Protein AF-0000000084808631 (afdb_homodimer)

Nearest PDB structures (foldseek):
  4gpk-assembly2_H  TM=4.250E-01  e=6.369E-03  Bacillus thuringiensis serovar thuringiensis
  5gjq-assembly1_Q  TM=4.810E-01  e=3.558E-01  Homo sapiens
  7tbj-assembly1_A2  TM=2.071E-01  e=1.267E+00  Homo sapiens
  6u1s-assembly1_A  TM=1.314E-01  e=5.821E+00  synthetic construct
  2pl2-assembly1_B  TM=7.083E-01  e=1.716E-02  Thermus thermophilus HB27

Sequence (1116 aa):
MKILLLAAALFSALSAAPASPGEKTDLQELFRSLDRVIARSGEYTARRESRIDSLKRALTRDGLSLRERFDLTERLAENYNSYQSDFALLYLRRTLALAEETGDNDLIMRARSGIALCYSLGGRFYEAEEILSGIRDTVHVSRRALQSYYVARHRMNRELYALTEPGERRDLFRRREHYYAVSAAEISEDTFTSLYYGYMDAIVRKDWSEASTLCDSLLVSVPSDSHSYAKAANHKAQLEGKAGRPDEELAWFIRSAMADIQSAVRDHGSLCAVSEELFNRGDVDRAMDYIRVAIRDTRFFNSPSRSWRDMAILPQIEAAYSERNARLHTMYIVLIVVILLFFVSAVAAGLYVLSRNRKLCAVQQTLRESNDKLNGLARILRETNDRLSAQNLRIADANRIKEVYIGGFLQTISEYINKLSGTYQYVNKMLRDDRIAELRRECARSNIRNDELKEFYALFDKTFLGLFPSFIDEMNGLLADEARTEGRHDGELTTVLRIYALIRLGITDTATIAALLHCSIRTVYNYRSFTQRHSRPDVGDLEQRVQLIGLNGIAARSMKILLLAAALFSALSAAPASPGEKTDLQELFRSLDRVIARSGEYTARRESRIDSLKRALTRDGLSLRERFDLTERLAENYNSYQSDFALLYLRRTLALAEETGDNDLIMRARSGIALCYSLGGRFYEAEEILSGIRDTVHVSRRALQSYYVARHRMNRELYALTEPGERRDLFRRREHYYAVSAAEISEDTFTSLYYGYMDAIVRKDWSEASTLCDSLLVSVPSDSHSYAKAANHKAQLEGKAGRPDEELAWFIRSAMADIQSAVRDHGSLCAVSEELFNRGDVDRAMDYIRVAIRDTRFFNSPSRSWRDMAILPQIEAAYSERNARLHTMYIVLIVVILLFFVSAVAAGLYVLSRNRKLCAVQQTLRESNDKLNGLARILRETNDRLSAQNLRIADANRIKEVYIGGFLQTISEYINKLSGTYQYVNKMLRDDRIAELRRECARSNIRNDELKEFYALFDKTFLGLFPSFIDEMNGLLADEARTEGRHDGELTTVLRIYALIRLGITDTATIAALLHCSIRTVYNYRSFTQRHSRPDVGDLEQRVQLIGLNGIAARS

Radius of gyration: 75.1 Å; Cα contacts (8 Å, |Δi|>4): 1177; chains: 2; bounding box: 71×213×129 Å

Secondary structure (DSSP, 8-state):
-HHHHHHHHHHHHHT------STHHHHHHHHHHHHHHHHTHHHHHHHHHHHHHHHHHHHT-TT--HHHHHHHHHHHHHHHHTT-HHHHHHHHHHHHHHHHHHT-HHHHHHHHHHHHHHHHHHT-HHHHHHHHHT----SSS-HHHHHHHHHHHHHHHHHHHHHSPSSHHHHHHHHHHHHHHHHHHHH--SHHHHHHHHHHHHHHTT-HHHHHHHHHHHHHHS-TTSHHHHHHHHHHHHHHHHTT-HHHHHHHHHHHHHHHHHTT----HHHHHHHHHHHHTT-HHHHHHHHHHHHHHHHHHT-HHHHHHHHHHHHHHHHHHHHHHHHHHHHHHHHHHHHHHHHHHHHHHHHHHHHHHHHHHHHHHHHHHHHHHHHHHHHHHHHHHHHHHHHHHHHHHHHHHHHHHHHHHHHHHHHHHHHHHHHHHHHHHHHHTT-HHHHHHHHHH--HHHHHHHHHHHHHHHHHHHH-TTHHHHHHHHB-GGG----BTTTB--HHHHHHHHHHTT---HHHHHHHHT--HHHHHHHHHHHHHTB-GGGSSHHHHHHTTTTTHHHHT-/-HHHHHHHHHHHHHT------STHHHHHHHHHHHHHHHHTHHHHHHHHHHHHHHHHHHHT-TT--HHHHHHHHHHHHHHHHTT-HHHHHHHHHHHHHHHHHHT-HHHHHHHHHHHHHHHHHHT-HHHHHHHHHT----SSS-HHHHHHHHHHHHHHHHHHHHHSPSSHHHHHHHHHHHHHHHHHHHH--SHHHHHHHHHHHHHHTT-HHHHHHHHHHHHHHS-TTSHHHHHHHHHHHHHHHHTT-HHHHHHHHHHHHHHHHHTT----SHHHHHHHHHHHTT-HHHHHHHHHHHHHHHHHHT-HHHHHHHHHHHHHHHHHHHHHHHHHHHHHHHHHHHHHHHHHHHHHHHHHHHHHHHHHHHHHHHHHHHHHHHHHHHHHHHHHHHHHHHHHHHHHHHHHHHHHHHHHHHHHHHHHHHHHHHHHHHHHHHHHTT-HHHHHHHHHH--HHHHHHHHHHHHHHHHHHHH-TTHHHHHHHHB-GGG----BTTTB--HHHHHHHHHHTT---HHHHHHHHT--HHHHHHHHHHHHHTB-GGG-SHHHHHHTTTTGGGTTT-

pLDDT: mean 85.56, std 12.73, range [27.44, 97.88]

Foldseek 3Di:
DVVVVVVVVVVVVVPCDDDDDDLVVVVVVLVVVLVVLLVCLVVLQVVLVVVLVVLVVVLPDPDDDLVRNLVSLQVSLVSCLLAALVVNLVSLVVSCVSCVVVVALLSNLLSLLSNLQSCLVQVNLVSSCVSLVPNDDLDPYDLVSNLSSLVSQLSNLVSCLVVDDDDDVSVVSLVSNLVSLCVNLVSDPDPLRVLVSQLVNCVSVPVLVSNQVSLVVQCVVDDLLALSNLVSLQSNLVSCVVVPNNSSSLSSLSSSQSSCSSNNRLLRPSLLVNLQVCVVVVNLVVSLVSLVSNVVSCVRNPGPVSVVVSVVRNVVSVVVVVVVVVVVVVVVVVVVVVVVVVVVVVVVVVVVVVVVVVVVVVVVVVVVVVVVVVVVVVVVVVVVVVVVVVLVVVVVVLVVLVVVVVVVVVVVVVVVVVVVVVVVVVVVVCVVVVVVVVVVVCVVPDPPVVVVLVVVQQSLQQSLCSSAVCLLVVLLVQFAPVPRDDADPPRGHDLLRQLLSCLLVVDDDLVVSCVSNVHDSVVSVVSVVVRVVGTDPVCPDSSVVSVCRPVCVVVPVD/DVVVVVVVVVVVVVPPDDDDDDLSVVVVVLVVVLVVLLVCLVVLQVVLVVVLVVLVVVLPDPDDDLVRNLVSLQVSLVSCLLAALVVNLVSLVVSLVSCVVVVDLLSNLLSLLSNLQSCLVQVNLVSSCVSLVPNDDLDPYDLVSNLSSLVSQLSNLVSCLVVDDDDDVSVVSLVSNLVSLCVNLVSDPDPLRVLVSQLVNCVSVPVLVSNQVSLVVQCVVDDQLALSNLVSLQSVLVSCVVVPNNSSSLSSLSSSQSSCSSNNRLLRPSLLVNLQVCVVVVNLPVSLVSLVSNVVSCVRNPGPVSVVVSVVRNVVSVVVVVVVVVVVVVVVVVVVVVVVVVVVVVVVVVVVVVVVVVVVVVVVVVVVVVVVVVVVVVVVVVVVVVVVVVLVVVVVVLVVLVVVVVVVVVVVVVVVVVVVVVVVVVVVVCVVVVVVVVVCVCVVPDPPVVVVLVVLQQSLLQSLCSSAVCLLVVLLVQFAPVLRDDADPPSGHDLLRQLLSVLLVVDDDLVVSCVSNVHDSVVSVVSVVVRVVGTDPVCPDSSVVSNCRPVCVVVPVD

Solvent-accessible surface area (backbone atoms only — not comparable to full-atom values): 57015 Å² total; per-residue (Å²): 110,66,64,60,50,48,52,54,49,53,57,55,56,69,66,61,68,82,76,78,70,71,85,50,44,60,54,48,50,49,50,53,49,43,52,53,50,61,72,44,34,65,61,29,42,50,53,52,50,50,52,53,49,52,49,55,55,59,67,68,44,84,86,65,49,67,65,55,48,31,52,50,31,46,51,50,16,60,63,20,55,50,38,25,43,66,58,13,51,52,30,28,52,50,24,30,54,44,18,59,71,70,64,42,65,40,50,33,42,33,26,43,19,50,44,22,34,52,26,32,68,38,50,37,46,42,61,18,50,55,48,56,66,65,61,78,76,84,74,92,48,49,59,66,25,50,31,37,38,25,49,23,54,18,50,39,23,46,52,48,31,74,72,41,64,93,54,70,65,27,50,49,25,48,53,47,23,41,54,24,19,51,51,25,23,68,55,39,86,51,66,65,55,21,40,49,24,45,25,53,33,22,54,74,68,64,36,61,67,62,23,51,53,33,37,54,52,46,46,70,74,39,58,76,53,28,55,67,23,14,53,34,28,38,52,48,12,53,52,30,42,75,71,68,35,61,67,56,15,50,51,27,18,49,50,12,29,44,7,24,40,56,50,38,41,22,73,53,62,34,39,42,50,46,18,52,51,31,41,77,72,65,41,42,67,64,17,48,55,41,38,51,55,34,47,50,28,36,48,65,19,60,39,41,47,60,29,29,59,48,43,68,50,47,55,59,52,50,52,54,40,50,52,51,49,52,52,49,52,50,49,50,51,51,51,47,53,52,51,49,51,52,33,52,51,30,48,52,51,30,52,50,46,50,57,54,48,56,58,51,55,58,56,54,54,58,50,53,54,55,52,54,53,49,57,53,55,56,53,54,52,53,54,52,52,54,53,54,55,54,53,54,56,54,55,54,54,59,52,53,56,54,40,43,51,53,42,52,48,55,50,52,48,41,50,50,50,50,50,49,39,45,48,48,50,50,52,42,50,36,57,73,70,68,41,57,70,60,52,50,53,50,48,72,68,54,58,54,53,63,54,51,49,53,52,46,52,51,51,48,28,48,51,48,44,67,75,33,72,57,44,66,63,51,50,40,67,48,33,33,82,88,66,47,69,78,60,47,94,80,65,41,64,49,74,68,51,46,54,52,50,39,35,41,30,70,52,71,54,59,68,56,51,14,61,60,67,70,48,53,54,65,57,53,50,50,49,52,53,51,49,62,72,37,37,39,84,85,59,73,56,59,71,63,52,45,47,43,59,72,64,55,59,72,58,61,80,106,111,68,66,59,50,48,51,53,50,55,57,55,57,70,66,61,68,83,75,77,68,72,85,49,43,60,54,48,49,50,50,53,50,42,52,53,50,60,72,45,34,65,60,30,41,49,52,52,50,50,52,52,49,51,50,54,54,58,65,67,44,84,87,65,49,69,66,54,48,30,54,51,30,45,51,48,16,60,64,21,56,50,37,25,44,67,59,13,48,53,30,28,52,51,25,30,54,45,20,59,71,70,64,42,65,39,49,32,42,32,25,45,20,50,46,22,34,54,26,32,67,38,52,38,48,42,62,17,49,56,48,57,67,64,61,78,77,83,74,92,50,48,59,68,24,50,32,37,38,24,49,25,53,19,50,40,24,47,51,48,31,74,73,41,64,93,51,70,66,27,49,50,24,48,52,48,23,41,52,23,19,51,51,25,23,69,56,39,85,50,68,64,54,22,40,50,24,45,24,52,33,23,56,76,68,65,35,61,67,61,24,51,53,34,38,54,52,46,48,68,74,40,58,75,53,28,55,69,24,14,53,32,27,39,52,48,13,52,53,30,43,75,71,68,36,60,68,57,14,50,51,27,18,48,52,12,29,44,6,24,40,55,51,37,40,22,73,52,60,36,39,41,51,48,17,52,53,30,42,76,72,64,41,42,68,63,17,47,55,42,36,52,55,34,48,49,29,34,48,64,20,60,40,40,46,59,27,30,58,48,44,69,49,50,55,61,51,50,51,52,40,50,52,51,49,52,53,50,53,50,50,51,52,51,49,46,53,54,51,48,52,52,31,52,51,29,47,51,52,31,53,50,46,51,58,53,48,55,57,52,53,58,54,53,56,56,50,52,55,53,53,54,53,49,56,52,54,56,53,54,50,53,54,52,52,53,52,54,54,54,52,53,56,53,55,54,54,58,51,55,56,54,40,43,51,53,42,52,49,55,50,51,47,41,50,50,51,50,50,48,40,46,48,49,51,48,53,43,51,37,56,74,69,66,42,58,70,60,52,50,52,50,47,74,65,54,60,55,53,62,55,51,48,53,52,47,51,52,51,49,29,47,51,47,42,68,75,33,71,58,44,66,63,52,50,43,67,48,33,33,82,87,65,49,69,78,62,48,93,82,66,42,64,47,74,66,52,46,55,52,49,38,34,40,29,69,50,71,55,59,66,58,52,14,60,60,67,71,48,52,53,64,56,52,49,50,48,52,52,51,50,61,71,36,36,38,83,85,57,71,56,58,70,64,51,46,48,42,58,71,64,53,62,73,60,60,82,108

Structure (mmCIF, N/CA/C/O backbone):
data_AF-0000000084808631-model_v1
#
loop_
_entity.id
_entity.type
_entity.pdbx_description
1 polymer 'DUF6377 domain-containing protein'
#
loop_
_atom_site.group_PDB
_atom_site.id
_atom_site.type_symbol
_atom_site.label_atom_id
_atom_site.label_alt_id
_atom_site.label_comp_id
_atom_site.label_asym_id
_atom_site.label_entity_id
_atom_site.label_seq_id
_atom_site.pdbx_PDB_ins_code
_atom_site.Cartn_x
_atom_site.Cartn_y
_atom_site.Cartn_z
_atom_site.occupancy
_atom_site.B_iso_or_equiv
_atom_site.auth_seq_id
_atom_site.auth_comp_id
_atom_site.auth_asym_id
_atom_site.auth_atom_id
_atom_site.pdbx_PDB_model_num
ATOM 1 N N . MET A 1 1 ? 13.094 38.406 22.375 1 43.41 1 MET A N 1
ATOM 2 C CA . MET A 1 1 ? 14.188 38 21.5 1 43.41 1 MET A CA 1
ATOM 3 C C . MET A 1 1 ? 14.672 36.594 21.875 1 43.41 1 MET A C 1
ATOM 5 O O . MET A 1 1 ? 15.117 35.844 21.016 1 43.41 1 MET A O 1
ATOM 9 N N . LYS A 1 2 ? 14.586 36.438 23.266 1 55.62 2 LYS A N 1
ATOM 10 C CA . LYS A 1 2 ? 15.203 35.188 23.703 1 55.62 2 LYS A CA 1
ATOM 11 C C . LYS A 1 2 ? 14.312 33.969 23.375 1 55.62 2 LYS A C 1
ATOM 13 O O . LYS A 1 2 ? 14.812 32.906 23.047 1 55.62 2 LYS A O 1
ATOM 18 N N . ILE A 1 3 ? 13.062 34.219 23.391 1 51.16 3 ILE A N 1
ATOM 19 C CA . ILE A 1 3 ? 12.141 33.094 23.188 1 51.16 3 ILE A CA 1
ATOM 20 C C . ILE A 1 3 ? 12.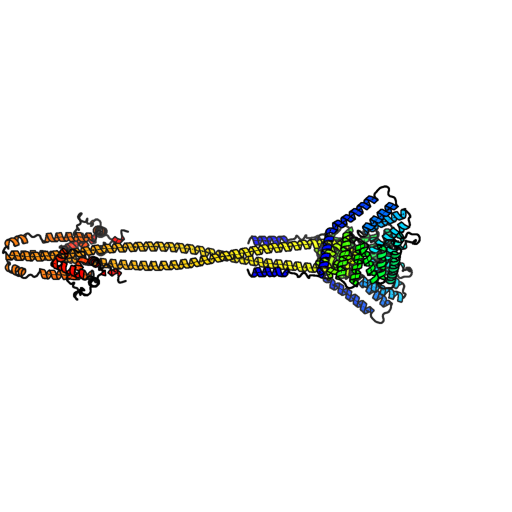125 32.719 21.719 1 51.16 3 ILE A C 1
ATOM 22 O O . ILE A 1 3 ? 12.07 31.531 21.375 1 51.16 3 ILE A O 1
ATOM 26 N N . LEU A 1 4 ? 12.195 33.719 20.828 1 48.38 4 LEU A N 1
ATOM 27 C CA . LEU A 1 4 ? 12.25 33.406 19.406 1 48.38 4 LEU A CA 1
ATOM 28 C C . LEU A 1 4 ? 13.562 32.719 19.047 1 48.38 4 LEU A C 1
ATOM 30 O O . LEU A 1 4 ? 13.57 31.797 18.234 1 48.38 4 LEU A O 1
ATOM 34 N N . LEU A 1 5 ? 14.633 33.156 19.734 1 51.34 5 LEU A N 1
ATOM 35 C CA . LEU A 1 5 ? 15.914 32.5 19.484 1 51.34 5 LEU A CA 1
ATOM 36 C C . LEU A 1 5 ? 15.891 31.062 19.984 1 51.34 5 LEU A C 1
ATOM 38 O O . LEU A 1 5 ? 16.453 30.156 19.344 1 51.34 5 LEU A O 1
ATOM 42 N N . LEU A 1 6 ? 15.117 30.859 21.062 1 50.31 6 LEU A N 1
ATOM 43 C CA . LEU A 1 6 ? 15.047 29.5 21.594 1 50.31 6 LEU A CA 1
ATOM 44 C C . LEU A 1 6 ? 14.188 28.609 20.703 1 50.31 6 LEU A C 1
ATOM 46 O O . LEU A 1 6 ? 14.523 27.453 20.469 1 50.31 6 LEU A O 1
ATOM 50 N N . ALA A 1 7 ? 13.117 29.219 20.141 1 50.03 7 ALA A N 1
ATOM 51 C CA . ALA A 1 7 ? 12.289 28.438 19.219 1 50.03 7 ALA A CA 1
ATOM 52 C C . ALA A 1 7 ? 13.039 28.141 17.922 1 50.03 7 ALA A C 1
ATOM 54 O O . ALA A 1 7 ? 12.945 27.016 17.406 1 50.03 7 ALA A O 1
ATOM 55 N N . ALA A 1 8 ? 13.797 29.047 17.422 1 52.09 8 ALA A N 1
ATOM 56 C CA . ALA A 1 8 ? 14.625 28.812 16.25 1 52.09 8 ALA A CA 1
ATOM 57 C C . ALA A 1 8 ? 15.695 27.75 16.531 1 52.09 8 ALA A C 1
ATOM 59 O O . ALA A 1 8 ? 15.977 26.906 15.672 1 52.09 8 ALA A O 1
ATOM 60 N N . ALA A 1 9 ? 16.266 27.875 17.688 1 53.91 9 ALA A N 1
ATOM 61 C CA . ALA A 1 9 ? 17.281 26.906 18.062 1 53.91 9 ALA A CA 1
ATOM 62 C C . ALA A 1 9 ? 16.688 25.516 18.203 1 53.91 9 ALA A C 1
ATOM 64 O O . ALA A 1 9 ? 17.312 24.516 17.812 1 53.91 9 ALA A O 1
ATOM 65 N N . LEU A 1 10 ? 15.531 25.344 18.703 1 49.53 10 LEU A N 1
ATOM 66 C CA . LEU A 1 10 ? 14.891 24.047 18.875 1 49.53 10 LEU A CA 1
ATOM 67 C C . LEU A 1 10 ? 14.523 23.438 17.531 1 49.53 10 LEU A C 1
ATOM 69 O O . LEU A 1 10 ? 14.641 22.219 17.328 1 49.53 10 LEU A O 1
ATOM 73 N N . PHE A 1 11 ? 14.086 24.219 16.578 1 49.88 11 PHE A N 1
ATOM 74 C CA . PHE A 1 11 ? 13.75 23.703 15.266 1 49.88 11 PHE A CA 1
ATOM 75 C C . PHE A 1 11 ? 15.008 23.266 14.516 1 49.88 11 PHE A C 1
ATOM 77 O O . PHE A 1 11 ? 14.969 22.297 13.75 1 49.88 11 PHE A O 1
ATOM 84 N N . SER A 1 12 ? 16.062 24.016 14.648 1 50.28 12 SER A N 1
ATOM 85 C CA . SER A 1 12 ? 17.281 23.594 13.969 1 50.28 12 SER A CA 1
ATOM 86 C C . SER A 1 12 ? 17.812 22.281 14.539 1 50.28 12 SER A C 1
ATOM 88 O O . SER A 1 12 ? 18.547 21.562 13.867 1 50.28 12 SER A O 1
ATOM 90 N N . ALA A 1 13 ? 17.734 22.203 15.812 1 49.06 13 ALA A N 1
ATOM 91 C CA . ALA A 1 13 ? 18.266 21 16.438 1 49.06 13 ALA A CA 1
ATOM 92 C C . ALA A 1 13 ? 17.547 19.75 15.953 1 49.06 13 ALA A C 1
ATOM 94 O O . ALA A 1 13 ? 18.109 18.656 15.977 1 49.06 13 ALA A O 1
ATOM 95 N N . LEU A 1 14 ? 16.297 19.766 15.703 1 45.81 14 LEU A N 1
ATOM 96 C CA . LEU A 1 14 ? 15.562 18.578 15.281 1 45.81 14 LEU A CA 1
ATOM 97 C C . LEU A 1 14 ? 16 18.125 13.898 1 45.81 14 LEU A C 1
ATOM 99 O O . LEU A 1 14 ? 15.719 17 13.492 1 45.81 14 LEU A O 1
ATOM 103 N N . SER A 1 15 ? 16.5 19.062 13.109 1 43.53 15 SER A N 1
ATOM 104 C CA . SER A 1 15 ? 16.844 18.641 11.758 1 43.53 15 SER A CA 1
ATOM 105 C C . SER A 1 15 ? 18.203 17.938 11.727 1 43.53 15 SER A C 1
ATOM 107 O O . SER A 1 15 ? 18.703 17.609 10.648 1 43.53 15 SER A O 1
ATOM 109 N N . ALA A 1 16 ? 18.938 18.125 12.766 1 45.66 16 ALA A N 1
ATOM 110 C CA . ALA A 1 16 ? 20.25 17.547 12.57 1 45.66 16 ALA A CA 1
ATOM 111 C C . ALA A 1 16 ? 20.219 16.031 12.742 1 45.66 16 ALA A C 1
ATOM 113 O O . ALA A 1 16 ? 20.344 15.516 13.852 1 45.66 16 ALA A O 1
ATOM 114 N N . ALA A 1 17 ? 19.562 15.32 12.008 1 47.72 17 ALA A N 1
ATOM 115 C CA . ALA A 1 17 ? 19.734 13.867 12.055 1 47.72 17 ALA A CA 1
ATOM 116 C C . ALA A 1 17 ? 21.172 13.484 11.727 1 47.72 17 ALA A C 1
ATOM 118 O O . ALA A 1 17 ? 21.719 13.914 10.711 1 47.72 17 ALA A O 1
ATOM 119 N N . PRO A 1 18 ? 21.953 12.883 12.633 1 43.38 18 PRO A N 1
ATOM 120 C CA . PRO A 1 18 ? 23.312 12.445 12.359 1 43.38 18 PRO A CA 1
ATOM 121 C C . PRO A 1 18 ? 23.406 11.469 11.188 1 43.38 18 PRO A C 1
ATOM 123 O O . PRO A 1 18 ? 22.703 10.453 11.172 1 43.38 18 PRO A O 1
ATOM 126 N N . ALA A 1 19 ? 23.859 11.867 10.055 1 43.91 19 ALA A N 1
ATOM 127 C CA . ALA A 1 19 ? 24.219 10.969 8.961 1 43.91 19 ALA A CA 1
ATOM 128 C C . ALA A 1 19 ? 25.359 10.047 9.367 1 43.91 19 ALA A C 1
ATOM 130 O O . ALA A 1 19 ? 26.391 10.5 9.859 1 43.91 19 ALA A O 1
ATOM 131 N N . SER A 1 20 ? 25.234 8.844 9.797 1 42.03 20 SER A N 1
ATOM 132 C CA . SER A 1 20 ? 26.312 7.902 10.047 1 42.03 20 SER A CA 1
ATOM 133 C C . SER A 1 20 ? 27.266 7.824 8.852 1 42.03 20 SER A C 1
ATOM 135 O O . SER A 1 20 ? 26.828 7.645 7.715 1 42.03 20 SER A O 1
ATOM 137 N N . PRO A 1 21 ? 28.594 8 8.891 1 39.97 21 PRO A N 1
ATOM 138 C CA . PRO A 1 21 ? 29.656 8.289 7.91 1 39.97 21 PRO A CA 1
ATOM 139 C C . PRO A 1 21 ? 29.828 7.172 6.887 1 39.97 21 PRO A C 1
ATOM 141 O O . PRO A 1 21 ? 29.859 7.43 5.68 1 39.97 21 PRO A O 1
ATOM 144 N N . GLY A 1 22 ? 30.875 6.145 7.172 1 43.06 22 GLY A N 1
ATOM 145 C CA . GLY A 1 22 ? 31.859 5.535 6.293 1 43.06 22 GLY A CA 1
ATOM 146 C C . GLY A 1 22 ? 31.25 4.574 5.289 1 43.06 22 GLY A C 1
ATOM 147 O O . GLY A 1 22 ? 31.516 4.676 4.086 1 43.06 22 GLY A O 1
ATOM 148 N N . GLU A 1 23 ? 31.219 3.232 5.688 1 47.03 23 GLU A N 1
ATOM 149 C CA . GLU A 1 23 ? 30.781 2.047 4.957 1 47.03 23 GLU A CA 1
ATOM 150 C C . GLU A 1 23 ? 29.453 2.299 4.238 1 47.03 23 GLU A C 1
ATOM 152 O O . GLU A 1 23 ? 29.125 1.602 3.279 1 47.03 23 GLU A O 1
ATOM 157 N N . LYS A 1 24 ? 28.844 3.324 4.68 1 59.41 24 LYS A N 1
ATOM 158 C CA . LYS A 1 24 ? 27.5 3.828 4.418 1 59.41 24 LYS A CA 1
ATOM 159 C C . LYS A 1 24 ? 27.484 4.723 3.18 1 59.41 24 LYS A C 1
ATOM 161 O O . LYS A 1 24 ? 26.484 4.754 2.447 1 59.41 24 LYS A O 1
ATOM 166 N N . THR A 1 25 ? 28.812 4.938 2.781 1 65.19 25 THR A N 1
ATOM 167 C CA . THR A 1 25 ? 28.844 5.887 1.675 1 65.19 25 THR A CA 1
ATOM 168 C C . THR A 1 25 ? 28.688 5.168 0.337 1 65.19 25 THR A C 1
ATOM 170 O O . THR A 1 25 ? 27.984 5.641 -0.551 1 65.19 25 THR A O 1
ATOM 173 N N . ASP A 1 26 ? 29.312 3.918 0.258 1 82.62 26 ASP A N 1
ATOM 174 C CA . ASP A 1 26 ? 29.266 3.195 -1.01 1 82.62 26 ASP A CA 1
ATOM 175 C C . ASP A 1 26 ? 27.859 2.691 -1.303 1 82.62 26 ASP A C 1
ATOM 177 O O . ASP A 1 26 ? 27.359 2.812 -2.43 1 82.62 26 ASP A O 1
ATOM 181 N N . LEU A 1 27 ? 27.266 2.283 -0.293 1 91.19 27 LEU A N 1
ATOM 182 C CA . LEU A 1 27 ? 25.891 1.817 -0.462 1 91.19 27 LEU A CA 1
ATOM 183 C C . LEU A 1 27 ? 24.969 2.979 -0.8 1 91.19 27 LEU A C 1
ATOM 185 O O . LEU A 1 27 ? 24.047 2.828 -1.609 1 91.19 27 LEU A O 1
ATOM 189 N N . GLN A 1 28 ? 25.312 4.078 -0.211 1 91.19 28 GLN A N 1
ATOM 190 C CA . GLN A 1 28 ? 24.484 5.246 -0.48 1 91.19 28 GLN A CA 1
ATOM 191 C C . GLN A 1 28 ? 24.625 5.707 -1.927 1 91.19 28 GLN A C 1
ATOM 193 O O . GLN A 1 28 ? 23.656 6.137 -2.551 1 91.19 28 GLN A O 1
ATOM 198 N N . GLU A 1 29 ? 25.781 5.578 -2.383 1 93.5 29 GLU A N 1
ATOM 199 C CA . GLU A 1 29 ? 26 5.922 -3.783 1 93.5 29 GLU A CA 1
ATOM 200 C C . GLU A 1 29 ? 25.297 4.938 -4.711 1 93.5 29 GLU A C 1
ATOM 202 O O . GLU A 1 29 ? 24.781 5.328 -5.758 1 93.5 29 GLU A O 1
ATOM 207 N N . LEU A 1 30 ? 25.328 3.721 -4.297 1 95.75 30 LEU A N 1
ATOM 208 C CA . LEU A 1 30 ? 24.641 2.699 -5.082 1 95.75 30 LEU A CA 1
ATOM 209 C C . LEU A 1 30 ? 23.125 2.953 -5.102 1 95.75 30 LEU A C 1
ATOM 211 O O . LEU A 1 30 ? 22.484 2.775 -6.137 1 95.75 30 LEU A O 1
ATOM 215 N N . PHE A 1 31 ? 22.609 3.387 -4.004 1 95.94 31 PHE A N 1
ATOM 216 C CA . PHE A 1 31 ? 21.188 3.697 -3.941 1 95.94 31 PHE A CA 1
ATOM 217 C C . PHE A 1 31 ? 20.859 4.883 -4.836 1 95.94 31 PHE A C 1
ATOM 219 O O . PHE A 1 31 ? 19.828 4.887 -5.516 1 95.94 31 PHE A O 1
ATOM 226 N N . ARG A 1 32 ? 21.719 5.875 -4.855 1 94.56 32 ARG A N 1
ATOM 227 C CA . ARG A 1 32 ? 21.516 7.031 -5.719 1 94.56 32 ARG A CA 1
ATOM 228 C C . ARG A 1 32 ? 21.547 6.629 -7.188 1 94.56 32 ARG A C 1
ATOM 230 O O . ARG A 1 32 ? 20.75 7.121 -7.992 1 94.56 32 ARG A O 1
ATOM 237 N N . SER A 1 33 ? 22.453 5.723 -7.418 1 96.19 33 SER A N 1
ATOM 238 C CA . SER A 1 33 ? 22.547 5.223 -8.789 1 96.19 33 SER A CA 1
ATOM 239 C C . SER A 1 33 ? 21.312 4.434 -9.172 1 96.19 33 SER A C 1
ATOM 241 O O . SER A 1 33 ? 20.797 4.57 -10.297 1 96.19 33 SER A O 1
ATOM 243 N N . LEU A 1 34 ? 20.812 3.602 -8.289 1 97.25 34 LEU A N 1
ATOM 244 C CA . LEU A 1 34 ? 19.609 2.828 -8.531 1 97.25 34 LEU A CA 1
ATOM 245 C C . LEU A 1 34 ? 18.406 3.746 -8.75 1 97.25 34 LEU A C 1
ATOM 247 O O . LEU A 1 34 ? 17.609 3.52 -9.664 1 97.25 34 LEU A O 1
ATOM 251 N N . ASP A 1 35 ? 18.328 4.777 -7.969 1 96.38 35 ASP A N 1
ATOM 252 C CA . ASP A 1 35 ? 17.25 5.738 -8.117 1 96.38 35 ASP A CA 1
ATOM 253 C C . ASP A 1 35 ? 17.281 6.414 -9.484 1 96.38 35 ASP A C 1
ATOM 255 O O . ASP A 1 35 ? 16.25 6.633 -10.109 1 96.38 35 ASP A O 1
ATOM 259 N N . ARG A 1 36 ? 18.5 6.766 -9.922 1 96 36 ARG A N 1
ATOM 260 C CA . ARG A 1 36 ? 18.656 7.387 -11.227 1 96 36 ARG A CA 1
ATOM 261 C C . ARG A 1 36 ? 18.25 6.434 -12.344 1 96 36 ARG A C 1
ATOM 263 O O . ARG A 1 36 ? 17.594 6.848 -13.305 1 96 36 ARG A O 1
ATOM 270 N N . VAL A 1 37 ? 18.625 5.199 -12.172 1 96.94 37 VAL A N 1
ATOM 271 C CA . VAL A 1 37 ? 18.297 4.195 -13.18 1 96.94 37 VAL A CA 1
ATOM 272 C C . VAL A 1 37 ? 16.781 3.98 -13.219 1 96.94 37 VAL A C 1
ATOM 274 O O . VAL A 1 37 ? 16.203 3.846 -14.305 1 96.94 37 VAL A O 1
ATOM 277 N N . ILE A 1 38 ? 16.094 3.936 -12.086 1 96.31 38 ILE A N 1
ATOM 278 C CA . ILE A 1 38 ? 14.641 3.768 -12.008 1 96.31 38 ILE A CA 1
ATOM 279 C C . ILE A 1 38 ? 13.945 4.957 -12.664 1 96.31 38 ILE A C 1
ATOM 281 O O . ILE A 1 38 ? 12.969 4.789 -13.406 1 96.31 38 ILE A O 1
ATOM 285 N N . ALA A 1 39 ? 14.469 6.098 -12.461 1 94.56 39 ALA A N 1
ATOM 286 C CA . ALA A 1 39 ? 13.891 7.312 -13.031 1 94.56 39 ALA A CA 1
ATOM 287 C C . ALA A 1 39 ? 13.992 7.305 -14.555 1 94.56 39 ALA A C 1
ATOM 289 O O . ALA A 1 39 ? 13.125 7.852 -15.242 1 94.56 39 ALA A O 1
ATOM 290 N N . ARG A 1 40 ? 15.016 6.609 -15.047 1 95.56 40 ARG A N 1
ATOM 291 C CA . ARG A 1 40 ? 15.242 6.562 -16.484 1 95.56 40 ARG A CA 1
ATOM 292 C C . ARG A 1 40 ? 14.688 5.273 -17.094 1 95.56 40 ARG A C 1
ATOM 294 O O . ARG A 1 40 ? 15.031 4.902 -18.203 1 95.56 40 ARG A O 1
ATOM 301 N N . SER A 1 41 ? 13.914 4.559 -16.359 1 95.25 41 SER A N 1
ATOM 302 C CA . SER A 1 41 ? 13.398 3.268 -16.812 1 95.25 41 SER A CA 1
ATOM 303 C C . SER A 1 41 ? 12.602 3.408 -18.109 1 95.25 41 SER A C 1
ATOM 305 O O . SER A 1 41 ? 12.594 2.5 -18.938 1 95.25 41 SER A O 1
ATOM 307 N N . GLY A 1 42 ? 11.961 4.531 -18.359 1 93.88 42 GLY A N 1
ATOM 308 C CA . GLY A 1 42 ? 11.195 4.762 -19.578 1 93.88 42 GLY A CA 1
ATOM 309 C C . GLY A 1 42 ? 12.039 4.715 -20.828 1 93.88 42 GLY A C 1
ATOM 310 O O . GLY A 1 42 ? 11.594 4.211 -21.859 1 93.88 42 GLY A O 1
ATOM 311 N N . GLU A 1 43 ? 13.242 5.223 -20.688 1 96.06 43 GLU A N 1
ATOM 312 C CA . GLU A 1 43 ? 14.156 5.227 -21.828 1 96.06 43 GLU A CA 1
ATOM 313 C C . GLU A 1 43 ? 14.578 3.809 -22.203 1 96.06 43 GLU A C 1
ATOM 315 O O . GLU A 1 43 ? 14.672 3.473 -23.391 1 96.06 43 GLU A O 1
ATOM 320 N N . TYR A 1 44 ? 14.875 3.021 -21.219 1 95.88 44 TYR A N 1
ATOM 321 C CA . TYR A 1 44 ? 15.297 1.646 -21.469 1 95.88 44 TYR A CA 1
ATOM 322 C C . TYR A 1 44 ? 14.156 0.827 -22.062 1 95.88 44 TYR A C 1
ATOM 324 O O . TYR A 1 44 ? 14.383 0.027 -22.984 1 95.88 44 TYR A O 1
ATOM 332 N N . THR A 1 45 ? 12.938 0.984 -21.609 1 95.31 45 THR A N 1
ATOM 333 C CA . THR A 1 45 ? 11.758 0.305 -22.141 1 95.31 45 THR A CA 1
ATOM 334 C C . THR A 1 45 ? 11.508 0.708 -23.594 1 95.31 45 THR A C 1
ATOM 336 O O . THR A 1 45 ? 11.156 -0.131 -24.422 1 95.31 45 THR A O 1
ATOM 339 N N . ALA A 1 46 ? 11.734 1.991 -23.891 1 95.69 46 ALA A N 1
ATOM 340 C CA . ALA A 1 46 ? 11.539 2.484 -25.25 1 95.69 46 ALA A CA 1
ATOM 341 C C . ALA A 1 46 ? 12.531 1.842 -26.219 1 95.69 46 ALA A C 1
ATOM 343 O O . ALA A 1 46 ? 12.188 1.544 -27.359 1 95.69 46 ALA A O 1
ATOM 344 N N . ARG A 1 47 ? 13.719 1.674 -25.719 1 95.31 47 ARG A N 1
ATOM 345 C CA . ARG A 1 47 ? 14.734 1.03 -26.547 1 95.31 47 ARG A CA 1
ATOM 346 C C . ARG A 1 47 ? 14.352 -0.411 -26.859 1 95.31 47 ARG A C 1
ATOM 348 O O . ARG A 1 47 ? 14.531 -0.871 -28 1 95.31 47 ARG A O 1
ATOM 355 N N . ARG A 1 48 ? 13.914 -1.163 -25.906 1 94.81 48 ARG A N 1
ATOM 356 C CA . ARG A 1 48 ? 13.477 -2.539 -26.109 1 94.81 48 ARG A CA 1
ATOM 357 C C . ARG A 1 48 ? 12.273 -2.598 -27.047 1 94.81 48 ARG A C 1
ATOM 359 O O . ARG A 1 48 ? 12.211 -3.455 -27.938 1 94.81 48 ARG A O 1
ATOM 366 N N . GLU A 1 49 ? 11.32 -1.703 -26.891 1 95.94 49 GLU A N 1
ATOM 367 C CA . GLU A 1 49 ? 10.133 -1.665 -27.734 1 95.94 49 GLU A CA 1
ATOM 368 C C . GLU A 1 49 ? 10.508 -1.345 -29.188 1 95.94 49 GLU A C 1
ATOM 370 O O . GLU A 1 49 ? 9.898 -1.875 -30.125 1 95.94 49 GLU A O 1
ATOM 375 N N . SER A 1 50 ? 11.5 -0.48 -29.328 1 96.19 50 SER A N 1
ATOM 376 C CA . SER A 1 50 ? 11.977 -0.168 -30.672 1 96.19 50 SER A CA 1
ATOM 377 C C . SER A 1 50 ? 12.586 -1.395 -31.328 1 96.19 50 SER A C 1
ATOM 379 O O . SER A 1 50 ? 12.398 -1.612 -32.531 1 96.19 50 SER A O 1
ATOM 381 N N . ARG A 1 51 ? 13.32 -2.18 -30.562 1 95.25 51 ARG A N 1
ATOM 382 C CA . ARG A 1 51 ? 13.891 -3.418 -31.094 1 95.25 51 ARG A CA 1
ATOM 383 C C . ARG A 1 51 ? 12.797 -4.406 -31.469 1 95.25 51 ARG A C 1
ATOM 385 O O . ARG A 1 51 ? 12.891 -5.066 -32.5 1 95.25 51 ARG A O 1
ATOM 392 N N . ILE A 1 52 ? 11.75 -4.566 -30.625 1 96.56 52 ILE A N 1
ATOM 393 C CA . ILE A 1 52 ? 10.625 -5.461 -30.875 1 96.56 52 ILE A CA 1
ATOM 394 C C . ILE A 1 52 ? 9.891 -5.023 -32.156 1 96.56 52 ILE A C 1
ATOM 396 O O . ILE A 1 52 ? 9.562 -5.852 -33 1 96.56 52 ILE A O 1
ATOM 400 N N . ASP A 1 53 ? 9.789 -3.715 -32.344 1 96.06 53 ASP A N 1
ATOM 401 C CA . ASP A 1 53 ? 9.102 -3.18 -33.5 1 96.06 53 ASP A CA 1
ATOM 402 C C . ASP A 1 53 ? 9.906 -3.432 -34.781 1 96.06 53 ASP A C 1
ATOM 404 O O . ASP A 1 53 ? 9.344 -3.715 -35.844 1 96.06 53 ASP A O 1
ATOM 408 N N . SER A 1 54 ? 11.195 -3.26 -34.625 1 96.38 54 SER A N 1
ATOM 409 C CA . SER A 1 54 ? 12.055 -3.521 -35.781 1 96.38 54 SER A CA 1
ATOM 410 C C . SER A 1 54 ? 11.961 -4.977 -36.219 1 96.38 54 SER A C 1
ATOM 412 O O . SER A 1 54 ? 11.938 -5.266 -37.406 1 96.38 54 SER A O 1
ATOM 414 N N . LEU A 1 55 ? 11.914 -5.91 -35.25 1 96.75 55 LEU A N 1
ATOM 415 C CA . LEU A 1 55 ? 11.797 -7.332 -35.562 1 96.75 55 LEU A CA 1
ATOM 416 C C . LEU A 1 55 ? 10.438 -7.637 -36.156 1 96.75 55 LEU A C 1
ATOM 418 O O . LEU A 1 55 ? 10.336 -8.438 -37.094 1 96.75 55 LEU A O 1
ATOM 422 N N . LYS A 1 56 ? 9.383 -7.012 -35.688 1 96.06 56 LYS A N 1
ATOM 423 C CA . LYS A 1 56 ? 8.047 -7.199 -36.25 1 96.06 56 LYS A CA 1
ATOM 424 C C . LYS A 1 56 ? 7.977 -6.711 -37.688 1 96.06 56 LYS A C 1
ATOM 426 O O . LYS A 1 56 ? 7.344 -7.352 -38.531 1 96.06 56 LYS A O 1
ATOM 431 N N . ARG A 1 57 ? 8.695 -5.551 -38 1 94.06 57 ARG A N 1
ATOM 432 C CA . ARG A 1 57 ? 8.742 -5.023 -39.375 1 94.06 57 ARG A CA 1
ATOM 433 C C . ARG A 1 57 ? 9.5 -5.965 -40.312 1 94.06 57 ARG A C 1
ATOM 435 O O . ARG A 1 57 ? 9.117 -6.152 -41.469 1 94.06 57 ARG A O 1
ATOM 442 N N . ALA A 1 58 ? 10.508 -6.551 -39.75 1 95.94 58 ALA A N 1
ATOM 443 C CA . ALA A 1 58 ? 11.297 -7.496 -40.531 1 95.94 58 ALA A CA 1
ATOM 444 C C . ALA A 1 58 ? 10.477 -8.742 -40.875 1 95.94 58 ALA A C 1
ATOM 446 O O . ALA A 1 58 ? 10.656 -9.336 -41.938 1 95.94 58 ALA A O 1
ATOM 447 N N . LEU A 1 59 ? 9.602 -9.164 -40.031 1 95.25 59 LEU A N 1
ATOM 448 C CA . LEU A 1 59 ? 8.789 -10.359 -40.188 1 95.25 59 LEU A CA 1
ATOM 449 C C . LEU A 1 59 ? 7.715 -10.133 -41.25 1 95.25 59 LEU A C 1
ATOM 451 O O . LEU A 1 59 ? 7.242 -11.086 -41.875 1 95.25 59 LEU A O 1
ATOM 455 N N . THR A 1 60 ? 7.316 -8.906 -41.469 1 92.5 60 THR A N 1
ATOM 456 C CA . THR A 1 60 ? 6.27 -8.586 -42.406 1 92.5 60 THR A CA 1
ATOM 457 C C . THR A 1 60 ? 6.855 -8.414 -43.812 1 92.5 60 THR A C 1
ATOM 459 O O . THR A 1 60 ? 6.117 -8.273 -44.781 1 92.5 60 THR A O 1
ATOM 462 N N . ARG A 1 61 ? 8.133 -8.508 -43.844 1 91.94 61 ARG A N 1
ATOM 463 C CA . ARG A 1 61 ? 8.766 -8.375 -45.156 1 91.94 61 ARG A CA 1
ATOM 464 C C . ARG A 1 61 ? 8.367 -9.523 -46.062 1 91.94 61 ARG A C 1
ATOM 466 O O . ARG A 1 61 ? 8.234 -10.664 -45.625 1 91.94 61 ARG A O 1
ATOM 473 N N . ASP A 1 62 ? 8.219 -9.195 -47.344 1 88.44 62 ASP A N 1
ATOM 474 C CA . ASP A 1 62 ? 7.801 -10.195 -48.312 1 88.44 62 ASP A CA 1
ATOM 475 C C . ASP A 1 62 ? 8.977 -11.07 -48.75 1 88.44 62 ASP A C 1
ATOM 477 O O . ASP A 1 62 ? 10.125 -10.617 -48.75 1 88.44 62 ASP A O 1
ATOM 481 N N . GLY A 1 63 ? 8.766 -12.297 -48.969 1 91.12 63 GLY A N 1
ATOM 482 C CA . GLY A 1 63 ? 9.734 -13.195 -49.562 1 91.12 63 GLY A CA 1
ATOM 483 C C . GLY A 1 63 ? 10.633 -13.875 -48.562 1 91.12 63 GLY A C 1
ATOM 484 O O . GLY A 1 63 ? 11.75 -14.281 -48.875 1 91.12 63 GLY A O 1
ATOM 485 N N . LEU A 1 64 ? 10.25 -13.93 -47.344 1 93.5 64 LEU A N 1
ATOM 486 C CA . LEU A 1 64 ? 11.062 -14.594 -46.312 1 93.5 64 LEU A CA 1
ATOM 487 C C . LEU A 1 64 ? 10.914 -16.109 -46.406 1 93.5 64 LEU A C 1
ATOM 489 O O . LEU A 1 64 ? 9.812 -16.609 -46.656 1 93.5 64 LEU A O 1
ATOM 493 N N . SER A 1 65 ? 12.016 -16.734 -46.344 1 94.31 65 SER A N 1
ATOM 494 C CA . SER A 1 65 ? 11.977 -18.188 -46.25 1 94.31 65 SER A CA 1
ATOM 495 C C . SER A 1 65 ? 11.43 -18.641 -44.906 1 94.31 65 SER A C 1
ATOM 497 O O . SER A 1 65 ? 11.375 -17.859 -43.969 1 94.31 65 SER A O 1
ATOM 499 N N . LEU A 1 66 ? 11.078 -19.906 -44.812 1 94.5 66 LEU A N 1
ATOM 500 C CA . LEU A 1 66 ? 10.555 -20.469 -43.562 1 94.5 66 LEU A CA 1
ATOM 501 C C . LEU A 1 66 ? 11.609 -20.422 -42.469 1 94.5 66 LEU A C 1
ATOM 503 O O . LEU A 1 66 ? 11.289 -20.172 -41.312 1 94.5 66 LEU A O 1
ATOM 507 N N . ARG A 1 67 ? 12.805 -20.609 -42.844 1 94.81 67 ARG A N 1
ATOM 508 C CA . ARG A 1 67 ? 13.906 -20.594 -41.906 1 94.81 67 ARG A CA 1
ATOM 509 C C . ARG A 1 67 ? 14.156 -19.188 -41.375 1 94.81 67 ARG A C 1
ATOM 511 O O . ARG A 1 67 ? 14.375 -19 -40.156 1 94.81 67 ARG A O 1
ATOM 518 N N . GLU A 1 68 ? 14.055 -18.266 -42.25 1 95.31 68 GLU A N 1
ATOM 519 C CA . GLU A 1 68 ? 14.25 -16.875 -41.844 1 95.31 68 GLU A CA 1
ATOM 520 C C . GLU A 1 68 ? 13.125 -16.406 -40.906 1 95.31 68 GLU A C 1
ATOM 522 O O . GLU A 1 68 ? 13.367 -15.703 -39.938 1 95.31 68 GLU A O 1
ATOM 527 N N . ARG A 1 69 ? 11.984 -16.859 -41.25 1 96 69 ARG A N 1
ATOM 528 C CA . ARG A 1 69 ? 10.844 -16.516 -40.406 1 96 69 ARG A CA 1
ATOM 529 C C . ARG A 1 69 ? 10.977 -17.141 -39.031 1 96 69 ARG A C 1
ATOM 531 O O . ARG A 1 69 ? 10.625 -16.516 -38.031 1 96 69 ARG A O 1
ATOM 538 N N . PHE A 1 70 ? 11.445 -18.375 -39.062 1 96.5 70 PHE A N 1
ATOM 539 C CA . PHE A 1 70 ? 11.688 -19.062 -37.781 1 96.5 70 PHE A CA 1
ATOM 540 C C . PHE A 1 70 ? 12.68 -18.281 -36.938 1 96.5 70 PHE A C 1
ATOM 542 O O . PHE A 1 70 ? 12.43 -18.031 -35.75 1 96.5 70 PHE A O 1
ATOM 549 N N . ASP A 1 71 ? 13.727 -17.875 -37.5 1 95.5 71 ASP A N 1
ATOM 550 C CA . ASP A 1 71 ? 14.781 -17.188 -36.781 1 95.5 71 ASP A CA 1
ATOM 551 C C . ASP A 1 71 ? 14.289 -15.844 -36.219 1 95.5 71 ASP A C 1
ATOM 553 O O . ASP A 1 71 ? 14.586 -15.484 -35.094 1 95.5 71 ASP A O 1
ATOM 557 N N . LEU A 1 72 ? 13.508 -15.141 -37.062 1 96.56 72 LEU A N 1
ATOM 558 C CA . LEU A 1 72 ? 12.977 -13.852 -36.625 1 96.56 72 LEU A CA 1
ATOM 559 C C . LEU A 1 72 ? 11.961 -14.016 -35.5 1 96.56 72 LEU A C 1
ATOM 561 O O . LEU A 1 72 ? 11.961 -13.25 -34.531 1 96.56 72 LEU A O 1
ATOM 565 N N . THR A 1 73 ? 11.141 -15.016 -35.594 1 96.81 73 THR A N 1
ATOM 566 C CA . THR A 1 73 ? 10.133 -15.258 -34.562 1 96.81 73 THR A CA 1
ATOM 567 C C . THR A 1 73 ? 10.781 -15.719 -33.25 1 96.81 73 THR A C 1
ATOM 569 O O . THR A 1 73 ? 10.32 -15.383 -32.188 1 96.81 73 THR A O 1
ATOM 572 N N . GLU A 1 74 ? 11.766 -16.484 -33.375 1 95.81 74 GLU A N 1
ATOM 573 C CA . GLU A 1 74 ? 12.5 -16.922 -32.188 1 95.81 74 GLU A CA 1
ATOM 574 C C . GLU A 1 74 ? 13.164 -15.734 -31.484 1 95.81 74 GLU A C 1
ATOM 576 O O . GLU A 1 74 ? 13.141 -15.648 -30.266 1 95.81 74 GLU A O 1
ATOM 581 N N . ARG A 1 75 ? 13.727 -14.859 -32.312 1 95.44 75 ARG A N 1
ATOM 582 C CA . ARG A 1 75 ? 14.352 -13.664 -31.75 1 95.44 75 ARG A CA 1
ATOM 583 C C . ARG A 1 75 ? 13.312 -12.773 -31.078 1 95.44 75 ARG A C 1
ATOM 585 O O . ARG A 1 75 ? 13.586 -12.172 -30.047 1 95.44 75 ARG A O 1
ATOM 592 N N . LEU A 1 76 ? 12.195 -12.688 -31.656 1 96.25 76 LEU A N 1
ATOM 593 C CA . LEU A 1 76 ? 11.102 -11.93 -31.078 1 96.25 76 LEU A CA 1
ATOM 594 C C . LEU A 1 76 ? 10.672 -12.531 -29.734 1 96.25 76 LEU A C 1
ATOM 596 O O . LEU A 1 76 ? 10.453 -11.812 -28.766 1 96.25 76 LEU A O 1
ATOM 600 N N . ALA A 1 77 ? 10.57 -13.836 -29.688 1 95.94 77 ALA A N 1
ATOM 601 C CA . ALA A 1 77 ? 10.219 -14.523 -28.453 1 95.94 77 ALA A CA 1
ATOM 602 C C . ALA A 1 77 ? 11.266 -14.281 -27.375 1 95.94 77 ALA A C 1
ATOM 604 O O . ALA A 1 77 ? 10.93 -14.07 -26.203 1 95.94 77 ALA A O 1
ATOM 605 N N . GLU A 1 78 ? 12.461 -14.273 -27.734 1 93.31 78 GLU A N 1
ATOM 606 C CA . GLU A 1 78 ? 13.555 -14.031 -26.812 1 93.31 78 GLU A CA 1
ATOM 607 C C . GLU A 1 78 ? 13.492 -12.625 -26.219 1 93.31 78 GLU A C 1
ATOM 609 O O . GLU A 1 78 ? 13.781 -12.422 -25.047 1 93.31 78 GLU A O 1
ATOM 614 N N . ASN A 1 79 ? 13.078 -11.703 -27.078 1 93.88 79 ASN A N 1
ATOM 615 C CA . ASN A 1 79 ? 12.977 -10.32 -26.609 1 93.88 79 ASN A CA 1
ATOM 616 C C . ASN A 1 79 ? 11.789 -10.133 -25.672 1 93.88 79 ASN A C 1
ATOM 618 O O . ASN A 1 79 ? 11.828 -9.281 -24.781 1 93.88 79 ASN A O 1
ATOM 622 N N . TYR A 1 80 ? 10.812 -10.969 -25.797 1 94 80 TYR A N 1
ATOM 623 C CA . TYR A 1 80 ? 9.648 -10.867 -24.938 1 94 80 TYR A CA 1
ATOM 624 C C . TYR A 1 80 ? 9.844 -11.664 -23.656 1 94 80 TYR A C 1
ATOM 626 O O . TYR A 1 80 ? 9.172 -11.414 -22.656 1 94 80 TYR A O 1
ATOM 634 N N . ASN A 1 81 ? 10.625 -12.664 -23.562 1 90.06 81 ASN A N 1
ATOM 635 C CA . ASN A 1 81 ? 10.789 -13.617 -22.469 1 90.06 81 ASN A CA 1
ATOM 636 C C . ASN A 1 81 ? 10.969 -12.914 -21.141 1 90.06 81 ASN A C 1
ATOM 638 O O . ASN A 1 81 ? 10.398 -13.328 -20.125 1 90.06 81 ASN A O 1
ATOM 642 N N . SER A 1 82 ? 11.773 -11.883 -21.016 1 88.62 82 SER A N 1
ATOM 643 C CA . SER A 1 82 ? 11.969 -11.203 -19.734 1 88.62 82 SER A CA 1
ATOM 644 C C . SER A 1 82 ? 11.242 -9.859 -19.719 1 88.62 82 SER A C 1
ATOM 646 O O . SER A 1 82 ? 11.5 -9.023 -18.844 1 88.62 82 SER A O 1
ATOM 648 N N . TYR A 1 83 ? 10.305 -9.711 -20.734 1 92.56 83 TYR A N 1
ATOM 649 C CA . TYR A 1 83 ? 9.586 -8.445 -20.859 1 92.56 83 TYR A CA 1
ATOM 650 C C . TYR A 1 83 ? 8.094 -8.641 -20.641 1 92.56 83 TYR A C 1
ATOM 652 O O . TYR A 1 83 ? 7.477 -7.945 -19.828 1 92.56 83 TYR A O 1
ATOM 660 N N . GLN A 1 84 ? 7.562 -9.586 -21.359 1 92.69 84 GLN A N 1
ATOM 661 C CA . GLN A 1 84 ? 6.145 -9.922 -21.234 1 92.69 84 GLN A CA 1
ATOM 662 C C . GLN A 1 84 ? 5.91 -11.406 -21.5 1 92.69 84 GLN A C 1
ATOM 664 O O . GLN A 1 84 ? 6.074 -11.875 -22.625 1 92.69 84 GLN A O 1
ATOM 669 N N . SER A 1 85 ? 5.414 -12.086 -20.5 1 90.81 85 SER A N 1
ATOM 670 C CA . SER A 1 85 ? 5.336 -13.539 -20.531 1 90.81 85 SER A CA 1
ATOM 671 C C . SER A 1 85 ? 4.312 -14.008 -21.562 1 90.81 85 SER A C 1
ATOM 673 O O . SER A 1 85 ? 4.551 -14.977 -22.281 1 90.81 85 SER A O 1
ATOM 675 N N . ASP A 1 86 ? 3.197 -13.375 -21.766 1 88.88 86 ASP A N 1
ATOM 676 C CA . ASP A 1 86 ? 2.133 -13.805 -22.672 1 88.88 86 ASP A CA 1
ATOM 677 C C . ASP A 1 86 ? 2.584 -13.719 -24.125 1 88.88 86 ASP A C 1
ATOM 679 O O . ASP A 1 86 ? 2.346 -14.641 -24.922 1 88.88 86 ASP A O 1
ATOM 683 N N . PHE A 1 87 ? 3.254 -12.625 -24.406 1 92.81 87 PHE A N 1
ATOM 684 C CA . PHE A 1 87 ? 3.709 -12.445 -25.781 1 92.81 87 PHE A CA 1
ATOM 685 C C . PHE A 1 87 ? 4.887 -13.359 -26.094 1 92.81 87 PHE A C 1
ATOM 687 O O . PHE A 1 87 ? 5.039 -13.828 -27.219 1 92.81 87 PHE A O 1
ATOM 694 N N . ALA A 1 88 ? 5.711 -13.57 -25.062 1 94.56 88 ALA A N 1
ATOM 695 C CA . ALA A 1 88 ? 6.785 -14.547 -25.25 1 94.56 88 ALA A CA 1
ATOM 696 C C . ALA A 1 88 ? 6.223 -15.906 -25.656 1 94.56 88 ALA A C 1
ATOM 698 O O . ALA A 1 88 ? 6.703 -16.531 -26.609 1 94.56 88 ALA A O 1
ATOM 699 N N . LEU A 1 89 ? 5.184 -16.344 -25 1 93 89 LEU A N 1
ATOM 700 C CA . LEU A 1 89 ? 4.566 -17.625 -25.281 1 93 89 LEU A CA 1
ATOM 701 C C . LEU A 1 89 ? 3.891 -17.625 -26.641 1 93 89 LEU A C 1
ATOM 703 O O . LEU A 1 89 ? 3.953 -18.609 -27.375 1 93 89 LEU A O 1
ATOM 707 N N . LEU A 1 90 ? 3.27 -16.531 -26.984 1 92.94 90 LEU A N 1
ATOM 708 C CA . LEU A 1 90 ? 2.596 -16.406 -28.281 1 92.94 90 LEU A CA 1
ATOM 709 C C . LEU A 1 90 ? 3.58 -16.578 -29.422 1 92.94 90 LEU A C 1
ATOM 711 O O . LEU A 1 90 ? 3.322 -17.359 -30.359 1 92.94 90 LEU A O 1
ATOM 715 N N . TYR A 1 91 ? 4.691 -15.922 -29.359 1 95.62 91 TYR A N 1
ATOM 716 C CA . TYR A 1 91 ? 5.652 -15.984 -30.453 1 95.62 91 TYR A CA 1
ATOM 717 C C . TYR A 1 91 ? 6.406 -17.312 -30.438 1 95.62 91 TYR A C 1
ATOM 719 O O . TYR A 1 91 ? 6.809 -17.812 -31.484 1 95.62 91 TYR A O 1
ATOM 727 N N . LEU A 1 92 ? 6.582 -17.906 -29.281 1 96 92 LEU A N 1
ATOM 728 C CA . LEU A 1 92 ? 7.172 -19.234 -29.234 1 96 92 LEU A CA 1
ATOM 729 C C . LEU A 1 92 ? 6.266 -20.266 -29.906 1 96 92 LEU A C 1
ATOM 731 O O . LEU A 1 92 ? 6.746 -21.156 -30.594 1 96 92 LEU A O 1
ATOM 735 N N . ARG A 1 93 ? 5.012 -20.172 -29.734 1 94.12 93 ARG A N 1
ATOM 736 C CA . ARG A 1 93 ? 4.059 -21.062 -30.375 1 94.12 93 ARG A CA 1
ATOM 737 C C . ARG A 1 93 ? 4.07 -20.875 -31.891 1 94.12 93 ARG A C 1
ATOM 739 O O . ARG A 1 93 ? 3.957 -21.844 -32.656 1 94.12 93 ARG A O 1
ATOM 746 N N . ARG A 1 94 ? 4.191 -19.641 -32.281 1 95.19 94 ARG A N 1
ATOM 747 C CA . ARG A 1 94 ? 4.316 -19.375 -33.688 1 95.19 94 ARG A CA 1
ATOM 748 C C . ARG A 1 94 ? 5.59 -19.984 -34.281 1 95.19 94 ARG A C 1
ATOM 750 O O . ARG A 1 94 ? 5.594 -20.5 -35.406 1 95.19 94 ARG A O 1
ATOM 757 N N . THR A 1 95 ? 6.609 -19.875 -33.469 1 96.62 95 THR A N 1
ATOM 758 C CA . THR A 1 95 ? 7.875 -20.484 -33.875 1 96.62 95 THR A CA 1
ATOM 759 C C . THR A 1 95 ? 7.719 -22 -34.031 1 96.62 95 THR A C 1
ATOM 761 O O . THR A 1 95 ? 8.273 -22.578 -34.969 1 96.62 95 THR A O 1
ATOM 764 N N . LEU A 1 96 ? 6.992 -22.625 -33.156 1 96 96 LEU A N 1
ATOM 765 C CA . LEU A 1 96 ? 6.77 -24.062 -33.219 1 96 96 LEU A CA 1
ATOM 766 C C . LEU A 1 96 ? 5.984 -24.438 -34.469 1 96 96 LEU A C 1
ATOM 768 O O . LEU A 1 96 ? 6.301 -25.422 -35.156 1 96 96 LEU A O 1
ATOM 772 N N . ALA A 1 97 ? 4.977 -23.656 -34.781 1 95.38 97 ALA A N 1
ATOM 773 C CA . ALA A 1 97 ? 4.191 -23.906 -36 1 95.38 97 ALA A CA 1
ATOM 774 C C . ALA A 1 97 ? 5.066 -23.828 -37.25 1 95.38 97 ALA A C 1
ATOM 776 O O . ALA A 1 97 ? 4.938 -24.656 -38.156 1 95.38 97 ALA A O 1
ATOM 777 N N . LEU A 1 98 ? 5.965 -22.859 -37.25 1 96.5 98 LEU A N 1
ATOM 778 C CA . LEU A 1 98 ? 6.887 -22.688 -38.375 1 96.5 98 LEU A CA 1
ATOM 779 C C . LEU A 1 98 ? 7.859 -23.859 -38.469 1 96.5 98 LEU A C 1
ATOM 781 O O . LEU A 1 98 ? 8.164 -24.359 -39.562 1 96.5 98 LEU A O 1
ATOM 785 N N . ALA A 1 99 ? 8.344 -24.281 -37.312 1 96.56 99 ALA A N 1
ATOM 786 C CA . ALA A 1 99 ? 9.258 -25.406 -37.281 1 96.56 99 ALA A CA 1
ATOM 787 C C . ALA A 1 99 ? 8.586 -26.688 -37.781 1 96.56 99 ALA A C 1
ATOM 789 O O . ALA A 1 99 ? 9.195 -27.469 -38.5 1 96.56 99 ALA A O 1
ATOM 790 N N . GLU A 1 100 ? 7.367 -26.891 -37.406 1 95.38 100 GLU A N 1
ATOM 791 C CA . GLU A 1 100 ? 6.613 -28.062 -37.844 1 95.38 100 GLU A CA 1
ATOM 792 C C . GLU A 1 100 ? 6.348 -28.031 -39.344 1 95.38 100 GLU A C 1
ATOM 794 O O . GLU A 1 100 ? 6.348 -29.062 -40 1 95.38 100 GLU A O 1
ATOM 799 N N . GLU A 1 101 ? 6.191 -26.859 -39.875 1 95.88 101 GLU A N 1
ATOM 800 C CA . GLU A 1 101 ? 6.004 -26.719 -41.312 1 95.88 101 GLU A CA 1
ATOM 801 C C . GLU A 1 101 ? 7.281 -27.047 -42.094 1 95.88 101 GLU A C 1
ATOM 803 O O . GLU A 1 101 ? 7.223 -27.609 -43.188 1 95.88 101 GLU A O 1
ATOM 808 N N . THR A 1 102 ? 8.367 -26.703 -41.531 1 94.5 102 THR A N 1
ATOM 809 C CA . THR A 1 102 ? 9.648 -27 -42.156 1 94.5 102 THR A CA 1
ATOM 810 C C . THR A 1 102 ? 9.984 -28.484 -42 1 94.5 102 THR A C 1
ATOM 812 O O . THR A 1 102 ? 10.727 -29.031 -42.812 1 94.5 102 THR A O 1
ATOM 815 N N . GLY A 1 103 ? 9.539 -29.094 -40.938 1 91.5 103 GLY A N 1
ATOM 816 C CA . GLY A 1 103 ? 9.805 -30.5 -40.688 1 91.5 103 GLY A CA 1
ATOM 817 C C . GLY A 1 103 ? 11.18 -30.734 -40.094 1 91.5 103 GLY A C 1
ATOM 818 O O . GLY A 1 103 ? 11.641 -31.891 -40.031 1 91.5 103 GLY A O 1
ATOM 819 N N . ASP A 1 104 ? 11.875 -29.719 -39.75 1 92.38 104 ASP A N 1
ATOM 820 C CA . ASP A 1 104 ? 13.211 -29.812 -39.188 1 92.38 104 ASP A CA 1
ATOM 821 C C . ASP A 1 104 ? 13.133 -30.172 -37.688 1 92.38 104 ASP A C 1
ATOM 823 O O . ASP A 1 104 ? 12.688 -29.359 -36.875 1 92.38 104 ASP A O 1
ATOM 827 N N . ASN A 1 105 ? 13.664 -31.281 -37.312 1 92.75 105 ASN A N 1
ATOM 828 C CA . ASN A 1 105 ? 13.562 -31.797 -35.938 1 92.75 105 ASN A CA 1
ATOM 829 C C . ASN A 1 105 ? 14.336 -30.922 -34.969 1 92.75 105 ASN A C 1
ATOM 831 O O . ASN A 1 105 ? 13.945 -30.781 -33.812 1 92.75 105 ASN A O 1
ATOM 835 N N . ASP A 1 106 ? 15.398 -30.344 -35.406 1 94.81 106 ASP A N 1
ATOM 836 C CA . ASP A 1 106 ? 16.188 -29.469 -34.562 1 94.81 106 ASP A CA 1
ATOM 837 C C . ASP A 1 106 ? 15.391 -28.234 -34.156 1 94.81 106 ASP A C 1
ATOM 839 O O . ASP A 1 106 ? 15.375 -27.844 -33 1 94.81 106 ASP A O 1
ATOM 843 N N . LEU A 1 107 ? 14.711 -27.703 -35.156 1 95.06 107 LEU A N 1
ATOM 844 C CA . LEU A 1 107 ? 13.93 -26.484 -34.906 1 95.06 107 LEU A CA 1
ATOM 845 C C . LEU A 1 107 ? 12.727 -26.781 -34.031 1 95.06 107 LEU A C 1
ATOM 847 O O . LEU A 1 107 ? 12.383 -26 -33.156 1 95.06 107 LEU A O 1
ATOM 851 N N . ILE A 1 108 ? 12.141 -27.938 -34.219 1 95.38 108 ILE A N 1
ATOM 852 C CA . ILE A 1 108 ? 10.977 -28.344 -33.438 1 95.38 108 ILE A CA 1
ATOM 853 C C . ILE A 1 108 ? 11.383 -28.531 -31.984 1 95.38 108 ILE A C 1
ATOM 855 O O . ILE A 1 108 ? 10.703 -28.047 -31.078 1 95.38 108 ILE A O 1
ATOM 859 N N . MET A 1 109 ? 12.5 -29.172 -31.766 1 95.81 109 MET A N 1
ATOM 860 C CA . MET A 1 109 ? 12.977 -29.406 -30.406 1 95.81 109 MET A CA 1
ATOM 861 C C . MET A 1 109 ? 13.312 -28.078 -29.719 1 95.81 109 MET A C 1
ATOM 863 O O . MET A 1 109 ? 13 -27.906 -28.531 1 95.81 109 MET A O 1
ATOM 867 N N . ARG A 1 110 ? 13.891 -27.188 -30.391 1 95.12 110 ARG A N 1
ATOM 868 C CA . ARG A 1 110 ? 14.242 -25.891 -29.828 1 95.12 110 ARG A CA 1
ATOM 869 C C . ARG A 1 110 ? 12.992 -25.094 -29.438 1 95.12 110 ARG A C 1
ATOM 871 O O . ARG A 1 110 ? 12.93 -24.516 -28.359 1 95.12 110 ARG A O 1
ATOM 878 N N . ALA A 1 111 ? 12.031 -25.109 -30.312 1 96.06 111 ALA A N 1
ATOM 879 C CA . ALA A 1 111 ? 10.789 -24.391 -30.062 1 96.06 111 ALA A CA 1
ATOM 880 C C . ALA A 1 111 ? 10.031 -25.016 -28.891 1 96.06 111 ALA A C 1
ATOM 882 O O . ALA A 1 111 ? 9.547 -24.297 -28.016 1 96.06 111 ALA A O 1
ATOM 883 N N . ARG A 1 112 ? 9.945 -26.297 -28.891 1 96.56 112 ARG A N 1
ATOM 884 C CA . ARG A 1 112 ? 9.266 -27 -27.797 1 96.56 112 ARG A CA 1
ATOM 885 C C . ARG A 1 112 ? 9.969 -26.75 -26.469 1 96.56 112 ARG A C 1
ATOM 887 O O . ARG A 1 112 ? 9.312 -26.516 -25.453 1 96.56 112 ARG A O 1
ATOM 894 N N . SER A 1 113 ? 11.281 -26.812 -26.516 1 97.12 113 SER A N 1
ATOM 895 C CA . SER A 1 113 ? 12.047 -26.547 -25.312 1 97.12 113 SER A CA 1
ATOM 896 C C . SER A 1 113 ? 11.836 -25.109 -24.812 1 97.12 113 SER A C 1
ATOM 898 O O . SER A 1 113 ? 11.727 -24.875 -23.609 1 97.12 113 SER A O 1
ATOM 900 N N . GLY A 1 114 ? 11.734 -24.188 -25.75 1 96.19 114 GLY A N 1
ATOM 901 C CA . GLY A 1 114 ? 11.461 -22.797 -25.391 1 96.19 114 GLY A CA 1
ATOM 902 C C . GLY A 1 114 ? 10.102 -22.609 -24.734 1 96.19 114 GLY A C 1
ATOM 903 O O . GLY A 1 114 ? 9.977 -21.875 -23.766 1 96.19 114 GLY A O 1
ATOM 904 N N . ILE A 1 115 ? 9.141 -23.25 -25.266 1 96.06 115 ILE A N 1
ATOM 905 C CA . ILE A 1 115 ? 7.789 -23.172 -24.703 1 96.06 115 ILE A CA 1
ATOM 906 C C . ILE A 1 115 ? 7.77 -23.781 -23.312 1 96.06 115 ILE A C 1
ATOM 908 O O . ILE A 1 115 ? 7.195 -23.219 -22.391 1 96.06 115 ILE A O 1
ATOM 912 N N . ALA A 1 116 ? 8.445 -24.906 -23.203 1 96.69 116 ALA A N 1
ATOM 913 C CA . ALA A 1 116 ? 8.492 -25.578 -21.906 1 96.69 116 ALA A CA 1
ATOM 914 C C . ALA A 1 116 ? 9.219 -24.719 -20.875 1 96.69 116 ALA A C 1
ATOM 916 O O . ALA A 1 116 ? 8.828 -24.688 -19.703 1 96.69 116 ALA A O 1
ATOM 917 N N . LEU A 1 117 ? 10.25 -24.094 -21.281 1 95.69 117 LEU A N 1
ATOM 918 C CA . LEU A 1 117 ? 10.984 -23.203 -20.391 1 95.69 117 LEU A CA 1
ATOM 919 C C . LEU A 1 117 ? 10.094 -22.062 -19.906 1 95.69 117 LEU A C 1
ATOM 921 O O . LEU A 1 117 ? 10.078 -21.75 -18.719 1 95.69 117 LEU A O 1
ATOM 925 N N . CYS A 1 118 ? 9.352 -21.484 -20.797 1 93.19 118 CYS A N 1
ATOM 926 C CA . CYS A 1 118 ? 8.445 -20.406 -20.453 1 93.19 118 CYS A CA 1
ATOM 927 C C . CYS A 1 118 ? 7.379 -20.875 -19.469 1 93.19 118 CYS A C 1
ATOM 929 O O . CYS A 1 118 ? 7.07 -20.172 -18.5 1 93.19 118 CYS A O 1
ATOM 931 N N . TYR A 1 119 ? 6.863 -22.016 -19.734 1 92.88 119 TYR A N 1
ATOM 932 C CA . TYR A 1 119 ? 5.867 -22.578 -18.828 1 92.88 119 TYR A CA 1
ATOM 933 C C . TYR A 1 119 ? 6.461 -22.828 -17.453 1 92.88 119 TYR A C 1
ATOM 935 O O . TYR A 1 119 ? 5.836 -22.531 -16.422 1 92.88 119 TYR A O 1
ATOM 943 N N . SER A 1 120 ? 7.652 -23.344 -17.391 1 93.31 120 SER A N 1
ATOM 944 C CA . SER A 1 120 ? 8.305 -23.625 -16.109 1 93.31 120 SER A CA 1
ATOM 945 C C . SER A 1 120 ? 8.555 -22.359 -15.32 1 93.31 120 SER A C 1
ATOM 947 O O . SER A 1 120 ? 8.383 -22.328 -14.102 1 93.31 120 SER A O 1
ATOM 949 N N . LEU A 1 121 ? 8.922 -21.359 -16 1 89.25 121 LEU A N 1
ATOM 950 C CA . LEU A 1 121 ? 9.18 -20.078 -15.359 1 89.25 121 LEU A CA 1
ATOM 951 C C . LEU A 1 121 ? 7.891 -19.484 -14.797 1 89.25 121 LEU A C 1
ATOM 953 O O . LEU A 1 121 ? 7.914 -18.781 -13.781 1 89.25 121 LEU A O 1
ATOM 957 N N . GLY A 1 122 ? 6.781 -19.812 -15.453 1 87.19 122 GLY A N 1
ATOM 958 C CA . GLY A 1 122 ? 5.492 -19.297 -15.016 1 87.19 122 GLY A CA 1
ATOM 959 C C . GLY A 1 122 ? 4.797 -20.203 -14.016 1 87.19 122 GLY A C 1
ATOM 960 O O . GLY A 1 122 ? 3.711 -19.875 -13.531 1 87.19 122 GLY A O 1
ATOM 961 N N . GLY A 1 123 ? 5.387 -21.328 -13.734 1 88.06 123 GLY A N 1
ATOM 962 C CA . GLY A 1 123 ? 4.805 -22.25 -12.773 1 88.06 123 GLY A CA 1
ATOM 963 C C . GLY A 1 123 ? 3.85 -23.234 -13.406 1 88.06 123 GLY A C 1
ATOM 964 O O . GLY A 1 123 ? 3.119 -23.938 -12.703 1 88.06 123 GLY A O 1
ATOM 965 N N . ARG A 1 124 ? 3.803 -23.25 -14.664 1 90.69 124 ARG A N 1
ATOM 966 C CA . ARG A 1 124 ? 2.934 -24.172 -15.383 1 90.69 124 ARG A CA 1
ATOM 967 C C . ARG A 1 124 ? 3.672 -25.469 -15.734 1 90.69 124 ARG A C 1
ATOM 969 O O . ARG A 1 124 ? 3.926 -25.75 -16.906 1 90.69 124 ARG A O 1
ATOM 976 N N . PHE A 1 125 ? 3.855 -26.359 -14.789 1 93.69 125 PHE A N 1
ATOM 977 C CA . PHE A 1 125 ? 4.703 -27.547 -14.914 1 93.69 125 PHE A CA 1
ATOM 978 C C . PHE A 1 125 ? 3.969 -28.672 -15.633 1 93.69 125 PHE A C 1
ATOM 980 O O . PHE A 1 125 ? 4.59 -29.5 -16.297 1 93.69 125 PHE A O 1
ATOM 987 N N . TYR A 1 126 ? 2.646 -28.641 -15.5 1 92.75 126 TYR A N 1
ATOM 988 C CA . TYR A 1 126 ? 1.84 -29.641 -16.188 1 92.75 126 TYR A CA 1
ATOM 989 C C . TYR A 1 126 ? 2.029 -29.547 -17.703 1 92.75 126 TYR A C 1
ATOM 991 O O . TYR A 1 126 ? 2.33 -30.547 -18.359 1 92.75 126 TYR A O 1
ATOM 999 N N . GLU A 1 127 ? 1.957 -28.359 -18.219 1 91.94 127 GLU A N 1
ATOM 1000 C CA . GLU A 1 127 ? 2.127 -28.125 -19.641 1 91.94 127 GLU A CA 1
ATOM 1001 C C . GLU A 1 127 ? 3.578 -28.344 -20.062 1 91.94 127 GLU A C 1
ATOM 1003 O O . GLU A 1 127 ? 3.842 -28.922 -21.125 1 91.94 127 GLU A O 1
ATOM 1008 N N . ALA A 1 128 ? 4.488 -27.906 -19.25 1 95.25 128 ALA A N 1
ATOM 1009 C CA . ALA A 1 128 ? 5.91 -28.047 -19.547 1 95.25 128 ALA A CA 1
ATOM 1010 C C . ALA A 1 128 ? 6.301 -29.516 -19.672 1 95.25 128 ALA A C 1
ATOM 1012 O O . ALA A 1 128 ? 6.996 -29.906 -20.609 1 95.25 128 ALA A O 1
ATOM 1013 N N . GLU A 1 129 ? 5.824 -30.328 -18.719 1 94.62 129 GLU A N 1
ATOM 1014 C CA . GLU A 1 129 ? 6.141 -31.75 -18.734 1 94.62 129 GLU A CA 1
ATOM 1015 C C . GLU A 1 129 ? 5.531 -32.438 -19.938 1 94.62 129 GLU A C 1
ATOM 1017 O O . GLU A 1 129 ? 6.16 -33.312 -20.547 1 94.62 129 GLU A O 1
ATOM 1022 N N . GLU A 1 130 ? 4.355 -32.062 -20.266 1 91.69 130 GLU A N 1
ATOM 1023 C CA . GLU A 1 130 ? 3.691 -32.656 -21.438 1 91.69 130 GLU A CA 1
ATOM 1024 C C . GLU A 1 130 ? 4.48 -32.375 -22.719 1 91.69 130 GLU A C 1
ATOM 1026 O O . GLU A 1 130 ? 4.668 -33.281 -23.531 1 91.69 130 GLU A O 1
ATOM 1031 N N . ILE A 1 131 ? 4.992 -31.172 -22.828 1 94.12 131 ILE A N 1
ATOM 1032 C CA . ILE A 1 131 ? 5.723 -30.766 -24.031 1 94.12 131 ILE A CA 1
ATOM 1033 C C . ILE A 1 131 ? 7.082 -31.453 -24.062 1 94.12 131 ILE A C 1
ATOM 1035 O O . ILE A 1 131 ? 7.484 -31.984 -25.109 1 94.12 131 ILE A O 1
ATOM 1039 N N . LEU A 1 132 ? 7.734 -31.516 -22.969 1 95.38 132 LEU A N 1
ATOM 1040 C CA . LEU A 1 132 ? 9.078 -32.062 -22.906 1 95.38 132 LEU A CA 1
ATOM 1041 C C . LEU A 1 132 ? 9.039 -33.594 -23.078 1 95.38 132 LEU A C 1
ATOM 1043 O O . LEU A 1 132 ? 9.945 -34.188 -23.672 1 95.38 132 LEU A O 1
ATOM 1047 N N . SER A 1 133 ? 7.988 -34.188 -22.516 1 91.5 133 SER A N 1
ATOM 1048 C CA . SER A 1 133 ? 7.859 -35.656 -22.641 1 91.5 133 SER A CA 1
ATOM 1049 C C . SER A 1 133 ? 7.512 -36.062 -24.062 1 91.5 133 SER A C 1
ATOM 1051 O O . SER A 1 133 ? 7.746 -37.188 -24.469 1 91.5 133 SER A O 1
ATOM 1053 N N . GLY A 1 134 ? 7.004 -35.125 -24.797 1 88.75 134 GLY A N 1
ATOM 1054 C CA . GLY A 1 134 ? 6.676 -35.375 -26.188 1 88.75 134 GLY A CA 1
ATOM 1055 C C . GLY A 1 134 ? 7.891 -35.406 -27.094 1 88.75 134 GLY A C 1
ATOM 1056 O O . GLY A 1 134 ? 7.82 -35.875 -28.219 1 88.75 134 GLY A O 1
ATOM 1057 N N . ILE A 1 135 ? 9.008 -34.906 -26.547 1 90.25 135 ILE A N 1
ATOM 1058 C CA . ILE A 1 135 ? 10.25 -34.938 -27.312 1 90.25 135 ILE A CA 1
ATOM 1059 C C . ILE A 1 135 ? 10.852 -36.344 -27.25 1 90.25 135 ILE A C 1
ATOM 1061 O O . ILE A 1 135 ? 11.305 -36.812 -26.203 1 90.25 135 ILE A O 1
ATOM 1065 N N . ARG A 1 136 ? 10.852 -37.094 -28.328 1 81.38 136 ARG A N 1
ATOM 1066 C CA . ARG A 1 136 ? 11.211 -38.5 -28.344 1 81.38 136 ARG A CA 1
ATOM 1067 C C . ARG A 1 136 ? 12.633 -38.719 -28.844 1 81.38 136 ARG A C 1
ATOM 1069 O O . ARG A 1 136 ? 13.352 -39.594 -28.359 1 81.38 136 ARG A O 1
ATOM 1076 N N . ASP A 1 137 ? 13.094 -37.875 -29.797 1 81.06 137 ASP A N 1
ATOM 1077 C CA . ASP A 1 137 ? 14.406 -38.094 -30.406 1 81.06 137 ASP A CA 1
ATOM 1078 C C . ASP A 1 137 ? 15.43 -37.094 -29.875 1 81.06 137 ASP A C 1
ATOM 1080 O O . ASP A 1 137 ? 15.445 -35.906 -30.281 1 81.06 137 ASP A O 1
ATOM 1084 N N . THR A 1 138 ? 16.312 -37.594 -28.969 1 84.5 138 THR A N 1
ATOM 1085 C CA . THR A 1 138 ? 17.359 -36.719 -28.422 1 84.5 138 THR A CA 1
ATOM 1086 C C . THR A 1 138 ? 18.734 -37.156 -28.922 1 84.5 138 THR A C 1
ATOM 1088 O O . THR A 1 138 ? 19.75 -36.625 -28.484 1 84.5 138 THR A O 1
ATOM 1091 N N . VAL A 1 139 ? 18.672 -38.062 -29.844 1 84.88 139 VAL A N 1
ATOM 1092 C CA . VAL A 1 139 ? 19.953 -38.625 -30.328 1 84.88 139 VAL A CA 1
ATOM 1093 C C . VAL A 1 139 ? 20.328 -37.969 -31.641 1 84.88 139 VAL A C 1
ATOM 1095 O O . VAL A 1 139 ? 21.469 -37.531 -31.812 1 84.88 139 VAL A O 1
ATOM 1098 N N . HIS A 1 140 ? 19.422 -37.875 -32.594 1 87.81 140 HIS A N 1
ATOM 1099 C CA . HIS A 1 140 ? 19.719 -37.344 -33.938 1 87.81 140 HIS A CA 1
ATOM 1100 C C . HIS A 1 140 ? 19.406 -35.844 -34.031 1 87.81 140 HIS A C 1
ATOM 1102 O O . HIS A 1 140 ? 18.656 -35.438 -34.938 1 87.81 140 HIS A O 1
ATOM 1108 N N . VAL A 1 141 ? 19.859 -35.062 -33.094 1 91.19 141 VAL A N 1
ATOM 1109 C CA . VAL A 1 141 ? 19.609 -33.625 -33.094 1 91.19 141 VAL A CA 1
ATOM 1110 C C . VAL A 1 141 ? 20.922 -32.875 -32.875 1 91.19 141 VAL A C 1
ATOM 1112 O O . VAL A 1 141 ? 21.922 -33.469 -32.469 1 91.19 141 VAL A O 1
ATOM 1115 N N . SER A 1 142 ? 20.922 -31.641 -33.281 1 93 142 SER A N 1
ATOM 1116 C CA . SER A 1 142 ? 22.109 -30.812 -33.125 1 93 142 SER A CA 1
ATOM 1117 C C . SER A 1 142 ? 22.422 -30.516 -31.672 1 93 142 SER A C 1
ATOM 1119 O O . SER A 1 142 ? 21.531 -30.625 -30.812 1 93 142 SER A O 1
ATOM 1121 N N . ARG A 1 143 ? 23.609 -30.125 -31.344 1 92.75 143 ARG A N 1
ATOM 1122 C CA . ARG A 1 143 ? 24.031 -29.75 -30 1 92.75 143 ARG A CA 1
ATOM 1123 C C . ARG A 1 143 ? 23.234 -28.578 -29.469 1 92.75 143 ARG A C 1
ATOM 1125 O O . ARG A 1 143 ? 22.922 -28.531 -28.266 1 92.75 143 ARG A O 1
ATOM 1132 N N . ARG A 1 144 ? 22.906 -27.734 -30.359 1 92.25 144 ARG A N 1
ATOM 1133 C CA . ARG A 1 144 ? 22.156 -26.547 -29.969 1 92.25 144 ARG A CA 1
ATOM 1134 C C . ARG A 1 144 ? 20.734 -26.922 -29.531 1 92.25 144 ARG A C 1
ATOM 1136 O O . ARG A 1 144 ? 20.219 -26.391 -28.547 1 92.25 144 ARG A O 1
ATOM 1143 N N . ALA A 1 145 ? 20.141 -27.766 -30.281 1 94.44 145 ALA A N 1
ATOM 1144 C CA . ALA A 1 145 ? 18.797 -28.234 -29.938 1 94.44 145 ALA A CA 1
ATOM 1145 C C . ALA A 1 145 ? 18.812 -29.016 -28.625 1 94.44 145 ALA A C 1
ATOM 1147 O O . ALA A 1 145 ? 17.922 -28.828 -27.781 1 94.44 145 ALA A O 1
ATOM 1148 N N . LEU A 1 146 ? 19.828 -29.812 -28.469 1 95.31 146 LEU A N 1
ATOM 1149 C CA . LEU A 1 146 ? 19.938 -30.609 -27.234 1 95.31 146 LEU A CA 1
ATOM 1150 C C . LEU A 1 146 ? 20.188 -29.719 -26.031 1 95.31 146 LEU A C 1
ATOM 1152 O O . LEU A 1 146 ? 19.688 -29.984 -24.938 1 95.31 146 LEU A O 1
ATOM 1156 N N . GLN A 1 147 ? 20.969 -28.703 -26.219 1 95.38 147 GLN A N 1
ATOM 1157 C CA . GLN A 1 147 ? 21.219 -27.734 -25.156 1 95.38 147 GLN A CA 1
ATOM 1158 C C . GLN A 1 147 ? 19.906 -27.109 -24.672 1 95.38 147 GLN A C 1
ATOM 1160 O O . GLN A 1 147 ? 19.672 -27 -23.469 1 95.38 147 GLN A O 1
ATOM 1165 N N . SER A 1 148 ? 19.078 -26.688 -25.625 1 95.12 148 SER A N 1
ATOM 1166 C CA . SER A 1 148 ? 17.797 -26.078 -25.266 1 95.12 148 SER A CA 1
ATOM 1167 C C . SER A 1 148 ? 16.922 -27.031 -24.469 1 95.12 148 SER A C 1
ATOM 1169 O O . SER A 1 148 ? 16.234 -26.625 -23.531 1 95.12 148 SER A O 1
ATOM 1171 N N . TYR A 1 149 ? 17.031 -28.266 -24.859 1 96.38 149 TYR A N 1
ATOM 1172 C CA . TYR A 1 149 ? 16.266 -29.297 -24.156 1 96.38 149 TYR A CA 1
ATOM 1173 C C . TYR A 1 149 ? 16.766 -29.453 -22.734 1 96.38 149 TYR A C 1
ATOM 1175 O O . TYR A 1 149 ? 15.969 -29.484 -21.781 1 96.38 149 TYR A O 1
ATOM 1183 N N . TYR A 1 150 ? 18.047 -29.562 -22.547 1 96.75 150 TYR A N 1
ATOM 1184 C CA . TYR A 1 150 ? 18.625 -29.734 -21.219 1 96.75 150 TYR A CA 1
ATOM 1185 C C . TYR A 1 150 ? 18.344 -28.531 -20.328 1 96.75 150 TYR A C 1
ATOM 1187 O O . TYR A 1 150 ? 18.078 -28.672 -19.141 1 96.75 150 TYR A O 1
ATOM 1195 N N . VAL A 1 151 ? 18.391 -27.375 -20.891 1 96.44 151 VAL A N 1
ATOM 1196 C CA . VAL A 1 151 ? 18.141 -26.141 -20.141 1 96.44 151 VAL A CA 1
ATOM 1197 C C . VAL A 1 151 ? 16.688 -26.125 -19.656 1 96.44 151 VAL A C 1
ATOM 1199 O O . VAL A 1 151 ? 16.422 -25.781 -18.5 1 96.44 151 VAL A O 1
ATOM 1202 N N . ALA A 1 152 ? 15.773 -26.438 -20.531 1 97.56 152 ALA A N 1
ATOM 1203 C CA . ALA A 1 152 ? 14.359 -26.469 -20.156 1 97.56 152 ALA A CA 1
ATOM 1204 C C . ALA A 1 152 ? 14.094 -27.5 -19.078 1 97.56 152 ALA A C 1
ATOM 1206 O O . ALA A 1 152 ? 13.375 -27.234 -18.109 1 97.56 152 ALA A O 1
ATOM 1207 N N . ARG A 1 153 ? 14.703 -28.672 -19.219 1 97.44 153 ARG A N 1
ATOM 1208 C CA . ARG A 1 153 ? 14.547 -29.734 -18.234 1 97.44 153 ARG A CA 1
ATOM 1209 C C . ARG A 1 153 ? 15.148 -29.328 -16.891 1 97.44 153 ARG A C 1
ATOM 1211 O O . ARG A 1 153 ? 14.57 -29.609 -15.836 1 97.44 153 ARG A O 1
ATOM 1218 N N . HIS A 1 154 ? 16.25 -28.734 -16.953 1 97.56 154 HIS A N 1
ATOM 1219 C CA . HIS A 1 154 ? 16.906 -28.266 -15.734 1 97.56 154 HIS A CA 1
ATOM 1220 C C . HIS A 1 154 ? 16.016 -27.297 -14.969 1 97.56 154 HIS A C 1
ATOM 1222 O O . HIS A 1 154 ? 15.781 -27.469 -13.766 1 97.56 154 HIS A O 1
ATOM 1228 N N . ARG A 1 155 ? 15.531 -26.297 -15.703 1 96.31 155 ARG A N 1
ATOM 1229 C CA . ARG A 1 155 ? 14.719 -25.266 -15.062 1 96.31 155 ARG A CA 1
ATOM 1230 C C . ARG A 1 155 ? 13.461 -25.859 -14.438 1 96.31 155 ARG A C 1
ATOM 1232 O O . ARG A 1 155 ? 13.102 -25.516 -13.305 1 96.31 155 ARG A O 1
ATOM 1239 N N . MET A 1 156 ? 12.812 -26.688 -15.133 1 96.75 156 MET A N 1
ATOM 1240 C CA . MET A 1 156 ? 11.609 -27.328 -14.625 1 96.75 156 MET A CA 1
ATOM 1241 C C . MET A 1 156 ? 11.891 -28.062 -13.32 1 96.75 156 MET A C 1
ATOM 1243 O O . MET A 1 156 ? 11.172 -27.906 -12.336 1 96.75 156 MET A O 1
ATOM 1247 N N . ASN A 1 157 ? 12.984 -28.828 -13.328 1 96.5 157 ASN A N 1
ATOM 1248 C CA . ASN A 1 157 ? 13.305 -29.625 -12.141 1 96.5 157 ASN A CA 1
ATOM 1249 C C . ASN A 1 157 ? 13.758 -28.734 -10.984 1 96.5 157 ASN A C 1
ATOM 1251 O O . ASN A 1 157 ? 13.484 -29.047 -9.82 1 96.5 157 ASN A O 1
ATOM 1255 N N . ARG A 1 158 ? 14.383 -27.688 -11.297 1 95.44 158 ARG A N 1
ATOM 1256 C CA . ARG A 1 158 ? 14.805 -26.75 -10.266 1 95.44 158 ARG A CA 1
ATOM 1257 C C . ARG A 1 158 ? 13.594 -26.125 -9.57 1 95.44 158 ARG A C 1
ATOM 1259 O O . ARG A 1 158 ? 13.547 -26.047 -8.344 1 95.44 158 ARG A O 1
ATOM 1266 N N . GLU A 1 159 ? 12.672 -25.688 -10.391 1 93.31 159 GLU A N 1
ATOM 1267 C CA . GLU A 1 159 ? 11.469 -25.078 -9.836 1 93.31 159 GLU A CA 1
ATOM 1268 C C . GLU A 1 159 ? 10.656 -26.078 -9.023 1 93.31 159 GLU A C 1
ATOM 1270 O O . GLU A 1 159 ? 10.125 -25.75 -7.961 1 93.31 159 GLU A O 1
ATOM 1275 N N . LEU A 1 160 ? 10.539 -27.219 -9.539 1 93.62 160 LEU A N 1
ATOM 1276 C CA . LEU A 1 160 ? 9.789 -28.266 -8.844 1 93.62 160 LEU A CA 1
ATOM 1277 C C . LEU A 1 160 ? 10.453 -28.609 -7.516 1 93.62 160 LEU A C 1
ATOM 1279 O O . LEU A 1 160 ? 9.766 -28.875 -6.523 1 93.62 160 LEU A O 1
ATOM 1283 N N . TYR A 1 161 ? 11.766 -28.641 -7.504 1 93.38 161 TYR A N 1
ATOM 1284 C CA . TYR A 1 161 ? 12.5 -28.875 -6.266 1 93.38 161 TYR A CA 1
ATOM 1285 C C . TYR A 1 161 ? 12.133 -27.828 -5.211 1 93.38 161 TYR A C 1
ATOM 1287 O O . TYR A 1 161 ? 11.914 -28.172 -4.047 1 93.38 161 TYR A O 1
ATOM 1295 N N . ALA A 1 162 ? 12.078 -26.641 -5.605 1 88.44 162 ALA A N 1
ATOM 1296 C CA . ALA A 1 162 ? 11.82 -25.531 -4.684 1 88.44 162 ALA A CA 1
ATOM 1297 C C . ALA A 1 162 ? 10.398 -25.594 -4.133 1 88.44 162 ALA A C 1
ATOM 1299 O O . ALA A 1 162 ? 10.148 -25.188 -2.994 1 88.44 162 ALA A O 1
ATOM 1300 N N . LEU A 1 163 ? 9.492 -26.156 -4.859 1 85.06 163 LEU A N 1
ATOM 1301 C CA . LEU A 1 163 ? 8.078 -26.125 -4.5 1 85.06 163 LEU A CA 1
ATOM 1302 C C . LEU A 1 163 ? 7.672 -27.391 -3.756 1 85.06 163 LEU A C 1
ATOM 1304 O O . LEU A 1 163 ? 6.648 -27.422 -3.07 1 85.06 163 LEU A O 1
ATOM 1308 N N . THR A 1 164 ? 8.5 -28.391 -3.895 1 87.5 164 THR A N 1
ATOM 1309 C CA . THR A 1 164 ? 8.125 -29.688 -3.355 1 87.5 164 THR A CA 1
ATOM 1310 C C . THR A 1 164 ? 8.656 -29.859 -1.934 1 87.5 164 THR A C 1
ATOM 1312 O O . THR A 1 164 ? 9.773 -29.438 -1.628 1 87.5 164 THR A O 1
ATOM 1315 N N . GLU A 1 165 ? 7.816 -30.422 -1.086 1 82.56 165 GLU A N 1
ATOM 1316 C CA . GLU A 1 165 ? 8.211 -30.688 0.296 1 82.56 165 GLU A CA 1
ATOM 1317 C C . GLU A 1 165 ? 9.297 -31.75 0.371 1 82.56 165 GLU A C 1
ATOM 1319 O O . GLU A 1 165 ? 9.461 -32.531 -0.555 1 82.56 165 GLU A O 1
ATOM 1324 N N . PRO A 1 166 ? 10.016 -31.75 1.496 1 86.5 166 PRO A N 1
ATOM 1325 C CA . PRO A 1 166 ? 11.086 -32.719 1.653 1 86.5 166 PRO A CA 1
ATOM 1326 C C . PRO A 1 166 ? 10.586 -34.188 1.563 1 86.5 166 PRO A C 1
ATOM 1328 O O . PRO A 1 166 ? 9.508 -34.5 2.08 1 86.5 166 PRO A O 1
ATOM 1331 N N . GLY A 1 167 ? 11.32 -35.062 0.759 1 87.5 167 GLY A N 1
ATOM 1332 C CA . GLY A 1 167 ? 10.984 -36.469 0.54 1 87.5 167 GLY A CA 1
ATOM 1333 C C . GLY A 1 167 ? 11.641 -37.062 -0.69 1 87.5 167 GLY A C 1
ATOM 1334 O O . GLY A 1 167 ? 12.578 -36.469 -1.243 1 87.5 167 GLY A O 1
ATOM 1335 N N . GLU A 1 168 ? 11.203 -38.156 -1.086 1 88.38 168 GLU A N 1
ATOM 1336 C CA . GLU A 1 168 ? 11.805 -38.875 -2.205 1 88.38 168 GLU A CA 1
ATOM 1337 C C . GLU A 1 168 ? 11.586 -38.125 -3.52 1 88.38 168 GLU A C 1
ATOM 1339 O O . GLU A 1 168 ? 12.469 -38.094 -4.375 1 88.38 168 GLU A O 1
ATOM 1344 N N . ARG A 1 169 ? 10.492 -37.594 -3.625 1 87.19 169 ARG A N 1
ATOM 1345 C CA . ARG A 1 169 ? 10.172 -36.844 -4.852 1 87.19 169 ARG A CA 1
ATOM 1346 C C . ARG A 1 169 ? 11.07 -35.625 -5.02 1 87.19 169 ARG A C 1
ATOM 1348 O O . ARG A 1 169 ? 11.539 -35.344 -6.125 1 87.19 169 ARG A O 1
ATOM 1355 N N . ARG A 1 170 ? 11.188 -34.969 -4.012 1 92.06 170 ARG A N 1
ATOM 1356 C CA . ARG A 1 170 ? 12.062 -33.812 -4.047 1 92.06 170 ARG A CA 1
ATOM 1357 C C . ARG A 1 170 ? 13.492 -34.188 -4.391 1 92.06 170 ARG A C 1
ATOM 1359 O O . ARG A 1 170 ? 14.172 -33.5 -5.156 1 92.06 170 ARG A O 1
ATOM 1366 N N . ASP A 1 171 ? 13.922 -35.344 -3.859 1 94.56 171 ASP A N 1
ATOM 1367 C CA . ASP A 1 171 ? 15.266 -35.812 -4.141 1 94.56 171 ASP A CA 1
ATOM 1368 C C . ASP A 1 171 ? 15.422 -36.188 -5.617 1 94.56 171 ASP A C 1
ATOM 1370 O O . ASP A 1 171 ? 16.484 -35.969 -6.199 1 94.56 171 ASP A O 1
ATOM 1374 N N . LEU A 1 172 ? 14.383 -36.719 -6.109 1 94.62 172 LEU A N 1
ATOM 1375 C CA . LEU A 1 172 ? 14.414 -37.031 -7.527 1 94.62 172 LEU A CA 1
ATOM 1376 C C . LEU A 1 172 ? 14.594 -35.781 -8.375 1 94.62 172 LEU A C 1
ATOM 1378 O O . LEU A 1 172 ? 15.375 -35.781 -9.328 1 94.62 172 LEU A O 1
ATOM 1382 N N . PHE A 1 173 ? 13.906 -34.75 -8.07 1 95.5 173 PHE A N 1
ATOM 1383 C CA . PHE A 1 173 ? 14.023 -33.5 -8.805 1 95.5 173 PHE A CA 1
ATOM 1384 C C . PHE A 1 173 ? 15.438 -32.938 -8.68 1 95.5 173 PHE A C 1
ATOM 1386 O O . PHE A 1 173 ? 15.969 -32.375 -9.633 1 95.5 173 PHE A O 1
ATOM 1393 N N . ARG A 1 174 ? 15.992 -33.062 -7.516 1 95.75 174 ARG A N 1
ATOM 1394 C CA . ARG A 1 174 ? 17.359 -32.594 -7.293 1 95.75 174 ARG A CA 1
ATOM 1395 C C . ARG A 1 174 ? 18.359 -33.375 -8.141 1 95.75 174 ARG A C 1
ATOM 1397 O O . ARG A 1 174 ? 19.266 -32.781 -8.734 1 95.75 174 ARG A O 1
ATOM 1404 N N . ARG A 1 175 ? 18.172 -34.688 -8.211 1 96.75 175 ARG A N 1
ATOM 1405 C CA . ARG A 1 175 ? 19.062 -35.531 -9.031 1 96.75 175 ARG A CA 1
ATOM 1406 C C . ARG A 1 175 ? 18.938 -35.156 -10.508 1 96.75 175 ARG A C 1
ATOM 1408 O O . ARG A 1 175 ? 19.938 -35.094 -11.219 1 96.75 175 ARG A O 1
ATOM 1415 N N . ARG A 1 176 ? 17.719 -34.938 -10.883 1 96.88 176 ARG A N 1
ATOM 1416 C CA . ARG A 1 176 ? 17.5 -34.531 -12.273 1 96.88 176 ARG A CA 1
ATOM 1417 C C . ARG A 1 176 ? 18.078 -33.156 -12.562 1 96.88 176 ARG A C 1
ATOM 1419 O O . ARG A 1 176 ? 18.641 -32.938 -13.633 1 96.88 176 ARG A O 1
ATOM 1426 N N . GLU A 1 177 ? 17.891 -32.25 -11.625 1 97.19 177 GLU A N 1
ATOM 1427 C CA . GLU A 1 177 ? 18.484 -30.938 -11.75 1 97.19 177 GLU A CA 1
ATOM 1428 C C . GLU A 1 177 ? 20 -31.016 -11.945 1 97.19 177 GLU A C 1
ATOM 1430 O O . GLU A 1 177 ? 20.547 -30.344 -12.82 1 97.19 177 GLU A O 1
ATOM 1435 N N . HIS A 1 178 ? 20.656 -31.875 -11.164 1 97.19 178 HIS A N 1
ATOM 1436 C CA . HIS A 1 178 ? 22.094 -32.094 -11.281 1 97.19 178 HIS A CA 1
ATOM 1437 C C . HIS A 1 178 ? 22.453 -32.656 -12.648 1 97.19 178 HIS A C 1
ATOM 1439 O O . HIS A 1 178 ? 23.359 -32.156 -13.312 1 97.19 178 HIS A O 1
ATOM 1445 N N . TYR A 1 179 ? 21.75 -33.688 -13.047 1 97.38 179 TYR A N 1
ATOM 1446 C CA . TYR A 1 179 ? 22.031 -34.344 -14.312 1 97.38 179 TYR A CA 1
ATOM 1447 C C . TYR A 1 179 ? 21.938 -33.375 -15.477 1 97.38 179 TYR A C 1
ATOM 1449 O O . TYR A 1 179 ? 22.828 -33.312 -16.328 1 97.38 179 TYR A O 1
ATOM 1457 N N . TYR A 1 180 ? 20.922 -32.625 -15.477 1 96.94 180 TYR A N 1
ATOM 1458 C CA . TYR A 1 180 ? 20.672 -31.734 -16.609 1 96.94 180 TYR A CA 1
ATOM 1459 C C . TYR A 1 180 ? 21.609 -30.531 -16.562 1 96.94 180 TYR A C 1
ATOM 1461 O O . TYR A 1 180 ? 21.969 -29.984 -17.609 1 96.94 180 TYR A O 1
ATOM 1469 N N . ALA A 1 181 ? 21.969 -30.062 -15.367 1 97.38 181 ALA A N 1
ATOM 1470 C CA . ALA A 1 181 ? 22.969 -29 -15.258 1 97.38 181 ALA A CA 1
ATOM 1471 C C . ALA A 1 181 ? 24.297 -29.422 -15.852 1 97.38 181 ALA A C 1
ATOM 1473 O O . ALA A 1 181 ? 24.906 -28.688 -16.641 1 97.38 181 ALA A O 1
ATOM 1474 N N . VAL A 1 182 ? 24.75 -30.625 -15.539 1 97.19 182 VAL A N 1
ATOM 1475 C CA . VAL A 1 182 ? 26.016 -31.156 -16.031 1 97.19 182 VAL A CA 1
ATOM 1476 C C . VAL A 1 182 ? 25.938 -31.359 -17.547 1 97.19 182 VAL A C 1
ATOM 1478 O O . VAL A 1 182 ? 26.875 -30.984 -18.281 1 97.19 182 VAL A O 1
ATOM 1481 N N . SER A 1 183 ? 24.828 -31.906 -17.953 1 96.62 183 SER A N 1
ATOM 1482 C CA . SER A 1 183 ? 24.641 -32.156 -19.375 1 96.62 183 SER A CA 1
ATOM 1483 C C . SER A 1 183 ? 24.625 -30.875 -20.172 1 96.62 183 SER A C 1
ATOM 1485 O O . SER A 1 183 ? 25.219 -30.797 -21.25 1 96.62 183 SER A O 1
ATOM 1487 N N . ALA A 1 184 ? 23.953 -29.875 -19.656 1 96.44 184 ALA A N 1
ATOM 1488 C CA . ALA A 1 184 ? 23.891 -28.578 -20.344 1 96.44 184 ALA A CA 1
ATOM 1489 C C . ALA A 1 184 ? 25.266 -27.922 -20.391 1 96.44 184 ALA A C 1
ATOM 1491 O O . ALA A 1 184 ? 25.641 -27.312 -21.406 1 96.44 184 ALA A O 1
ATOM 1492 N N . ALA A 1 185 ? 26.031 -27.984 -19.328 1 95.44 185 ALA A N 1
ATOM 1493 C CA . ALA A 1 185 ? 27.375 -27.406 -19.281 1 95.44 185 ALA A CA 1
ATOM 1494 C C . ALA A 1 185 ? 28.312 -28.078 -20.266 1 95.44 185 ALA A C 1
ATOM 1496 O O . ALA A 1 185 ? 29.125 -27.406 -20.922 1 95.44 185 ALA A O 1
ATOM 1497 N N . GLU A 1 186 ? 28.219 -29.359 -20.469 1 94.62 186 GLU A N 1
ATOM 1498 C CA . GLU A 1 186 ? 29.125 -30.141 -21.297 1 94.62 186 GLU A CA 1
ATOM 1499 C C . GLU A 1 186 ? 28.828 -29.938 -22.781 1 94.62 186 GLU A C 1
ATOM 1501 O O . GLU A 1 186 ? 29.75 -29.906 -23.594 1 94.62 186 GLU A O 1
ATOM 1506 N N . ILE A 1 187 ? 27.594 -29.797 -23.016 1 93.75 187 ILE A N 1
ATOM 1507 C CA . ILE A 1 187 ? 27.203 -29.797 -24.422 1 93.75 187 ILE A CA 1
ATOM 1508 C C . ILE A 1 187 ? 27.328 -28.391 -25 1 93.75 187 ILE A C 1
ATOM 1510 O O . ILE A 1 187 ? 27.406 -28.203 -26.219 1 93.75 187 ILE A O 1
ATOM 1514 N N . SER A 1 188 ? 27.297 -27.359 -24.125 1 91.25 188 SER A N 1
ATOM 1515 C CA . SER A 1 188 ? 27.203 -25.984 -24.562 1 91.25 188 SER A CA 1
ATOM 1516 C C . SER A 1 188 ? 28.5 -25.531 -25.25 1 91.25 188 SER A C 1
ATOM 1518 O O . SER A 1 188 ? 29.594 -25.859 -24.781 1 91.25 188 SER A O 1
ATOM 1520 N N . GLU A 1 189 ? 28.25 -24.797 -26.297 1 87.81 189 GLU A N 1
ATOM 1521 C CA . GLU A 1 189 ? 29.391 -24.234 -27.016 1 87.81 189 GLU A CA 1
ATOM 1522 C C . GLU A 1 189 ? 29.656 -22.781 -26.609 1 87.81 189 GLU A C 1
ATOM 1524 O O . GLU A 1 189 ? 30.766 -22.281 -26.766 1 87.81 189 GLU A O 1
ATOM 1529 N N . ASP A 1 190 ? 28.625 -22.141 -26.062 1 88.19 190 ASP A N 1
ATOM 1530 C CA . ASP A 1 190 ? 28.797 -20.766 -25.625 1 88.19 190 ASP A CA 1
ATOM 1531 C C . ASP A 1 190 ? 29.297 -20.688 -24.188 1 88.19 190 ASP A C 1
ATOM 1533 O O . ASP A 1 190 ? 28.938 -21.516 -23.359 1 88.19 190 ASP A O 1
ATOM 1537 N N . THR A 1 191 ? 30.172 -19.797 -23.922 1 89.5 191 THR A N 1
ATOM 1538 C CA . THR A 1 191 ? 30.875 -19.656 -22.656 1 89.5 191 THR A CA 1
ATOM 1539 C C . THR A 1 191 ? 29.891 -19.359 -21.516 1 89.5 191 THR A C 1
ATOM 1541 O O . THR A 1 191 ? 30.016 -19.922 -20.438 1 89.5 191 THR A O 1
ATOM 1544 N N . PHE A 1 192 ? 28.938 -18.547 -21.797 1 90.5 192 PHE A N 1
ATOM 1545 C CA . PHE A 1 192 ? 28.016 -18.156 -20.734 1 90.5 192 PHE A CA 1
ATOM 1546 C C . PHE A 1 192 ? 27.234 -19.375 -20.219 1 90.5 192 PHE A C 1
ATOM 1548 O O . PHE A 1 192 ? 27.156 -19.594 -19.016 1 90.5 192 PHE A O 1
ATOM 1555 N N . THR A 1 193 ? 26.688 -20.125 -21.125 1 93.25 193 THR A N 1
ATOM 1556 C CA . THR A 1 193 ? 25.844 -21.266 -20.75 1 93.25 193 THR A CA 1
ATOM 1557 C C . THR A 1 193 ? 26.672 -22.312 -20.016 1 93.25 193 THR A C 1
ATOM 1559 O O . THR A 1 193 ? 26.219 -22.906 -19.047 1 93.25 193 THR A O 1
ATOM 1562 N N . SER A 1 194 ? 27.875 -22.531 -20.484 1 94.69 194 SER A N 1
ATOM 1563 C CA . SER A 1 194 ? 28.75 -23.5 -19.844 1 94.69 194 SER A CA 1
ATOM 1564 C C . SER A 1 194 ? 29.078 -23.078 -18.406 1 94.69 194 SER A C 1
ATOM 1566 O O . SER A 1 194 ? 28.953 -23.875 -17.484 1 94.69 194 SER A O 1
ATOM 1568 N N . LEU A 1 195 ? 29.422 -21.828 -18.266 1 95.31 195 LEU A N 1
ATOM 1569 C CA . LEU A 1 195 ? 29.766 -21.312 -16.953 1 95.31 195 LEU A CA 1
ATOM 1570 C C . LEU A 1 195 ? 28.547 -21.297 -16.031 1 95.31 195 LEU A C 1
ATOM 1572 O O . LEU A 1 195 ? 28.641 -21.656 -14.859 1 95.31 195 LEU A O 1
ATOM 1576 N N . TYR A 1 196 ? 27.438 -20.891 -16.578 1 96 196 TYR A N 1
ATOM 1577 C CA . TYR A 1 196 ? 26.219 -20.75 -15.789 1 96 196 TYR A CA 1
ATOM 1578 C C . TYR A 1 196 ? 25.766 -22.094 -15.242 1 96 196 TYR A C 1
ATOM 1580 O O . TYR A 1 196 ? 25.469 -22.234 -14.055 1 96 196 TYR A O 1
ATOM 1588 N N . TYR A 1 197 ? 25.703 -23.062 -16.047 1 96.69 197 TYR A N 1
ATOM 1589 C CA . TYR A 1 197 ? 25.219 -24.359 -15.602 1 96.69 197 TYR A CA 1
ATOM 1590 C C . TYR A 1 197 ? 26.281 -25.109 -14.828 1 96.69 197 TYR A C 1
ATOM 1592 O O . TYR A 1 197 ? 25.969 -25.984 -14.008 1 96.69 197 TYR A O 1
ATOM 1600 N N . GLY A 1 198 ? 27.547 -24.797 -15.086 1 95.81 198 GLY A N 1
ATOM 1601 C CA . GLY A 1 198 ? 28.562 -25.25 -14.156 1 95.81 198 GLY A CA 1
ATOM 1602 C C . GLY A 1 198 ? 28.359 -24.719 -12.75 1 95.81 198 GLY A C 1
ATOM 1603 O O . GLY A 1 198 ? 28.516 -25.453 -11.773 1 95.81 198 GLY A O 1
ATOM 1604 N N . TYR A 1 199 ? 28.062 -23.453 -12.719 1 96.38 199 TYR A N 1
ATOM 1605 C CA . TYR A 1 199 ? 27.75 -22.812 -11.445 1 96.38 199 TYR A CA 1
ATOM 1606 C C . TYR A 1 199 ? 26.562 -23.469 -10.773 1 96.38 199 TYR A C 1
ATOM 1608 O O . TYR A 1 199 ? 26.594 -23.766 -9.578 1 96.38 199 TYR A O 1
ATOM 1616 N N . MET A 1 200 ? 25.484 -23.703 -11.547 1 96.25 200 MET A N 1
ATOM 1617 C CA . MET A 1 200 ? 24.281 -24.312 -11.008 1 96.25 200 MET A CA 1
ATOM 1618 C C . MET A 1 200 ? 24.578 -25.688 -10.422 1 96.25 200 MET A C 1
ATOM 1620 O O . MET A 1 200 ? 24.047 -26.062 -9.375 1 96.25 200 MET A O 1
ATOM 1624 N N . ASP A 1 201 ? 25.422 -26.391 -11.086 1 96.38 201 ASP A N 1
ATOM 1625 C CA . ASP A 1 201 ? 25.812 -27.719 -10.609 1 96.38 201 ASP A CA 1
ATOM 1626 C C . ASP A 1 201 ? 26.609 -27.609 -9.305 1 96.38 201 ASP A C 1
ATOM 1628 O O . ASP A 1 201 ? 26.422 -28.406 -8.383 1 96.38 201 ASP A O 1
ATOM 1632 N N . ALA A 1 202 ? 27.469 -26.641 -9.234 1 96.44 202 ALA A N 1
ATOM 1633 C CA . ALA A 1 202 ? 28.266 -26.422 -8.031 1 96.44 202 ALA A CA 1
ATOM 1634 C C . ALA A 1 202 ? 27.375 -26.109 -6.832 1 96.44 202 ALA A C 1
ATOM 1636 O O . ALA A 1 202 ? 27.656 -26.547 -5.711 1 96.44 202 ALA A O 1
ATOM 1637 N N . ILE A 1 203 ? 26.328 -25.391 -7.07 1 94.81 203 ILE A N 1
ATOM 1638 C CA . ILE A 1 203 ? 25.391 -25.047 -6.016 1 94.81 203 ILE A CA 1
ATOM 1639 C C . ILE A 1 203 ? 24.672 -26.312 -5.527 1 94.81 203 ILE A C 1
ATOM 1641 O O . ILE A 1 203 ? 24.5 -26.5 -4.32 1 94.81 203 ILE A O 1
ATOM 1645 N N . VAL A 1 204 ? 24.219 -27.109 -6.477 1 94.81 204 VAL A N 1
ATOM 1646 C CA . VAL A 1 204 ? 23.516 -28.344 -6.137 1 94.81 204 VAL A CA 1
ATOM 1647 C C . VAL A 1 204 ? 24.438 -29.25 -5.312 1 94.81 204 VAL A C 1
ATOM 1649 O O . VAL A 1 204 ? 23.984 -29.906 -4.371 1 94.81 204 VAL A O 1
ATOM 1652 N N . ARG A 1 205 ? 25.719 -29.203 -5.652 1 94.75 205 ARG A N 1
ATOM 1653 C CA . ARG A 1 205 ? 26.703 -30.031 -4.953 1 94.75 205 ARG A CA 1
ATOM 1654 C C . ARG A 1 205 ? 27.172 -29.344 -3.664 1 94.75 205 ARG A C 1
ATOM 1656 O O . ARG A 1 205 ? 27.953 -29.922 -2.904 1 94.75 205 ARG A O 1
ATOM 1663 N N . LYS A 1 206 ? 26.797 -28.109 -3.432 1 93.94 206 LYS A N 1
ATOM 1664 C CA . LYS A 1 206 ? 27.141 -27.312 -2.264 1 93.94 206 LYS A CA 1
ATOM 1665 C C . LYS A 1 206 ? 28.641 -27.031 -2.211 1 93.94 206 LYS A C 1
ATOM 1667 O O . LYS A 1 206 ? 29.25 -27.031 -1.133 1 93.94 206 LYS A O 1
ATOM 1672 N N . ASP A 1 207 ? 29.203 -27.031 -3.348 1 95.69 207 ASP A N 1
ATOM 1673 C CA . ASP A 1 207 ? 30.594 -26.594 -3.471 1 95.69 207 ASP A CA 1
ATOM 1674 C C . ASP A 1 207 ? 30.672 -25.078 -3.635 1 95.69 207 ASP A C 1
ATOM 1676 O O . ASP A 1 207 ? 30.844 -24.578 -4.746 1 95.69 207 ASP A O 1
ATOM 1680 N N . TRP A 1 208 ? 30.812 -24.406 -2.568 1 94.5 208 TRP A N 1
ATOM 1681 C CA . TRP A 1 208 ? 30.688 -22.953 -2.531 1 94.5 208 TRP A CA 1
ATOM 1682 C C . TRP A 1 208 ? 31.922 -22.281 -3.113 1 94.5 208 TRP A C 1
ATOM 1684 O O . TRP A 1 208 ? 31.828 -21.203 -3.705 1 94.5 208 TRP A O 1
ATOM 1694 N N . SER A 1 209 ? 33.062 -22.906 -2.998 1 94.69 209 SER A N 1
ATOM 1695 C CA . SER A 1 209 ? 34.281 -22.344 -3.541 1 94.69 209 SER A CA 1
ATOM 1696 C C . SER A 1 209 ? 34.281 -22.328 -5.066 1 94.69 209 SER A C 1
ATOM 1698 O O . SER A 1 209 ? 34.562 -21.312 -5.688 1 94.69 209 SER A O 1
ATOM 1700 N N . GLU A 1 210 ? 33.938 -23.453 -5.578 1 96.25 210 GLU A N 1
ATOM 1701 C CA . GLU A 1 210 ? 33.812 -23.531 -7.031 1 96.25 210 GLU A CA 1
ATOM 1702 C C . GLU A 1 210 ? 32.719 -22.594 -7.547 1 96.25 210 GLU A C 1
ATOM 1704 O O . GLU A 1 210 ? 32.875 -21.953 -8.578 1 96.25 210 GLU A O 1
ATOM 1709 N N . ALA A 1 211 ? 31.594 -22.562 -6.832 1 97.12 211 ALA A N 1
ATOM 1710 C CA . ALA A 1 211 ? 30.469 -21.703 -7.211 1 97.12 211 ALA A CA 1
ATOM 1711 C C . ALA A 1 211 ? 30.906 -20.234 -7.266 1 97.12 211 ALA A C 1
ATOM 1713 O O . ALA A 1 211 ? 30.547 -19.516 -8.195 1 97.12 211 ALA A O 1
ATOM 1714 N N . SER A 1 212 ? 31.688 -19.828 -6.316 1 96.06 212 SER A N 1
ATOM 1715 C CA . SER A 1 212 ? 32.156 -18.453 -6.258 1 96.06 212 SER A CA 1
ATOM 1716 C C . SER A 1 212 ? 33.062 -18.125 -7.434 1 96.06 212 SER A C 1
ATOM 1718 O O . SER A 1 212 ? 32.969 -17.062 -8.039 1 96.06 212 SER A O 1
ATOM 1720 N N . THR A 1 213 ? 33.938 -19.031 -7.758 1 96.31 213 THR A N 1
ATOM 1721 C CA . THR A 1 213 ? 34.875 -18.844 -8.859 1 96.31 213 THR A CA 1
ATOM 1722 C C . THR A 1 213 ? 34.125 -18.766 -10.188 1 96.31 213 THR A C 1
ATOM 1724 O O . THR A 1 213 ? 34.406 -17.906 -11.023 1 96.31 213 THR A O 1
ATOM 1727 N N . LEU A 1 214 ? 33.25 -19.641 -10.328 1 96.56 214 LEU A N 1
ATOM 1728 C CA . LEU A 1 214 ? 32.469 -19.672 -11.555 1 96.56 214 LEU A CA 1
ATOM 1729 C C . LEU A 1 214 ? 31.594 -18.422 -11.672 1 96.56 214 LEU A C 1
ATOM 1731 O O . LEU A 1 214 ? 31.438 -17.875 -12.766 1 96.56 214 LEU A O 1
ATOM 1735 N N . CYS A 1 215 ? 31.047 -18.016 -10.602 1 96.88 215 CYS A N 1
ATOM 1736 C CA . CYS A 1 215 ? 30.203 -16.812 -10.594 1 96.88 215 CYS A CA 1
ATOM 1737 C C . CYS A 1 215 ? 31 -15.578 -10.984 1 96.88 215 CYS A C 1
ATOM 1739 O O . CYS A 1 215 ? 30.531 -14.742 -11.75 1 96.88 215 CYS A O 1
ATOM 1741 N N . ASP A 1 216 ? 32.188 -15.469 -10.477 1 96.19 216 ASP A N 1
ATOM 1742 C CA . ASP A 1 216 ? 33.062 -14.344 -10.82 1 96.19 216 ASP A CA 1
ATOM 1743 C C . ASP A 1 216 ? 33.406 -14.367 -12.305 1 96.19 216 ASP A C 1
ATOM 1745 O O . ASP A 1 216 ? 33.469 -13.32 -12.953 1 96.19 216 ASP A O 1
ATOM 1749 N N . SER A 1 217 ? 33.656 -15.531 -12.773 1 96 217 SER A N 1
ATOM 1750 C CA . SER A 1 217 ? 33.969 -15.68 -14.195 1 96 217 SER A CA 1
ATOM 1751 C C . SER A 1 217 ? 32.75 -15.281 -15.055 1 96 217 SER A C 1
ATOM 1753 O O . SER A 1 217 ? 32.906 -14.703 -16.125 1 96 217 SER A O 1
ATOM 1755 N N . LEU A 1 218 ? 31.562 -15.578 -14.562 1 95.88 218 LEU A N 1
ATOM 1756 C CA . LEU A 1 218 ? 30.344 -15.211 -15.258 1 95.88 218 LEU A CA 1
ATOM 1757 C C . LEU A 1 218 ? 30.188 -13.695 -15.336 1 95.88 218 LEU A C 1
ATOM 1759 O O . LEU A 1 218 ? 29.828 -13.156 -16.391 1 95.88 218 LEU A O 1
ATOM 1763 N N . LEU A 1 219 ? 30.5 -13.055 -14.258 1 96 219 LEU A N 1
ATOM 1764 C CA . LEU A 1 219 ? 30.328 -11.609 -14.156 1 96 219 LEU A CA 1
ATOM 1765 C C . LEU A 1 219 ? 31.266 -10.891 -15.125 1 96 219 LEU A C 1
ATOM 1767 O O . LEU A 1 219 ? 30.906 -9.859 -15.703 1 96 219 LEU A O 1
ATOM 1771 N N . VAL A 1 220 ? 32.344 -11.445 -15.383 1 94.06 220 VAL A N 1
ATOM 1772 C CA . VAL A 1 220 ? 33.344 -10.812 -16.234 1 94.06 220 VAL A CA 1
ATOM 1773 C C . VAL A 1 220 ? 33.062 -11.125 -17.703 1 94.06 220 VAL A C 1
ATOM 1775 O O . VAL A 1 220 ? 33.375 -10.336 -18.594 1 94.06 220 VAL A O 1
ATOM 1778 N N . SER A 1 221 ? 32.312 -12.156 -17.984 1 92.62 221 SER A N 1
ATOM 1779 C CA . SER A 1 221 ? 32.125 -12.641 -19.344 1 92.62 221 SER A CA 1
ATOM 1780 C C . SER A 1 221 ? 30.984 -11.891 -20.031 1 92.62 221 SER A C 1
ATOM 1782 O O . SER A 1 221 ? 30.844 -11.969 -21.25 1 92.62 221 SER A O 1
ATOM 1784 N N . VAL A 1 222 ? 30.203 -11.102 -19.281 1 94.12 222 VAL A N 1
ATOM 1785 C CA . VAL A 1 222 ? 29.031 -10.469 -19.875 1 94.12 222 VAL A CA 1
ATOM 1786 C C . VAL A 1 222 ? 29.047 -8.969 -19.594 1 94.12 222 VAL A C 1
ATOM 1788 O O . VAL A 1 222 ? 29.656 -8.523 -18.609 1 94.12 222 VAL A O 1
ATOM 1791 N N . PRO A 1 223 ? 28.359 -8.203 -20.469 1 93.88 223 PRO A N 1
ATOM 1792 C CA . PRO A 1 223 ? 28.266 -6.766 -20.219 1 93.88 223 PRO A CA 1
ATOM 1793 C C . PRO A 1 223 ? 27.5 -6.43 -18.938 1 93.88 223 PRO A C 1
ATOM 1795 O O . PRO A 1 223 ? 26.5 -7.082 -18.641 1 93.88 223 PRO A O 1
ATOM 1798 N N . SER A 1 224 ? 27.812 -5.352 -18.266 1 93.31 224 SER A N 1
ATOM 1799 C CA . SER A 1 224 ? 27.297 -4.98 -16.953 1 93.31 224 SER A CA 1
ATOM 1800 C C . SER A 1 224 ? 25.859 -4.496 -17.047 1 93.31 224 SER A C 1
ATOM 1802 O O . SER A 1 224 ? 25.141 -4.457 -16.031 1 93.31 224 SER A O 1
ATOM 1804 N N . ASP A 1 225 ? 25.344 -4.211 -18.219 1 91.94 225 ASP A N 1
ATOM 1805 C CA . ASP A 1 225 ? 23.984 -3.713 -18.359 1 91.94 225 ASP A CA 1
ATOM 1806 C C . ASP A 1 225 ? 23.078 -4.762 -19 1 91.94 225 ASP A C 1
ATOM 1808 O O . ASP A 1 225 ? 22 -4.441 -19.484 1 91.94 225 ASP A O 1
ATOM 1812 N N . SER A 1 226 ? 23.562 -5.996 -18.969 1 93.56 226 SER A N 1
ATOM 1813 C CA . SER A 1 226 ? 22.812 -7.066 -19.609 1 93.56 226 SER A CA 1
ATOM 1814 C C . SER A 1 226 ? 22.016 -7.883 -18.594 1 93.56 226 SER A C 1
ATOM 1816 O O . SER A 1 226 ? 22.312 -7.844 -17.406 1 93.56 226 SER A O 1
ATOM 1818 N N . HIS A 1 227 ? 21.016 -8.562 -19.094 1 93.56 227 HIS A N 1
ATOM 1819 C CA . HIS A 1 227 ? 20.219 -9.438 -18.25 1 93.56 227 HIS A CA 1
ATOM 1820 C C . HIS A 1 227 ? 21.062 -10.586 -17.688 1 93.56 227 HIS A C 1
ATOM 1822 O O . HIS A 1 227 ? 20.859 -11.023 -16.562 1 93.56 227 HIS A O 1
ATOM 1828 N N . SER A 1 228 ? 22 -11.062 -18.469 1 94.06 228 SER A N 1
ATOM 1829 C CA . SER A 1 228 ? 22.906 -12.125 -18.016 1 94.06 228 SER A CA 1
ATOM 1830 C C . SER A 1 228 ? 23.75 -11.68 -16.828 1 94.06 228 SER A C 1
ATOM 1832 O O . SER A 1 228 ? 23.969 -12.445 -15.898 1 94.06 228 SER A O 1
ATOM 1834 N N . TYR A 1 229 ? 24.141 -10.422 -16.953 1 95.62 229 TYR A N 1
ATOM 1835 C CA . TYR A 1 229 ? 24.875 -9.859 -15.828 1 95.62 229 TYR A CA 1
ATOM 1836 C C . TYR A 1 229 ? 23.984 -9.789 -14.586 1 95.62 229 TYR A C 1
ATOM 1838 O O . TYR A 1 229 ? 24.453 -10.062 -13.477 1 95.62 229 TYR A O 1
ATOM 1846 N N . ALA A 1 230 ? 22.75 -9.391 -14.797 1 96.44 230 ALA A N 1
ATOM 1847 C CA . ALA A 1 230 ? 21.812 -9.312 -13.672 1 96.44 230 ALA A CA 1
ATOM 1848 C C . ALA A 1 230 ? 21.672 -10.656 -12.977 1 96.44 230 ALA A C 1
ATOM 1850 O O . ALA A 1 230 ? 21.656 -10.727 -11.742 1 96.44 230 ALA A O 1
ATOM 1851 N N . LYS A 1 231 ? 21.547 -11.68 -13.742 1 94.75 231 LYS A N 1
ATOM 1852 C CA . LYS A 1 231 ? 21.422 -13.023 -13.188 1 94.75 231 LYS A CA 1
ATOM 1853 C C . LYS A 1 231 ? 22.672 -13.406 -12.391 1 94.75 231 LYS A C 1
ATOM 1855 O O . LYS A 1 231 ? 22.562 -13.906 -11.273 1 94.75 231 LYS A O 1
ATOM 1860 N N . ALA A 1 232 ? 23.797 -13.18 -13.008 1 95.94 232 ALA A N 1
ATOM 1861 C CA . ALA A 1 232 ? 25.062 -13.492 -12.336 1 95.94 232 ALA A CA 1
ATOM 1862 C C . ALA A 1 232 ? 25.219 -12.695 -11.047 1 95.94 232 ALA A C 1
ATOM 1864 O O . ALA A 1 232 ? 25.641 -13.227 -10.023 1 95.94 232 ALA A O 1
ATOM 1865 N N . ALA A 1 233 ? 24.875 -11.445 -11.148 1 97 233 ALA A N 1
ATOM 1866 C CA . ALA A 1 233 ? 24.969 -10.578 -9.984 1 97 233 ALA A CA 1
ATOM 1867 C C . ALA A 1 233 ? 24.016 -11.039 -8.875 1 97 233 ALA A C 1
ATOM 1869 O O . ALA A 1 233 ? 24.344 -10.945 -7.691 1 97 233 ALA A O 1
ATOM 1870 N N . ASN A 1 234 ? 22.859 -11.438 -9.234 1 96.81 234 ASN A N 1
ATOM 1871 C CA . ASN A 1 234 ? 21.922 -11.984 -8.258 1 96.81 234 ASN A CA 1
ATOM 1872 C C . ASN A 1 234 ? 22.5 -13.195 -7.535 1 96.81 234 ASN A C 1
ATOM 1874 O O . ASN A 1 234 ? 22.375 -13.312 -6.312 1 96.81 234 ASN A O 1
ATOM 1878 N N . HIS A 1 235 ? 23.109 -14.062 -8.297 1 96.38 235 HIS A N 1
ATOM 1879 C CA . HIS A 1 235 ? 23.734 -15.242 -7.707 1 96.38 235 HIS A CA 1
ATOM 1880 C C . HIS A 1 235 ? 24.891 -14.859 -6.805 1 96.38 235 HIS A C 1
ATOM 1882 O O . HIS A 1 235 ? 25.094 -15.469 -5.746 1 96.38 235 HIS A O 1
ATOM 1888 N N . LYS A 1 236 ? 25.656 -13.891 -7.242 1 97 236 LYS A N 1
ATOM 1889 C CA . LYS A 1 236 ? 26.734 -13.391 -6.406 1 97 236 LYS A CA 1
ATOM 1890 C C . LYS A 1 236 ? 26.219 -12.844 -5.082 1 97 236 LYS A C 1
ATOM 1892 O O . LYS A 1 236 ? 26.828 -13.055 -4.031 1 97 236 LYS A O 1
ATOM 1897 N N . ALA A 1 237 ? 25.125 -12.148 -5.168 1 96.81 237 ALA A N 1
ATOM 1898 C CA . ALA A 1 237 ? 24.5 -11.617 -3.959 1 96.81 237 ALA A CA 1
ATOM 1899 C C . ALA A 1 237 ? 24.141 -12.75 -2.994 1 96.81 237 ALA A C 1
ATOM 1901 O O . ALA A 1 237 ? 24.406 -12.656 -1.794 1 96.81 237 ALA A O 1
ATOM 1902 N N . GLN A 1 238 ? 23.578 -13.797 -3.521 1 95.31 238 GLN A N 1
ATOM 1903 C CA . GLN A 1 238 ? 23.188 -14.93 -2.693 1 95.31 238 GLN A CA 1
ATOM 1904 C C . GLN A 1 238 ? 24.406 -15.594 -2.047 1 95.31 238 GLN A C 1
ATOM 1906 O O . GLN A 1 238 ? 24.344 -16 -0.884 1 95.31 238 GLN A O 1
ATOM 1911 N N . LEU A 1 239 ? 25.469 -15.688 -2.807 1 96.56 239 LEU A N 1
ATOM 1912 C CA . LEU A 1 239 ? 26.703 -16.266 -2.283 1 96.56 239 LEU A CA 1
ATOM 1913 C C . LEU A 1 239 ? 27.281 -15.406 -1.166 1 96.56 239 LEU A C 1
ATOM 1915 O O . LEU A 1 239 ? 27.75 -15.938 -0.156 1 96.56 239 LEU A O 1
ATOM 1919 N N . GLU A 1 240 ? 27.203 -14.109 -1.372 1 95.81 240 GLU A N 1
ATOM 1920 C CA . GLU A 1 240 ? 27.688 -13.195 -0.347 1 95.81 240 GLU A CA 1
ATOM 1921 C C . GLU A 1 240 ? 26.828 -13.266 0.911 1 95.81 240 GLU A C 1
ATOM 1923 O O . GLU A 1 240 ? 27.328 -13.156 2.027 1 95.81 240 GLU A O 1
ATOM 1928 N N . GLY A 1 241 ? 25.547 -13.398 0.698 1 94.12 241 GLY A N 1
ATOM 1929 C CA . GLY A 1 241 ? 24.672 -13.57 1.84 1 94.12 241 GLY A CA 1
ATOM 1930 C C . GLY A 1 241 ? 24.984 -14.82 2.643 1 94.12 241 GLY A C 1
ATOM 1931 O O . GLY A 1 241 ? 24.984 -14.789 3.875 1 94.12 241 GLY A O 1
ATOM 1932 N N . LYS A 1 242 ? 25.203 -15.867 1.984 1 93.06 242 LYS A N 1
ATOM 1933 C CA . LYS A 1 242 ? 25.547 -17.125 2.637 1 93.06 242 LYS A CA 1
ATOM 1934 C C . LYS A 1 242 ? 26.875 -17.031 3.373 1 93.06 242 LYS A C 1
ATOM 1936 O O . LYS A 1 242 ? 27.078 -17.688 4.398 1 93.06 242 LYS A O 1
ATOM 1941 N N . ALA A 1 243 ? 27.75 -16.219 2.865 1 93.62 243 ALA A N 1
ATOM 1942 C CA . ALA A 1 243 ? 29.062 -16.016 3.475 1 93.62 243 ALA A CA 1
ATOM 1943 C C . ALA A 1 243 ? 28.953 -15.07 4.672 1 93.62 243 ALA A C 1
ATOM 1945 O O . ALA A 1 243 ? 29.953 -14.836 5.371 1 93.62 243 ALA A O 1
ATOM 1946 N N . GLY A 1 244 ? 27.812 -14.43 4.91 1 92.94 244 GLY A N 1
ATOM 1947 C CA . GLY A 1 244 ? 27.578 -13.594 6.078 1 92.94 244 GLY A CA 1
ATOM 1948 C C . GLY A 1 244 ? 27.984 -12.148 5.863 1 92.94 244 GLY A C 1
ATOM 1949 O O . GLY A 1 244 ? 28.359 -11.453 6.809 1 92.94 244 GLY A O 1
ATOM 1950 N N . ARG A 1 245 ? 28.062 -11.742 4.68 1 94.56 245 ARG A N 1
ATOM 1951 C CA . ARG A 1 245 ? 28.375 -10.352 4.363 1 94.56 245 ARG A CA 1
ATOM 1952 C C . ARG A 1 245 ? 27.141 -9.633 3.84 1 94.56 245 ARG A C 1
ATOM 1954 O O . ARG A 1 245 ? 26.953 -9.5 2.629 1 94.56 245 ARG A O 1
ATOM 1961 N N . PRO A 1 246 ? 26.328 -9.125 4.652 1 93.62 246 PRO A N 1
ATOM 1962 C CA . PRO A 1 246 ? 25.031 -8.562 4.262 1 93.62 246 PRO A CA 1
ATOM 1963 C C . PRO A 1 246 ? 25.156 -7.301 3.414 1 93.62 246 PRO A C 1
ATOM 1965 O O . PRO A 1 246 ? 24.344 -7.066 2.516 1 93.62 246 PRO A O 1
ATOM 1968 N N . ASP A 1 247 ? 26.156 -6.461 3.648 1 94.19 247 ASP A N 1
ATOM 1969 C CA . ASP A 1 247 ? 26.312 -5.234 2.875 1 94.19 247 ASP A CA 1
ATOM 1970 C C . ASP A 1 247 ? 26.703 -5.543 1.431 1 94.19 247 ASP A C 1
ATOM 1972 O O . ASP A 1 247 ? 26.219 -4.895 0.5 1 94.19 247 ASP A O 1
ATOM 1976 N N . GLU A 1 248 ? 27.531 -6.547 1.32 1 95.25 248 GLU A N 1
ATOM 1977 C CA . GLU A 1 248 ? 27.906 -6.973 -0.025 1 95.25 248 GLU A CA 1
ATOM 1978 C C . GLU A 1 248 ? 26.734 -7.625 -0.747 1 95.25 248 GLU A C 1
ATOM 1980 O O . GLU A 1 248 ? 26.562 -7.449 -1.954 1 95.25 248 GLU A O 1
ATOM 1985 N N . GLU A 1 249 ? 26 -8.414 -0.029 1 96.25 249 GLU A N 1
ATOM 1986 C CA . GLU A 1 249 ? 24.781 -9.008 -0.58 1 96.25 249 GLU A CA 1
ATOM 1987 C C . GLU A 1 249 ? 23.859 -7.941 -1.147 1 96.25 249 GLU A C 1
ATOM 1989 O O . GLU A 1 249 ? 23.422 -8.039 -2.297 1 96.25 249 GLU A O 1
ATOM 1994 N N . LEU A 1 250 ? 23.672 -6.957 -0.317 1 96.88 250 LEU A N 1
ATOM 1995 C CA . LEU A 1 250 ? 22.781 -5.875 -0.728 1 96.88 250 LEU A CA 1
ATOM 1996 C C . LEU A 1 250 ? 23.359 -5.125 -1.926 1 96.88 250 LEU A C 1
ATOM 1998 O O . LEU A 1 250 ? 22.625 -4.773 -2.852 1 96.88 250 LEU A O 1
ATOM 2002 N N . ALA A 1 251 ? 24.625 -4.828 -1.915 1 97 251 ALA A N 1
ATOM 2003 C CA . ALA A 1 251 ? 25.281 -4.121 -3.012 1 97 251 ALA A CA 1
ATOM 2004 C C . ALA A 1 251 ? 25.125 -4.875 -4.328 1 97 251 ALA A C 1
ATOM 2006 O O . ALA A 1 251 ? 24.828 -4.27 -5.363 1 97 251 ALA A O 1
ATOM 2007 N N . TRP A 1 252 ? 25.281 -6.172 -4.297 1 97.25 252 TRP A N 1
ATOM 2008 C CA . TRP A 1 252 ? 25.172 -6.98 -5.508 1 97.25 252 TRP A CA 1
ATOM 2009 C C . TRP A 1 252 ? 23.719 -7.09 -5.969 1 97.25 252 TRP A C 1
ATOM 2011 O O . TRP A 1 252 ? 23.453 -7.129 -7.168 1 97.25 252 TRP A O 1
ATOM 2021 N N . PHE A 1 253 ? 22.781 -7.16 -5.004 1 97.69 253 PHE A N 1
ATOM 2022 C CA . PHE A 1 253 ? 21.375 -7.109 -5.387 1 97.69 253 PHE A CA 1
ATOM 2023 C C . PHE A 1 253 ? 21.062 -5.801 -6.102 1 97.69 253 PHE A C 1
ATOM 2025 O O . PHE A 1 253 ? 20.297 -5.789 -7.062 1 97.69 253 PHE A O 1
ATOM 2032 N N . ILE A 1 254 ? 21.656 -4.742 -5.621 1 97.75 254 ILE A N 1
ATOM 2033 C CA . ILE A 1 254 ? 21.422 -3.439 -6.238 1 97.75 254 ILE A CA 1
ATOM 2034 C C . ILE A 1 254 ? 21.984 -3.436 -7.66 1 97.75 254 ILE A C 1
ATOM 2036 O O . ILE A 1 254 ? 21.328 -2.979 -8.594 1 97.75 254 ILE A O 1
ATOM 2040 N N . ARG A 1 255 ? 23.172 -3.982 -7.82 1 97.38 255 ARG A N 1
ATOM 2041 C CA . ARG A 1 255 ? 23.766 -4.062 -9.148 1 97.38 255 ARG A CA 1
ATOM 2042 C C . ARG A 1 255 ? 22.938 -4.922 -10.086 1 97.38 255 ARG A C 1
ATOM 2044 O O . ARG A 1 255 ? 22.75 -4.582 -11.25 1 97.38 255 ARG A O 1
ATOM 2051 N N . SER A 1 256 ? 22.453 -6.016 -9.555 1 97.88 256 SER A N 1
ATOM 2052 C CA . SER A 1 256 ? 21.578 -6.891 -10.336 1 97.88 256 SER A CA 1
ATOM 2053 C C . SER A 1 256 ? 20.297 -6.172 -10.75 1 97.88 256 SER A C 1
ATOM 2055 O O . SER A 1 256 ? 19.891 -6.25 -11.906 1 97.88 256 SER A O 1
ATOM 2057 N N . ALA A 1 257 ? 19.734 -5.48 -9.789 1 97.56 257 ALA A N 1
ATOM 2058 C CA . ALA A 1 257 ? 18.5 -4.75 -10.062 1 97.56 257 ALA A CA 1
ATOM 2059 C C . ALA A 1 257 ? 18.719 -3.672 -11.117 1 97.56 257 ALA A C 1
ATOM 2061 O O . ALA A 1 257 ? 17.875 -3.477 -12 1 97.56 257 ALA A O 1
ATOM 2062 N N . MET A 1 258 ? 19.812 -2.963 -11.023 1 97.56 258 MET A N 1
ATOM 2063 C CA . MET A 1 258 ? 20.125 -1.925 -11.992 1 97.56 258 MET A CA 1
ATOM 2064 C C . MET A 1 258 ? 20.266 -2.514 -13.398 1 97.56 258 MET A C 1
ATOM 2066 O O . MET A 1 258 ? 19.734 -1.968 -14.359 1 97.56 258 MET A O 1
ATOM 2070 N N . ALA A 1 259 ? 20.953 -3.604 -13.477 1 97.06 259 ALA A N 1
ATOM 2071 C CA . ALA A 1 259 ? 21.156 -4.258 -14.773 1 97.06 259 ALA A CA 1
ATOM 2072 C C . ALA A 1 259 ? 19.828 -4.73 -15.352 1 97.06 259 ALA A C 1
ATOM 2074 O O . ALA A 1 259 ? 19.594 -4.629 -16.562 1 97.06 259 ALA A O 1
ATOM 2075 N N . ASP A 1 260 ? 18.938 -5.234 -14.523 1 96.56 260 ASP A N 1
ATOM 2076 C CA . ASP A 1 260 ? 17.609 -5.664 -14.961 1 96.56 260 ASP A CA 1
ATOM 2077 C C . ASP A 1 260 ? 16.797 -4.492 -15.516 1 96.56 260 ASP A C 1
ATOM 2079 O O . ASP A 1 260 ? 16.172 -4.609 -16.562 1 96.56 260 ASP A O 1
ATOM 2083 N N . ILE A 1 261 ? 16.859 -3.438 -14.844 1 96.44 261 ILE A N 1
ATOM 2084 C CA . ILE A 1 261 ? 16.109 -2.266 -15.273 1 96.44 261 ILE A CA 1
ATOM 2085 C C . ILE A 1 261 ? 16.703 -1.716 -16.562 1 96.44 261 ILE A C 1
ATOM 2087 O O . ILE A 1 261 ? 15.961 -1.346 -17.484 1 96.44 261 ILE A O 1
ATOM 2091 N N . GLN A 1 262 ? 18.016 -1.693 -16.656 1 96.19 262 GLN A N 1
ATOM 2092 C CA . GLN A 1 262 ? 18.703 -1.163 -17.828 1 96.19 262 GLN A CA 1
ATOM 2093 C C . GLN A 1 262 ? 18.438 -2.035 -19.047 1 96.19 262 GLN A C 1
ATOM 2095 O O . GLN A 1 262 ? 18.469 -1.549 -20.188 1 96.19 262 GLN A O 1
ATOM 2100 N N . SER A 1 263 ? 18.188 -3.283 -18.812 1 94.81 263 SER A N 1
ATOM 2101 C CA . SER A 1 263 ? 17.891 -4.199 -19.906 1 94.81 263 SER A CA 1
ATOM 2102 C C . SER A 1 263 ? 16.391 -4.383 -20.094 1 94.81 263 SER A C 1
ATOM 2104 O O . SER A 1 263 ? 15.945 -5.281 -20.812 1 94.81 263 SER A O 1
ATOM 2106 N N . ALA A 1 264 ? 15.539 -3.637 -19.438 1 94.75 264 ALA A N 1
ATOM 2107 C CA . ALA A 1 264 ? 14.078 -3.604 -19.531 1 94.75 264 ALA A CA 1
ATOM 2108 C C . ALA A 1 264 ? 13.484 -4.965 -19.172 1 94.75 264 ALA A C 1
ATOM 2110 O O . ALA A 1 264 ? 12.594 -5.453 -19.875 1 94.75 264 ALA A O 1
ATOM 2111 N N . VAL A 1 265 ? 14.094 -5.586 -18.156 1 93.62 265 VAL A N 1
ATOM 2112 C CA . VAL A 1 265 ? 13.523 -6.801 -17.594 1 93.62 265 VAL A CA 1
ATOM 2113 C C . VAL A 1 265 ? 12.414 -6.441 -16.609 1 93.62 265 VAL A C 1
ATOM 2115 O O . VAL A 1 265 ? 12.57 -5.523 -15.797 1 93.62 265 VAL A O 1
ATOM 2118 N N . ARG A 1 266 ? 11.242 -7.133 -16.75 1 91.12 266 ARG A N 1
ATOM 2119 C CA . ARG A 1 266 ? 10.094 -6.777 -15.914 1 91.12 266 ARG A CA 1
ATOM 2120 C C . ARG A 1 266 ? 9.852 -7.828 -14.836 1 91.12 266 ARG A C 1
ATOM 2122 O O . ARG A 1 266 ? 8.93 -7.699 -14.031 1 91.12 266 ARG A O 1
ATOM 2129 N N . ASP A 1 267 ? 10.672 -8.781 -14.75 1 86 267 ASP A N 1
ATOM 2130 C CA . ASP A 1 267 ? 10.656 -9.797 -13.703 1 86 267 ASP A CA 1
ATOM 2131 C C . ASP A 1 267 ? 11.703 -9.5 -12.625 1 86 267 ASP A C 1
ATOM 2133 O O . ASP A 1 267 ? 12.734 -10.172 -12.562 1 86 267 ASP A O 1
ATOM 2137 N N . HIS A 1 268 ? 11.32 -8.672 -11.742 1 82.69 268 HIS A N 1
ATOM 2138 C CA . HIS A 1 268 ? 12.312 -8.141 -10.812 1 82.69 268 HIS A CA 1
ATOM 2139 C C . HIS A 1 268 ? 12.445 -9.039 -9.586 1 82.69 268 HIS A C 1
ATOM 2141 O O . HIS A 1 268 ? 11.695 -8.883 -8.617 1 82.69 268 HIS A O 1
ATOM 2147 N N . GLY A 1 269 ? 13.414 -9.828 -9.562 1 89.31 269 GLY A N 1
ATOM 2148 C CA . GLY A 1 269 ? 13.695 -10.57 -8.352 1 89.31 269 GLY A CA 1
ATOM 2149 C C . GLY A 1 269 ? 14.617 -9.836 -7.398 1 89.31 269 GLY A C 1
ATOM 2150 O O . GLY A 1 269 ? 14.352 -9.766 -6.195 1 89.31 269 GLY A O 1
ATOM 2151 N N . SER A 1 270 ? 15.531 -9.18 -7.957 1 94.75 270 SER A N 1
ATOM 2152 C CA . SER A 1 270 ? 16.547 -8.516 -7.156 1 94.75 270 SER A CA 1
ATOM 2153 C C . SER A 1 270 ? 16.016 -7.238 -6.523 1 94.75 270 SER A C 1
ATOM 2155 O O . SER A 1 270 ? 16.344 -6.918 -5.379 1 94.75 270 SER A O 1
ATOM 2157 N N . LEU A 1 271 ? 15.211 -6.527 -7.273 1 95.5 271 LEU A N 1
ATOM 2158 C CA . LEU A 1 271 ? 14.648 -5.305 -6.715 1 95.5 271 LEU A CA 1
ATOM 2159 C C . LEU A 1 271 ? 13.766 -5.613 -5.512 1 95.5 271 LEU A C 1
ATOM 2161 O O . LEU A 1 271 ? 13.75 -4.859 -4.539 1 95.5 271 LEU A O 1
ATOM 2165 N N . CYS A 1 272 ? 13.055 -6.703 -5.602 1 93.69 272 CYS A N 1
ATOM 2166 C CA . CYS A 1 272 ? 12.25 -7.148 -4.469 1 93.69 272 CYS A CA 1
ATOM 2167 C C . CYS A 1 272 ? 13.125 -7.492 -3.271 1 93.69 272 CYS A C 1
ATOM 2169 O O . CYS A 1 272 ? 12.789 -7.152 -2.135 1 93.69 272 CYS A O 1
ATOM 2171 N N . ALA A 1 273 ? 14.203 -8.102 -3.539 1 94.69 273 ALA A N 1
ATOM 2172 C CA . ALA A 1 273 ? 15.133 -8.461 -2.469 1 94.69 273 ALA A CA 1
ATOM 2173 C C . ALA A 1 273 ? 15.711 -7.211 -1.807 1 94.69 273 ALA A C 1
ATOM 2175 O O . ALA A 1 273 ? 15.867 -7.168 -0.583 1 94.69 273 ALA A O 1
ATOM 2176 N N . VAL A 1 274 ? 16.031 -6.211 -2.6 1 96.62 274 VAL A N 1
ATOM 2177 C CA . VAL A 1 274 ? 16.547 -4.949 -2.072 1 96.62 274 VAL A CA 1
ATOM 2178 C C . VAL A 1 274 ? 15.492 -4.301 -1.175 1 96.62 274 VAL A C 1
ATOM 2180 O O . VAL A 1 274 ? 15.805 -3.814 -0.087 1 96.62 274 VAL A O 1
ATOM 2183 N N . SER A 1 275 ? 14.289 -4.34 -1.687 1 95.69 275 SER A N 1
ATOM 2184 C CA . SER A 1 275 ? 13.188 -3.766 -0.92 1 95.69 275 SER A CA 1
ATOM 2185 C C . SER A 1 275 ? 13.023 -4.477 0.419 1 95.69 275 SER A C 1
ATOM 2187 O O . SER A 1 275 ? 12.828 -3.83 1.45 1 95.69 275 SER A O 1
ATOM 2189 N N . GLU A 1 276 ? 13.078 -5.727 0.433 1 94.06 276 GLU A N 1
ATOM 2190 C CA . GLU A 1 276 ? 12.938 -6.52 1.651 1 94.06 276 GLU A CA 1
ATOM 2191 C C . GLU A 1 276 ? 14.055 -6.207 2.643 1 94.06 276 GLU A C 1
ATOM 2193 O O . GLU A 1 276 ? 13.805 -6.066 3.842 1 94.06 276 GLU A O 1
ATOM 2198 N N . GLU A 1 277 ? 15.242 -6.113 2.135 1 95.06 277 GLU A N 1
ATOM 2199 C CA . GLU A 1 277 ? 16.375 -5.812 2.998 1 95.06 277 GLU A CA 1
ATOM 2200 C C . GLU A 1 277 ? 16.266 -4.414 3.596 1 95.06 277 GLU A C 1
ATOM 2202 O O . GLU A 1 277 ? 16.609 -4.199 4.762 1 95.06 277 GLU A O 1
ATOM 2207 N N . LEU A 1 278 ? 15.844 -3.527 2.818 1 95.75 278 LEU A N 1
ATOM 2208 C CA . LEU A 1 278 ? 15.641 -2.168 3.305 1 95.75 278 LEU A CA 1
ATOM 2209 C C . LEU A 1 278 ? 14.57 -2.133 4.391 1 95.75 278 LEU A C 1
ATOM 2211 O O . LEU A 1 278 ? 14.711 -1.415 5.383 1 95.75 278 LEU A O 1
ATOM 2215 N N . PHE A 1 279 ? 13.57 -2.881 4.184 1 95 279 PHE A N 1
ATOM 2216 C CA . PHE A 1 279 ? 12.516 -2.996 5.18 1 95 279 PHE A CA 1
ATOM 2217 C C . PHE A 1 279 ? 13.07 -3.521 6.5 1 95 279 PHE A C 1
ATOM 2219 O O . PHE A 1 279 ? 12.797 -2.965 7.562 1 95 279 PHE A O 1
ATOM 2226 N N . ASN A 1 280 ? 13.836 -4.508 6.418 1 93.31 280 ASN A N 1
ATOM 2227 C CA . ASN A 1 280 ? 14.438 -5.113 7.602 1 93.31 280 ASN A CA 1
ATOM 2228 C C . ASN A 1 280 ? 15.375 -4.137 8.312 1 93.31 280 ASN A C 1
ATOM 2230 O O . ASN A 1 280 ? 15.555 -4.211 9.531 1 93.31 280 ASN A O 1
ATOM 2234 N N . ARG A 1 281 ? 15.953 -3.213 7.547 1 93.06 281 ARG A N 1
ATOM 2235 C CA . ARG A 1 281 ? 16.875 -2.23 8.094 1 93.06 281 ARG A CA 1
ATOM 2236 C C . ARG A 1 281 ? 16.141 -1.01 8.625 1 93.06 281 ARG A C 1
ATOM 2238 O O . ARG A 1 281 ? 16.75 -0.099 9.188 1 93.06 281 ARG A O 1
ATOM 2245 N N . GLY A 1 282 ? 14.82 -0.966 8.359 1 92.06 282 GLY A N 1
ATOM 2246 C CA . GLY A 1 282 ? 14.008 0.09 8.945 1 92.06 282 GLY A CA 1
ATOM 2247 C C . GLY A 1 282 ? 13.711 1.218 7.973 1 92.06 282 GLY A C 1
ATOM 2248 O O . GLY A 1 282 ? 13 2.164 8.312 1 92.06 282 GLY A O 1
ATOM 2249 N N . ASP A 1 283 ? 14.289 1.115 6.738 1 93 283 ASP A N 1
ATOM 2250 C CA . ASP A 1 283 ? 14 2.131 5.73 1 93 283 ASP A CA 1
ATOM 2251 C C . ASP A 1 283 ? 12.734 1.791 4.953 1 93 283 ASP A C 1
ATOM 2253 O O . ASP A 1 283 ? 12.797 1.407 3.783 1 93 283 ASP A O 1
ATOM 2257 N N . VAL A 1 284 ? 11.586 2.143 5.461 1 92.69 284 VAL A N 1
ATOM 2258 C CA . VAL A 1 284 ? 10.281 1.713 4.961 1 92.69 284 VAL A CA 1
ATOM 2259 C C . VAL A 1 284 ? 9.891 2.545 3.742 1 92.69 284 VAL A C 1
ATOM 2261 O O . VAL A 1 284 ? 9.266 2.039 2.811 1 92.69 284 VAL A O 1
ATOM 2264 N N . ASP A 1 285 ? 10.281 3.762 3.738 1 89.75 285 ASP A N 1
ATOM 2265 C CA . ASP A 1 285 ? 9.898 4.641 2.635 1 89.75 285 ASP A CA 1
ATOM 2266 C C . ASP A 1 285 ? 10.539 4.18 1.325 1 89.75 285 ASP A C 1
ATOM 2268 O O . ASP A 1 285 ? 9.844 3.99 0.323 1 89.75 285 ASP A O 1
ATOM 2272 N N . ARG A 1 286 ? 11.844 4.004 1.428 1 93 286 ARG A N 1
ATOM 2273 C CA . ARG A 1 286 ? 12.547 3.541 0.237 1 93 286 ARG A CA 1
ATOM 2274 C C . ARG A 1 286 ? 12.109 2.129 -0.141 1 93 286 ARG A C 1
ATOM 2276 O O . ARG A 1 286 ? 12.039 1.791 -1.324 1 93 286 ARG A O 1
ATOM 2283 N N . ALA A 1 287 ? 11.875 1.302 0.871 1 95.38 287 ALA A N 1
ATOM 2284 C CA . ALA A 1 287 ? 11.391 -0.05 0.614 1 95.38 287 ALA A CA 1
ATOM 2285 C C . ALA A 1 287 ? 10.078 -0.018 -0.167 1 95.38 287 ALA A C 1
ATOM 2287 O O . ALA A 1 287 ? 9.891 -0.786 -1.114 1 95.38 287 ALA A O 1
ATOM 2288 N N . MET A 1 288 ? 9.227 0.861 0.221 1 92.69 288 MET A N 1
ATOM 2289 C CA . MET A 1 288 ? 7.926 0.975 -0.437 1 92.69 288 MET A CA 1
ATOM 2290 C C . MET A 1 288 ? 8.078 1.499 -1.861 1 92.69 288 MET A C 1
ATOM 2292 O O . MET A 1 288 ? 7.391 1.041 -2.773 1 92.69 288 MET A O 1
ATOM 2296 N N . ASP A 1 289 ? 8.969 2.42 -2.055 1 92.25 289 ASP A N 1
ATOM 2297 C CA . ASP A 1 289 ? 9.195 2.963 -3.393 1 92.25 289 ASP A CA 1
ATOM 2298 C C . ASP A 1 289 ? 9.664 1.873 -4.355 1 92.25 289 ASP A C 1
ATOM 2300 O O . ASP A 1 289 ? 9.172 1.779 -5.48 1 92.25 289 ASP A O 1
ATOM 2304 N N . TYR A 1 290 ? 10.609 1.102 -3.9 1 95.62 290 TYR A N 1
ATOM 2305 C CA . TYR A 1 290 ? 11.164 0.053 -4.75 1 95.62 290 TYR A CA 1
ATOM 2306 C C . TYR A 1 290 ? 10.141 -1.052 -4.988 1 95.62 290 TYR A C 1
ATOM 2308 O O . TYR A 1 290 ? 10.023 -1.562 -6.105 1 95.62 290 TYR A O 1
ATOM 2316 N N . ILE A 1 291 ? 9.406 -1.436 -3.988 1 93.12 291 ILE A N 1
ATOM 2317 C CA . ILE A 1 291 ? 8.445 -2.521 -4.148 1 93.12 291 ILE A CA 1
ATOM 2318 C C . ILE A 1 291 ? 7.305 -2.074 -5.059 1 93.12 291 ILE A C 1
ATOM 2320 O O . ILE A 1 291 ? 6.727 -2.885 -5.789 1 93.12 291 ILE A O 1
ATOM 2324 N N . ARG A 1 292 ? 6.988 -0.88 -5.074 1 89.88 292 ARG A N 1
ATOM 2325 C CA . ARG A 1 292 ? 5.969 -0.348 -5.977 1 89.88 292 ARG A CA 1
ATOM 2326 C C . ARG A 1 292 ? 6.391 -0.511 -7.434 1 89.88 292 ARG A C 1
ATOM 2328 O O . ARG A 1 292 ? 5.574 -0.875 -8.281 1 89.88 292 ARG A O 1
ATOM 2335 N N . VAL A 1 293 ? 7.676 -0.181 -7.633 1 92.06 293 VAL A N 1
ATOM 2336 C CA . VAL A 1 293 ? 8.211 -0.352 -8.984 1 92.06 293 VAL A CA 1
ATOM 2337 C C . VAL A 1 293 ? 8.18 -1.829 -9.367 1 92.06 293 VAL A C 1
ATOM 2339 O O . VAL A 1 293 ? 7.77 -2.182 -10.477 1 92.06 293 VAL A O 1
ATOM 2342 N N . ALA A 1 294 ? 8.547 -2.652 -8.461 1 92.25 294 ALA A N 1
ATOM 2343 C CA . ALA A 1 294 ? 8.609 -4.09 -8.703 1 92.25 294 ALA A CA 1
ATOM 2344 C C . ALA A 1 294 ? 7.223 -4.664 -8.984 1 92.25 294 ALA A C 1
ATOM 2346 O O . ALA A 1 294 ? 7.047 -5.465 -9.906 1 92.25 294 ALA A O 1
ATOM 2347 N N . ILE A 1 295 ? 6.242 -4.324 -8.219 1 88.94 295 ILE A N 1
ATOM 2348 C CA . ILE A 1 295 ? 4.918 -4.914 -8.359 1 88.94 295 ILE A CA 1
ATOM 2349 C C . ILE A 1 295 ? 4.246 -4.383 -9.625 1 88.94 295 ILE A C 1
ATOM 2351 O O . ILE A 1 295 ? 3.49 -5.102 -10.281 1 88.94 295 ILE A O 1
ATOM 2355 N N . ARG A 1 296 ? 4.484 -3.18 -9.969 1 88.25 296 ARG A N 1
ATOM 2356 C CA . ARG A 1 296 ? 3.982 -2.643 -11.227 1 88.25 296 ARG A CA 1
ATOM 2357 C C . ARG A 1 296 ? 4.516 -3.438 -12.414 1 88.25 296 ARG A C 1
ATOM 2359 O O . ARG A 1 296 ? 3.76 -3.789 -13.32 1 88.25 296 ARG A O 1
ATOM 2366 N N . ASP A 1 297 ? 5.758 -3.686 -12.336 1 90.88 297 ASP A N 1
ATOM 2367 C CA . ASP A 1 297 ? 6.387 -4.453 -13.414 1 90.88 297 ASP A CA 1
ATOM 2368 C C . ASP A 1 297 ? 5.91 -5.902 -13.398 1 90.88 297 ASP A C 1
ATOM 2370 O O . ASP A 1 297 ? 5.742 -6.512 -14.461 1 90.88 297 ASP A O 1
ATOM 2374 N N . THR A 1 298 ? 5.734 -6.414 -12.234 1 87.88 298 THR A N 1
ATOM 2375 C CA . THR A 1 298 ? 5.23 -7.781 -12.133 1 87.88 298 THR A CA 1
ATOM 2376 C C . THR A 1 298 ? 3.842 -7.895 -12.75 1 87.88 298 THR A C 1
ATOM 2378 O O . THR A 1 298 ? 3.527 -8.891 -13.406 1 87.88 298 THR A O 1
ATOM 2381 N N . ARG A 1 299 ? 3.053 -6.98 -12.531 1 86.06 299 ARG A N 1
ATOM 2382 C CA . ARG A 1 299 ? 1.727 -6.969 -13.141 1 86.06 299 ARG A CA 1
ATOM 2383 C C . ARG A 1 299 ? 1.823 -6.977 -14.656 1 86.06 299 ARG A C 1
ATOM 2385 O O . ARG A 1 299 ? 1.08 -7.691 -15.328 1 86.06 299 ARG A O 1
ATOM 2392 N N . PHE A 1 300 ? 2.742 -6.129 -15.172 1 88.38 300 PHE A N 1
ATOM 2393 C CA . PHE A 1 300 ? 2.93 -6.062 -16.625 1 88.38 300 PHE A CA 1
ATOM 2394 C C . PHE A 1 300 ? 3.492 -7.371 -17.156 1 88.38 300 PHE A C 1
ATOM 2396 O O . PHE A 1 300 ? 3.076 -7.844 -18.219 1 88.38 300 PHE A O 1
ATOM 2403 N N . PHE A 1 301 ? 4.473 -7.938 -16.453 1 88.44 301 PHE A N 1
ATOM 2404 C CA . PHE A 1 301 ? 5.086 -9.203 -16.844 1 88.44 301 PHE A CA 1
ATOM 2405 C C . PHE A 1 301 ? 4.059 -10.328 -16.844 1 88.44 301 PHE A C 1
ATOM 2407 O O . PHE A 1 301 ? 4.109 -11.211 -17.703 1 88.44 301 PHE A O 1
ATOM 2414 N N . ASN A 1 302 ? 3.125 -10.383 -15.93 1 81.25 302 ASN A N 1
ATOM 2415 C CA . ASN A 1 302 ? 1.952 -11.25 -15.836 1 81.25 302 ASN A CA 1
ATOM 2416 C C . ASN A 1 302 ? 2.346 -12.711 -15.648 1 81.25 302 ASN A C 1
ATOM 2418 O O . ASN A 1 302 ? 1.899 -13.578 -16.406 1 81.25 302 ASN A O 1
ATOM 2422 N N . SER A 1 303 ? 3.166 -12.938 -14.633 1 84.12 303 SER A N 1
ATOM 2423 C CA . SER A 1 303 ? 3.533 -14.305 -14.281 1 84.12 303 SER A CA 1
ATOM 2424 C C . SER A 1 303 ? 3.047 -14.664 -12.883 1 84.12 303 SER A C 1
ATOM 2426 O O . SER A 1 303 ? 3.242 -13.898 -11.938 1 84.12 303 SER A O 1
ATOM 2428 N N . PRO A 1 304 ? 2.496 -15.852 -12.766 1 83.62 304 PRO A N 1
ATOM 2429 C CA . PRO A 1 304 ? 1.968 -16.266 -11.469 1 83.62 304 PRO A CA 1
ATOM 2430 C C . PRO A 1 304 ? 3.062 -16.469 -10.422 1 83.62 304 PRO A C 1
ATOM 2432 O O . PRO A 1 304 ? 2.891 -16.078 -9.258 1 83.62 304 PRO A O 1
ATOM 2435 N N . SER A 1 305 ? 4.156 -17.016 -10.789 1 84.19 305 SER A N 1
ATOM 2436 C CA . SER A 1 305 ? 5.215 -17.328 -9.836 1 84.19 305 SER A CA 1
ATOM 2437 C C . SER A 1 305 ? 5.77 -16.062 -9.188 1 84.19 305 SER A C 1
ATOM 2439 O O . SER A 1 305 ? 5.996 -16.031 -7.977 1 84.19 305 SER A O 1
ATOM 2441 N N . ARG A 1 306 ? 5.98 -15.102 -9.977 1 82.25 306 ARG A N 1
ATOM 2442 C CA . ARG A 1 306 ? 6.539 -13.859 -9.453 1 82.25 306 ARG A CA 1
ATOM 2443 C C . ARG A 1 306 ? 5.535 -13.156 -8.547 1 82.25 306 ARG A C 1
ATOM 2445 O O . ARG A 1 306 ? 5.914 -12.547 -7.543 1 82.25 306 ARG A O 1
ATOM 2452 N N . SER A 1 307 ? 4.301 -13.25 -8.914 1 85.25 307 SER A N 1
ATOM 2453 C CA . SER A 1 307 ? 3.248 -12.641 -8.102 1 85.25 307 SER A CA 1
ATOM 2454 C C . SER A 1 307 ? 3.205 -13.25 -6.703 1 85.25 307 SER A C 1
ATOM 2456 O O . SER A 1 307 ? 3.033 -12.539 -5.715 1 85.25 307 SER A O 1
ATOM 2458 N N . TRP A 1 308 ? 3.408 -14.484 -6.688 1 84.56 308 TRP A N 1
ATOM 2459 C CA . TRP A 1 308 ? 3.389 -15.195 -5.414 1 84.56 308 TRP A CA 1
ATOM 2460 C C . TRP A 1 308 ? 4.543 -14.75 -4.523 1 84.56 308 TRP A C 1
ATOM 2462 O O . TRP A 1 308 ? 4.359 -14.539 -3.32 1 84.56 308 TRP A O 1
ATOM 2472 N N . ARG A 1 309 ? 5.66 -14.523 -5.035 1 83.56 309 ARG A N 1
ATOM 2473 C CA . ARG A 1 309 ? 6.844 -14.125 -4.281 1 83.56 309 ARG A CA 1
ATOM 2474 C C . ARG A 1 309 ? 6.707 -12.695 -3.768 1 83.56 309 ARG A C 1
ATOM 2476 O O . ARG A 1 309 ? 7.102 -12.398 -2.639 1 83.56 309 ARG A O 1
ATOM 2483 N N . ASP A 1 310 ? 6.137 -11.898 -4.613 1 84.69 310 ASP A N 1
ATOM 2484 C CA . ASP A 1 310 ? 5.934 -10.508 -4.215 1 84.69 310 ASP A CA 1
ATOM 2485 C C . ASP A 1 310 ? 4.926 -10.406 -3.068 1 84.69 310 ASP A C 1
ATOM 2487 O O . ASP A 1 310 ? 5.078 -9.57 -2.174 1 84.69 310 ASP A O 1
ATOM 2491 N N . MET A 1 311 ? 3.998 -11.297 -3.15 1 84.31 311 MET A N 1
ATOM 2492 C CA . MET A 1 311 ? 2.92 -11.273 -2.168 1 84.31 311 MET A CA 1
ATOM 2493 C C . MET A 1 311 ? 3.426 -11.695 -0.793 1 84.31 311 MET A C 1
ATOM 2495 O O . MET A 1 311 ? 2.783 -11.422 0.222 1 84.31 311 MET A O 1
ATOM 2499 N N . ALA A 1 312 ? 4.555 -12.242 -0.73 1 84.69 312 ALA A N 1
ATOM 2500 C CA . ALA A 1 312 ? 5.117 -12.672 0.544 1 84.69 312 ALA A CA 1
ATOM 2501 C C . ALA A 1 312 ? 5.66 -11.492 1.338 1 84.69 312 ALA A C 1
ATOM 2503 O O . ALA A 1 312 ? 5.664 -11.508 2.57 1 84.69 312 ALA A O 1
ATOM 2504 N N . ILE A 1 313 ? 6.023 -10.414 0.649 1 86.75 313 ILE A N 1
ATOM 2505 C CA . ILE A 1 313 ? 6.734 -9.344 1.337 1 86.75 313 ILE A CA 1
ATOM 2506 C C . ILE A 1 313 ? 5.906 -8.062 1.289 1 86.75 313 ILE A C 1
ATOM 2508 O O . ILE A 1 313 ? 5.977 -7.234 2.201 1 86.75 313 ILE A O 1
ATOM 2512 N N . LEU A 1 314 ? 5.047 -7.902 0.301 1 87.81 314 LEU A N 1
ATOM 2513 C CA . LEU A 1 314 ? 4.34 -6.656 0.027 1 87.81 314 LEU A CA 1
ATOM 2514 C C . LEU A 1 314 ? 3.445 -6.27 1.2 1 87.81 314 LEU A C 1
ATOM 2516 O O . LEU A 1 314 ? 3.477 -5.125 1.66 1 87.81 314 LEU A O 1
ATOM 2520 N N . PRO A 1 315 ? 2.697 -7.195 1.776 1 86.5 315 PRO A N 1
ATOM 2521 C CA . PRO A 1 315 ? 1.797 -6.793 2.859 1 86.5 315 PRO A CA 1
ATOM 2522 C C . PRO A 1 315 ? 2.545 -6.289 4.094 1 86.5 315 PRO A C 1
ATOM 2524 O O . PRO A 1 315 ? 2.074 -5.375 4.773 1 86.5 315 PRO A O 1
ATOM 2527 N N . GLN A 1 316 ? 3.678 -6.812 4.348 1 89.31 316 GLN A N 1
ATOM 2528 C CA . GLN A 1 316 ? 4.465 -6.391 5.5 1 89.31 316 GLN A CA 1
ATOM 2529 C C . GLN A 1 316 ? 4.992 -4.969 5.32 1 89.31 316 GLN A C 1
ATOM 2531 O O . GLN A 1 316 ? 4.906 -4.148 6.234 1 89.31 316 GLN A O 1
ATOM 2536 N N . ILE A 1 317 ? 5.488 -4.703 4.195 1 90.88 317 ILE A N 1
ATOM 2537 C CA . ILE A 1 317 ? 6.031 -3.385 3.896 1 90.88 317 ILE A CA 1
ATOM 2538 C C . ILE A 1 317 ? 4.902 -2.355 3.873 1 90.88 317 ILE A C 1
ATOM 2540 O O . ILE A 1 317 ? 5.043 -1.26 4.426 1 90.88 317 ILE A O 1
ATOM 2544 N N . GLU A 1 318 ? 3.805 -2.721 3.275 1 88.12 318 GLU A N 1
ATOM 2545 C CA . GLU A 1 318 ? 2.654 -1.828 3.172 1 88.12 318 GLU A CA 1
ATOM 2546 C C . GLU A 1 318 ? 2.082 -1.506 4.551 1 88.12 318 GLU A C 1
ATOM 2548 O O . GLU A 1 318 ? 1.689 -0.367 4.812 1 88.12 318 GLU A O 1
ATOM 2553 N N . ALA A 1 319 ? 1.994 -2.494 5.367 1 86.88 319 ALA A N 1
ATOM 2554 C CA . ALA A 1 319 ? 1.483 -2.283 6.719 1 86.88 319 ALA A CA 1
ATOM 2555 C C . ALA A 1 319 ? 2.371 -1.313 7.496 1 86.88 319 ALA A C 1
ATOM 2557 O O . ALA A 1 319 ? 1.874 -0.41 8.172 1 86.88 319 ALA A O 1
ATOM 2558 N N . ALA A 1 320 ? 3.641 -1.513 7.395 1 90 320 ALA A N 1
ATOM 2559 C CA . ALA A 1 320 ? 4.582 -0.631 8.078 1 90 320 ALA A CA 1
ATOM 2560 C C . ALA A 1 320 ? 4.52 0.784 7.512 1 90 320 ALA A C 1
ATOM 2562 O O . ALA A 1 320 ? 4.598 1.764 8.258 1 90 320 ALA A O 1
ATOM 2563 N N . TYR A 1 321 ? 4.406 0.877 6.289 1 90.56 321 TYR A N 1
ATOM 2564 C CA . TYR A 1 321 ? 4.312 2.166 5.613 1 90.56 321 TYR A CA 1
ATOM 2565 C C . TYR A 1 321 ? 3.041 2.902 6.012 1 90.56 321 TYR A C 1
ATOM 2567 O O . TYR A 1 321 ? 3.07 4.105 6.277 1 90.56 321 TYR A O 1
ATOM 2575 N N . SER A 1 322 ? 1.978 2.17 5.969 1 86.38 322 SER A N 1
ATOM 2576 C CA . SER A 1 322 ? 0.688 2.75 6.332 1 86.38 322 SER A CA 1
ATOM 2577 C C . SER A 1 322 ? 0.683 3.217 7.785 1 86.38 322 SER A C 1
ATOM 2579 O O . SER A 1 322 ? 0.117 4.266 8.102 1 86.38 322 SER A O 1
ATOM 2581 N N . GLU A 1 323 ? 1.264 2.492 8.625 1 87.38 323 GLU A N 1
ATOM 2582 C CA . GLU A 1 323 ? 1.366 2.877 10.031 1 87.38 323 GLU A CA 1
ATOM 2583 C C . GLU A 1 323 ? 2.184 4.156 10.195 1 87.38 323 GLU A C 1
ATOM 2585 O O . GLU A 1 323 ? 1.822 5.035 10.977 1 87.38 323 GLU A O 1
ATOM 2590 N N . ARG A 1 324 ? 3.234 4.211 9.516 1 88.12 324 ARG A N 1
ATOM 2591 C CA . ARG A 1 324 ? 4.066 5.41 9.547 1 88.12 324 ARG A CA 1
ATOM 2592 C C . ARG A 1 324 ? 3.295 6.625 9.047 1 88.12 324 ARG A C 1
ATOM 2594 O O . ARG A 1 324 ? 3.355 7.699 9.648 1 88.12 324 ARG A O 1
ATOM 2601 N N . ASN A 1 325 ? 2.594 6.496 8.008 1 87.12 325 ASN A N 1
ATOM 2602 C CA . ASN A 1 325 ? 1.81 7.59 7.445 1 87.12 325 ASN A CA 1
ATOM 2603 C C . ASN A 1 325 ? 0.697 8.031 8.391 1 87.12 325 ASN A C 1
ATOM 2605 O O . ASN A 1 325 ? 0.377 9.219 8.477 1 87.12 325 ASN A O 1
ATOM 2609 N N . ALA A 1 326 ? 0.104 7.098 8.977 1 85.56 326 ALA A N 1
ATOM 2610 C CA . ALA A 1 326 ? -0.928 7.426 9.953 1 85.56 326 ALA A CA 1
ATOM 2611 C C . ALA A 1 326 ? -0.353 8.25 11.102 1 85.56 326 ALA A C 1
ATOM 2613 O O . ALA A 1 326 ? -0.989 9.195 11.57 1 85.56 326 ALA A O 1
ATOM 2614 N N . ARG A 1 327 ? 0.809 7.957 11.531 1 87.94 327 ARG A N 1
ATOM 2615 C CA . ARG A 1 327 ? 1.484 8.719 12.57 1 87.94 327 ARG A CA 1
ATOM 2616 C C . ARG A 1 327 ? 1.797 10.141 12.102 1 87.94 327 ARG A C 1
ATOM 2618 O O . ARG A 1 327 ? 1.631 11.102 12.852 1 87.94 327 ARG A O 1
ATOM 2625 N N . LEU A 1 328 ? 2.217 10.211 10.938 1 86.12 328 LEU A N 1
ATOM 2626 C CA . LEU A 1 328 ? 2.514 11.523 10.367 1 86.12 328 LEU A CA 1
ATOM 2627 C C . LEU A 1 328 ? 1.254 12.375 10.273 1 86.12 328 LEU A C 1
ATOM 2629 O O . LEU A 1 328 ? 1.286 13.57 10.578 1 86.12 328 LEU A O 1
ATOM 2633 N N . HIS A 1 329 ? 0.194 11.805 9.812 1 88.25 329 HIS A N 1
ATOM 2634 C CA . HIS A 1 329 ? -1.089 12.492 9.734 1 88.25 329 HIS A CA 1
ATOM 2635 C C . HIS A 1 329 ? -1.506 13.039 11.094 1 88.25 329 HIS A C 1
ATOM 2637 O O . HIS A 1 329 ? -1.945 14.188 11.203 1 88.25 329 HIS A O 1
ATOM 2643 N N . THR A 1 330 ? -1.324 12.242 12.031 1 88.12 330 THR A N 1
ATOM 2644 C CA . THR A 1 330 ? -1.672 12.664 13.383 1 88.12 330 THR A CA 1
ATOM 2645 C C . THR A 1 330 ? -0.768 13.812 13.836 1 88.12 330 THR A C 1
ATOM 2647 O O . THR A 1 330 ? -1.231 14.766 14.461 1 88.12 330 THR A O 1
ATOM 2650 N N . MET A 1 331 ? 0.401 13.734 13.523 1 88.38 331 MET A N 1
ATOM 2651 C CA . MET A 1 331 ? 1.354 14.781 13.867 1 88.38 331 MET A CA 1
ATOM 2652 C C . MET A 1 331 ? 0.987 16.094 13.188 1 88.38 331 MET A C 1
ATOM 2654 O O . MET A 1 331 ? 1.041 17.156 13.805 1 88.38 331 MET A O 1
ATOM 2658 N N . TYR A 1 332 ? 0.604 15.992 11.945 1 88.12 332 TYR A N 1
ATOM 2659 C CA . TYR A 1 332 ? 0.189 17.188 11.211 1 88.12 332 TYR A CA 1
ATOM 2660 C C . TYR A 1 332 ? -1.045 17.812 11.852 1 88.12 332 TYR A C 1
ATOM 2662 O O . TYR A 1 332 ? -1.116 19.031 12.008 1 88.12 332 TYR A O 1
ATOM 2670 N N . ILE A 1 333 ? -1.915 17.047 12.203 1 88.69 333 ILE A N 1
ATOM 2671 C CA . ILE A 1 333 ? -3.152 17.547 12.805 1 88.69 333 ILE A CA 1
ATOM 2672 C C . ILE A 1 333 ? -2.846 18.219 14.133 1 88.69 333 ILE A C 1
ATOM 2674 O O . ILE A 1 333 ? -3.355 19.312 14.414 1 88.69 333 ILE A O 1
ATOM 2678 N N . VAL A 1 334 ? -1.978 17.594 14.891 1 87.69 334 VAL A N 1
ATOM 2679 C CA . VAL A 1 334 ? -1.592 18.172 16.172 1 87.69 334 VAL A CA 1
ATOM 2680 C C . VAL A 1 334 ? -0.896 19.5 15.945 1 87.69 334 VAL A C 1
ATOM 2682 O O . VAL A 1 334 ? -1.182 20.484 16.641 1 87.69 334 VAL A O 1
ATOM 2685 N N . LEU A 1 335 ? -0.06 19.5 14.984 1 88.06 335 LEU A N 1
ATOM 2686 C CA . LEU A 1 335 ? 0.664 20.734 14.664 1 88.06 335 LEU A CA 1
ATOM 2687 C C . LEU A 1 335 ? -0.296 21.828 14.219 1 88.06 335 LEU A C 1
ATOM 2689 O O . LEU A 1 335 ? -0.164 22.984 14.641 1 88.06 335 LEU A O 1
ATOM 2693 N N . ILE A 1 336 ? -1.242 21.547 13.5 1 89.12 336 ILE A N 1
ATOM 2694 C CA . ILE A 1 336 ? -2.238 22.5 13.023 1 89.12 336 ILE A CA 1
ATOM 2695 C C . ILE A 1 336 ? -3.051 23.031 14.195 1 89.12 336 ILE A C 1
ATOM 2697 O O . ILE A 1 336 ? -3.279 24.25 14.305 1 89.12 336 ILE A O 1
ATOM 2701 N N . VAL A 1 337 ? -3.391 22.156 15.094 1 88.19 337 VAL A N 1
ATOM 2702 C CA . VAL A 1 337 ? -4.191 22.562 16.25 1 88.19 337 VAL A CA 1
ATOM 2703 C C . VAL A 1 337 ? -3.381 23.484 17.141 1 88.19 337 VAL A C 1
ATOM 2705 O O . VAL A 1 337 ? -3.893 24.5 17.609 1 88.19 337 VAL A O 1
ATOM 2708 N N . VAL A 1 338 ? -2.139 23.188 17.328 1 86.19 338 VAL A N 1
ATOM 2709 C CA . VAL A 1 338 ? -1.266 24 18.172 1 86.19 338 VAL A CA 1
ATOM 2710 C C . VAL A 1 338 ? -1.083 25.391 17.562 1 86.19 338 VAL A C 1
ATOM 2712 O O . VAL A 1 338 ? -1.193 26.406 18.25 1 86.19 338 VAL A O 1
ATOM 2715 N N . ILE A 1 339 ? -0.864 25.438 16.328 1 85 339 ILE A N 1
ATOM 2716 C CA . ILE A 1 339 ? -0.644 26.719 15.641 1 85 339 ILE A CA 1
ATOM 2717 C C . ILE A 1 339 ? -1.928 27.547 15.664 1 85 339 ILE A C 1
ATOM 2719 O O . ILE A 1 339 ? -1.886 28.766 15.844 1 85 339 ILE A O 1
ATOM 2723 N N . LEU A 1 340 ? -3.031 26.875 15.531 1 86.5 340 LEU A N 1
ATOM 2724 C CA . LEU A 1 340 ? -4.32 27.562 15.586 1 86.5 340 LEU A CA 1
ATOM 2725 C C . LEU A 1 340 ? -4.562 28.156 16.969 1 86.5 340 LEU A C 1
ATOM 2727 O O . LEU A 1 340 ? -5.066 29.281 17.094 1 86.5 340 LEU A O 1
ATOM 2731 N N . LEU A 1 341 ? -4.164 27.406 17.953 1 85.38 341 LEU A N 1
ATOM 2732 C CA . LEU A 1 341 ? -4.293 27.922 19.312 1 85.38 341 LEU A CA 1
ATOM 2733 C C . LEU A 1 341 ? -3.406 29.141 19.531 1 85.38 341 LEU A C 1
ATOM 2735 O O . LEU A 1 341 ? -3.832 30.125 20.141 1 85.38 341 LEU A O 1
ATOM 2739 N N . PHE A 1 342 ? -2.242 29.047 18.984 1 81.5 342 PHE A N 1
ATOM 2740 C CA . PHE A 1 342 ? -1.331 30.188 19.062 1 81.5 342 PHE A CA 1
ATOM 2741 C C . PHE A 1 342 ? -1.886 31.375 18.312 1 81.5 342 PHE A C 1
ATOM 2743 O O . PHE A 1 342 ? -1.756 32.531 18.75 1 81.5 342 PHE A O 1
ATOM 2750 N N . PHE A 1 343 ? -2.531 31.156 17.281 1 83.69 343 PHE A N 1
ATOM 2751 C CA . PHE A 1 343 ? -3.127 32.219 16.453 1 83.69 343 PHE A CA 1
ATOM 2752 C C . PHE A 1 343 ? -4.281 32.875 17.188 1 83.69 343 PHE A C 1
ATOM 2754 O O . PHE A 1 343 ? -4.375 34.125 17.219 1 83.69 343 PHE A O 1
ATOM 2761 N N . VAL A 1 344 ? -5.074 32.094 17.781 1 83.31 344 VAL A N 1
ATOM 2762 C CA . VAL A 1 344 ? -6.203 32.625 18.531 1 83.31 344 VAL A CA 1
ATOM 2763 C C . VAL A 1 344 ? -5.699 33.438 19.703 1 83.31 344 VAL A C 1
ATOM 2765 O O . VAL A 1 344 ? -6.234 34.531 19.984 1 83.31 344 VAL A O 1
ATOM 2768 N N . SER A 1 345 ? -4.645 33 20.312 1 83.62 345 SER A N 1
ATOM 2769 C CA . SER A 1 345 ? -4.051 33.719 21.438 1 83.62 345 SER A CA 1
ATOM 2770 C C . SER A 1 345 ? -3.453 35.062 21 1 83.62 345 SER A C 1
ATOM 2772 O O . SER A 1 345 ? -3.58 36.062 21.688 1 83.62 345 SER A O 1
ATOM 2774 N N . ALA A 1 346 ? -2.855 34.969 19.844 1 79.12 346 ALA A N 1
ATOM 2775 C CA . ALA A 1 346 ? -2.256 36.188 19.297 1 79.12 346 ALA A CA 1
ATOM 2776 C C . ALA A 1 346 ? -3.328 37.219 18.922 1 79.12 346 ALA A C 1
ATOM 2778 O O . ALA A 1 346 ? -3.172 38.406 19.188 1 79.12 346 ALA A O 1
ATOM 2779 N N . VAL A 1 347 ? -4.418 36.781 18.422 1 79.69 347 VAL A N 1
ATOM 2780 C CA . VAL A 1 347 ? -5.523 37.656 18.031 1 79.69 347 VAL A CA 1
ATOM 2781 C C . VAL A 1 347 ? -6.176 38.25 19.297 1 79.69 347 VAL A C 1
ATOM 2783 O O . VAL A 1 347 ? -6.496 39.438 19.344 1 79.69 347 VAL A O 1
ATOM 2786 N N . ALA A 1 348 ? -6.309 37.469 20.312 1 82.38 348 ALA A N 1
ATOM 2787 C CA . ALA A 1 348 ? -6.875 37.906 21.578 1 82.38 348 ALA A CA 1
ATOM 2788 C C . ALA A 1 348 ? -5.992 38.969 22.234 1 82.38 348 ALA A C 1
ATOM 2790 O O . ALA A 1 348 ? -6.488 39.969 22.734 1 82.38 348 ALA A O 1
ATOM 2791 N N . ALA A 1 349 ? -4.703 38.688 22.156 1 76.75 349 ALA A N 1
ATOM 2792 C CA . ALA A 1 349 ? -3.754 39.656 22.688 1 76.75 349 ALA A CA 1
ATOM 2793 C C . ALA A 1 349 ? -3.803 40.969 21.922 1 76.75 349 ALA A C 1
ATOM 2795 O O . ALA A 1 349 ? -3.752 42.062 22.516 1 76.75 349 ALA A O 1
ATOM 2796 N N . GLY A 1 350 ? -3.986 40.844 20.641 1 73.44 350 GLY A N 1
ATOM 2797 C CA . GLY A 1 350 ? -4.105 42 19.812 1 73.44 350 GLY A CA 1
ATOM 2798 C C . GLY A 1 350 ? -5.363 42.812 20.094 1 73.44 350 GLY A C 1
ATOM 2799 O O . GLY A 1 350 ? -5.309 44.031 20.219 1 73.44 350 GLY A O 1
ATOM 2800 N N . LEU A 1 351 ? -6.453 42.25 20.281 1 77.75 351 LEU A N 1
ATOM 2801 C CA . LEU A 1 351 ? -7.711 42.906 20.594 1 77.75 351 LEU A CA 1
ATOM 2802 C C . LEU A 1 351 ? -7.648 43.562 21.969 1 77.75 351 LEU A C 1
ATOM 2804 O O . LEU A 1 351 ? -8.18 44.688 22.156 1 77.75 351 LEU A O 1
ATOM 2808 N N . TYR A 1 352 ? -6.938 42.875 22.844 1 77.06 352 TYR A N 1
ATOM 2809 C CA . TYR A 1 352 ? -6.742 43.438 24.172 1 77.06 352 TYR A CA 1
ATOM 2810 C C . TYR A 1 352 ? -5.938 44.719 24.125 1 77.06 352 TYR A C 1
ATOM 2812 O O . TYR A 1 352 ? -6.305 45.719 24.75 1 77.06 352 TYR A O 1
ATOM 2820 N N . VAL A 1 353 ? -4.977 44.688 23.328 1 73.62 353 VAL A N 1
ATOM 2821 C CA . VAL A 1 353 ? -4.113 45.844 23.203 1 73.62 353 VAL A CA 1
ATOM 2822 C C . VAL A 1 353 ? -4.867 46.969 22.516 1 73.62 353 VAL A C 1
ATOM 2824 O O . VAL A 1 353 ? -4.746 48.156 22.891 1 73.62 353 VAL A O 1
ATOM 2827 N N . LEU A 1 354 ? -5.699 46.625 21.578 1 73.81 354 LEU A N 1
ATOM 2828 C CA . LEU A 1 354 ? -6.48 47.625 20.875 1 73.81 354 LEU A CA 1
ATOM 2829 C C . LEU A 1 354 ? -7.523 48.25 21.797 1 73.81 354 LEU A C 1
ATOM 2831 O O . LEU A 1 354 ? -7.738 49.469 21.75 1 73.81 354 LEU A O 1
ATOM 2835 N N . SER A 1 355 ? -8.125 47.406 22.609 1 76.31 355 SER A N 1
ATOM 2836 C CA . SER A 1 355 ? -9.125 47.938 23.547 1 76.31 355 SER A CA 1
ATOM 2837 C C . SER A 1 355 ? -8.492 48.844 24.594 1 76.31 355 SER A C 1
ATOM 2839 O O . SER A 1 355 ? -9.078 49.844 24.969 1 76.31 355 SER A O 1
ATOM 2841 N N . ARG A 1 356 ? -7.285 48.5 24.906 1 70.56 356 ARG A N 1
ATOM 2842 C CA . ARG A 1 356 ? -6.574 49.312 25.906 1 70.56 356 ARG A CA 1
ATOM 2843 C C . ARG A 1 356 ? -6.121 50.625 25.328 1 70.56 356 ARG A C 1
ATOM 2845 O O . ARG A 1 356 ? -6.152 51.656 26 1 70.56 356 ARG A O 1
ATOM 2852 N N . ASN A 1 357 ? -5.82 50.594 24.016 1 69.69 357 ASN A N 1
ATOM 2853 C CA . ASN A 1 357 ? -5.363 51.812 23.344 1 69.69 357 ASN A CA 1
ATOM 2854 C C . ASN A 1 357 ? -6.508 52.781 23.141 1 69.69 357 ASN A C 1
ATOM 2856 O O . ASN A 1 357 ? -6.297 54 23.203 1 69.69 357 ASN A O 1
ATOM 2860 N N . ARG A 1 358 ? -7.719 52.375 22.984 1 70.25 358 ARG A N 1
ATOM 2861 C CA . ARG A 1 358 ? -8.867 53.25 22.859 1 70.25 358 ARG A CA 1
ATOM 2862 C C . ARG A 1 358 ? -9.117 54 24.156 1 70.25 358 ARG A C 1
ATOM 2864 O O . ARG A 1 358 ? -9.414 55.219 24.141 1 70.25 358 ARG A O 1
ATOM 2871 N N . LYS A 1 359 ? -8.906 53.469 25.266 1 69.12 359 LYS A N 1
ATOM 2872 C CA . LYS A 1 359 ? -9.055 54.125 26.578 1 69.12 359 LYS A CA 1
ATOM 2873 C C . LYS A 1 359 ? -7.98 55.188 26.797 1 69.12 359 LYS A C 1
ATOM 2875 O O . LYS A 1 359 ? -8.25 56.25 27.328 1 69.12 359 LYS A O 1
ATOM 2880 N N . LEU A 1 360 ? -6.891 54.969 26.141 1 66.44 360 LEU A N 1
ATOM 2881 C CA . LEU A 1 360 ? -5.777 55.875 26.297 1 66.44 360 LEU A CA 1
ATOM 2882 C C . LEU A 1 360 ? -6.004 57.156 25.469 1 66.44 360 LEU A C 1
ATOM 2884 O O . LEU A 1 360 ? -5.656 58.25 25.891 1 66.44 360 LEU A O 1
ATOM 2888 N N . CYS A 1 361 ? -6.672 57.125 24.406 1 65.19 361 CYS A N 1
ATOM 2889 C CA . CYS A 1 361 ? -6.988 58.281 23.578 1 65.19 361 CYS A CA 1
ATOM 2890 C C . CYS A 1 361 ? -8 59.188 24.25 1 65.19 361 CYS A C 1
ATOM 2892 O O . CYS A 1 361 ? -7.906 60.406 24.156 1 65.19 361 CYS A O 1
ATOM 2894 N N . ALA A 1 362 ? -8.898 58.719 24.984 1 68.81 362 ALA A N 1
ATOM 2895 C CA . ALA A 1 362 ? -9.883 59.5 25.734 1 68.81 362 ALA A CA 1
ATOM 2896 C C . ALA A 1 362 ? -9.227 60.312 26.844 1 68.81 362 ALA A C 1
ATOM 2898 O O . ALA A 1 362 ? -9.578 61.469 27.062 1 68.81 362 ALA A O 1
ATOM 2899 N N . VAL A 1 363 ? -8.211 59.719 27.359 1 66 363 VAL A N 1
ATOM 2900 C CA . VAL A 1 363 ? -7.492 60.406 28.438 1 66 363 VAL A CA 1
ATOM 2901 C C . VAL A 1 363 ? -6.668 61.562 27.875 1 66 363 VAL A C 1
ATOM 2903 O O . VAL A 1 363 ? -6.578 62.625 28.5 1 66 363 VAL A O 1
ATOM 2906 N N . GLN A 1 364 ? -6.215 61.5 26.703 1 65.88 364 GLN A N 1
ATOM 2907 C CA . GLN A 1 364 ? -5.438 62.562 26.047 1 65.88 364 GLN A CA 1
ATOM 2908 C C . GLN A 1 364 ? -6.312 63.75 25.719 1 65.88 364 GLN A C 1
ATOM 2910 O O . GLN A 1 364 ? -5.875 64.875 25.828 1 65.88 364 GLN A O 1
ATOM 2915 N N . GLN A 1 365 ? -7.543 63.594 25.359 1 68.75 365 GLN A N 1
ATOM 2916 C CA . GLN A 1 365 ? -8.461 64.688 25.047 1 68.75 365 GLN A CA 1
ATOM 2917 C C . GLN A 1 365 ? -8.812 65.5 26.312 1 68.75 365 GLN A C 1
ATOM 2919 O O . GLN A 1 365 ? -8.867 66.688 26.266 1 68.75 365 GLN A O 1
ATOM 2924 N N . THR A 1 366 ? -9.023 64.812 27.391 1 65.25 366 THR A N 1
ATOM 2925 C CA . THR A 1 366 ? -9.344 65.5 28.656 1 65.25 366 THR A CA 1
ATOM 2926 C C . THR A 1 366 ? -8.156 66.312 29.125 1 65.25 366 THR A C 1
ATOM 2928 O O . THR A 1 366 ? -8.344 67.438 29.656 1 65.25 366 THR A O 1
ATOM 2931 N N . LEU A 1 367 ? -7.027 66 28.703 1 66.25 367 LEU A N 1
ATOM 2932 C CA . LEU A 1 367 ? -5.816 66.688 29.094 1 66.25 367 LEU A CA 1
ATOM 2933 C C . LEU A 1 367 ? -5.676 68 28.297 1 66.25 367 LEU A C 1
ATOM 2935 O O . LEU A 1 367 ? -5.262 69.062 28.844 1 66.25 367 LEU A O 1
ATOM 2939 N N . ARG A 1 368 ? -6.031 68 27.109 1 70.38 368 ARG A N 1
ATOM 2940 C CA . ARG A 1 368 ? -5.984 69.188 26.266 1 70.38 368 ARG A CA 1
ATOM 2941 C C . ARG A 1 368 ? -6.973 70.25 26.75 1 70.38 368 ARG A C 1
ATOM 2943 O O . ARG A 1 368 ? -6.652 71.438 26.781 1 70.38 368 ARG A O 1
ATOM 2950 N N . GLU A 1 369 ? -8.055 69.875 27.156 1 70.69 369 GLU A N 1
ATOM 2951 C CA . GLU A 1 369 ? -9.086 70.75 27.641 1 70.69 369 GLU A CA 1
ATOM 2952 C C . GLU A 1 369 ? -8.664 71.438 28.953 1 70.69 369 GLU A C 1
ATOM 2954 O O . GLU A 1 369 ? -8.883 72.625 29.141 1 70.69 369 GLU A O 1
ATOM 2959 N N . SER A 1 370 ? -8.008 70.562 29.734 1 69.06 370 SER A N 1
ATOM 2960 C CA . SER A 1 370 ? -7.539 71.125 31 1 69.06 370 SER A CA 1
ATOM 2961 C C . SER A 1 370 ? -6.43 72.125 30.797 1 69.06 370 SER A C 1
ATOM 2963 O O . SER A 1 370 ? -6.391 73.188 31.484 1 69.06 370 SER A O 1
ATOM 2965 N N . ASN A 1 371 ? -5.641 72.062 29.75 1 68.94 371 ASN A N 1
ATOM 2966 C CA . ASN A 1 371 ? -4.566 72.938 29.422 1 68.94 371 ASN A CA 1
ATOM 2967 C C . ASN A 1 371 ? -5.113 74.312 28.875 1 68.94 371 ASN A C 1
ATOM 2969 O O . ASN A 1 371 ? -4.578 75.375 29.188 1 68.94 371 ASN A O 1
ATOM 2973 N N . ASP A 1 372 ? -6.141 74.312 28.188 1 69.62 372 ASP A N 1
ATOM 2974 C CA . ASP A 1 372 ? -6.781 75.5 27.672 1 69.62 372 ASP A CA 1
ATOM 2975 C C . ASP A 1 372 ? -7.418 76.312 28.797 1 69.62 372 ASP A C 1
ATOM 2977 O O . ASP A 1 372 ? -7.32 77.562 28.797 1 69.62 372 ASP A O 1
ATOM 2981 N N . LYS A 1 373 ? -7.961 75.688 29.75 1 69.62 373 LYS A N 1
ATOM 2982 C CA . LYS A 1 373 ? -8.57 76.375 30.875 1 69.62 373 LYS A CA 1
ATOM 2983 C C . LYS A 1 373 ? -7.516 77.062 31.75 1 69.62 373 LYS A C 1
ATOM 2985 O O . LYS A 1 373 ? -7.719 78.188 32.219 1 69.62 373 LYS A O 1
ATOM 2990 N N . LEU A 1 374 ? -6.406 76.438 31.719 1 68.88 374 LEU A N 1
ATOM 2991 C CA . LEU A 1 374 ? -5.305 77 32.531 1 68.88 374 LEU A CA 1
ATOM 2992 C C . LEU A 1 374 ? -4.738 78.25 31.875 1 68.88 374 LEU A C 1
ATOM 2994 O O . LEU A 1 374 ? -4.438 79.188 32.594 1 68.88 374 LEU A O 1
ATOM 2998 N N . ASN A 1 375 ? -4.656 78.188 30.609 1 71.62 375 ASN A N 1
ATOM 2999 C CA . ASN A 1 375 ? -4.168 79.375 29.891 1 71.62 375 ASN A CA 1
ATOM 3000 C C . ASN A 1 375 ? -5.145 80.562 29.984 1 71.62 375 ASN A C 1
ATOM 3002 O O . ASN A 1 375 ? -4.727 81.688 30.094 1 71.62 375 ASN A O 1
ATOM 3006 N N . GLY A 1 376 ? -6.391 80.25 30.094 1 70.88 376 GLY A N 1
ATOM 3007 C CA . GLY A 1 376 ? -7.402 81.312 30.266 1 70.88 376 GLY A CA 1
ATOM 3008 C C . GLY A 1 376 ? -7.359 81.938 31.625 1 70.88 376 GLY A C 1
ATOM 3009 O O . GLY A 1 376 ? -7.426 83.188 31.734 1 70.88 376 GLY A O 1
ATOM 3010 N N . LEU A 1 377 ? -7.102 81.25 32.688 1 70.75 377 LEU A N 1
ATOM 3011 C CA . LEU A 1 377 ? -7.027 81.75 34.062 1 70.75 377 LEU A CA 1
ATOM 3012 C C . LEU A 1 377 ? -5.789 82.625 34.25 1 70.75 377 LEU A C 1
ATOM 3014 O O . LEU A 1 377 ? -5.84 83.688 34.906 1 70.75 377 LEU A O 1
ATOM 3018 N N . ALA A 1 378 ? -4.723 82.312 33.469 1 70.75 378 ALA A N 1
ATOM 3019 C CA . ALA A 1 378 ? -3.479 83.062 33.562 1 70.75 378 ALA A CA 1
ATOM 3020 C C . ALA A 1 378 ? -3.648 84.438 32.906 1 70.75 378 ALA A C 1
ATOM 3022 O O . ALA A 1 378 ? -3.109 85.438 33.438 1 70.75 378 ALA A O 1
ATOM 3023 N N . ARG A 1 379 ? -4.488 84.562 31.969 1 76.06 379 ARG A N 1
ATOM 3024 C CA . ARG A 1 379 ? -4.734 85.812 31.281 1 76.06 379 ARG A CA 1
ATOM 3025 C C . ARG A 1 379 ? -5.582 86.75 32.156 1 76.06 379 ARG A C 1
ATOM 3027 O O . ARG A 1 379 ? -5.289 87.938 32.25 1 76.06 379 ARG A O 1
ATOM 3034 N N . ILE A 1 380 ? -6.492 86.25 32.875 1 71.56 380 ILE A N 1
ATOM 3035 C CA . ILE A 1 380 ? -7.402 87 33.719 1 71.56 380 ILE A CA 1
ATOM 3036 C C . ILE A 1 380 ? -6.652 87.562 34.938 1 71.56 380 ILE A C 1
ATOM 3038 O O . ILE A 1 380 ? -6.828 88.75 35.312 1 71.56 380 ILE A O 1
ATOM 3042 N N . LEU A 1 381 ? -5.738 86.812 35.375 1 71.75 381 LEU A N 1
ATOM 3043 C CA . LEU A 1 381 ? -4.973 87.188 36.562 1 71.75 381 LEU A CA 1
ATOM 3044 C C . LEU A 1 381 ? -4.027 88.375 36.25 1 71.75 381 LEU A C 1
ATOM 3046 O O . LEU A 1 381 ? -3.863 89.25 37.031 1 71.75 381 LEU A O 1
ATOM 3050 N N . ARG A 1 382 ? -3.51 88.312 35.062 1 73.81 382 ARG A N 1
ATOM 3051 C CA . ARG A 1 382 ? -2.607 89.375 34.625 1 73.81 382 ARG A CA 1
ATOM 3052 C C . ARG A 1 382 ? -3.357 90.688 34.438 1 73.81 382 ARG A C 1
ATOM 3054 O O . ARG A 1 382 ? -2.873 91.75 34.844 1 73.81 382 ARG A O 1
ATOM 3061 N N . GLU A 1 383 ? -4.488 90.562 34 1 78 383 GLU A N 1
ATOM 3062 C CA . GLU A 1 383 ? -5.297 91.75 33.75 1 78 383 GLU A CA 1
ATOM 3063 C C . GLU A 1 383 ? -5.758 92.438 35.062 1 78 383 GLU A C 1
ATOM 3065 O O . GLU A 1 383 ? -5.742 93.625 35.188 1 78 383 GLU A O 1
ATOM 3070 N N . THR A 1 384 ? -6.02 91.562 36.031 1 76.5 384 THR A N 1
ATOM 3071 C CA . THR A 1 384 ? -6.461 92.062 37.344 1 76.5 384 THR A CA 1
ATOM 3072 C C . THR A 1 384 ? -5.312 92.75 38.062 1 76.5 384 THR A C 1
ATOM 3074 O O . THR A 1 384 ? -5.5 93.75 38.719 1 76.5 384 THR A O 1
ATOM 3077 N N . ASN A 1 385 ? -4.125 92.312 37.906 1 72.38 385 ASN A N 1
ATOM 3078 C CA . ASN A 1 385 ? -2.939 92.875 38.531 1 72.38 385 ASN A CA 1
ATOM 3079 C C . ASN A 1 385 ? -2.598 94.25 37.938 1 72.38 385 ASN A C 1
ATOM 3081 O O . ASN A 1 385 ? -2.205 95.188 38.656 1 72.38 385 ASN A O 1
ATOM 3085 N N . ASP A 1 386 ? -2.811 94.312 36.719 1 76.25 386 ASP A N 1
ATOM 3086 C CA . ASP A 1 386 ? -2.539 95.625 36.031 1 76.25 386 ASP A CA 1
ATOM 3087 C C . ASP A 1 386 ? -3.523 96.688 36.469 1 76.25 386 ASP A C 1
ATOM 3089 O O . ASP A 1 386 ? -3.137 97.812 36.688 1 76.25 386 ASP A O 1
ATOM 3093 N N . ARG A 1 387 ? -4.656 96.312 36.75 1 76.69 387 ARG A N 1
ATOM 3094 C CA . ARG A 1 387 ? -5.699 97.25 37.188 1 76.69 387 ARG A CA 1
ATOM 3095 C C . ARG A 1 387 ? -5.457 97.75 38.625 1 76.69 387 ARG A C 1
ATOM 3097 O O . ARG A 1 387 ? -5.605 98.938 38.906 1 76.69 387 ARG A O 1
ATOM 3104 N N . LEU A 1 388 ? -4.992 96.812 39.406 1 74.38 388 LEU A N 1
ATOM 3105 C CA . LEU A 1 388 ? -4.754 97.125 40.781 1 74.38 388 LEU A CA 1
ATOM 3106 C C . LEU A 1 388 ? -3.551 98.062 40.938 1 74.38 388 LEU A C 1
ATOM 3108 O O . LEU A 1 388 ? -3.57 99 41.75 1 74.38 388 LEU A O 1
ATOM 3112 N N . SER A 1 389 ? -2.637 97.875 40.062 1 74.69 389 SER A N 1
ATOM 3113 C CA . SER A 1 389 ? -1.443 98.688 40.094 1 74.69 389 SER A CA 1
ATOM 3114 C C . SER A 1 389 ? -1.758 100.125 39.625 1 74.69 389 SER A C 1
ATOM 3116 O O . SER A 1 389 ? -1.269 101.062 40.188 1 74.69 389 SER A O 1
ATOM 3118 N N . ALA A 1 390 ? -2.592 100.312 38.75 1 77.56 390 ALA A N 1
ATOM 3119 C CA . ALA A 1 390 ? -2.986 101.625 38.219 1 77.56 390 ALA A CA 1
ATOM 3120 C C . ALA A 1 390 ? -3.789 102.375 39.25 1 77.56 390 ALA A C 1
ATOM 3122 O O . ALA A 1 390 ? -3.586 103.625 39.406 1 77.56 390 ALA A O 1
ATOM 3123 N N . GLN A 1 391 ? -4.578 101.688 39.969 1 75.62 391 GLN A N 1
ATOM 3124 C CA . GLN A 1 391 ? -5.383 102.312 41.031 1 75.62 391 GLN A CA 1
ATOM 3125 C C . GLN A 1 391 ? -4.504 102.875 42.156 1 75.62 391 GLN A C 1
ATOM 3127 O O . GLN A 1 391 ? -4.73 103.938 42.688 1 75.62 391 GLN A O 1
ATOM 3132 N N . ASN A 1 392 ? -3.455 102.25 42.531 1 70.62 392 ASN A N 1
ATOM 3133 C CA . ASN A 1 392 ? -2.52 102.625 43.562 1 70.62 392 ASN A CA 1
ATOM 3134 C C . ASN A 1 392 ? -1.777 103.938 43.219 1 70.62 392 ASN A C 1
ATOM 3136 O O . ASN A 1 392 ? -1.555 104.75 44.062 1 70.62 392 ASN A O 1
ATOM 3140 N N . LEU A 1 393 ? -1.487 104.062 42 1 72.81 393 LEU A N 1
ATOM 3141 C CA . LEU A 1 393 ? -0.77 105.25 41.531 1 72.81 393 LEU A CA 1
ATOM 3142 C C . LEU A 1 393 ? -1.662 106.5 41.594 1 72.81 393 LEU A C 1
ATOM 3144 O O . LEU A 1 393 ? -1.205 107.562 42 1 72.81 393 LEU A O 1
ATOM 3148 N N . ARG A 1 394 ? -2.889 106.375 41.406 1 72.31 394 ARG A N 1
ATOM 3149 C CA . ARG A 1 394 ? -3.834 107.5 41.406 1 72.31 394 ARG A CA 1
ATOM 3150 C C . ARG A 1 394 ? -4.082 107.938 42.844 1 72.31 394 ARG A C 1
ATOM 3152 O O . ARG A 1 394 ? -4.148 109.188 43.094 1 72.31 394 ARG A O 1
ATOM 3159 N N . ILE A 1 395 ? -4.109 107.062 43.781 1 72.12 395 ILE A N 1
ATOM 3160 C CA . ILE A 1 395 ? -4.363 107.438 45.188 1 72.12 395 ILE A CA 1
ATOM 3161 C C . ILE A 1 395 ? -3.146 108.125 45.75 1 72.12 395 ILE A C 1
ATOM 3163 O O . ILE A 1 395 ? -3.291 109.062 46.531 1 72.12 395 ILE A O 1
ATOM 3167 N N . ALA A 1 396 ? -1.993 107.75 45.281 1 71.38 396 ALA A N 1
ATOM 3168 C CA . ALA A 1 396 ? -0.757 108.375 45.75 1 71.38 396 ALA A CA 1
ATOM 3169 C C . ALA A 1 396 ? -0.668 109.812 45.25 1 71.38 396 ALA A C 1
ATOM 3171 O O . ALA A 1 396 ? -0.264 110.688 46.031 1 71.38 396 ALA A O 1
ATOM 3172 N N . ASP A 1 397 ? -1.097 110.125 44.156 1 73.25 397 ASP A N 1
ATOM 3173 C CA . ASP A 1 397 ? -1.077 111.5 43.594 1 73.25 397 ASP A CA 1
ATOM 3174 C C . ASP A 1 397 ? -2.053 112.438 44.312 1 73.25 397 ASP A C 1
ATOM 3176 O O . ASP A 1 397 ? -1.723 113.562 44.625 1 73.25 397 ASP A O 1
ATOM 3180 N N . ALA A 1 398 ? -3.178 111.875 44.594 1 72.06 398 ALA A N 1
ATOM 3181 C CA . ALA A 1 398 ? -4.184 112.625 45.312 1 72.06 398 ALA A CA 1
ATOM 3182 C C . ALA A 1 398 ? -3.686 113 46.719 1 72.06 398 ALA A C 1
ATOM 3184 O O . ALA A 1 398 ? -3.947 114.125 47.188 1 72.06 398 ALA A O 1
ATOM 3185 N N . ASN A 1 399 ? -2.871 112.25 47.281 1 73.19 399 ASN A N 1
ATOM 3186 C CA . ASN A 1 399 ? -2.301 112.438 48.594 1 73.19 399 ASN A CA 1
ATOM 3187 C C . ASN A 1 399 ? -1.271 113.562 48.562 1 73.19 399 ASN A C 1
ATOM 3189 O O . ASN A 1 399 ? -1.218 114.438 49.5 1 73.19 399 ASN A O 1
ATOM 3193 N N . ARG A 1 400 ? -0.579 113.812 47.625 1 73.75 400 ARG A N 1
ATOM 3194 C CA . ARG A 1 400 ? 0.446 114.812 47.469 1 73.75 400 ARG A CA 1
ATOM 3195 C C . ARG A 1 400 ? -0.182 116.188 47.344 1 73.75 400 ARG A C 1
ATOM 3197 O O . ARG A 1 400 ? 0.306 117.188 47.938 1 73.75 400 ARG A O 1
ATOM 3204 N N . ILE A 1 401 ? -1.212 116.312 46.719 1 74.19 401 ILE A N 1
ATOM 3205 C CA . ILE A 1 401 ? -1.901 117.562 46.5 1 74.19 401 ILE A CA 1
ATOM 3206 C C . ILE A 1 401 ? -2.441 118.062 47.844 1 74.19 401 ILE A C 1
ATOM 3208 O O . ILE A 1 401 ? -2.314 119.25 48.156 1 74.19 401 ILE A O 1
ATOM 3212 N N . LYS A 1 402 ? -2.914 117.312 48.656 1 77.19 402 LYS A N 1
ATOM 3213 C CA . LYS A 1 402 ? -3.477 117.625 49.938 1 77.19 402 LYS A CA 1
ATOM 3214 C C . LYS A 1 402 ? -2.393 118.125 50.906 1 77.19 402 LYS A C 1
ATOM 3216 O O . LYS A 1 402 ? -2.615 119.062 51.656 1 77.19 402 LYS A O 1
ATOM 3221 N N . GLU A 1 403 ? -1.215 117.688 50.781 1 78.06 403 GLU A N 1
ATOM 3222 C CA . GLU A 1 403 ? -0.092 118.125 51.625 1 78.06 403 GLU A CA 1
ATOM 3223 C C . GLU A 1 403 ? 0.346 119.5 51.25 1 78.06 403 GLU A C 1
ATOM 3225 O O . GLU A 1 403 ? 0.65 120.312 52.125 1 78.06 403 GLU A O 1
ATOM 3230 N N . VAL A 1 404 ? 0.281 119.812 50.031 1 78.62 404 VAL A N 1
ATOM 3231 C CA . VAL A 1 404 ? 0.647 121.188 49.562 1 78.62 404 VAL A CA 1
ATOM 3232 C C . VAL A 1 404 ? -0.348 122.188 50.125 1 78.62 404 VAL A C 1
ATOM 3234 O O . VAL A 1 404 ? 0.044 123.25 50.562 1 78.62 404 VAL A O 1
ATOM 3237 N N . TYR A 1 405 ? -1.555 121.75 50.156 1 79.38 405 TYR A N 1
ATOM 3238 C CA . TYR A 1 405 ? -2.576 122.688 50.656 1 79.38 405 TYR A CA 1
ATOM 3239 C C . TYR A 1 405 ? -2.412 122.875 52.156 1 79.38 405 TYR A C 1
ATOM 3241 O O . TYR A 1 405 ? -2.604 124 52.656 1 79.38 405 TYR A O 1
ATOM 3249 N N . ILE A 1 406 ? -2.053 121.938 52.875 1 80.12 406 ILE A N 1
ATOM 3250 C CA . ILE A 1 406 ? -1.813 122.062 54.312 1 80.12 406 ILE A CA 1
ATOM 3251 C C . ILE A 1 406 ? -0.691 123.062 54.531 1 80.12 406 ILE A C 1
ATOM 3253 O O . ILE A 1 406 ? -0.817 123.938 55.406 1 80.12 406 ILE A O 1
ATOM 3257 N N . GLY A 1 407 ? 0.356 123 53.719 1 78.31 407 GLY A N 1
ATOM 3258 C CA . GLY A 1 407 ? 1.425 124 53.812 1 78.31 407 GLY A CA 1
ATOM 3259 C C . GLY A 1 407 ? 0.95 125.375 53.531 1 78.31 407 GLY A C 1
ATOM 3260 O O . GLY A 1 407 ? 1.344 126.312 54.25 1 78.31 407 GLY A O 1
ATOM 3261 N N . GLY A 1 408 ? 0.099 125.562 52.656 1 80.69 408 GLY A N 1
ATOM 3262 C CA . GLY A 1 408 ? -0.466 126.875 52.312 1 80.69 408 GLY A CA 1
ATOM 3263 C C . GLY A 1 408 ? -1.311 127.438 53.438 1 80.69 408 GLY A C 1
ATOM 3264 O O . GLY A 1 408 ? -1.251 128.625 53.719 1 80.69 408 GLY A O 1
ATOM 3265 N N . PHE A 1 409 ? -2.031 126.688 54.188 1 83.56 409 PHE A N 1
ATOM 3266 C CA . PHE A 1 409 ? -2.865 127.125 55.281 1 83.56 409 PHE A CA 1
ATOM 3267 C C . PHE A 1 409 ? -2.004 127.562 56.469 1 83.56 409 PHE A C 1
ATOM 3269 O O . PHE A 1 409 ? -2.295 128.625 57.062 1 83.56 409 PHE A O 1
ATOM 3276 N N . LEU A 1 410 ? -0.984 126.938 56.688 1 81.44 410 LEU A N 1
ATOM 3277 C CA . LEU A 1 410 ? -0.073 127.312 57.781 1 81.44 410 LEU A CA 1
ATOM 3278 C C . LEU A 1 410 ? 0.57 128.625 57.469 1 81.44 410 LEU A C 1
ATOM 3280 O O . LEU A 1 410 ? 0.717 129.5 58.375 1 81.44 410 LEU A O 1
ATOM 3284 N N . GLN A 1 411 ? 0.829 128.875 56.25 1 81.88 411 GLN A N 1
ATOM 3285 C CA . GLN A 1 411 ? 1.376 130.25 55.812 1 81.88 411 GLN A CA 1
ATOM 3286 C C . GLN A 1 411 ? 0.368 131.375 56.031 1 81.88 411 GLN A C 1
ATOM 3288 O O . GLN A 1 411 ? 0.725 132.375 56.5 1 81.88 411 GLN A O 1
ATOM 3293 N N . THR A 1 412 ? -0.823 131 55.75 1 83.38 412 THR A N 1
ATOM 3294 C CA . THR A 1 412 ? -1.88 132 55.906 1 83.38 412 THR A CA 1
ATOM 3295 C C . THR A 1 412 ? -2.105 132.375 57.375 1 83.38 412 THR A C 1
ATOM 3297 O O . THR A 1 412 ? -2.273 133.5 57.719 1 83.38 412 THR A O 1
ATOM 3300 N N . ILE A 1 413 ? -2.07 131.375 58.219 1 82.06 413 ILE A N 1
ATOM 3301 C CA . ILE A 1 413 ? -2.23 131.625 59.656 1 82.06 413 ILE A CA 1
ATOM 3302 C C . ILE A 1 413 ? -1.084 132.5 60.188 1 82.06 413 ILE A C 1
ATOM 3304 O O . ILE A 1 413 ? -1.307 133.5 60.938 1 82.06 413 ILE A O 1
ATOM 3308 N N . SER A 1 414 ? 0.081 132.25 59.688 1 83 414 SER A N 1
ATOM 3309 C CA . SER A 1 414 ? 1.248 133 60.094 1 83 414 SER A CA 1
ATOM 3310 C C . SER A 1 414 ? 1.108 134.5 59.656 1 83 414 SER A C 1
ATOM 3312 O O . SER A 1 414 ? 1.452 135.375 60.406 1 83 414 SER A O 1
ATOM 3314 N N . GLU A 1 415 ? 0.576 134.75 58.562 1 85.25 415 GLU A N 1
ATOM 3315 C CA . GLU A 1 415 ? 0.357 136 58.062 1 85.25 415 GLU A CA 1
ATOM 3316 C C . GLU A 1 415 ? -0.65 136.75 58.906 1 85.25 415 GLU A C 1
ATOM 3318 O O . GLU A 1 415 ? -0.472 138 59.188 1 85.25 415 GLU A O 1
ATOM 3323 N N . TYR A 1 416 ? -1.624 136.125 59.344 1 85.19 416 TYR A N 1
ATOM 3324 C CA . TYR A 1 416 ? -2.635 136.75 60.188 1 85.19 416 TYR A CA 1
ATOM 3325 C C . TYR A 1 416 ? -2.07 137.125 61.562 1 85.19 416 TYR A C 1
ATOM 3327 O O . TYR A 1 416 ? -2.416 138.125 62.125 1 85.19 416 TYR A O 1
ATOM 3335 N N . ILE A 1 417 ? -1.211 136.375 62 1 82.19 417 ILE A N 1
ATOM 3336 C CA . ILE A 1 417 ? -0.534 136.625 63.281 1 82.19 417 ILE A CA 1
ATOM 3337 C C . ILE A 1 417 ? 0.297 137.875 63.125 1 82.19 417 ILE A C 1
ATOM 3339 O O . ILE A 1 417 ? 0.26 138.75 63.969 1 82.19 417 ILE A O 1
ATOM 3343 N N . ASN A 1 418 ? 0.922 138 62 1 84.12 418 ASN A N 1
ATOM 3344 C CA . ASN A 1 418 ? 1.701 139.25 61.719 1 84.12 418 ASN A CA 1
ATOM 3345 C C . ASN A 1 418 ? 0.809 140.5 61.594 1 84.12 418 ASN A C 1
ATOM 3347 O O . ASN A 1 418 ? 1.146 141.5 62.094 1 84.12 418 ASN A O 1
ATOM 3351 N N . LYS A 1 419 ? -0.256 140.25 60.969 1 84.62 419 LYS A N 1
ATOM 3352 C CA . LYS A 1 419 ? -1.199 141.375 60.812 1 84.62 419 LYS A CA 1
ATOM 3353 C C . LYS A 1 419 ? -1.741 141.875 62.156 1 84.62 419 LYS A C 1
ATOM 3355 O O . LYS A 1 419 ? -1.851 143.125 62.406 1 84.62 419 LYS A O 1
ATOM 3360 N N . LEU A 1 420 ? -2.041 141 62.969 1 84.56 420 LEU A N 1
ATOM 3361 C CA . LEU A 1 420 ? -2.545 141.25 64.312 1 84.56 420 LEU A CA 1
ATOM 3362 C C . LEU A 1 420 ? -1.489 142 65.125 1 84.56 420 LEU A C 1
ATOM 3364 O O . LEU A 1 420 ? -1.776 143 65.75 1 84.56 420 LEU A O 1
ATOM 3368 N N . SER A 1 421 ? -0.315 141.5 65.062 1 83.5 421 SER A N 1
ATOM 3369 C CA . SER A 1 421 ? 0.791 142.125 65.812 1 83.5 421 SER A CA 1
ATOM 3370 C C . SER A 1 421 ? 1.104 143.5 65.25 1 83.5 421 SER A C 1
ATOM 3372 O O . SER A 1 421 ? 1.355 144.5 66 1 83.5 421 SER A O 1
ATOM 3374 N N . GLY A 1 422 ? 1.017 143.5 64 1 83.62 422 GLY A N 1
ATOM 3375 C CA . GLY A 1 422 ? 1.255 144.875 63.344 1 83.62 422 GLY A CA 1
ATOM 3376 C C . GLY A 1 422 ? 0.219 145.875 63.688 1 83.62 422 GLY A C 1
ATOM 3377 O O . GLY A 1 422 ? 0.551 147 63.875 1 83.62 422 GLY A O 1
ATOM 3378 N N . THR A 1 423 ? -0.916 145.5 63.812 1 83.44 423 THR A N 1
ATOM 3379 C CA . THR A 1 423 ? -1.988 146.375 64.188 1 83.44 423 THR A CA 1
ATOM 3380 C C . THR A 1 423 ? -1.771 146.875 65.562 1 83.44 423 THR A C 1
ATOM 3382 O O . THR A 1 423 ? -1.91 148.125 65.812 1 83.44 423 THR A O 1
ATOM 3385 N N . TYR A 1 424 ? -1.39 146.125 66.438 1 84 424 TYR A N 1
ATOM 3386 C CA . TYR A 1 424 ? -1.104 146.625 67.812 1 84 424 TYR A CA 1
ATOM 3387 C C . TYR A 1 424 ? 0.079 147.5 67.875 1 84 424 TYR A C 1
ATOM 3389 O O . TYR A 1 424 ? 0.049 148.5 68.562 1 84 424 TYR A O 1
ATOM 3397 N N . GLN A 1 425 ? 1.018 147.25 67.125 1 84.75 425 GLN A N 1
ATOM 3398 C CA . GLN A 1 425 ? 2.189 148.125 67.062 1 84.75 425 GLN A CA 1
ATOM 3399 C C . GLN A 1 425 ? 1.844 149.375 66.438 1 84.75 425 GLN A C 1
ATOM 3401 O O . GLN A 1 425 ? 2.32 150.5 66.875 1 84.75 425 GLN A O 1
ATOM 3406 N N . TYR A 1 426 ? 1.05 149.25 65.438 1 85.88 426 TYR A N 1
ATOM 3407 C CA . TYR A 1 426 ? 0.609 150.5 64.75 1 85.88 426 TYR A CA 1
ATOM 3408 C C . TYR A 1 426 ? -0.215 151.375 65.688 1 85.88 426 TYR A C 1
ATOM 3410 O O . TYR A 1 426 ? 0.028 152.625 65.812 1 85.88 426 TYR A O 1
ATOM 3418 N N . VAL A 1 427 ? -1.104 150.875 66.375 1 86.19 427 VAL A N 1
ATOM 3419 C CA . VAL A 1 427 ? -1.941 151.5 67.312 1 86.19 427 VAL A CA 1
ATOM 3420 C C . VAL A 1 427 ? -1.074 152.125 68.438 1 86.19 427 VAL A C 1
ATOM 3422 O O . VAL A 1 427 ? -1.239 153.25 68.812 1 86.19 427 VAL A O 1
ATOM 3425 N N . ASN A 1 428 ? -0.144 151.375 68.938 1 84.62 428 ASN A N 1
ATOM 3426 C CA . ASN A 1 428 ? 0.771 151.875 69.938 1 84.62 428 ASN A CA 1
ATOM 3427 C C . ASN A 1 428 ? 1.608 153.125 69.438 1 84.62 428 ASN A C 1
ATOM 3429 O O . ASN A 1 428 ? 1.803 154 70.188 1 84.62 428 ASN A O 1
ATOM 3433 N N . LYS A 1 429 ? 2.037 153 68.312 1 87.12 429 LYS A N 1
ATOM 3434 C CA . LYS A 1 429 ? 2.83 154 67.75 1 87.12 429 LYS A CA 1
ATOM 3435 C C . LYS A 1 429 ? 2 155.375 67.562 1 87.12 429 LYS A C 1
ATOM 3437 O O . LYS A 1 429 ? 2.463 156.375 67.875 1 87.12 429 LYS A O 1
ATOM 3442 N N . MET A 1 430 ? 0.817 155.25 67.125 1 87.81 430 MET A N 1
ATOM 3443 C CA . MET A 1 430 ? -0.065 156.375 66.938 1 87.81 430 MET A CA 1
ATOM 3444 C C . MET A 1 430 ? -0.436 157 68.25 1 87.81 430 MET A C 1
ATOM 3446 O O . MET A 1 430 ? -0.53 158.25 68.375 1 87.81 430 MET A O 1
ATOM 3450 N N . LEU A 1 431 ? -0.562 156.25 69.25 1 85.38 431 LEU A N 1
ATOM 3451 C CA . LEU A 1 431 ? -0.883 156.75 70.562 1 85.38 431 LEU A CA 1
ATOM 3452 C C . LEU A 1 431 ? 0.312 157.5 71.188 1 85.38 431 LEU A C 1
ATOM 3454 O O . LEU A 1 431 ? 0.151 158.5 71.812 1 85.38 431 LEU A O 1
ATOM 3458 N N . ARG A 1 432 ? 1.41 157 70.938 1 84.56 432 ARG A N 1
ATOM 3459 C CA . ARG A 1 432 ? 2.631 157.625 71.5 1 84.56 432 ARG A CA 1
ATOM 3460 C C . ARG A 1 432 ? 2.904 159 70.812 1 84.56 432 ARG A C 1
ATOM 3462 O O . ARG A 1 432 ? 3.352 159.875 71.438 1 84.56 432 ARG A O 1
ATOM 3469 N N . ASP A 1 433 ? 2.633 159 69.562 1 87.38 433 ASP A N 1
ATOM 3470 C CA . ASP A 1 433 ? 2.889 160.25 68.75 1 87.38 433 ASP A CA 1
ATOM 3471 C C . ASP A 1 433 ? 1.751 161.25 68.875 1 87.38 433 ASP A C 1
ATOM 3473 O O . ASP A 1 433 ? 1.758 162.25 68.25 1 87.38 433 ASP A O 1
ATOM 3477 N N . ASP A 1 434 ? 0.77 161 69.688 1 82.19 434 ASP A N 1
ATOM 3478 C CA . ASP A 1 434 ? -0.383 161.875 70 1 82.19 434 ASP A CA 1
ATOM 3479 C C . ASP A 1 434 ? -1.204 162.125 68.75 1 82.19 434 ASP A C 1
ATOM 3481 O O . ASP A 1 434 ? -1.676 163.25 68.562 1 82.19 434 ASP A O 1
ATOM 3485 N N . ARG A 1 435 ? -1.379 161.375 67.938 1 88.62 435 ARG A N 1
ATOM 3486 C CA . ARG A 1 435 ? -2.178 161.5 66.75 1 88.62 435 ARG A CA 1
ATOM 3487 C C . ARG A 1 435 ? -3.51 160.75 66.875 1 88.62 435 ARG A C 1
ATOM 3489 O O . ARG A 1 435 ? -3.855 159.875 66.062 1 88.62 435 ARG A O 1
ATOM 3496 N N . ILE A 1 436 ? -4.246 161 67.812 1 82.56 436 ILE A N 1
ATOM 3497 C CA . ILE A 1 436 ? -5.469 160.25 68.188 1 82.56 436 ILE A CA 1
ATOM 3498 C C . ILE A 1 436 ? -6.574 160.625 67.188 1 82.56 436 ILE A C 1
ATOM 3500 O O . ILE A 1 436 ? -7.367 159.75 66.812 1 82.56 436 ILE A O 1
ATOM 3504 N N . ALA A 1 437 ? -6.594 161.75 66.625 1 81.44 437 ALA A N 1
ATOM 3505 C CA . ALA A 1 437 ? -7.637 162.25 65.688 1 81.44 437 ALA A CA 1
ATOM 3506 C C . ALA A 1 437 ? -7.516 161.375 64.375 1 81.44 437 ALA A C 1
ATOM 3508 O O . ALA A 1 437 ? -8.523 161 63.812 1 81.44 437 ALA A O 1
ATOM 3509 N N . GLU A 1 438 ? -6.395 161.125 63.938 1 83.31 438 GLU A N 1
ATOM 3510 C CA . GLU A 1 438 ? -6.156 160.375 62.719 1 83.31 438 GLU A CA 1
ATOM 3511 C C . GLU A 1 438 ? -6.52 158.875 62.938 1 83.31 438 GLU A C 1
ATOM 3513 O O . GLU A 1 438 ? -7.121 158.25 62.062 1 83.31 438 GLU A O 1
ATOM 3518 N N . LEU A 1 439 ? -6.215 158.375 64.062 1 85.75 439 LEU A N 1
ATOM 3519 C CA . LEU A 1 439 ? -6.551 157 64.438 1 85.75 439 LEU A CA 1
ATOM 3520 C C . LEU A 1 439 ? -8.062 156.75 64.5 1 85.75 439 LEU A C 1
ATOM 3522 O O . LEU A 1 439 ? -8.586 155.75 64.062 1 85.75 439 LEU A O 1
ATOM 3526 N N . ARG A 1 440 ? -8.719 157.75 64.938 1 81.38 440 ARG A N 1
ATOM 3527 C CA . ARG A 1 440 ? -10.172 157.75 65.062 1 81.38 440 ARG A CA 1
ATOM 3528 C C . ARG A 1 440 ? -10.812 157.75 63.688 1 81.38 440 ARG A C 1
ATOM 3530 O O . ARG A 1 440 ? -11.773 157 63.438 1 81.38 440 ARG A O 1
ATOM 3537 N N . ARG A 1 441 ? -10.289 158.5 62.75 1 82.19 441 ARG A N 1
ATOM 3538 C CA . ARG A 1 441 ? -10.828 158.5 61.406 1 82.19 441 ARG A CA 1
ATOM 3539 C C . ARG A 1 441 ? -10.586 157.125 60.656 1 82.19 441 ARG A C 1
ATOM 3541 O O . ARG A 1 441 ? -11.461 156.625 59.969 1 82.19 441 ARG A O 1
ATOM 3548 N N . GLU A 1 442 ? -9.484 156.5 60.969 1 80.19 442 GLU A N 1
ATOM 3549 C CA . GLU A 1 442 ? -9.125 155.375 60.281 1 80.19 442 GLU A CA 1
ATOM 3550 C C . GLU A 1 442 ? -9.945 154.125 60.812 1 80.19 442 GLU A C 1
ATOM 3552 O O . GLU A 1 442 ? -10.367 153.25 60.062 1 80.19 442 GLU A O 1
ATOM 3557 N N . CYS A 1 443 ? -10.078 154.25 62.094 1 78.12 443 CYS A N 1
ATOM 3558 C CA . CYS A 1 443 ? -10.836 153.125 62.719 1 78.12 443 CYS A CA 1
ATOM 3559 C C . CYS A 1 443 ? -12.32 153.25 62.375 1 78.12 443 CYS A C 1
ATOM 3561 O O . CYS A 1 443 ? -13.016 152.25 62.281 1 78.12 443 CYS A O 1
ATOM 3563 N N . ALA A 1 444 ? -12.742 154.5 62.312 1 73.69 444 ALA A N 1
ATOM 3564 C CA . ALA A 1 444 ? -14.148 154.75 62 1 73.69 444 ALA A CA 1
ATOM 3565 C C . ALA A 1 444 ? -14.445 154.375 60.531 1 73.69 444 ALA A C 1
ATOM 3567 O O . ALA A 1 444 ? -15.547 153.875 60.25 1 73.69 444 ALA A O 1
ATOM 3568 N N . ARG A 1 445 ? -13.531 154.5 59.562 1 68.19 445 ARG A N 1
ATOM 3569 C CA . ARG A 1 445 ? -13.727 154.25 58.125 1 68.19 445 ARG A CA 1
ATOM 3570 C C . ARG A 1 445 ? -13.383 152.75 57.812 1 68.19 445 ARG A C 1
ATOM 3572 O O . ARG A 1 445 ? -13.703 152.25 56.719 1 68.19 445 ARG A O 1
ATOM 3579 N N . SER A 1 446 ? -12.828 152 58.781 1 67.44 446 SER A N 1
ATOM 3580 C CA . SER A 1 446 ? -12.188 150.75 58.375 1 67.44 446 SER A CA 1
ATOM 3581 C C . SER A 1 446 ? -13.203 149.625 58.188 1 67.44 446 SER A C 1
ATOM 3583 O O . SER A 1 446 ? -13.992 149.375 59.094 1 67.44 446 SER A O 1
ATOM 3585 N N . ASN A 1 447 ? -13.508 149.375 56.969 1 78.25 447 ASN A N 1
ATOM 3586 C CA . ASN A 1 447 ? -14.273 148.25 56.562 1 78.25 447 ASN A CA 1
ATOM 3587 C C . ASN A 1 447 ? -13.391 147 56.5 1 78.25 447 ASN A C 1
ATOM 3589 O O . ASN A 1 447 ? -13.492 146.25 55.531 1 78.25 447 ASN A O 1
ATOM 3593 N N . ILE A 1 448 ? -12.531 146.75 57.5 1 76.12 448 ILE A N 1
ATOM 3594 C CA . ILE A 1 448 ? -11.5 145.75 57.5 1 76.12 448 ILE A CA 1
ATOM 3595 C C . ILE A 1 448 ? -12.148 144.375 57.625 1 76.12 448 ILE A C 1
ATOM 3597 O O . ILE A 1 448 ? -11.695 143.5 56.969 1 76.12 448 ILE A O 1
ATOM 3601 N N . ARG A 1 449 ? -13.141 144.375 58.312 1 79.19 449 ARG A N 1
ATOM 3602 C CA . ARG A 1 449 ? -13.828 143.125 58.5 1 79.19 449 ARG A CA 1
ATOM 3603 C C . ARG A 1 449 ? -14.336 142.625 57.156 1 79.19 449 ARG A C 1
ATOM 3605 O O . ARG A 1 449 ? -14.117 141.5 56.812 1 79.19 449 ARG A O 1
ATOM 3612 N N . ASN A 1 450 ? -14.984 143.5 56.438 1 81.75 450 ASN A N 1
ATOM 3613 C CA . ASN A 1 450 ? -15.562 143.125 55.156 1 81.75 450 ASN A CA 1
ATOM 3614 C C . ASN A 1 450 ? -14.484 142.75 54.156 1 81.75 450 ASN A C 1
ATOM 3616 O O . ASN A 1 450 ? -14.633 141.75 53.375 1 81.75 450 ASN A O 1
ATOM 3620 N N . ASP A 1 451 ? -13.375 143.375 54.25 1 84.06 451 ASP A N 1
ATOM 3621 C CA . ASP A 1 451 ? -12.289 143.125 53.312 1 84.06 451 ASP A CA 1
ATOM 3622 C C . ASP A 1 451 ? -11.602 141.75 53.625 1 84.06 451 ASP A C 1
ATOM 3624 O O . ASP A 1 451 ? -11.305 141 52.719 1 84.06 451 ASP A O 1
ATOM 3628 N N . GLU A 1 452 ? -11.477 141.5 54.875 1 84 452 GLU A N 1
ATOM 3629 C CA . GLU A 1 452 ? -10.844 140.25 55.281 1 84 452 GLU A CA 1
ATOM 3630 C C . GLU A 1 452 ? -11.75 139.125 55.031 1 84 452 GLU A C 1
ATOM 3632 O O . GLU A 1 452 ? -11.281 138 54.656 1 84 452 GLU A O 1
ATOM 3637 N N . LEU A 1 453 ? -12.953 139.375 55.188 1 86.5 453 LEU A N 1
ATOM 3638 C CA . LEU A 1 453 ? -13.898 138.25 54.938 1 86.5 453 LEU A CA 1
ATOM 3639 C C . LEU A 1 453 ? -13.953 137.875 53.469 1 86.5 453 LEU A C 1
ATOM 3641 O O . LEU A 1 453 ? -14.055 136.75 53.094 1 86.5 453 LEU A O 1
ATOM 3645 N N . LYS A 1 454 ? -13.828 138.875 52.688 1 87.44 454 LYS A N 1
ATOM 3646 C CA . LYS A 1 454 ? -13.805 138.625 51.25 1 87.44 454 LYS A CA 1
ATOM 3647 C C . LYS A 1 454 ? -12.578 137.875 50.844 1 87.44 454 LYS A C 1
ATOM 3649 O O . LYS A 1 454 ? -12.68 136.875 50.031 1 87.44 454 LYS A O 1
ATOM 3654 N N . GLU A 1 455 ? -11.547 138.125 51.469 1 85.38 455 GLU A N 1
ATOM 3655 C CA . GLU A 1 455 ? -10.312 137.375 51.188 1 85.38 455 GLU A CA 1
ATOM 3656 C C . GLU A 1 455 ? -10.398 135.875 51.719 1 85.38 455 GLU A C 1
ATOM 3658 O O . GLU A 1 455 ? -9.898 135 51.062 1 85.38 455 GLU A O 1
ATOM 3663 N N . PHE A 1 456 ? -11.016 135.75 52.688 1 86.5 456 PHE A N 1
ATOM 3664 C CA . PHE A 1 456 ? -11.203 134.5 53.312 1 86.5 456 PHE A CA 1
ATOM 3665 C C . PHE A 1 456 ? -12.062 133.5 52.406 1 86.5 456 PHE A C 1
ATOM 3667 O O . PHE A 1 456 ? -11.719 132.375 52.156 1 86.5 456 PHE A O 1
ATOM 3674 N N . TYR A 1 457 ? -13.117 134.125 52 1 88.44 457 TYR A N 1
ATOM 3675 C CA . TYR A 1 457 ? -14.008 133.375 51.156 1 88.44 457 TYR A CA 1
ATOM 3676 C C . TYR A 1 457 ? -13.32 133 49.844 1 88.44 457 TYR A C 1
ATOM 3678 O O . TYR A 1 457 ? -13.484 131.875 49.344 1 88.44 457 TYR A O 1
ATOM 3686 N N . ALA A 1 458 ? -12.531 133.875 49.375 1 87.62 458 ALA A N 1
ATOM 3687 C CA . ALA A 1 458 ? -11.805 133.625 48.156 1 87.62 458 ALA A CA 1
ATOM 3688 C C . ALA A 1 458 ? -10.797 132.5 48.344 1 87.62 458 ALA A C 1
ATOM 3690 O O . ALA A 1 458 ? -10.672 131.625 47.5 1 87.62 458 ALA A O 1
ATOM 3691 N N . LEU A 1 459 ? -10.188 132.5 49.469 1 85.38 459 LEU A N 1
ATOM 3692 C CA . LEU A 1 459 ? -9.227 131.5 49.812 1 85.38 459 LEU A CA 1
ATOM 3693 C C . LEU A 1 459 ? -9.938 130.125 50.031 1 85.38 459 LEU A C 1
ATOM 3695 O O . LEU A 1 459 ? -9.453 129.125 49.562 1 85.38 459 LEU A O 1
ATOM 3699 N N . PHE A 1 460 ? -11.016 130.125 50.656 1 87.44 460 PHE A N 1
ATOM 3700 C CA . PHE A 1 460 ? -11.812 129 50.906 1 87.44 460 PHE A CA 1
ATOM 3701 C C . PHE A 1 460 ? -12.273 128.375 49.594 1 87.44 460 PHE A C 1
ATOM 3703 O O . PHE A 1 460 ? -12.07 127.188 49.375 1 87.44 460 PHE A O 1
ATOM 3710 N N . ASP A 1 461 ? -12.805 129.125 48.75 1 88.19 461 ASP A N 1
ATOM 3711 C CA . ASP A 1 461 ? -13.344 128.625 47.5 1 88.19 461 ASP A CA 1
ATOM 3712 C C . ASP A 1 461 ? -12.242 128.125 46.594 1 88.19 461 ASP A C 1
ATOM 3714 O O . ASP A 1 461 ? -12.383 127 46.062 1 88.19 461 ASP A O 1
ATOM 3718 N N . LYS A 1 462 ? -11.156 128.75 46.594 1 86.69 462 LYS A N 1
ATOM 3719 C CA . LYS A 1 462 ? -10.055 128.375 45.75 1 86.69 462 LYS A CA 1
ATOM 3720 C C . LYS A 1 462 ? -9.461 127 46.25 1 86.69 462 LYS A C 1
ATOM 3722 O O . LYS A 1 462 ? -9.234 126.062 45.469 1 86.69 462 LYS A O 1
ATOM 3727 N N . THR A 1 463 ? -9.312 126.812 47.469 1 82.19 463 THR A N 1
ATOM 3728 C CA . THR A 1 463 ? -8.727 125.625 48.062 1 82.19 463 THR A CA 1
ATOM 3729 C C . THR A 1 463 ? -9.68 124.438 47.938 1 82.19 463 THR A C 1
ATOM 3731 O O . THR A 1 463 ? -9.266 123.375 47.562 1 82.19 463 THR A O 1
ATOM 3734 N N . PHE A 1 464 ? -10.859 124.688 48.219 1 86.88 464 PHE A N 1
ATOM 3735 C CA . PHE A 1 464 ? -11.836 123.625 48.219 1 86.88 464 PHE A CA 1
ATOM 3736 C C . PHE A 1 464 ? -12.039 123.062 46.812 1 86.88 464 PHE A C 1
ATOM 3738 O O . PHE A 1 464 ? -12.047 121.875 46.594 1 86.88 464 PHE A O 1
ATOM 3745 N N . LEU A 1 465 ? -12.172 124 45.906 1 87.12 465 LEU A N 1
ATOM 3746 C CA . LEU A 1 465 ? -12.391 123.562 44.531 1 87.12 465 LEU A CA 1
ATOM 3747 C C . LEU A 1 465 ? -11.133 122.938 43.938 1 87.12 465 LEU A C 1
ATOM 3749 O O . LEU A 1 465 ? -11.211 122.125 43.031 1 87.12 465 LEU A O 1
ATOM 3753 N N . GLY A 1 466 ? -10.023 123.25 44.469 1 81.12 466 GLY A N 1
ATOM 3754 C CA . GLY A 1 466 ? -8.773 122.625 44.094 1 81.12 466 GLY A CA 1
ATOM 3755 C C . GLY A 1 466 ? -8.672 121.188 44.625 1 81.12 466 GLY A C 1
ATOM 3756 O O . GLY A 1 466 ? -8.156 120.312 43.906 1 81.12 466 GLY A O 1
ATOM 3757 N N . LEU A 1 467 ? -9.234 121 45.781 1 80.62 467 LEU A N 1
ATOM 3758 C CA . LEU A 1 467 ? -9.219 119.688 46.406 1 80.62 467 LEU A CA 1
ATOM 3759 C C . LEU A 1 467 ? -10.297 118.75 45.781 1 80.62 467 LEU A C 1
ATOM 3761 O O . LEU A 1 467 ? -10.078 117.562 45.625 1 80.62 467 LEU A O 1
ATOM 3765 N N . PHE A 1 468 ? -11.43 119.438 45.5 1 84.06 468 PHE A N 1
ATOM 3766 C CA . PHE A 1 468 ? -12.57 118.688 45 1 84.06 468 PHE A CA 1
ATOM 3767 C C . PHE A 1 468 ? -13.148 119.312 43.75 1 84.06 468 PHE A C 1
ATOM 3769 O O . PHE A 1 468 ? -14.203 119.938 43.812 1 84.06 468 PHE A O 1
ATOM 3776 N N . PRO A 1 469 ? -12.453 119.062 42.656 1 82.5 469 PRO A N 1
ATOM 3777 C CA . PRO A 1 469 ? -12.875 119.75 41.438 1 82.5 469 PRO A CA 1
ATOM 3778 C C . PRO A 1 469 ? -14.266 119.312 40.969 1 82.5 469 PRO A C 1
ATOM 3780 O O . PRO A 1 469 ? -14.969 120.125 40.312 1 82.5 469 PRO A O 1
ATOM 3783 N N . SER A 1 470 ? -14.734 118.188 41.312 1 82.69 470 SER A N 1
ATOM 3784 C CA . SER A 1 470 ? -16.031 117.688 40.844 1 82.69 470 SER A CA 1
ATOM 3785 C C . SER A 1 470 ? -17.109 117.938 41.875 1 82.69 470 SER A C 1
ATOM 3787 O O . SER A 1 470 ? -18.219 117.375 41.75 1 82.69 470 SER A O 1
ATOM 3789 N N . PHE A 1 471 ? -16.812 118.625 42.781 1 86.5 471 PHE A N 1
ATOM 3790 C CA . PHE A 1 471 ? -17.734 118.812 43.906 1 86.5 471 PHE A CA 1
ATOM 3791 C C . PHE A 1 471 ? -19.047 119.438 43.438 1 86.5 471 PHE A C 1
ATOM 3793 O O . PHE A 1 471 ? -20.125 118.938 43.781 1 86.5 471 PHE A O 1
ATOM 3800 N N . ILE A 1 472 ? -18.906 120.5 42.75 1 87.5 472 ILE A N 1
ATOM 3801 C CA . ILE A 1 472 ? -20.094 121.25 42.344 1 87.5 472 ILE A CA 1
ATOM 3802 C C . ILE A 1 472 ? -21 120.312 41.5 1 87.5 472 ILE A C 1
ATOM 3804 O O . ILE A 1 472 ? -22.203 120.25 41.719 1 87.5 472 ILE A O 1
ATOM 3808 N N . ASP A 1 473 ? -20.391 119.625 40.594 1 86.19 473 ASP A N 1
ATOM 3809 C CA . ASP A 1 473 ? -21.141 118.75 39.719 1 86.19 473 ASP A CA 1
ATOM 3810 C C . ASP A 1 473 ? -21.766 117.625 40.5 1 86.19 473 ASP A C 1
ATOM 3812 O O . ASP A 1 473 ? -22.938 117.25 40.281 1 86.19 473 ASP A O 1
ATOM 3816 N N . GLU A 1 474 ? -21.094 117.125 41.469 1 87.19 474 GLU A N 1
ATOM 3817 C CA . GLU A 1 474 ? -21.594 116 42.281 1 87.19 474 GLU A CA 1
ATOM 3818 C C . GLU A 1 474 ? -22.688 116.5 43.219 1 87.19 474 GLU A C 1
ATOM 3820 O O . GLU A 1 474 ? -23.656 115.75 43.469 1 87.19 474 GLU A O 1
ATOM 3825 N N . MET A 1 475 ? -22.531 117.562 43.656 1 87.62 475 MET A N 1
ATOM 3826 C CA . MET A 1 475 ? -23.547 118.125 44.531 1 87.62 475 MET A CA 1
ATOM 3827 C C . MET A 1 475 ? -24.844 118.375 43.781 1 87.62 475 MET A C 1
ATOM 3829 O O . MET A 1 475 ? -25.922 118.062 44.25 1 87.62 475 MET A O 1
ATOM 3833 N N . ASN A 1 476 ? -24.609 119 42.688 1 87.56 476 ASN A N 1
ATOM 3834 C CA . ASN A 1 476 ? -25.781 119.25 41.844 1 87.56 476 ASN A CA 1
ATOM 3835 C C . ASN A 1 476 ? -26.469 117.938 41.438 1 87.56 476 ASN A C 1
ATOM 3837 O O . ASN A 1 476 ? -27.672 117.938 41.219 1 87.56 476 ASN A O 1
ATOM 3841 N N . GLY A 1 477 ? -25.656 116.875 41.344 1 86 477 GLY A N 1
ATOM 3842 C CA . GLY A 1 477 ? -26.203 115.562 41.031 1 86 477 GLY A CA 1
ATOM 3843 C C . GLY A 1 477 ? -27.062 115 42.156 1 86 477 GLY A C 1
ATOM 3844 O O . GLY A 1 477 ? -27.938 114.125 41.906 1 86 477 GLY A O 1
ATOM 3845 N N . LEU A 1 478 ? -26.891 115.375 43.375 1 88.75 478 LEU A N 1
ATOM 3846 C CA . LEU A 1 478 ? -27.641 114.875 44.531 1 88.75 478 LEU A CA 1
ATOM 3847 C C . LEU A 1 478 ? -28.891 115.75 44.75 1 88.75 478 LEU A C 1
ATOM 3849 O O . LEU A 1 478 ? -29.75 115.375 45.531 1 88.75 478 LEU A O 1
ATOM 3853 N N . LEU A 1 479 ? -29.031 116.812 44 1 87.69 479 LEU A N 1
ATOM 3854 C CA . LEU A 1 479 ? -30.109 117.75 44.25 1 87.69 479 LEU A CA 1
ATOM 3855 C C . LEU A 1 479 ? -31.125 117.688 43.125 1 87.69 479 LEU A C 1
ATOM 3857 O O . LEU A 1 479 ? -30.828 117.25 42 1 87.69 479 LEU A O 1
ATOM 3861 N N . ALA A 1 480 ? -32.344 118.188 43.469 1 85.94 480 ALA A N 1
ATOM 3862 C CA . ALA A 1 480 ? -33.375 118.312 42.469 1 85.94 480 ALA A CA 1
ATOM 3863 C C . ALA A 1 480 ? -33.094 119.5 41.531 1 85.94 480 ALA A C 1
ATOM 3865 O O . ALA A 1 480 ? -32.312 120.438 41.875 1 85.94 480 ALA A O 1
ATOM 3866 N N . ASP A 1 481 ? -33.594 119.625 40.344 1 81.75 481 ASP A N 1
ATOM 3867 C CA . ASP A 1 481 ? -33.344 120.625 39.281 1 81.75 481 ASP A CA 1
ATOM 3868 C C . ASP A 1 481 ? -33.594 122.062 39.75 1 81.75 481 ASP A C 1
ATOM 3870 O O . ASP A 1 481 ? -32.875 123 39.406 1 81.75 481 ASP A O 1
ATOM 3874 N N . GLU A 1 482 ? -34.531 122.25 40.625 1 78 482 GLU A N 1
ATOM 3875 C CA . GLU A 1 482 ? -34.906 123.562 41.062 1 78 482 GLU A CA 1
ATOM 3876 C C . GLU A 1 482 ? -33.875 124.125 42.031 1 78 482 GLU A C 1
ATOM 3878 O O . GLU A 1 482 ? -33.719 125.375 42.156 1 78 482 GLU A O 1
ATOM 3883 N N . ALA A 1 483 ? -33.125 123.25 42.688 1 75.25 483 ALA A N 1
ATOM 3884 C CA . ALA A 1 483 ? -32.188 123.688 43.719 1 75.25 483 ALA A CA 1
ATOM 3885 C C . ALA A 1 483 ? -30.75 123.688 43.219 1 75.25 483 ALA A C 1
ATOM 3887 O O . ALA A 1 483 ? -29.828 124 44 1 75.25 483 ALA A O 1
ATOM 3888 N N . ARG A 1 484 ? -30.609 123.375 41.969 1 76.56 484 ARG A N 1
ATOM 3889 C CA . ARG A 1 484 ? -29.25 123.312 41.438 1 76.56 484 ARG A CA 1
ATOM 3890 C C . ARG A 1 484 ? -28.625 124.75 41.375 1 76.56 484 ARG A C 1
ATOM 3892 O O . ARG A 1 484 ? -29.312 125.688 41.125 1 76.56 484 ARG A O 1
ATOM 3899 N N . THR A 1 485 ? -27.609 124.812 42.062 1 70.81 485 THR A N 1
ATOM 3900 C CA . THR A 1 485 ? -26.938 126.125 42.094 1 70.81 485 THR A CA 1
ATOM 3901 C C . THR A 1 485 ? -25.781 126.125 41.125 1 70.81 485 THR A C 1
ATOM 3903 O O . THR A 1 485 ? -25.109 125.125 40.906 1 70.81 485 THR A O 1
ATOM 3906 N N . GLU A 1 486 ? -25.844 127.125 40.125 1 64.44 486 GLU A N 1
ATOM 3907 C CA . GLU A 1 486 ? -24.734 127.312 39.219 1 64.44 486 GLU A CA 1
ATOM 3908 C C . GLU A 1 486 ? -23.516 127.875 39.906 1 64.44 486 GLU A C 1
ATOM 3910 O O . GLU A 1 486 ? -23.641 128.75 40.781 1 64.44 486 GLU A O 1
ATOM 3915 N N . GLY A 1 487 ? -22.406 127.125 40.25 1 63.25 487 GLY A N 1
ATOM 3916 C CA . GLY A 1 487 ? -21.188 127.812 40.719 1 63.25 487 GLY A CA 1
ATOM 3917 C C . GLY A 1 487 ? -20.922 129.125 40.062 1 63.25 487 GLY A C 1
ATOM 3918 O O . GLY A 1 487 ? -21.422 129.375 38.969 1 63.25 487 GLY A O 1
ATOM 3919 N N . ARG A 1 488 ? -20.703 130.125 40.781 1 56.91 488 ARG A N 1
ATOM 3920 C CA . ARG A 1 488 ? -20.375 131.375 40.094 1 56.91 488 ARG A CA 1
ATOM 3921 C C . ARG A 1 488 ? -19.25 131.25 39.094 1 56.91 488 ARG A C 1
ATOM 3923 O O . ARG A 1 488 ? -18.391 130.375 39.281 1 56.91 488 ARG A O 1
ATOM 3930 N N . HIS A 1 489 ? -19.484 131.5 37.781 1 56.72 489 HIS A N 1
ATOM 3931 C CA . HIS A 1 489 ? -18.641 131.375 36.594 1 56.72 489 HIS A CA 1
ATOM 3932 C C . HIS A 1 489 ? -17.172 131.5 36.938 1 56.72 489 HIS A C 1
ATOM 3934 O O . HIS A 1 489 ? -16.312 130.875 36.25 1 56.72 489 HIS A O 1
ATOM 3940 N N . ASP A 1 490 ? -16.734 132.125 38.031 1 60.66 490 ASP A N 1
ATOM 3941 C CA . ASP A 1 490 ? -15.352 132.5 38.156 1 60.66 490 ASP A CA 1
ATOM 3942 C C . ASP A 1 490 ? -14.656 131.875 39.312 1 60.66 490 ASP A C 1
ATOM 3944 O O . ASP A 1 490 ? -13.719 132.375 39.906 1 60.66 490 ASP A O 1
ATOM 3948 N N . GLY A 1 491 ? -15.039 130.5 39.688 1 71 491 GLY A N 1
ATOM 3949 C CA . GLY A 1 491 ? -14.266 129.875 40.688 1 71 491 GLY A CA 1
ATOM 3950 C C . GLY A 1 491 ? -14.727 130.125 42.094 1 71 491 GLY A C 1
ATOM 3951 O O . GLY A 1 491 ? -14.008 129.875 43.062 1 71 491 GLY A O 1
ATOM 3952 N N . GLU A 1 492 ? -15.914 130.625 42.25 1 83.19 492 GLU A N 1
ATOM 3953 C CA . GLU A 1 492 ? -16.422 131 43.594 1 83.19 492 GLU A CA 1
ATOM 3954 C C . GLU A 1 492 ? -17.641 130.125 43.969 1 83.19 492 GLU A C 1
ATOM 3956 O O . GLU A 1 492 ? -18.469 129.875 43.094 1 83.19 492 GLU A O 1
ATOM 3961 N N . LEU A 1 493 ? -17.797 129.875 45.25 1 88.25 493 LEU A N 1
ATOM 3962 C CA . LEU A 1 493 ? -18.906 129 45.781 1 88.25 493 LEU A CA 1
ATOM 3963 C C . LEU A 1 493 ? -19.984 130 46.375 1 88.25 493 LEU A C 1
ATOM 3965 O O . LEU A 1 493 ? -19.688 131 46.844 1 88.25 493 LEU A O 1
ATOM 3969 N N . THR A 1 494 ? -21.188 129.625 46.062 1 87.88 494 THR A N 1
ATOM 3970 C CA . THR A 1 494 ? -22.297 130.375 46.719 1 87.88 494 THR A CA 1
ATOM 3971 C C . THR A 1 494 ? -22.328 130 48.219 1 87.88 494 THR A C 1
ATOM 3973 O O . THR A 1 494 ? -21.641 129.125 48.688 1 87.88 494 THR A O 1
ATOM 3976 N N . THR A 1 495 ? -23.047 130.75 48.938 1 87.5 495 THR A N 1
ATOM 3977 C CA . THR A 1 495 ? -23.125 130.5 50.406 1 87.5 495 THR A CA 1
ATOM 3978 C C . THR A 1 495 ? -23.625 129.125 50.719 1 87.5 495 THR A C 1
ATOM 3980 O O . THR A 1 495 ? -23.109 128.5 51.625 1 87.5 495 THR A O 1
ATOM 3983 N N . VAL A 1 496 ? -24.562 128.625 49.906 1 88.44 496 VAL A N 1
ATOM 3984 C CA . VAL A 1 496 ? -25.094 127.25 50.094 1 88.44 496 VAL A CA 1
ATOM 3985 C C . VAL A 1 496 ? -24.016 126.188 49.844 1 88.44 496 VAL A C 1
ATOM 3987 O O . VAL A 1 496 ? -23.844 125.25 50.625 1 88.44 496 VAL A O 1
ATOM 3990 N N . LEU A 1 497 ? -23.297 126.5 48.844 1 90.62 497 LEU A N 1
ATOM 3991 C CA . LEU A 1 497 ? -22.234 125.562 48.5 1 90.62 497 LEU A CA 1
ATOM 3992 C C . LEU A 1 497 ? -21.125 125.562 49.531 1 90.62 497 LEU A C 1
ATOM 3994 O O . LEU A 1 497 ? -20.516 124.5 49.812 1 90.62 497 LEU A O 1
ATOM 3998 N N . ARG A 1 498 ? -20.938 126.688 50.125 1 89.56 498 ARG A N 1
ATOM 3999 C CA . ARG A 1 498 ? -19.922 126.812 51.188 1 89.56 498 ARG A CA 1
ATOM 4000 C C . ARG A 1 498 ? -20.328 126.062 52.438 1 89.56 498 ARG A C 1
ATOM 4002 O O . ARG A 1 498 ? -19.484 125.438 53.094 1 89.56 498 ARG A O 1
ATOM 4009 N N . ILE A 1 499 ? -21.531 126.062 52.688 1 89.44 499 ILE A N 1
ATOM 4010 C CA . ILE A 1 499 ? -22.031 125.312 53.844 1 89.44 499 ILE A CA 1
ATOM 4011 C C . ILE A 1 499 ? -21.766 123.812 53.625 1 89.44 499 ILE A C 1
ATOM 4013 O O . ILE A 1 499 ? -21.219 123.188 54.531 1 89.44 499 ILE A O 1
ATOM 4017 N N . TYR A 1 500 ? -22.031 123.312 52.5 1 89.31 500 TYR A N 1
ATOM 4018 C CA . TYR A 1 500 ? -21.891 121.938 52.25 1 89.31 500 TYR A CA 1
ATOM 4019 C C . TYR A 1 500 ? -20.438 121.562 52 1 89.31 500 TYR A C 1
ATOM 4021 O O . TYR A 1 500 ? -20.031 120.375 52.219 1 89.31 500 TYR A O 1
ATOM 4029 N N . ALA A 1 501 ? -19.703 122.5 51.562 1 89.12 501 ALA A N 1
ATOM 4030 C CA . ALA A 1 501 ? -18.25 122.312 51.469 1 89.12 501 ALA A CA 1
ATOM 4031 C C . ALA A 1 501 ? -17.656 122.062 52.844 1 89.12 501 ALA A C 1
ATOM 4033 O O . ALA A 1 501 ? -16.781 121.188 53 1 89.12 501 ALA A O 1
ATOM 4034 N N . LEU A 1 502 ? -18.141 122.75 53.781 1 87.69 502 LEU A N 1
ATOM 4035 C CA . LEU A 1 502 ? -17.672 122.625 55.156 1 87.69 502 LEU A CA 1
ATOM 4036 C C . LEU A 1 502 ? -18.109 121.25 55.719 1 87.69 502 LEU A C 1
ATOM 4038 O O . LEU A 1 502 ? -17.344 120.625 56.438 1 87.69 502 LEU A O 1
ATOM 4042 N N . ILE A 1 503 ? -19.25 120.75 55.375 1 87.19 503 ILE A N 1
ATOM 4043 C CA . ILE A 1 503 ? -19.75 119.438 55.781 1 87.19 503 ILE A CA 1
ATOM 4044 C C . ILE A 1 503 ? -18.906 118.375 55.156 1 87.19 503 ILE A C 1
ATOM 4046 O O . ILE A 1 503 ? -18.562 117.375 55.844 1 87.19 503 ILE A O 1
ATOM 4050 N N . ARG A 1 504 ? -18.547 118.625 53.938 1 87.25 504 ARG A N 1
ATOM 4051 C CA . ARG A 1 504 ? -17.688 117.688 53.25 1 87.25 504 ARG A CA 1
ATOM 4052 C C . ARG A 1 504 ? -16.344 117.562 53.969 1 87.25 504 ARG A C 1
ATOM 4054 O O . ARG A 1 504 ? -15.742 116.5 53.969 1 87.25 504 ARG A O 1
ATOM 4061 N N . LEU A 1 505 ? -15.961 118.625 54.562 1 82.31 505 LEU A N 1
ATOM 4062 C CA . LEU A 1 505 ? -14.664 118.625 55.25 1 82.31 505 LEU A CA 1
ATOM 4063 C C . LEU A 1 505 ? -14.773 118.062 56.656 1 82.31 505 LEU A C 1
ATOM 4065 O O . LEU A 1 505 ? -13.773 118 57.375 1 82.31 505 LEU A O 1
ATOM 4069 N N . GLY A 1 506 ? -15.984 117.688 57.188 1 79.69 506 GLY A N 1
ATOM 4070 C CA . GLY A 1 506 ? -16.172 117.062 58.469 1 79.69 506 GLY A CA 1
ATOM 4071 C C . GLY A 1 506 ? -16.75 118 59.5 1 79.69 506 GLY A C 1
ATOM 4072 O O . GLY A 1 506 ? -16.922 117.625 60.656 1 79.69 506 GLY A O 1
ATOM 4073 N N . ILE A 1 507 ? -17.047 119.188 59.031 1 84.12 507 ILE A N 1
ATOM 4074 C CA . ILE A 1 507 ? -17.641 120.125 59.969 1 84.12 507 ILE A CA 1
ATOM 4075 C C . ILE A 1 507 ? -19.156 120.125 59.844 1 84.12 507 ILE A C 1
ATOM 4077 O O . ILE A 1 507 ? -19.703 120.688 58.875 1 84.12 507 ILE A O 1
ATOM 4081 N N . THR A 1 508 ? -19.781 119.5 60.688 1 86 508 THR A N 1
ATOM 4082 C CA . THR A 1 508 ? -21.219 119.312 60.531 1 86 508 THR A CA 1
ATOM 4083 C C . THR A 1 508 ? -22.016 120.125 61.531 1 86 508 THR A C 1
ATOM 4085 O O . THR A 1 508 ? -23.203 120.375 61.344 1 86 508 THR A O 1
ATOM 4088 N N . ASP A 1 509 ? -21.438 120.625 62.469 1 86.19 509 ASP A N 1
ATOM 4089 C CA . ASP A 1 509 ? -22.141 121.438 63.5 1 86.19 509 ASP A CA 1
ATOM 4090 C C . ASP A 1 509 ? -22.594 122.75 62.969 1 86.19 509 ASP A C 1
ATOM 4092 O O . ASP A 1 509 ? -21.797 123.5 62.406 1 86.19 509 ASP A O 1
ATOM 4096 N N . THR A 1 510 ? -23.812 123.062 63.094 1 88.19 510 THR A N 1
ATOM 4097 C CA . THR A 1 510 ? -24.438 124.312 62.562 1 88.19 510 THR A CA 1
ATOM 4098 C C . THR A 1 510 ? -23.859 125.562 63.188 1 88.19 510 THR A C 1
ATOM 4100 O O . THR A 1 510 ? -23.641 126.562 62.469 1 88.19 510 THR A O 1
ATOM 4103 N N . ALA A 1 511 ? -23.641 125.562 64.438 1 87.12 511 ALA A N 1
ATOM 4104 C CA . ALA A 1 511 ? -23.078 126.75 65.125 1 87.12 511 ALA A CA 1
ATOM 4105 C C . ALA A 1 511 ? -21.688 127.062 64.562 1 87.12 511 ALA A C 1
ATOM 4107 O O . ALA A 1 511 ? -21.375 128.25 64.375 1 87.12 511 ALA A O 1
ATOM 4108 N N . THR A 1 512 ? -20.953 126.062 64.312 1 86.81 512 THR A N 1
ATOM 4109 C CA . THR A 1 512 ? -19.578 126.25 63.844 1 86.81 512 THR A CA 1
ATOM 4110 C C . THR A 1 512 ? -19.578 126.75 62.375 1 86.81 512 THR A C 1
ATOM 4112 O O . THR A 1 512 ? -18.781 127.625 62.031 1 86.81 512 THR A O 1
ATOM 4115 N N . ILE A 1 513 ? -20.391 126.25 61.656 1 89.75 513 ILE A N 1
ATOM 4116 C CA . ILE A 1 513 ? -20.5 126.625 60.25 1 89.75 513 ILE A CA 1
ATOM 4117 C C . ILE A 1 513 ? -20.906 128.125 60.188 1 89.75 513 ILE A C 1
ATOM 4119 O O . ILE A 1 513 ? -20.328 128.875 59.438 1 89.75 513 ILE A O 1
ATOM 4123 N N . ALA A 1 514 ? -21.797 128.5 61.031 1 88.75 514 ALA A N 1
ATOM 4124 C CA . ALA A 1 514 ? -22.266 129.875 61.062 1 88.75 514 ALA A CA 1
ATOM 4125 C C . ALA A 1 514 ? -21.141 130.75 61.469 1 88.75 514 ALA A C 1
ATOM 4127 O O . ALA A 1 514 ? -20.984 131.875 60.906 1 88.75 514 ALA A O 1
ATOM 4128 N N . ALA A 1 515 ? -20.484 130.375 62.375 1 84.5 515 ALA A N 1
ATOM 4129 C CA . ALA A 1 515 ? -19.375 131.125 62.875 1 84.5 515 ALA A CA 1
ATOM 4130 C C . ALA A 1 515 ? -18.297 131.375 61.781 1 84.5 515 ALA A C 1
ATOM 4132 O O . ALA A 1 515 ? -17.75 132.375 61.625 1 84.5 515 ALA A O 1
ATOM 4133 N N . LEU A 1 516 ? -18.078 130.25 61 1 85.69 516 LEU A N 1
ATOM 4134 C CA . LEU A 1 516 ? -17.047 130.25 59.969 1 85.69 516 LEU A CA 1
ATOM 4135 C C . LEU A 1 516 ? -17.453 131.125 58.812 1 85.69 516 LEU A C 1
ATOM 4137 O O . LEU A 1 516 ? -16.609 131.75 58.219 1 85.69 516 LEU A O 1
ATOM 4141 N N . LEU A 1 517 ? -18.656 131.125 58.562 1 86.19 517 LEU A N 1
ATOM 4142 C CA . LEU A 1 517 ? -19.141 131.875 57.406 1 86.19 517 LEU A CA 1
ATOM 4143 C C . LEU A 1 517 ? -19.625 133.25 57.812 1 86.19 517 LEU A C 1
ATOM 4145 O O . LEU A 1 517 ? -20.031 134 56.969 1 86.19 517 LEU A O 1
ATOM 4149 N N . HIS A 1 518 ? -19.609 133.5 59.125 1 82.81 518 HIS A N 1
ATOM 4150 C CA . HIS A 1 518 ? -20 134.75 59.656 1 82.81 518 HIS A CA 1
ATOM 4151 C C . HIS A 1 518 ? -21.422 135.125 59.25 1 82.81 518 HIS A C 1
ATOM 4153 O O . HIS A 1 518 ? -21.672 136.25 58.812 1 82.81 518 HIS A O 1
ATOM 4159 N N . CYS A 1 519 ? -22.219 134.125 59.344 1 84.56 519 CYS A N 1
ATOM 4160 C CA . CYS A 1 519 ? -23.641 134.375 59.125 1 84.56 519 CYS A CA 1
ATOM 4161 C C . CYS A 1 519 ? -24.453 133.875 60.344 1 84.56 519 CYS A C 1
ATOM 4163 O O . CYS A 1 519 ? -23.891 133.375 61.312 1 84.56 519 CYS A O 1
ATOM 4165 N N . SER A 1 520 ? -25.734 134.125 60.312 1 86.94 520 SER A N 1
ATOM 4166 C CA . SER A 1 520 ? -26.578 133.75 61.469 1 86.94 520 SER A CA 1
ATOM 4167 C C . SER A 1 520 ? -26.891 132.25 61.438 1 86.94 520 SER A C 1
ATOM 4169 O O . SER A 1 520 ? -26.891 131.625 60.375 1 86.94 520 SER A O 1
ATOM 4171 N N . ILE A 1 521 ? -27 131.75 62.594 1 89.12 521 ILE A N 1
ATOM 4172 C CA . ILE A 1 521 ? -27.328 130.375 62.75 1 89.12 521 ILE A CA 1
ATOM 4173 C C . ILE A 1 521 ? -28.625 130 62 1 89.12 521 ILE A C 1
ATOM 4175 O O . ILE A 1 521 ? -28.75 129 61.375 1 89.12 521 ILE A O 1
ATOM 4179 N N . ARG A 1 522 ? -29.516 131 61.969 1 87.75 522 ARG A N 1
ATOM 4180 C CA . ARG A 1 522 ? -30.797 130.75 61.312 1 87.75 522 ARG A CA 1
ATOM 4181 C C . ARG A 1 522 ? -30.625 130.75 59.812 1 87.75 522 ARG A C 1
ATOM 4183 O O . ARG A 1 522 ? -31.297 129.875 59.156 1 87.75 522 ARG A O 1
ATOM 4190 N N . THR A 1 523 ? -29.719 131.375 59.281 1 89 523 THR A N 1
ATOM 4191 C CA . THR A 1 523 ? -29.453 131.375 57.844 1 89 523 THR A CA 1
ATOM 4192 C C . THR A 1 523 ? -28.922 130 57.406 1 89 523 THR A C 1
ATOM 4194 O O . THR A 1 523 ? -29.359 129.5 56.406 1 89 523 THR A O 1
ATOM 4197 N N . VAL A 1 524 ? -27.969 129.5 58.219 1 90.88 524 VAL A N 1
ATOM 4198 C CA . VAL A 1 524 ? -27.375 128.125 57.906 1 90.88 524 VAL A CA 1
ATOM 4199 C C . VAL A 1 524 ? -28.453 127.062 58 1 90.88 524 VAL A C 1
ATOM 4201 O O . VAL A 1 524 ? -28.531 126.188 57.125 1 90.88 524 VAL A O 1
ATOM 4204 N N . TYR A 1 525 ? -29.297 127.188 59.062 1 90.12 525 TYR A N 1
ATOM 4205 C CA . TYR A 1 525 ? -30.375 126.25 59.25 1 90.12 525 TYR A CA 1
ATOM 4206 C C . TYR A 1 525 ? -31.375 126.312 58.094 1 90.12 525 TYR A C 1
ATOM 4208 O O . TYR A 1 525 ? -31.828 125.25 57.625 1 90.12 525 TYR A O 1
ATOM 4216 N N . ASN A 1 526 ? -31.703 127.438 57.688 1 88.62 526 ASN A N 1
ATOM 4217 C CA . ASN A 1 526 ? -32.656 127.625 56.594 1 88.62 526 ASN A CA 1
ATOM 4218 C C . ASN A 1 526 ? -32.156 127 55.281 1 88.62 526 ASN A C 1
ATOM 4220 O O . ASN A 1 526 ? -32.875 126.375 54.562 1 88.62 526 ASN A O 1
ATOM 4224 N N . TYR A 1 527 ? -30.875 127.25 55 1 88.44 527 TYR A N 1
ATOM 4225 C CA . TYR A 1 527 ? -30.281 126.75 53.781 1 88.44 527 TYR A CA 1
ATOM 4226 C C . TYR A 1 527 ? -30.188 125.188 53.812 1 88.44 527 TYR A C 1
ATOM 4228 O O . TYR A 1 527 ? -30.422 124.562 52.812 1 88.44 527 TYR A O 1
ATOM 4236 N N . ARG A 1 528 ? -29.781 124.625 54.969 1 89.75 528 ARG A N 1
ATOM 4237 C CA . ARG A 1 528 ? -29.672 123.188 55.125 1 89.75 528 ARG A CA 1
ATOM 4238 C C . ARG A 1 528 ? -31.031 122.562 54.969 1 89.75 528 ARG A C 1
ATOM 4240 O O . ARG A 1 528 ? -31.141 121.5 54.312 1 89.75 528 ARG A O 1
ATOM 4247 N N . SER A 1 529 ? -32.031 123.25 55.656 1 88.94 529 SER A N 1
ATOM 4248 C CA . SER A 1 529 ? -33.406 122.688 55.562 1 88.94 529 SER A CA 1
ATOM 4249 C C . SER A 1 529 ? -33.938 122.75 54.125 1 88.94 529 SER A C 1
ATOM 4251 O O . SER A 1 529 ? -34.562 121.812 53.656 1 88.94 529 SER A O 1
ATOM 4253 N N . PHE A 1 530 ? -33.594 123.812 53.531 1 88.56 530 PHE A N 1
ATOM 4254 C CA . PHE A 1 530 ? -34.031 124 52.156 1 88.56 530 PHE A CA 1
ATOM 4255 C C . PHE A 1 530 ? -33.375 122.938 51.219 1 88.56 530 PHE A C 1
ATOM 4257 O O . PHE A 1 530 ? -34.062 122.312 50.406 1 88.56 530 PHE A O 1
ATOM 4264 N N . THR A 1 531 ? -32.094 122.688 51.281 1 89.06 531 THR A N 1
ATOM 4265 C CA . THR A 1 531 ? -31.375 121.75 50.438 1 89.06 531 THR A CA 1
ATOM 4266 C C . THR A 1 531 ? -31.797 120.312 50.719 1 89.06 531 THR A C 1
ATOM 4268 O O . THR A 1 531 ? -31.891 119.5 49.781 1 89.06 531 THR A O 1
ATOM 4271 N N . GLN A 1 532 ? -32 120.062 51.969 1 88.5 532 GLN A N 1
ATOM 4272 C CA . GLN A 1 532 ? -32.438 118.688 52.344 1 88.5 532 GLN A CA 1
ATOM 4273 C C . GLN A 1 532 ? -33.812 118.375 51.75 1 88.5 532 GLN A C 1
ATOM 4275 O O . GLN A 1 532 ? -34.062 117.25 51.344 1 88.5 532 GLN A O 1
ATOM 4280 N N . ARG A 1 533 ? -34.656 119.375 51.688 1 87.31 533 ARG A N 1
ATOM 4281 C CA . ARG A 1 533 ? -36 119.125 51.156 1 87.31 533 ARG A CA 1
ATOM 4282 C C . ARG A 1 533 ? -35.938 119 49.625 1 87.31 533 ARG A C 1
ATOM 4284 O O . ARG A 1 533 ? -36.844 118.375 49.062 1 87.31 533 ARG A O 1
ATOM 4291 N N . HIS A 1 534 ? -34.938 119.5 49.094 1 88.75 534 HIS A N 1
ATOM 4292 C CA . HIS A 1 534 ? -34.844 119.438 47.625 1 88.75 534 HIS A CA 1
ATOM 4293 C C . HIS A 1 534 ? -33.812 118.438 47.188 1 88.75 534 HIS A C 1
ATOM 4295 O O . HIS A 1 534 ? -33.344 118.5 46.031 1 88.75 534 HIS A O 1
ATOM 4301 N N . SER A 1 535 ? -33.375 117.562 48.031 1 89.44 535 SER A N 1
ATOM 4302 C CA . SER A 1 535 ? -32.5 116.5 47.688 1 89.44 535 SER A CA 1
ATOM 4303 C C . SER A 1 535 ? -33.219 115.375 46.938 1 89.44 535 SER A C 1
ATOM 4305 O O . SER A 1 535 ? -34.438 115.188 47.156 1 89.44 535 SER A O 1
ATOM 4307 N N . ARG A 1 536 ? -32.5 114.75 46.062 1 86.75 536 ARG A N 1
ATOM 4308 C CA . ARG A 1 536 ? -33.125 113.688 45.281 1 86.75 536 ARG A CA 1
ATOM 4309 C C . ARG A 1 536 ? -33.562 112.5 46.188 1 86.75 536 ARG A C 1
ATOM 4311 O O . ARG A 1 536 ? -32.875 112.188 47.188 1 86.75 536 ARG A O 1
ATOM 4318 N N . PRO A 1 537 ? -34.656 111.875 45.906 1 78.81 537 PRO A N 1
ATOM 4319 C CA . PRO A 1 537 ? -35.25 110.875 46.781 1 78.81 537 PRO A CA 1
ATOM 4320 C C . PRO A 1 537 ? -34.344 109.625 46.938 1 78.81 537 PRO A C 1
ATOM 4322 O O . PRO A 1 537 ? -34.406 109 47.969 1 78.81 537 PRO A O 1
ATOM 4325 N N . ASP A 1 538 ? -33.5 109.438 46.062 1 80.88 538 ASP A N 1
ATOM 4326 C CA . ASP A 1 538 ? -32.688 108.25 46.094 1 80.88 538 ASP A CA 1
ATOM 4327 C C . ASP A 1 538 ? -31.438 108.438 46.969 1 80.88 538 ASP A C 1
ATOM 4329 O O . ASP A 1 538 ? -30.734 107.438 47.25 1 80.88 538 ASP A O 1
ATOM 4333 N N . VAL A 1 539 ? -31.156 109.562 47.438 1 79.94 539 VAL A N 1
ATOM 4334 C CA . VAL A 1 539 ? -29.891 109.875 48.094 1 79.94 539 VAL A CA 1
ATOM 4335 C C . VAL A 1 539 ? -30 109.562 49.594 1 79.94 539 VAL A C 1
ATOM 4337 O O . VAL A 1 539 ? -29 109.188 50.219 1 79.94 539 VAL A O 1
ATOM 4340 N N . GLY A 1 540 ? -31.031 109.125 50.062 1 77 540 GLY A N 1
ATOM 4341 C CA . GLY A 1 540 ? -31.219 108.875 51.469 1 77 540 GLY A CA 1
ATOM 4342 C C . GLY A 1 540 ? -30.75 110.062 52.344 1 77 540 GLY A C 1
ATOM 4343 O O . GLY A 1 540 ? -31.297 111.125 52.281 1 77 540 GLY A O 1
ATOM 4344 N N . ASP A 1 541 ? -29.516 109.75 53.031 1 81.38 541 ASP A N 1
ATOM 4345 C CA . ASP A 1 541 ? -28.938 110.75 53.906 1 81.38 541 ASP A CA 1
ATOM 4346 C C . ASP A 1 541 ? -27.984 111.688 53.125 1 81.38 541 ASP A C 1
ATOM 4348 O O . ASP A 1 541 ? -26.875 111.312 52.781 1 81.38 541 ASP A O 1
ATOM 4352 N N . LEU A 1 542 ? -28.5 112.938 52.906 1 86.75 542 LEU A N 1
ATOM 4353 C CA . LEU A 1 542 ? -27.781 113.875 52.062 1 86.75 542 LEU A CA 1
ATOM 4354 C C . LEU A 1 542 ? -26.406 114.188 52.656 1 86.75 542 LEU A C 1
ATOM 4356 O O . LEU A 1 542 ? -25.422 114.188 51.906 1 86.75 542 LEU A O 1
ATOM 4360 N N . GLU A 1 543 ? -26.344 114.438 53.906 1 84.94 543 GLU A N 1
ATOM 4361 C CA . GLU A 1 543 ? -25.094 114.875 54.531 1 84.94 543 GLU A CA 1
ATOM 4362 C C . GLU A 1 543 ? -24.062 113.75 54.469 1 84.94 543 GLU A C 1
ATOM 4364 O O . GLU A 1 543 ? -22.875 113.938 54.281 1 84.94 543 GLU A O 1
ATOM 4369 N N . GLN A 1 544 ? -24.5 112.562 54.594 1 82.56 544 GLN A N 1
ATOM 4370 C CA . GLN A 1 544 ? -23.594 111.438 54.5 1 82.56 544 GLN A CA 1
ATOM 4371 C C . GLN A 1 544 ? -23.078 111.25 53.094 1 82.56 544 GLN A C 1
ATOM 4373 O O . GLN A 1 544 ? -21.906 110.938 52.875 1 82.56 544 GLN A O 1
ATOM 4378 N N . ARG A 1 545 ? -23.891 111.5 52.156 1 85.19 545 ARG A N 1
ATOM 4379 C CA . ARG A 1 545 ? -23.5 111.375 50.75 1 85.19 545 ARG A CA 1
ATOM 4380 C C . ARG A 1 545 ? -22.547 112.5 50.344 1 85.19 545 ARG A C 1
ATOM 4382 O O . ARG A 1 545 ? -21.641 112.312 49.531 1 85.19 545 ARG A O 1
ATOM 4389 N N . VAL A 1 546 ? -22.766 113.625 50.969 1 85.81 546 VAL A N 1
ATOM 4390 C CA . VAL A 1 546 ? -21.906 114.75 50.656 1 85.81 546 VAL A CA 1
ATOM 4391 C C . VAL A 1 546 ? -20.5 114.5 51.188 1 85.81 546 VAL A C 1
ATOM 4393 O O . VAL A 1 546 ? -19.516 114.812 50.531 1 85.81 546 VAL A O 1
ATOM 4396 N N . GLN A 1 547 ? -20.438 113.812 52.281 1 79.94 547 GLN A N 1
ATOM 4397 C CA . GLN A 1 547 ? -19.141 113.5 52.875 1 79.94 547 GLN A CA 1
ATOM 4398 C C . GLN A 1 547 ? -18.359 112.5 52 1 79.94 547 GLN A C 1
ATOM 4400 O O . GLN A 1 547 ? -17.141 112.438 52.125 1 79.94 547 GLN A O 1
ATOM 4405 N N . LEU A 1 548 ? -19.156 111.875 51.125 1 76.56 548 LEU A N 1
ATOM 4406 C CA . LEU A 1 548 ? -18.531 110.875 50.281 1 76.56 548 LEU A CA 1
ATOM 4407 C C . LEU A 1 548 ? -18.188 111.375 48.906 1 76.56 548 LEU A C 1
ATOM 4409 O O . LEU A 1 548 ? -17.578 110.688 48.094 1 76.56 548 LEU A O 1
ATOM 4413 N N . ILE A 1 549 ? -18.547 112.688 48.719 1 78 549 ILE A N 1
ATOM 4414 C CA . ILE A 1 549 ? -18.25 113.312 47.438 1 78 549 ILE A CA 1
ATOM 4415 C C . ILE A 1 549 ? -16.734 113.375 47.25 1 78 549 ILE A C 1
ATOM 4417 O O . ILE A 1 549 ? -15.992 113.75 48.156 1 78 549 ILE A O 1
ATOM 4421 N N . GLY A 1 550 ? -16.25 113.062 46.156 1 66.06 550 GLY A N 1
ATOM 4422 C CA . GLY A 1 550 ? -14.828 113.062 45.844 1 66.06 550 GLY A CA 1
ATOM 4423 C C . GLY A 1 550 ? -14.164 111.688 46.062 1 66.06 550 GLY A C 1
ATOM 4424 O O . GLY A 1 550 ? -13.039 111.5 45.625 1 66.06 550 GLY A O 1
ATOM 4425 N N . LEU A 1 551 ? -14.75 110.875 46.969 1 58.66 551 LEU A N 1
ATOM 4426 C CA . LEU A 1 551 ? -14.203 109.562 47.188 1 58.66 551 LEU A CA 1
ATOM 4427 C C . LEU A 1 551 ? -14.523 108.625 46.031 1 58.66 551 LEU A C 1
ATOM 4429 O O . LEU A 1 551 ? -13.711 107.812 45.656 1 58.66 551 LEU A O 1
ATOM 4433 N N . ASN A 1 552 ? -15.82 108.625 45.688 1 49.56 552 ASN A N 1
ATOM 4434 C CA . ASN A 1 552 ? -16.297 107.688 44.656 1 49.56 552 ASN A CA 1
ATOM 4435 C C . ASN A 1 552 ? -15.82 108.188 43.281 1 49.56 552 ASN A C 1
ATOM 4437 O O . ASN A 1 552 ? -15.977 107.438 42.281 1 49.56 552 ASN A O 1
ATOM 4441 N N . GLY A 1 553 ? -15.695 109.375 43.062 1 44.31 553 GLY A N 1
ATOM 4442 C CA . GLY A 1 553 ? -15.391 109.75 41.688 1 44.31 553 GLY A CA 1
ATOM 4443 C C . GLY A 1 553 ? -14.141 109.062 41.156 1 44.31 553 GLY A C 1
ATOM 4444 O O . GLY A 1 553 ? -13.766 109.312 40 1 44.31 553 GLY A O 1
ATOM 4445 N N . ILE A 1 554 ? -13.328 108.625 42 1 40.22 554 ILE A N 1
ATOM 4446 C CA . ILE A 1 554 ? -12.242 107.875 41.375 1 40.22 554 ILE A CA 1
ATOM 4447 C C . ILE A 1 554 ? -12.781 106.562 40.75 1 40.22 554 ILE A C 1
ATOM 4449 O O . ILE A 1 554 ? -12.117 105.938 39.938 1 40.22 554 ILE A O 1
ATOM 4453 N N . ALA A 1 555 ? -13.844 106.062 41.25 1 36.78 555 ALA A N 1
ATOM 4454 C CA . ALA A 1 555 ? -14.359 104.875 40.625 1 36.78 555 ALA A CA 1
ATOM 4455 C C . ALA A 1 555 ? -15.117 105.188 39.344 1 36.78 555 ALA A C 1
ATOM 4457 O O . ALA A 1 555 ? -15.266 104.312 38.469 1 36.78 555 ALA A O 1
ATOM 4458 N N . ALA A 1 556 ? -15.852 106.25 39.281 1 34.5 556 ALA A N 1
ATOM 4459 C CA . ALA A 1 556 ? -16.797 106.312 38.156 1 34.5 556 ALA A CA 1
ATOM 4460 C C . ALA A 1 556 ? -16.094 106.625 36.844 1 34.5 556 ALA A C 1
ATOM 4462 O O . ALA A 1 556 ? -16.703 106.562 35.781 1 34.5 556 ALA A O 1
ATOM 4463 N N . ARG A 1 557 ? -15.047 107.312 36.75 1 35.59 557 ARG A N 1
ATOM 4464 C CA . ARG A 1 557 ? -14.648 107.438 35.375 1 35.59 557 ARG A CA 1
ATOM 4465 C C . ARG A 1 557 ? -13.977 106.188 34.875 1 35.59 557 ARG A C 1
ATOM 4467 O O . ARG A 1 557 ? -13.43 106.125 33.75 1 35.59 557 ARG A O 1
ATOM 4474 N N . SER A 1 558 ? -13.953 105 35.406 1 27.44 558 SER A N 1
ATOM 4475 C CA . SER A 1 558 ? -13.789 103.875 34.531 1 27.44 558 SER A CA 1
ATOM 4476 C C . SER A 1 558 ? -15.141 103.312 34.062 1 27.44 558 SER A C 1
ATOM 4478 O O . SER A 1 558 ? -16.094 103.25 34.844 1 27.44 558 SER A O 1
ATOM 4480 N N . MET B 1 1 ? -16.625 40.938 13.828 1 43.53 1 MET B N 1
ATOM 4481 C CA . MET B 1 1 ? -17.641 39.906 14.016 1 43.53 1 MET B CA 1
ATOM 4482 C C . MET B 1 1 ? -18.016 39.25 12.688 1 43.53 1 MET B C 1
ATOM 4484 O O . MET B 1 1 ? -18.375 38.062 12.641 1 43.53 1 MET B O 1
ATOM 4488 N N . LYS B 1 2 ? -17.984 40.219 11.68 1 55.56 2 LYS B N 1
ATOM 4489 C CA . LYS B 1 2 ? -18.516 39.719 10.414 1 55.56 2 LYS B CA 1
ATOM 4490 C C . LYS B 1 2 ? -17.516 38.781 9.742 1 55.56 2 LYS B C 1
ATOM 4492 O O . LYS B 1 2 ? -17.906 37.781 9.109 1 55.56 2 LYS B O 1
ATOM 4497 N N . ILE B 1 3 ? -16.281 39.031 9.961 1 51.62 3 ILE B N 1
ATOM 4498 C CA . ILE B 1 3 ? -15.273 38.25 9.281 1 51.62 3 ILE B CA 1
ATOM 4499 C C . ILE B 1 3 ? -15.164 36.875 9.93 1 51.62 3 ILE B C 1
ATOM 4501 O O . ILE B 1 3 ? -15.008 35.844 9.234 1 51.62 3 ILE B O 1
ATOM 4505 N N . LEU B 1 4 ? -15.297 36.812 11.258 1 48.72 4 LEU B N 1
ATOM 4506 C CA . LEU B 1 4 ? -15.266 35.531 11.938 1 48.72 4 LEU B CA 1
ATOM 4507 C C . LEU B 1 4 ? -16.484 34.688 11.578 1 48.72 4 LEU B C 1
ATOM 4509 O O . LEU B 1 4 ? -16.391 33.469 11.398 1 48.72 4 LEU B O 1
ATOM 4513 N N . LEU B 1 5 ? -17.609 35.406 11.422 1 51.94 5 LEU B N 1
ATOM 4514 C CA . LEU B 1 5 ? -18.828 34.688 11.023 1 51.94 5 LEU B CA 1
ATOM 4515 C C . LEU B 1 5 ? -18.703 34.156 9.602 1 51.94 5 LEU B C 1
ATOM 4517 O O . LEU B 1 5 ? -19.156 33.031 9.305 1 51.94 5 LEU B O 1
ATOM 4521 N N . LEU B 1 6 ? -17.969 34.906 8.789 1 50.53 6 LEU B N 1
ATOM 4522 C CA . LEU B 1 6 ? -17.797 34.469 7.414 1 50.53 6 LEU B CA 1
ATOM 4523 C C . LEU B 1 6 ? -16.844 33.281 7.348 1 50.53 6 LEU B C 1
ATOM 4525 O O . LEU B 1 6 ? -17.062 32.312 6.594 1 50.53 6 LEU B O 1
ATOM 4529 N N . ALA B 1 7 ? -15.82 33.312 8.195 1 50.38 7 ALA B N 1
ATOM 4530 C CA . ALA B 1 7 ? -14.891 32.188 8.227 1 50.38 7 ALA B CA 1
ATOM 4531 C C . ALA B 1 7 ? -15.555 30.938 8.789 1 50.38 7 ALA B C 1
ATOM 4533 O O . ALA B 1 7 ? -15.359 29.844 8.273 1 50.38 7 ALA B O 1
ATOM 4534 N N . ALA B 1 8 ? -16.359 31.078 9.766 1 51.94 8 ALA B N 1
ATOM 4535 C CA . ALA B 1 8 ? -17.125 29.953 10.305 1 51.94 8 ALA B CA 1
ATOM 4536 C C . ALA B 1 8 ? -18.109 29.422 9.273 1 51.94 8 ALA B C 1
ATOM 4538 O O . ALA B 1 8 ? -18.297 28.203 9.156 1 51.94 8 ALA B O 1
ATOM 4539 N N . ALA B 1 9 ? -18.734 30.328 8.586 1 53.88 9 ALA B N 1
ATOM 4540 C CA . ALA B 1 9 ? -19.672 29.906 7.555 1 53.88 9 ALA B CA 1
ATOM 4541 C C . ALA B 1 9 ? -18.969 29.172 6.422 1 53.88 9 ALA B C 1
ATOM 4543 O O . ALA B 1 9 ? -19.484 28.203 5.887 1 53.88 9 ALA B O 1
ATOM 4544 N N . LEU B 1 10 ? -17.828 29.578 6.047 1 49.44 10 LEU B N 1
ATOM 4545 C CA . LEU B 1 10 ? -17.094 28.938 4.973 1 49.44 10 LEU B CA 1
ATOM 4546 C C . LEU B 1 10 ? -16.625 27.547 5.398 1 49.44 10 LEU B C 1
ATOM 4548 O O . LEU B 1 10 ? -16.625 26.609 4.594 1 49.44 10 LEU B O 1
ATOM 4552 N N . PHE B 1 11 ? -16.234 27.359 6.605 1 50.41 11 PHE B N 1
ATOM 4553 C CA . PHE B 1 11 ? -15.82 26.047 7.09 1 50.41 11 PHE B CA 1
ATOM 4554 C C . PHE B 1 11 ? -17 25.094 7.168 1 50.41 11 PHE B C 1
ATOM 4556 O O . PHE B 1 11 ? -16.859 23.891 6.93 1 50.41 11 PHE B O 1
ATOM 4563 N N . SER B 1 12 ? -18.125 25.578 7.609 1 50.88 12 SER B N 1
ATOM 4564 C CA . SER B 1 12 ? -19.281 24.703 7.676 1 50.88 12 SER B CA 1
ATOM 4565 C C . SER B 1 12 ? -19.719 24.266 6.281 1 50.88 12 SER B C 1
ATOM 4567 O O . SER B 1 12 ? -20.375 23.219 6.129 1 50.88 12 SER B O 1
ATOM 4569 N N . ALA B 1 13 ? -19.688 25.172 5.387 1 48.78 13 ALA B N 1
ATOM 4570 C CA . ALA B 1 13 ? -20.141 24.844 4.043 1 48.78 13 ALA B CA 1
ATOM 4571 C C . ALA B 1 13 ? -19.297 23.734 3.438 1 48.78 13 ALA B C 1
ATOM 4573 O O . ALA B 1 13 ? -19.766 23 2.555 1 48.78 13 ALA B O 1
ATOM 4574 N N . LEU B 1 14 ? -18.047 23.656 3.664 1 45.97 14 LEU B N 1
ATOM 4575 C CA . LEU B 1 14 ? -17.203 22.641 3.062 1 45.97 14 LEU B CA 1
ATOM 4576 C C . LEU B 1 14 ? -17.562 21.25 3.592 1 45.97 14 LEU B C 1
ATOM 4578 O O . LEU B 1 14 ? -17.172 20.234 3.008 1 45.97 14 LEU B O 1
ATOM 4582 N N . SER B 1 15 ? -18.094 21.219 4.789 1 44.03 15 SER B N 1
ATOM 4583 C CA . SER B 1 15 ? -18.359 19.891 5.328 1 44.03 15 SER B CA 1
ATOM 4584 C C . SER B 1 15 ? -19.641 19.297 4.766 1 44.03 15 SER B C 1
ATOM 4586 O O . SER B 1 15 ? -20.094 18.234 5.195 1 44.03 15 SER B O 1
ATOM 4588 N N . ALA B 1 16 ? -20.438 20.203 4.227 1 46.66 16 ALA B N 1
ATOM 4589 C CA . ALA B 1 16 ? -21.703 19.578 3.842 1 46.66 16 ALA B CA 1
ATOM 4590 C C . ALA B 1 16 ? -21.547 18.734 2.582 1 46.66 16 ALA B C 1
ATOM 4592 O O . ALA B 1 16 ? -21.688 19.234 1.466 1 46.66 16 ALA B O 1
ATOM 4593 N N . ALA B 1 17 ? -20.844 17.719 2.531 1 48.22 17 ALA B N 1
ATOM 4594 C CA . ALA B 1 17 ? -20.906 16.797 1.399 1 48.22 17 ALA B CA 1
ATOM 4595 C C . ALA B 1 17 ? -22.297 16.203 1.246 1 48.22 17 ALA B C 1
ATOM 4597 O O . ALA B 1 17 ? -22.875 15.695 2.213 1 48.22 17 ALA B O 1
ATOM 4598 N N . PRO B 1 18 ? -23.031 16.406 0.141 1 43 18 PRO B N 1
ATOM 4599 C CA . PRO B 1 18 ? -24.344 15.812 -0.088 1 43 18 PRO B CA 1
ATOM 4600 C C . PRO B 1 18 ? -24.344 14.289 -0.033 1 43 18 PRO B C 1
ATOM 4602 O O . PRO B 1 18 ? -23.562 13.648 -0.744 1 43 18 PRO B O 1
ATOM 4605 N N . ALA B 1 19 ? -24.781 13.688 1.007 1 43.56 19 ALA B N 1
ATOM 4606 C CA . ALA B 1 19 ? -25.047 12.258 1.047 1 43.56 19 ALA B CA 1
ATOM 4607 C C . ALA B 1 19 ? -26.125 11.875 0.036 1 43.56 19 ALA B C 1
ATOM 4609 O O . ALA B 1 19 ? -27.219 12.461 0.025 1 43.56 19 ALA B O 1
ATOM 4610 N N . SER B 1 20 ? -25.922 11.43 -1.143 1 41.88 20 SER B N 1
ATOM 4611 C CA . SER B 1 20 ? -26.938 10.922 -2.051 1 41.88 20 SER B CA 1
ATOM 4612 C C . SER B 1 20 ? -27.812 9.875 -1.366 1 41.88 20 SER B C 1
ATOM 4614 O O . SER B 1 20 ? -27.297 8.93 -0.76 1 41.88 20 SER B O 1
ATOM 4616 N N . PRO B 1 21 ? -29.156 9.898 -1.272 1 39.91 21 PRO B N 1
ATOM 4617 C CA . PRO B 1 21 ? -30.172 9.25 -0.438 1 39.91 21 PRO B CA 1
ATOM 4618 C C . PRO B 1 21 ? -30.219 7.738 -0.637 1 39.91 21 PRO B C 1
ATOM 4620 O O . PRO B 1 21 ? -30.203 6.98 0.338 1 39.91 21 PRO B O 1
ATOM 4623 N N . GLY B 1 22 ? -31.188 7.211 -1.644 1 43.38 22 GLY B N 1
ATOM 4624 C CA . GLY B 1 22 ? -32.062 6.047 -1.562 1 43.38 22 GLY B CA 1
ATOM 4625 C C . GLY B 1 22 ? -31.312 4.73 -1.625 1 43.38 22 GLY B C 1
ATOM 4626 O O . GLY B 1 22 ? -31.5 3.863 -0.77 1 43.38 22 GLY B O 1
ATOM 4627 N N . GLU B 1 23 ? -31.188 4.16 -2.914 1 47.19 23 GLU B N 1
ATOM 4628 C CA . GLU B 1 23 ? -30.594 2.891 -3.324 1 47.19 23 GLU B CA 1
ATOM 4629 C C . GLU B 1 23 ? -29.25 2.66 -2.635 1 47.19 23 GLU B C 1
ATOM 4631 O O . GLU B 1 23 ? -28.812 1.518 -2.473 1 47.19 23 GLU B O 1
ATOM 4636 N N . LYS B 1 24 ? -28.766 3.727 -2.15 1 59.31 24 LYS B N 1
ATOM 4637 C CA . LYS B 1 24 ? -27.453 3.986 -1.553 1 59.31 24 LYS B CA 1
ATOM 4638 C C . LYS B 1 24 ? -27.453 3.639 -0.067 1 59.31 24 LYS B C 1
ATOM 4640 O O . LYS B 1 24 ? -26.438 3.193 0.47 1 59.31 24 LYS B O 1
ATOM 4645 N N . THR B 1 25 ? -28.766 3.377 0.302 1 65.19 25 THR B N 1
ATOM 4646 C CA . THR B 1 25 ? -28.844 3.16 1.743 1 65.19 25 THR B CA 1
ATOM 4647 C C . THR B 1 25 ? -28.594 1.693 2.082 1 65.19 25 THR B C 1
ATOM 4649 O O . THR B 1 25 ? -27.891 1.386 3.049 1 65.19 25 THR B O 1
ATOM 4652 N N . ASP B 1 26 ? -29.109 0.763 1.167 1 82.69 26 ASP B N 1
ATOM 4653 C CA . ASP B 1 26 ? -28.953 -0.66 1.456 1 82.69 26 ASP B CA 1
ATOM 4654 C C . ASP B 1 26 ? -27.5 -1.1 1.318 1 82.69 26 ASP B C 1
ATOM 4656 O O . ASP B 1 26 ? -26.984 -1.829 2.166 1 82.69 26 ASP B O 1
ATOM 4660 N N . LEU B 1 27 ? -26.922 -0.557 0.376 1 91.31 27 LEU B N 1
ATOM 4661 C CA . LEU B 1 27 ? -25.516 -0.882 0.184 1 91.31 27 LEU B CA 1
ATOM 4662 C C . LEU B 1 27 ? -24.656 -0.31 1.313 1 91.31 27 LEU B C 1
ATOM 4664 O O . LEU B 1 27 ? -23.703 -0.948 1.764 1 91.31 27 LEU B O 1
ATOM 4668 N N . GLN B 1 28 ? -25.109 0.834 1.737 1 91.31 28 GLN B N 1
ATOM 4669 C CA . GLN B 1 28 ? -24.359 1.457 2.824 1 91.31 28 GLN B CA 1
ATOM 4670 C C . GLN B 1 28 ? -24.5 0.652 4.113 1 91.31 28 GLN B C 1
ATOM 4672 O O . GLN B 1 28 ? -23.531 0.536 4.879 1 91.31 28 GLN B O 1
ATOM 4677 N N . GLU B 1 29 ? -25.609 0.134 4.273 1 93.56 29 GLU B N 1
ATOM 4678 C CA . GLU B 1 29 ? -25.812 -0.719 5.441 1 93.56 29 GLU B CA 1
ATOM 4679 C C . GLU B 1 29 ? -25 -2.006 5.332 1 93.56 29 GLU B C 1
ATOM 4681 O O . GLU B 1 29 ? -24.469 -2.5 6.332 1 93.56 29 GLU B O 1
ATOM 4686 N N . LEU B 1 30 ? -24.953 -2.488 4.152 1 95.88 30 LEU B N 1
ATOM 4687 C CA . LEU B 1 30 ? -24.156 -3.691 3.918 1 95.88 30 LEU B CA 1
ATOM 4688 C C . LEU B 1 30 ? -22.672 -3.428 4.176 1 95.88 30 LEU B C 1
ATOM 4690 O O . LEU B 1 30 ? -21.984 -4.273 4.742 1 95.88 30 LEU B O 1
ATOM 4694 N N . PHE B 1 31 ? -22.234 -2.27 3.807 1 96 31 PHE B N 1
ATOM 4695 C CA . PHE B 1 31 ? -20.844 -1.909 4.047 1 96 31 PHE B CA 1
ATOM 4696 C C . PHE B 1 31 ? -20.578 -1.785 5.543 1 96 31 PHE B C 1
ATOM 4698 O O . PHE B 1 31 ? -19.516 -2.215 6.023 1 96 31 PHE B O 1
ATOM 4705 N N . ARG B 1 32 ? -21.516 -1.224 6.266 1 94.69 32 ARG B N 1
ATOM 4706 C CA . ARG B 1 32 ? -21.359 -1.107 7.715 1 94.69 32 ARG B CA 1
ATOM 4707 C C . ARG B 1 32 ? -21.312 -2.482 8.375 1 94.69 32 ARG B C 1
ATOM 4709 O O . ARG B 1 32 ? -20.531 -2.705 9.297 1 94.69 32 ARG B O 1
ATOM 4716 N N . SER B 1 33 ? -22.141 -3.316 7.809 1 96.25 33 SER B N 1
ATOM 4717 C CA . SER B 1 33 ? -22.156 -4.684 8.32 1 96.25 33 SER B CA 1
ATOM 4718 C C . SER B 1 33 ? -20.828 -5.391 8.031 1 96.25 33 SER B C 1
ATOM 4720 O O . SER B 1 33 ? -20.297 -6.109 8.883 1 96.25 33 SER B O 1
ATOM 4722 N N . LEU B 1 34 ? -20.312 -5.234 6.844 1 97.25 34 LEU B N 1
ATOM 4723 C CA . LEU B 1 34 ? -19.031 -5.82 6.461 1 97.25 34 LEU B CA 1
ATOM 4724 C C . LEU B 1 34 ? -17.906 -5.297 7.34 1 97.25 34 LEU B C 1
ATOM 4726 O O . LEU B 1 34 ? -17.062 -6.07 7.797 1 97.25 34 LEU B O 1
ATOM 4730 N N . ASP B 1 35 ? -17.938 -4.027 7.602 1 96.44 35 ASP B N 1
ATOM 4731 C CA . ASP B 1 35 ? -16.922 -3.424 8.461 1 96.44 35 ASP B CA 1
ATOM 4732 C C . ASP B 1 35 ? -16.969 -4.016 9.867 1 96.44 35 ASP B C 1
ATOM 4734 O O . ASP B 1 35 ? -15.922 -4.266 10.477 1 96.44 35 ASP B O 1
ATOM 4738 N N . ARG B 1 36 ? -18.172 -4.223 10.367 1 96.06 36 ARG B N 1
ATOM 4739 C CA . ARG B 1 36 ? -18.344 -4.816 11.695 1 96.06 36 ARG B CA 1
ATOM 4740 C C . ARG B 1 36 ? -17.812 -6.246 11.719 1 96.06 36 ARG B C 1
ATOM 4742 O O . ARG B 1 36 ? -17.156 -6.656 12.688 1 96.06 36 ARG B O 1
ATOM 4749 N N . VAL B 1 37 ? -18.094 -6.953 10.672 1 97 37 VAL B N 1
ATOM 4750 C CA . VAL B 1 37 ? -17.656 -8.344 10.578 1 97 37 VAL B CA 1
ATOM 4751 C C . VAL B 1 37 ? -16.141 -8.398 10.5 1 97 37 VAL B C 1
ATOM 4753 O O . VAL B 1 37 ? -15.508 -9.258 11.117 1 97 37 VAL B O 1
ATOM 4756 N N . ILE B 1 38 ? -15.484 -7.508 9.75 1 96.38 38 ILE B N 1
ATOM 4757 C CA . ILE B 1 38 ? -14.031 -7.445 9.617 1 96.38 38 ILE B CA 1
ATOM 4758 C C . ILE B 1 38 ? -13.406 -7.113 10.977 1 96.38 38 ILE B C 1
ATOM 4760 O O . ILE B 1 38 ? -12.398 -7.707 11.367 1 96.38 38 ILE B O 1
ATOM 4764 N N . ALA B 1 39 ? -14.023 -6.258 11.68 1 94.56 39 ALA B N 1
ATOM 4765 C CA . ALA B 1 39 ? -13.523 -5.855 12.992 1 94.56 39 ALA B CA 1
ATOM 4766 C C . ALA B 1 39 ? -13.57 -7.016 13.984 1 94.56 39 ALA B C 1
ATOM 4768 O O . ALA B 1 39 ? -12.734 -7.109 14.883 1 94.56 39 ALA B O 1
ATOM 4769 N N . ARG B 1 40 ? -14.523 -7.922 13.742 1 95.56 40 ARG B N 1
ATOM 4770 C CA . ARG B 1 40 ? -14.688 -9.055 14.641 1 95.56 40 ARG B CA 1
ATOM 4771 C C . ARG B 1 40 ? -14.016 -10.305 14.086 1 95.56 40 ARG B C 1
ATOM 4773 O O . ARG B 1 40 ? -14.289 -11.422 14.531 1 95.56 40 ARG B O 1
ATOM 4780 N N . SER B 1 41 ? -13.227 -10.172 13.102 1 95.25 41 SER B N 1
ATOM 4781 C CA . SER B 1 41 ? -12.594 -11.312 12.438 1 95.25 41 SER B CA 1
ATOM 4782 C C . SER B 1 41 ? -11.766 -12.133 13.422 1 95.25 41 SER B C 1
ATOM 4784 O O . SER B 1 41 ? -11.664 -13.352 13.281 1 95.25 41 SER B O 1
ATOM 4786 N N . GLY B 1 42 ? -11.203 -11.539 14.461 1 93.88 42 GLY B N 1
ATOM 4787 C CA . GLY B 1 42 ? -10.414 -12.242 15.453 1 93.88 42 GLY B CA 1
ATOM 4788 C C . GLY B 1 42 ? -11.211 -13.289 16.219 1 93.88 42 GLY B C 1
ATOM 4789 O O . GLY B 1 42 ? -10.688 -14.367 16.531 1 93.88 42 GLY B O 1
ATOM 4790 N N . GLU B 1 43 ? -12.461 -12.953 16.453 1 96.06 43 GLU B N 1
ATOM 4791 C CA . GLU B 1 43 ? -13.336 -13.883 17.172 1 96.06 43 GLU B CA 1
ATOM 4792 C C . GLU B 1 43 ? -13.633 -15.117 16.328 1 96.06 43 GLU B C 1
ATOM 4794 O O . GLU B 1 43 ? -13.648 -16.234 16.844 1 96.06 43 GLU B O 1
ATOM 4799 N N . TYR B 1 44 ? -13.891 -14.914 15.078 1 95.88 44 TYR B N 1
ATOM 4800 C CA . TYR B 1 44 ? -14.195 -16.031 14.188 1 95.88 44 TYR B CA 1
ATOM 4801 C C . TYR B 1 44 ? -12.977 -16.938 14 1 95.88 44 TYR B C 1
ATOM 4803 O O . TYR B 1 44 ? -13.102 -18.156 13.984 1 95.88 44 TYR B O 1
ATOM 4811 N N . THR B 1 45 ? -11.789 -16.391 13.867 1 95.38 45 THR B N 1
ATOM 4812 C CA . THR B 1 45 ? -10.547 -17.141 13.742 1 95.38 45 THR B CA 1
ATOM 4813 C C . THR B 1 45 ? -10.273 -17.953 15.008 1 95.38 45 THR B C 1
ATOM 4815 O O . THR B 1 45 ? -9.836 -19.094 14.93 1 95.38 45 THR B O 1
ATOM 4818 N N . ALA B 1 46 ? -10.602 -17.344 16.156 1 95.69 46 ALA B N 1
ATOM 4819 C CA . ALA B 1 46 ? -10.391 -18.047 17.438 1 95.69 46 ALA B CA 1
ATOM 4820 C C . ALA B 1 46 ? -11.297 -19.266 17.547 1 95.69 46 ALA B C 1
ATOM 4822 O O . ALA B 1 46 ? -10.891 -20.297 18.078 1 95.69 46 ALA B O 1
ATOM 4823 N N . ARG B 1 47 ? -12.477 -19.109 17.047 1 95.31 47 ARG B N 1
ATOM 4824 C CA . ARG B 1 47 ? -13.414 -20.234 17.062 1 95.31 47 ARG B CA 1
ATOM 4825 C C . ARG B 1 47 ? -12.898 -21.375 16.188 1 95.31 47 ARG B C 1
ATOM 4827 O O . ARG B 1 47 ? -13 -22.547 16.578 1 95.31 47 ARG B O 1
ATOM 4834 N N . ARG B 1 48 ? -12.438 -21.109 15.016 1 94.88 48 ARG B N 1
ATOM 4835 C CA . ARG B 1 48 ? -11.883 -22.125 14.125 1 94.88 48 ARG B CA 1
ATOM 4836 C C . ARG B 1 48 ? -10.648 -22.781 14.75 1 94.88 48 ARG B C 1
ATOM 4838 O O . ARG B 1 48 ? -10.484 -24 14.68 1 94.88 48 ARG B O 1
ATOM 4845 N N . GLU B 1 49 ? -9.773 -22 15.352 1 96 49 GLU B N 1
ATOM 4846 C CA . GLU B 1 49 ? -8.57 -22.516 15.984 1 96 49 GLU B CA 1
ATOM 4847 C C . GLU B 1 49 ? -8.914 -23.438 17.156 1 96 49 GLU B C 1
ATOM 4849 O O . GLU B 1 49 ? -8.242 -24.438 17.391 1 96 49 GLU B O 1
ATOM 4854 N N . SER B 1 50 ? -9.977 -23.047 17.859 1 96.19 50 SER B N 1
ATOM 4855 C CA . SER B 1 50 ? -10.43 -23.906 18.953 1 96.19 50 SER B CA 1
ATOM 4856 C C . SER B 1 50 ? -10.914 -25.25 18.438 1 96.19 50 SER B C 1
ATOM 4858 O O . SER B 1 50 ? -10.672 -26.281 19.078 1 96.19 50 SER B O 1
ATOM 4860 N N . ARG B 1 51 ? -11.617 -25.234 17.328 1 95.25 51 ARG B N 1
ATOM 4861 C CA . ARG B 1 51 ? -12.07 -26.484 16.719 1 95.25 51 ARG B CA 1
ATOM 4862 C C . ARG B 1 51 ? -10.883 -27.328 16.266 1 95.25 51 ARG B C 1
ATOM 4864 O O . ARG B 1 51 ? -10.883 -28.547 16.438 1 95.25 51 ARG B O 1
ATOM 4871 N N . ILE B 1 52 ? -9.852 -26.719 15.625 1 96.56 52 ILE B N 1
ATOM 4872 C CA . ILE B 1 52 ? -8.648 -27.406 15.156 1 96.56 52 ILE B CA 1
ATOM 4873 C C . ILE B 1 52 ? -7.914 -28.016 16.344 1 96.56 52 ILE B C 1
ATOM 4875 O O . ILE B 1 52 ? -7.496 -29.172 16.297 1 96.56 52 ILE B O 1
ATOM 4879 N N . ASP B 1 53 ? -7.91 -27.297 17.469 1 96.12 53 ASP B N 1
ATOM 4880 C CA . ASP B 1 53 ? -7.23 -27.781 18.656 1 96.12 53 ASP B CA 1
ATOM 4881 C C . ASP B 1 53 ? -7.969 -28.969 19.281 1 96.12 53 ASP B C 1
ATOM 4883 O O . ASP B 1 53 ? -7.344 -29.906 19.766 1 96.12 53 ASP B O 1
ATOM 4887 N N . SER B 1 54 ? -9.266 -28.844 19.25 1 96.44 54 SER B N 1
ATOM 4888 C CA . SER B 1 54 ? -10.062 -29.953 19.766 1 96.44 54 SER B CA 1
ATOM 4889 C C . SER B 1 54 ? -9.836 -31.219 18.969 1 96.44 54 SER B C 1
ATOM 4891 O O . SER B 1 54 ? -9.75 -32.312 19.547 1 96.44 54 SER B O 1
ATOM 4893 N N . LEU B 1 55 ? -9.75 -31.094 17.641 1 96.75 55 LEU B N 1
ATOM 4894 C CA . LEU B 1 55 ? -9.508 -32.25 16.766 1 96.75 55 LEU B CA 1
ATOM 4895 C C . LEU B 1 55 ? -8.102 -32.812 16.984 1 96.75 55 LEU B C 1
ATOM 4897 O O . LEU B 1 55 ? -7.91 -34.031 17 1 96.75 55 LEU B O 1
ATOM 4901 N N . LYS B 1 56 ? -7.121 -31.938 17.188 1 96.12 56 LYS B N 1
ATOM 4902 C CA . LYS B 1 56 ? -5.754 -32.375 17.453 1 96.12 56 LYS B CA 1
ATOM 4903 C C . LYS B 1 56 ? -5.672 -33.156 18.766 1 96.12 56 LYS B C 1
ATOM 4905 O O . LYS B 1 56 ? -4.961 -34.156 18.859 1 96.12 56 LYS B O 1
ATOM 4910 N N . ARG B 1 57 ? -6.477 -32.719 19.828 1 94.19 57 ARG B N 1
ATOM 4911 C CA . ARG B 1 57 ? -6.516 -33.406 21.125 1 94.19 57 ARG B CA 1
ATOM 4912 C C . ARG B 1 57 ? -7.168 -34.75 20.984 1 94.19 57 ARG B C 1
ATOM 4914 O O . ARG B 1 57 ? -6.723 -35.719 21.609 1 94.19 57 ARG B O 1
ATOM 4921 N N . ALA B 1 58 ? -8.141 -34.812 20.141 1 96.06 58 ALA B N 1
ATOM 4922 C CA . ALA B 1 58 ? -8.82 -36.062 19.922 1 96.06 58 ALA B CA 1
ATOM 4923 C C . ALA B 1 58 ? -7.898 -37.062 19.234 1 96.06 58 ALA B C 1
ATOM 4925 O O . ALA B 1 58 ? -7.988 -38.281 19.469 1 96.06 58 ALA B O 1
ATOM 4926 N N . LEU B 1 59 ? -7.023 -36.656 18.391 1 95.25 59 LEU B N 1
ATOM 4927 C CA . LEU B 1 59 ? -6.113 -37.5 17.641 1 95.25 59 LEU B CA 1
ATOM 4928 C C . LEU B 1 59 ? -5.023 -38.062 18.547 1 95.25 59 LEU B C 1
ATOM 4930 O O . LEU B 1 59 ? -4.457 -39.125 18.25 1 95.25 59 LEU B O 1
ATOM 4934 N N . THR B 1 60 ? -4.707 -37.375 19.594 1 92.56 60 THR B N 1
ATOM 4935 C CA . THR B 1 60 ? -3.654 -37.812 20.516 1 92.56 60 THR B CA 1
ATOM 4936 C C . THR B 1 60 ? -4.203 -38.812 21.531 1 92.56 60 THR B C 1
ATOM 4938 O O . THR B 1 60 ? -3.439 -39.375 22.312 1 92.56 60 THR B O 1
ATOM 4941 N N . ARG B 1 61 ? -5.477 -38.969 21.438 1 92.31 61 ARG B N 1
ATOM 4942 C CA . ARG B 1 61 ? -6.07 -39.906 22.375 1 92.31 61 ARG B CA 1
ATOM 4943 C C . ARG B 1 61 ? -5.551 -41.312 22.125 1 92.31 61 ARG B C 1
ATOM 4945 O O . ARG B 1 61 ? -5.352 -41.719 20.969 1 92.31 61 ARG B O 1
ATOM 4952 N N . ASP B 1 62 ? -5.395 -42.062 23.219 1 88.69 62 ASP B N 1
ATOM 4953 C CA . ASP B 1 62 ? -4.863 -43.438 23.109 1 88.69 62 ASP B CA 1
ATOM 4954 C C . ASP B 1 62 ? -5.953 -44.406 22.688 1 88.69 62 ASP B C 1
ATOM 4956 O O . ASP B 1 62 ? -7.133 -44.219 22.984 1 88.69 62 ASP B O 1
ATOM 4960 N N . GLY B 1 63 ? -5.637 -45.375 21.906 1 91.25 63 GLY B N 1
ATOM 4961 C CA . GLY B 1 63 ? -6.52 -46.469 21.594 1 91.25 63 GLY B CA 1
ATOM 4962 C C . GLY B 1 63 ? -7.387 -46.219 20.375 1 91.25 63 GLY B C 1
ATOM 4963 O O . GLY B 1 63 ? -8.461 -46.812 20.234 1 91.25 63 GLY B O 1
ATOM 4964 N N . LEU B 1 64 ? -7.047 -45.312 19.547 1 93.62 64 LEU B N 1
ATOM 4965 C CA . LEU B 1 64 ? -7.84 -45.031 18.359 1 93.62 64 LEU B CA 1
ATOM 4966 C C . LEU B 1 64 ? -7.574 -46.094 17.281 1 93.62 64 LEU B C 1
ATOM 4968 O O . LEU B 1 64 ? -6.434 -46.5 17.078 1 93.62 64 LEU B O 1
ATOM 4972 N N . SER B 1 65 ? -8.617 -46.531 16.719 1 94.31 65 SER B N 1
ATOM 4973 C CA . SER B 1 65 ? -8.469 -47.406 15.562 1 94.31 65 SER B CA 1
ATOM 4974 C C . SER B 1 65 ? -7.941 -46.656 14.352 1 94.31 65 SER B C 1
ATOM 4976 O O . SER B 1 65 ? -7.977 -45.406 14.32 1 94.31 65 SER B O 1
ATOM 4978 N N . LEU B 1 66 ? -7.488 -47.375 13.367 1 94.56 66 LEU B N 1
ATOM 4979 C CA . LEU B 1 66 ? -6.965 -46.75 12.148 1 94.56 66 LEU B CA 1
ATOM 4980 C C . LEU B 1 66 ? -8.062 -46 11.422 1 94.56 66 LEU B C 1
ATOM 4982 O O . LEU B 1 66 ? -7.801 -44.906 10.867 1 94.56 66 LEU B O 1
ATOM 4986 N N . ARG B 1 67 ? -9.219 -46.469 11.484 1 94.81 67 ARG B N 1
ATOM 4987 C CA . ARG B 1 67 ? -10.344 -45.844 10.828 1 94.81 67 ARG B CA 1
ATOM 4988 C C . ARG B 1 67 ? -10.727 -44.531 11.531 1 94.81 67 ARG B C 1
ATOM 4990 O O . ARG B 1 67 ? -11 -43.531 10.875 1 94.81 67 ARG B O 1
ATOM 4997 N N . GLU B 1 68 ? -10.672 -44.594 12.805 1 95.31 68 GLU B N 1
ATOM 4998 C CA . GLU B 1 68 ? -10.992 -43.375 13.578 1 95.31 68 GLU B CA 1
ATOM 4999 C C . GLU B 1 68 ? -9.938 -42.312 13.367 1 95.31 68 GLU B C 1
ATOM 5001 O O . GLU B 1 68 ? -10.266 -41.125 13.25 1 95.31 68 GLU B O 1
ATOM 5006 N N . ARG B 1 69 ? -8.75 -42.75 13.297 1 96 69 ARG B N 1
ATOM 5007 C CA . ARG B 1 69 ? -7.664 -41.812 13.039 1 96 69 ARG B CA 1
ATOM 5008 C C . ARG B 1 69 ? -7.797 -41.188 11.656 1 96 69 ARG B C 1
ATOM 5010 O O . ARG B 1 69 ? -7.531 -40 11.484 1 96 69 ARG B O 1
ATOM 5017 N N . PHE B 1 70 ? -8.172 -42.062 10.742 1 96.5 70 PHE B N 1
ATOM 5018 C CA . PHE B 1 70 ? -8.398 -41.562 9.391 1 96.5 70 PHE B CA 1
ATOM 5019 C C . PHE B 1 70 ? -9.484 -40.5 9.375 1 96.5 70 PHE B C 1
ATOM 5021 O O . PHE B 1 70 ? -9.297 -39.438 8.797 1 96.5 70 PHE B O 1
ATOM 5028 N N . ASP B 1 71 ? -10.531 -40.719 10.023 1 95.56 71 ASP B N 1
ATOM 5029 C CA . ASP B 1 71 ? -11.664 -39.812 10.031 1 95.56 71 ASP B CA 1
ATOM 5030 C C . ASP B 1 71 ? -11.289 -38.5 10.695 1 95.56 71 ASP B C 1
ATOM 5032 O O . ASP B 1 71 ? -11.656 -37.406 10.211 1 95.56 71 ASP B O 1
ATOM 5036 N N . LEU B 1 72 ? -10.547 -38.594 11.797 1 96.62 72 LEU B N 1
ATOM 5037 C CA . LEU B 1 72 ? -10.141 -37.406 12.516 1 96.62 72 LEU B CA 1
ATOM 5038 C C . LEU B 1 72 ? -9.156 -36.594 11.688 1 96.62 72 LEU B C 1
ATOM 5040 O O . LEU B 1 72 ? -9.25 -35.344 11.641 1 96.62 72 LEU B O 1
ATOM 5044 N N . THR B 1 73 ? -8.25 -37.219 11.008 1 96.88 73 THR B N 1
ATOM 5045 C CA . THR B 1 73 ? -7.262 -36.531 10.188 1 96.88 73 THR B CA 1
ATOM 5046 C C . THR B 1 73 ? -7.922 -35.906 8.969 1 96.88 73 THR B C 1
ATOM 5048 O O . THR B 1 73 ? -7.523 -34.812 8.531 1 96.88 73 THR B O 1
ATOM 5051 N N . GLU B 1 74 ? -8.844 -36.562 8.438 1 95.81 74 GLU B N 1
ATOM 5052 C CA . GLU B 1 74 ? -9.586 -36 7.305 1 95.81 74 GLU B CA 1
ATOM 5053 C C . GLU B 1 74 ? -10.359 -34.75 7.711 1 95.81 74 GLU B C 1
ATOM 5055 O O . GLU B 1 74 ? -10.391 -33.75 6.977 1 95.81 74 GLU B O 1
ATOM 5060 N N . ARG B 1 75 ? -10.953 -34.844 8.906 1 95.5 75 ARG B N 1
ATOM 5061 C CA . ARG B 1 75 ? -11.688 -33.688 9.414 1 95.5 75 ARG B CA 1
ATOM 5062 C C . ARG B 1 75 ? -10.742 -32.531 9.688 1 95.5 75 ARG B C 1
ATOM 5064 O O . ARG B 1 75 ? -11.102 -31.359 9.453 1 95.5 75 ARG B O 1
ATOM 5071 N N . LEU B 1 76 ? -9.625 -32.812 10.164 1 96.25 76 LEU B N 1
ATOM 5072 C CA . LEU B 1 76 ? -8.609 -31.797 10.391 1 96.25 76 LEU B CA 1
ATOM 5073 C C . LEU B 1 76 ? -8.188 -31.156 9.078 1 96.25 76 LEU B C 1
ATOM 5075 O O . LEU B 1 76 ? -8.062 -29.922 8.992 1 96.25 76 LEU B O 1
ATOM 5079 N N . ALA B 1 77 ? -7.98 -31.953 8.062 1 96 77 ALA B N 1
ATOM 5080 C CA . ALA B 1 77 ? -7.625 -31.438 6.742 1 96 77 ALA B CA 1
ATOM 5081 C C . ALA B 1 77 ? -8.727 -30.547 6.184 1 96 77 ALA B C 1
ATOM 5083 O O . ALA B 1 77 ? -8.445 -29.5 5.586 1 96 77 ALA B O 1
ATOM 5084 N N . GLU B 1 78 ? -9.906 -30.906 6.398 1 93.38 78 GLU B N 1
ATOM 5085 C CA . GLU B 1 78 ? -11.055 -30.125 5.93 1 93.38 78 GLU B CA 1
ATOM 5086 C C . GLU B 1 78 ? -11.117 -28.766 6.613 1 93.38 78 GLU B C 1
ATOM 5088 O O . GLU B 1 78 ? -11.469 -27.766 5.98 1 93.38 78 GLU B O 1
ATOM 5093 N N . ASN B 1 79 ? -10.742 -28.781 7.875 1 93.88 79 ASN B N 1
ATOM 5094 C CA . ASN B 1 79 ? -10.766 -27.516 8.617 1 93.88 79 ASN B CA 1
ATOM 5095 C C . ASN B 1 79 ? -9.633 -26.594 8.188 1 93.88 79 ASN B C 1
ATOM 5097 O O . ASN B 1 79 ? -9.766 -25.375 8.25 1 93.88 79 ASN B O 1
ATOM 5101 N N . TYR B 1 80 ? -8.586 -27.172 7.664 1 94 80 TYR B N 1
ATOM 5102 C CA . TYR B 1 80 ? -7.461 -26.359 7.219 1 94 80 TYR B CA 1
ATOM 5103 C C . TYR B 1 80 ? -7.645 -25.922 5.77 1 94 80 TYR B C 1
ATOM 5105 O O . TYR B 1 80 ? -7.031 -24.953 5.328 1 94 80 TYR B O 1
ATOM 5113 N N . ASN B 1 81 ? -8.352 -26.578 4.926 1 90.06 81 ASN B N 1
ATOM 5114 C CA . ASN B 1 81 ? -8.484 -26.375 3.486 1 90.06 81 ASN B CA 1
ATOM 5115 C C . ASN B 1 81 ? -8.766 -24.922 3.137 1 90.06 81 ASN B C 1
ATOM 5117 O O . ASN B 1 81 ? -8.211 -24.391 2.172 1 90.06 81 ASN B O 1
ATOM 5121 N N . SER B 1 82 ? -9.648 -24.219 3.795 1 88.56 82 SER B N 1
ATOM 5122 C CA . SER B 1 82 ? -9.938 -22.828 3.469 1 88.56 82 SER B CA 1
ATOM 5123 C C . SER B 1 82 ? -9.312 -21.875 4.488 1 88.56 82 SER B C 1
ATOM 5125 O O . SER B 1 82 ? -9.672 -20.703 4.543 1 88.56 82 SER B O 1
ATOM 5127 N N . TYR B 1 83 ? -8.359 -22.484 5.305 1 92.56 83 TYR B N 1
ATOM 5128 C CA . TYR B 1 83 ? -7.742 -21.703 6.371 1 92.56 83 TYR B CA 1
ATOM 5129 C C . TYR B 1 83 ? -6.242 -21.547 6.137 1 92.56 83 TYR B C 1
ATOM 5131 O O . TYR B 1 83 ? -5.715 -20.438 6.156 1 92.56 83 TYR B O 1
ATOM 5139 N N . GLN B 1 84 ? -5.617 -22.672 5.902 1 92.62 84 GLN B N 1
ATOM 5140 C CA . GLN B 1 84 ? -4.184 -22.688 5.621 1 92.62 84 GLN B CA 1
ATOM 5141 C C . GLN B 1 84 ? -3.824 -23.844 4.684 1 92.62 84 GLN B C 1
ATOM 5143 O O . GLN B 1 84 ? -3.92 -25.016 5.059 1 92.62 84 GLN B O 1
ATOM 5148 N N . SER B 1 85 ? -3.318 -23.484 3.543 1 90.81 85 SER B N 1
ATOM 5149 C CA . SER B 1 85 ? -3.119 -24.453 2.473 1 90.81 85 SER B CA 1
ATOM 5150 C C . SER B 1 85 ? -2.027 -25.453 2.828 1 90.81 85 SER B C 1
ATOM 5152 O O . SER B 1 85 ? -2.166 -26.656 2.568 1 90.81 85 SER B O 1
ATOM 5154 N N . ASP B 1 86 ? -0.953 -25.109 3.48 1 88.88 86 ASP B N 1
ATOM 5155 C CA . ASP B 1 86 ? 0.171 -25.984 3.791 1 88.88 86 ASP B CA 1
ATOM 5156 C C . ASP B 1 86 ? -0.234 -27.062 4.793 1 88.88 86 ASP B C 1
ATOM 5158 O O . ASP B 1 86 ? 0.104 -28.234 4.621 1 88.88 86 ASP B O 1
ATOM 5162 N N . PHE B 1 87 ? -0.981 -26.625 5.773 1 92.81 87 PHE B N 1
ATOM 5163 C CA . PHE B 1 87 ? -1.4 -27.562 6.797 1 92.81 87 PHE B CA 1
ATOM 5164 C C . PHE B 1 87 ? -2.49 -28.5 6.266 1 92.81 87 PHE B C 1
ATOM 5166 O O . PHE B 1 87 ? -2.564 -29.656 6.648 1 92.81 87 PHE B O 1
ATOM 5173 N N . ALA B 1 88 ? -3.336 -27.922 5.395 1 94.56 88 ALA B N 1
ATOM 5174 C CA . ALA B 1 88 ? -4.32 -28.781 4.754 1 94.56 88 ALA B CA 1
ATOM 5175 C C . ALA B 1 88 ? -3.641 -29.938 4.012 1 94.56 88 ALA B C 1
ATOM 5177 O O . ALA B 1 88 ? -4.035 -31.094 4.148 1 94.56 88 ALA B O 1
ATOM 5178 N N . LEU B 1 89 ? -2.596 -29.625 3.289 1 93.06 89 LEU B N 1
ATOM 5179 C CA . LEU B 1 89 ? -1.872 -30.641 2.518 1 93.06 89 LEU B CA 1
ATOM 5180 C C . LEU B 1 89 ? -1.148 -31.609 3.441 1 93.06 89 LEU B C 1
ATOM 5182 O O . LEU B 1 89 ? -1.104 -32.812 3.17 1 93.06 89 LEU B O 1
ATOM 5186 N N . LEU B 1 90 ? -0.599 -31.109 4.508 1 93 90 LEU B N 1
ATOM 5187 C CA . LEU B 1 90 ? 0.108 -31.938 5.473 1 93 90 LEU B CA 1
ATOM 5188 C C . LEU B 1 90 ? -0.816 -33 6.055 1 93 90 LEU B C 1
ATOM 5190 O O . LEU B 1 90 ? -0.467 -34.188 6.082 1 93 90 LEU B O 1
ATOM 5194 N N . TYR B 1 91 ? -1.979 -32.594 6.469 1 95.69 91 TYR B N 1
ATOM 5195 C CA . TYR B 1 91 ? -2.895 -33.562 7.102 1 95.69 91 TYR B CA 1
ATOM 5196 C C . TYR B 1 91 ? -3.543 -34.469 6.07 1 95.69 91 TYR B C 1
ATOM 5198 O O . TYR B 1 91 ? -3.869 -35.625 6.367 1 95.69 91 TYR B O 1
ATOM 5206 N N . LEU B 1 92 ? -3.717 -34 4.855 1 96.06 92 LEU B N 1
ATOM 5207 C CA . LEU B 1 92 ? -4.199 -34.875 3.797 1 96.06 92 LEU B CA 1
ATOM 5208 C C . LEU B 1 92 ? -3.191 -35.969 3.504 1 96.06 92 LEU B C 1
ATOM 5210 O O . LEU B 1 92 ? -3.574 -37.125 3.256 1 96.06 92 LEU B O 1
ATOM 5214 N N . ARG B 1 93 ? -1.946 -35.656 3.5 1 94.19 93 ARG B N 1
ATOM 5215 C CA . ARG B 1 93 ? -0.906 -36.656 3.279 1 94.19 93 ARG B CA 1
ATOM 5216 C C . ARG B 1 93 ? -0.878 -37.688 4.414 1 94.19 93 ARG B C 1
ATOM 5218 O O . ARG B 1 93 ? -0.658 -38.875 4.176 1 94.19 93 ARG B O 1
ATOM 5225 N N . ARG B 1 94 ? -1.094 -37.188 5.586 1 95.25 94 ARG B N 1
ATOM 5226 C CA . ARG B 1 94 ? -1.188 -38.094 6.723 1 95.25 94 ARG B CA 1
ATOM 5227 C C . ARG B 1 94 ? -2.389 -39.031 6.578 1 95.25 94 ARG B C 1
ATOM 5229 O O . ARG B 1 94 ? -2.312 -40.219 6.93 1 95.25 94 ARG B O 1
ATOM 5236 N N . THR B 1 95 ? -3.445 -38.438 6.098 1 96.69 95 THR B N 1
ATOM 5237 C CA . THR B 1 95 ? -4.645 -39.219 5.848 1 96.69 95 THR B CA 1
ATOM 5238 C C . THR B 1 95 ? -4.367 -40.312 4.82 1 96.69 95 THR B C 1
ATOM 5240 O O . THR B 1 95 ? -4.84 -41.469 4.965 1 96.69 95 THR B O 1
ATOM 5243 N N . LEU B 1 96 ? -3.617 -40.031 3.816 1 96.06 96 LEU B N 1
ATOM 5244 C CA . LEU B 1 96 ? -3.281 -41 2.781 1 96.06 96 LEU B CA 1
ATOM 5245 C C . LEU B 1 96 ? -2.424 -42.125 3.354 1 96.06 96 LEU B C 1
ATOM 5247 O O . LEU B 1 96 ? -2.639 -43.281 3.035 1 96.06 96 LEU B O 1
ATOM 5251 N N . ALA B 1 97 ? -1.47 -41.781 4.176 1 95.44 97 ALA B N 1
ATOM 5252 C CA . ALA B 1 97 ? -0.625 -42.781 4.809 1 95.44 97 ALA B CA 1
ATOM 5253 C C . ALA B 1 97 ? -1.456 -43.75 5.652 1 95.44 97 ALA B C 1
ATOM 5255 O O . ALA B 1 97 ? -1.231 -44.938 5.629 1 95.44 97 ALA B O 1
ATOM 5256 N N . LEU B 1 98 ? -2.434 -43.188 6.371 1 96.56 98 LEU B N 1
ATOM 5257 C CA . LEU B 1 98 ? -3.322 -44 7.191 1 96.56 98 LEU B CA 1
ATOM 5258 C C . LEU B 1 98 ? -4.199 -44.906 6.324 1 96.56 98 LEU B C 1
ATOM 5260 O O . LEU B 1 98 ? -4.426 -46.062 6.66 1 96.56 98 LEU B O 1
ATOM 5264 N N . ALA B 1 99 ? -4.691 -44.344 5.25 1 96.62 99 ALA B N 1
ATOM 5265 C CA . ALA B 1 99 ? -5.52 -45.125 4.328 1 96.62 99 ALA B CA 1
ATOM 5266 C C . ALA B 1 99 ? -4.73 -46.281 3.721 1 96.62 99 ALA B C 1
ATOM 5268 O O . ALA B 1 99 ? -5.25 -47.375 3.58 1 96.62 99 ALA B O 1
ATOM 5269 N N . GLU B 1 100 ? -3.512 -46.031 3.371 1 95.44 100 GLU B N 1
ATOM 5270 C CA . GLU B 1 100 ? -2.654 -47.062 2.791 1 95.44 100 GLU B CA 1
ATOM 5271 C C . GLU B 1 100 ? -2.338 -48.156 3.811 1 95.44 100 GLU B C 1
ATOM 5273 O O . GLU B 1 100 ? -2.236 -49.344 3.457 1 95.44 100 GLU B O 1
ATOM 5278 N N . GLU B 1 101 ? -2.258 -47.781 5.051 1 95.88 101 GLU B N 1
ATOM 5279 C CA . GLU B 1 101 ? -2.031 -48.781 6.113 1 95.88 101 GLU B CA 1
ATOM 5280 C C . GLU B 1 101 ? -3.252 -49.656 6.312 1 95.88 101 GLU B C 1
ATOM 5282 O O . GLU B 1 101 ? -3.115 -50.844 6.613 1 95.88 101 GLU B O 1
ATOM 5287 N N . THR B 1 102 ? -4.375 -49.094 6.148 1 94.5 102 THR B N 1
ATOM 5288 C CA . THR B 1 102 ? -5.609 -49.844 6.293 1 94.5 102 THR B CA 1
ATOM 5289 C C . THR B 1 102 ? -5.836 -50.75 5.074 1 94.5 102 THR B C 1
ATOM 5291 O O . THR B 1 102 ? -6.512 -51.781 5.168 1 94.5 102 THR B O 1
ATOM 5294 N N . GLY B 1 103 ? -5.391 -50.312 3.945 1 91.5 103 GLY B N 1
ATOM 5295 C CA . GLY B 1 103 ? -5.559 -51.031 2.699 1 91.5 103 GLY B CA 1
ATOM 5296 C C . GLY B 1 103 ? -6.934 -50.875 2.084 1 91.5 103 GLY B C 1
ATOM 5297 O O . GLY B 1 103 ? -7.305 -51.594 1.16 1 91.5 103 GLY B O 1
ATOM 5298 N N . ASP B 1 104 ? -7.707 -50 2.617 1 92.44 104 ASP B N 1
ATOM 5299 C CA . ASP B 1 104 ? -9.047 -49.719 2.113 1 92.44 104 ASP B CA 1
ATOM 5300 C C . ASP B 1 104 ? -9 -48.812 0.879 1 92.44 104 ASP B C 1
ATOM 5302 O O . ASP B 1 104 ? -8.648 -47.656 0.974 1 92.44 104 ASP B O 1
ATOM 5306 N N . ASN B 1 105 ? -9.469 -49.281 -0.22 1 92.88 105 ASN B N 1
ATOM 5307 C CA . ASN B 1 105 ? -9.375 -48.594 -1.493 1 92.88 105 ASN B CA 1
ATOM 5308 C C . ASN B 1 105 ? -10.25 -47.344 -1.51 1 92.88 105 ASN B C 1
ATOM 5310 O O . ASN B 1 105 ? -9.914 -46.344 -2.148 1 92.88 105 ASN B O 1
ATOM 5314 N N . ASP B 1 106 ? -11.328 -47.375 -0.816 1 94.94 106 ASP B N 1
ATOM 5315 C CA . ASP B 1 106 ? -12.211 -46.219 -0.744 1 94.94 106 ASP B CA 1
ATOM 5316 C C . ASP B 1 106 ? -11.531 -45.062 -0.039 1 94.94 106 ASP B C 1
ATOM 5318 O O . ASP B 1 106 ? -11.586 -43.906 -0.515 1 94.94 106 ASP B O 1
ATOM 5322 N N . LEU B 1 107 ? -10.852 -45.406 1.027 1 95.12 107 LEU B N 1
ATOM 5323 C CA . LEU B 1 107 ? -10.172 -44.375 1.809 1 95.12 107 LEU B CA 1
ATOM 5324 C C . LEU B 1 107 ? -8.977 -43.812 1.045 1 95.12 107 LEU B C 1
ATOM 5326 O O . LEU B 1 107 ? -8.727 -42.625 1.084 1 95.12 107 LEU B O 1
ATOM 5330 N N . ILE B 1 108 ? -8.305 -44.688 0.329 1 95.5 108 ILE B N 1
ATOM 5331 C CA . ILE B 1 108 ? -7.145 -44.25 -0.452 1 95.5 108 ILE B CA 1
ATOM 5332 C C . ILE B 1 108 ? -7.582 -43.312 -1.562 1 95.5 108 ILE B C 1
ATOM 5334 O O . ILE B 1 108 ? -6.969 -42.25 -1.77 1 95.5 108 ILE B O 1
ATOM 5338 N N . MET B 1 109 ? -8.656 -43.656 -2.223 1 95.88 109 MET B N 1
ATOM 5339 C CA . MET B 1 109 ? -9.164 -42.812 -3.305 1 95.88 109 MET B CA 1
ATOM 5340 C C . MET B 1 109 ? -9.625 -41.438 -2.775 1 95.88 109 MET B C 1
ATOM 5342 O O . MET B 1 109 ? -9.367 -40.406 -3.396 1 95.88 109 MET B O 1
ATOM 5346 N N . ARG B 1 110 ? -10.242 -41.438 -1.677 1 95.25 110 ARG B N 1
ATOM 5347 C CA . ARG B 1 110 ? -10.711 -40.188 -1.082 1 95.25 110 ARG B CA 1
ATOM 5348 C C . ARG B 1 110 ? -9.539 -39.281 -0.698 1 95.25 110 ARG B C 1
ATOM 5350 O O . ARG B 1 110 ? -9.562 -38.062 -0.958 1 95.25 110 ARG B O 1
ATOM 5357 N N . ALA B 1 111 ? -8.547 -39.875 -0.1 1 96.19 111 ALA B N 1
ATOM 5358 C CA . ALA B 1 111 ? -7.375 -39.125 0.317 1 96.19 111 ALA B CA 1
ATOM 5359 C C . ALA B 1 111 ? -6.609 -38.594 -0.891 1 96.19 111 ALA B C 1
ATOM 5361 O O . ALA B 1 111 ? -6.215 -37.406 -0.913 1 96.19 111 ALA B O 1
ATOM 5362 N N . ARG B 1 112 ? -6.418 -39.406 -1.868 1 96.69 112 ARG B N 1
ATOM 5363 C CA . ARG B 1 112 ? -5.73 -39 -3.084 1 96.69 112 ARG B CA 1
ATOM 5364 C C . ARG B 1 112 ? -6.492 -37.875 -3.789 1 96.69 112 ARG B C 1
ATOM 5366 O O . ARG B 1 112 ? -5.895 -36.906 -4.262 1 96.69 112 ARG B O 1
ATOM 5373 N N . SER B 1 113 ? -7.793 -38.062 -3.834 1 97.19 113 SER B N 1
ATOM 5374 C CA . SER B 1 113 ? -8.625 -37.031 -4.453 1 97.19 113 SER B CA 1
ATOM 5375 C C . SER B 1 113 ? -8.539 -35.719 -3.689 1 97.19 113 SER B C 1
ATOM 5377 O O . SER B 1 113 ? -8.492 -34.625 -4.297 1 97.19 113 SER B O 1
ATOM 5379 N N . GLY B 1 114 ? -8.484 -35.812 -2.371 1 96.25 114 GLY B N 1
ATOM 5380 C CA . GLY B 1 114 ? -8.336 -34.625 -1.558 1 96.25 114 GLY B CA 1
ATOM 5381 C C . GLY B 1 114 ? -7.02 -33.875 -1.79 1 96.25 114 GLY B C 1
ATOM 5382 O O . GLY B 1 114 ? -6.988 -32.656 -1.879 1 96.25 114 GLY B O 1
ATOM 5383 N N . ILE B 1 115 ? -5.988 -34.625 -1.903 1 96.06 115 ILE B N 1
ATOM 5384 C CA . ILE B 1 115 ? -4.668 -34.062 -2.156 1 96.06 115 ILE B CA 1
ATOM 5385 C C . ILE B 1 115 ? -4.645 -33.406 -3.533 1 96.06 115 ILE B C 1
ATOM 5387 O O . ILE B 1 115 ? -4.148 -32.281 -3.686 1 96.06 115 ILE B O 1
ATOM 5391 N N . ALA B 1 116 ? -5.242 -34.094 -4.469 1 96.75 116 ALA B N 1
ATOM 5392 C CA . ALA B 1 116 ? -5.285 -33.562 -5.828 1 96.75 116 ALA B CA 1
ATOM 5393 C C . ALA B 1 116 ? -6.105 -32.281 -5.895 1 96.75 116 ALA B C 1
ATOM 5395 O O . ALA B 1 116 ? -5.762 -31.344 -6.625 1 96.75 116 ALA B O 1
ATOM 5396 N N . LEU B 1 117 ? -7.16 -32.25 -5.176 1 95.69 117 LEU B N 1
ATOM 5397 C CA . LEU B 1 117 ? -7.992 -31.062 -5.113 1 95.69 117 LEU B CA 1
ATOM 5398 C C . LEU B 1 117 ? -7.207 -29.891 -4.539 1 95.69 117 LEU B C 1
ATOM 5400 O O . LEU B 1 117 ? -7.258 -28.781 -5.082 1 95.69 117 LEU B O 1
ATOM 5404 N N . CYS B 1 118 ? -6.488 -30.125 -3.502 1 93.19 118 CYS B N 1
ATOM 5405 C CA . CYS B 1 118 ? -5.672 -29.078 -2.877 1 93.19 118 CYS B CA 1
ATOM 5406 C C . CYS B 1 118 ? -4.613 -28.562 -3.842 1 93.19 118 CYS B C 1
ATOM 5408 O O . CYS B 1 118 ? -4.391 -27.359 -3.938 1 93.19 118 CYS B O 1
ATOM 5410 N N . TYR B 1 119 ? -4 -29.469 -4.52 1 92.88 119 TYR B N 1
ATOM 5411 C CA . TYR B 1 119 ? -2.996 -29.094 -5.504 1 92.88 119 TYR B CA 1
ATOM 5412 C C . TYR B 1 119 ? -3.615 -28.25 -6.621 1 92.88 119 TYR B C 1
ATOM 5414 O O . TYR B 1 119 ? -3.049 -27.25 -7.035 1 92.88 119 TYR B O 1
ATOM 5422 N N . SER B 1 120 ? -4.773 -28.625 -7.07 1 93.38 120 SER B N 1
ATOM 5423 C CA . SER B 1 120 ? -5.445 -27.906 -8.148 1 93.38 120 SER B CA 1
ATOM 5424 C C . SER B 1 120 ? -5.82 -26.5 -7.715 1 93.38 120 SER B C 1
ATOM 5426 O O . SER B 1 120 ? -5.691 -25.547 -8.492 1 93.38 120 SER B O 1
ATOM 5428 N N . LEU B 1 121 ? -6.227 -26.391 -6.527 1 89.31 121 LEU B N 1
ATOM 5429 C CA . LEU B 1 121 ? -6.602 -25.078 -5.996 1 89.31 121 LEU B CA 1
ATOM 5430 C C . LEU B 1 121 ? -5.383 -24.172 -5.871 1 89.31 121 LEU B C 1
ATOM 5432 O O . LEU B 1 121 ? -5.5 -22.953 -6.016 1 89.31 121 LEU B O 1
ATOM 5436 N N . GLY B 1 122 ? -4.23 -24.797 -5.652 1 87.12 122 GLY B N 1
ATOM 5437 C CA . GLY B 1 122 ? -3 -24.047 -5.508 1 87.12 122 GLY B CA 1
ATOM 5438 C C . GLY B 1 122 ? -2.273 -23.828 -6.82 1 87.12 122 GLY B C 1
ATOM 5439 O O . GLY B 1 122 ? -1.23 -23.172 -6.859 1 87.12 122 GLY B O 1
ATOM 5440 N N . GLY B 1 123 ? -2.779 -24.391 -7.871 1 88.12 123 GLY B N 1
ATOM 5441 C CA . GLY B 1 123 ? -2.162 -24.219 -9.18 1 88.12 123 GLY B CA 1
ATOM 5442 C C . GLY B 1 123 ? -1.113 -25.266 -9.484 1 88.12 123 GLY B C 1
ATOM 5443 O O . GLY B 1 123 ? -0.354 -25.141 -10.445 1 88.12 123 GLY B O 1
ATOM 5444 N N . ARG B 1 124 ? -1.021 -26.234 -8.664 1 90.5 124 ARG B N 1
ATOM 5445 C CA . ARG B 1 124 ? -0.061 -27.312 -8.852 1 90.5 124 ARG B CA 1
ATOM 5446 C C . ARG B 1 124 ? -0.687 -28.469 -9.625 1 90.5 124 ARG B C 1
ATOM 5448 O O . ARG B 1 124 ? -0.866 -29.562 -9.078 1 90.5 124 ARG B O 1
ATOM 5455 N N . PHE B 1 125 ? -0.84 -28.344 -10.93 1 93.69 125 PHE B N 1
ATOM 5456 C CA . PHE B 1 125 ? -1.592 -29.266 -11.766 1 93.69 125 PHE B CA 1
ATOM 5457 C C . PHE B 1 125 ? -0.748 -30.484 -12.117 1 93.69 125 PHE B C 1
ATOM 5459 O O . PHE B 1 125 ? -1.282 -31.578 -12.328 1 93.69 125 PHE B O 1
ATOM 5466 N N . TYR B 1 126 ? 0.568 -30.266 -12.141 1 92.81 126 TYR B N 1
ATOM 5467 C CA . TYR B 1 126 ? 1.47 -31.375 -12.414 1 92.81 126 TYR B CA 1
ATOM 5468 C C . TYR B 1 126 ? 1.327 -32.469 -11.367 1 92.81 126 TYR B C 1
ATOM 5470 O O . TYR B 1 126 ? 1.123 -33.656 -11.703 1 92.81 126 TYR B O 1
ATOM 5478 N N . GLU B 1 127 ? 1.326 -32.094 -10.133 1 92.06 127 GLU B N 1
ATOM 5479 C CA . GLU B 1 127 ? 1.19 -33.031 -9.023 1 92.06 127 GLU B CA 1
ATOM 5480 C C . GLU B 1 127 ? -0.223 -33.594 -8.961 1 92.06 127 GLU B C 1
ATOM 5482 O O . GLU B 1 127 ? -0.405 -34.781 -8.711 1 92.06 127 GLU B O 1
ATOM 5487 N N . ALA B 1 128 ? -1.199 -32.75 -9.188 1 95.31 128 ALA B N 1
ATOM 5488 C CA . ALA B 1 128 ? -2.594 -33.188 -9.148 1 95.31 128 ALA B CA 1
ATOM 5489 C C . ALA B 1 128 ? -2.865 -34.281 -10.188 1 95.31 128 ALA B C 1
ATOM 5491 O O . ALA B 1 128 ? -3.496 -35.281 -9.891 1 95.31 128 ALA B O 1
ATOM 5492 N N . GLU B 1 129 ? -2.359 -34.031 -11.422 1 94.69 129 GLU B N 1
ATOM 5493 C CA . GLU B 1 129 ? -2.568 -35 -12.5 1 94.69 129 GLU B CA 1
ATOM 5494 C C . GLU B 1 129 ? -1.867 -36.312 -12.203 1 94.69 129 GLU B C 1
ATOM 5496 O O . GLU B 1 129 ? -2.406 -37.406 -12.484 1 94.69 129 GLU B O 1
ATOM 5501 N N . GLU B 1 130 ? -0.709 -36.25 -11.664 1 91.75 130 GLU B N 1
ATOM 5502 C CA . GLU B 1 130 ? 0.037 -37.438 -11.312 1 91.75 130 GLU B CA 1
ATOM 5503 C C . GLU B 1 130 ? -0.725 -38.281 -10.297 1 91.75 130 GLU B C 1
ATOM 5505 O O . GLU B 1 130 ? -0.813 -39.5 -10.438 1 91.75 130 GLU B O 1
ATOM 5510 N N . ILE B 1 131 ? -1.325 -37.625 -9.328 1 94.25 131 ILE B N 1
ATOM 5511 C CA . ILE B 1 131 ? -2.039 -38.344 -8.258 1 94.25 131 ILE B CA 1
ATOM 5512 C C . ILE B 1 131 ? -3.34 -38.906 -8.805 1 94.25 131 ILE B C 1
ATOM 5514 O O . ILE B 1 131 ? -3.664 -40.062 -8.539 1 94.25 131 ILE B O 1
ATOM 5518 N N . LEU B 1 132 ? -4.031 -38.188 -9.594 1 95.5 132 LEU B N 1
ATOM 5519 C CA . LEU B 1 132 ? -5.332 -38.594 -10.102 1 95.5 132 LEU B CA 1
ATOM 5520 C C . LEU B 1 132 ? -5.172 -39.719 -11.133 1 95.5 132 LEU B C 1
ATOM 5522 O O . LEU B 1 132 ? -6.008 -40.625 -11.219 1 95.5 132 LEU B O 1
ATOM 5526 N N . SER B 1 133 ? -4.094 -39.594 -11.93 1 91.62 133 SER B N 1
ATOM 5527 C CA . SER B 1 133 ? -3.848 -40.625 -12.938 1 91.62 133 SER B CA 1
ATOM 5528 C C . SER B 1 133 ? -3.42 -41.938 -12.305 1 91.62 133 SER B C 1
ATOM 5530 O O . SER B 1 133 ? -3.553 -43 -12.914 1 91.62 133 SER B O 1
ATOM 5532 N N . GLY B 1 134 ? -2.963 -41.844 -11.094 1 89 134 GLY B N 1
ATOM 5533 C CA . GLY B 1 134 ? -2.568 -43.031 -10.367 1 89 134 GLY B CA 1
ATOM 5534 C C . GLY B 1 134 ? -3.748 -43.812 -9.828 1 89 134 GLY B C 1
ATOM 5535 O O . GLY B 1 134 ? -3.604 -45 -9.453 1 89 134 GLY B O 1
ATOM 5536 N N . ILE B 1 135 ? -4.914 -43.188 -9.867 1 90.56 135 ILE B N 1
ATOM 5537 C CA . ILE B 1 135 ? -6.125 -43.875 -9.438 1 90.56 135 ILE B CA 1
ATOM 5538 C C . ILE B 1 135 ? -6.625 -44.781 -10.555 1 90.56 135 ILE B C 1
ATOM 5540 O O . ILE B 1 135 ? -7.066 -44.312 -11.602 1 90.56 135 ILE B O 1
ATOM 5544 N N . ARG B 1 136 ? -6.527 -46.094 -10.414 1 81.81 136 ARG B N 1
ATOM 5545 C CA . ARG B 1 136 ? -6.773 -47.031 -11.484 1 81.81 136 ARG B CA 1
ATOM 5546 C C . ARG B 1 136 ? -8.164 -47.656 -11.352 1 81.81 136 ARG B C 1
ATOM 5548 O O . ARG B 1 136 ? -8.828 -47.938 -12.359 1 81.81 136 ARG B O 1
ATOM 5555 N N . ASP B 1 137 ? -8.656 -47.875 -10.109 1 81.94 137 ASP B N 1
ATOM 5556 C CA . ASP B 1 137 ? -9.922 -48.562 -9.906 1 81.94 137 ASP B CA 1
ATOM 5557 C C . ASP B 1 137 ? -11.039 -47.594 -9.547 1 81.94 137 ASP B C 1
ATOM 5559 O O . ASP B 1 137 ? -11.141 -47.156 -8.398 1 81.94 137 ASP B O 1
ATOM 5563 N N . THR B 1 138 ? -11.922 -47.312 -10.539 1 84.81 138 THR B N 1
ATOM 5564 C CA . THR B 1 138 ? -13.047 -46.406 -10.297 1 84.81 138 THR B CA 1
ATOM 5565 C C . THR B 1 138 ? -14.367 -47.156 -10.344 1 84.81 138 THR B C 1
ATOM 5567 O O . THR B 1 138 ? -15.438 -46.562 -10.281 1 84.81 138 THR B O 1
ATOM 5570 N N . VAL B 1 139 ? -14.211 -48.469 -10.422 1 85.38 139 VAL B N 1
ATOM 5571 C CA . VAL B 1 139 ? -15.422 -49.281 -10.578 1 85.38 139 VAL B CA 1
ATOM 5572 C C . VAL B 1 139 ? -15.812 -49.875 -9.234 1 85.38 139 VAL B C 1
ATOM 5574 O O . VAL B 1 139 ? -16.969 -49.812 -8.828 1 85.38 139 VAL B O 1
ATOM 5577 N N . HIS B 1 140 ? -14.859 -50.469 -8.492 1 88.31 140 HIS B N 1
ATOM 5578 C CA . HIS B 1 140 ? -15.156 -51.156 -7.242 1 88.31 140 HIS B CA 1
ATOM 5579 C C . HIS B 1 140 ? -14.945 -50.25 -6.043 1 88.31 140 HIS B C 1
ATOM 5581 O O . HIS B 1 140 ? -14.203 -50.594 -5.117 1 88.31 140 HIS B O 1
ATOM 5587 N N . VAL B 1 141 ? -15.492 -49.062 -6.066 1 91.56 141 VAL B N 1
ATOM 5588 C CA . VAL B 1 141 ? -15.352 -48.094 -4.98 1 91.56 141 VAL B CA 1
ATOM 5589 C C . VAL B 1 141 ? -16.734 -47.562 -4.594 1 91.56 141 VAL B C 1
ATOM 5591 O O . VAL B 1 141 ? -17.703 -47.719 -5.34 1 91.56 141 VAL B O 1
ATOM 5594 N N . SER B 1 142 ? -16.812 -47.031 -3.4 1 93.19 142 SER B N 1
ATOM 5595 C CA . SER B 1 142 ? -18.062 -46.5 -2.902 1 93.19 142 SER B CA 1
ATOM 5596 C C . SER B 1 142 ? -18.438 -45.219 -3.648 1 93.19 142 SER B C 1
ATOM 5598 O O . SER B 1 142 ? -17.578 -44.562 -4.262 1 93.19 142 SER B O 1
ATOM 5600 N N . ARG B 1 143 ? -19.656 -44.812 -3.609 1 92.94 143 ARG B N 1
ATOM 5601 C CA . ARG B 1 143 ? -20.172 -43.594 -4.234 1 92.94 143 ARG B CA 1
ATOM 5602 C C . ARG B 1 143 ? -19.469 -42.344 -3.668 1 92.94 143 ARG B C 1
ATOM 5604 O O . ARG B 1 143 ? -19.203 -41.406 -4.398 1 92.94 143 ARG B O 1
ATOM 5611 N N . ARG B 1 144 ? -19.188 -42.469 -2.439 1 92.44 144 ARG B N 1
ATOM 5612 C CA . ARG B 1 144 ? -18.547 -41.344 -1.777 1 92.44 144 ARG B CA 1
ATOM 5613 C C . ARG B 1 144 ? -17.125 -41.125 -2.293 1 92.44 144 ARG B C 1
ATOM 5615 O O . ARG B 1 144 ? -16.688 -40 -2.508 1 92.44 144 ARG B O 1
ATOM 5622 N N . ALA B 1 145 ? -16.438 -42.219 -2.402 1 94.56 145 ALA B N 1
ATOM 5623 C CA . ALA B 1 145 ? -15.07 -42.156 -2.926 1 94.56 145 ALA B CA 1
ATOM 5624 C C . ALA B 1 145 ? -15.055 -41.656 -4.375 1 94.56 145 ALA B C 1
ATOM 5626 O O . ALA B 1 145 ? -14.227 -40.844 -4.754 1 94.56 145 ALA B O 1
ATOM 5627 N N . LEU B 1 146 ? -16.016 -42.156 -5.137 1 95.38 146 LEU B N 1
ATOM 5628 C CA . LEU B 1 146 ? -16.109 -41.75 -6.539 1 95.38 146 LEU B CA 1
ATOM 5629 C C . LEU B 1 146 ? -16.469 -40.281 -6.664 1 95.38 146 LEU B C 1
ATOM 5631 O O . LEU B 1 146 ? -15.992 -39.594 -7.566 1 95.38 146 LEU B O 1
ATOM 5635 N N . GLN B 1 147 ? -17.312 -39.812 -5.816 1 95.5 147 GLN B N 1
ATOM 5636 C CA . GLN B 1 147 ? -17.672 -38.406 -5.785 1 95.5 147 GLN B CA 1
ATOM 5637 C C . GLN B 1 147 ? -16.438 -37.531 -5.578 1 95.5 147 GLN B C 1
ATOM 5639 O O . GLN B 1 147 ? -16.266 -36.531 -6.277 1 95.5 147 GLN B O 1
ATOM 5644 N N . SER B 1 148 ? -15.609 -37.906 -4.617 1 95.19 148 SER B N 1
ATOM 5645 C CA . SER B 1 148 ? -14.391 -37.125 -4.336 1 95.19 148 SER B CA 1
ATOM 5646 C C . SER B 1 148 ? -13.477 -37.094 -5.559 1 95.19 148 SER B C 1
ATOM 5648 O O . SER B 1 148 ? -12.867 -36.062 -5.836 1 95.19 148 SER B O 1
ATOM 5650 N N . TYR B 1 149 ? -13.477 -38.188 -6.227 1 96.44 149 TYR B N 1
ATOM 5651 C CA . TYR B 1 149 ? -12.664 -38.281 -7.438 1 96.44 149 TYR B CA 1
ATOM 5652 C C . TYR B 1 149 ? -13.195 -37.344 -8.516 1 96.44 149 TYR B C 1
ATOM 5654 O O . TYR B 1 149 ? -12.438 -36.594 -9.125 1 96.44 149 TYR B O 1
ATOM 5662 N N . TYR B 1 150 ? -14.477 -37.375 -8.742 1 96.81 150 TYR B N 1
ATOM 5663 C CA . TYR B 1 150 ? -15.078 -36.531 -9.773 1 96.81 150 TYR B CA 1
ATOM 5664 C C . TYR B 1 150 ? -14.922 -35.062 -9.43 1 96.81 150 TYR B C 1
ATOM 5666 O O . TYR B 1 150 ? -14.695 -34.219 -10.312 1 96.81 150 TYR B O 1
ATOM 5674 N N . VAL B 1 151 ? -15.031 -34.719 -8.203 1 96.5 151 VAL B N 1
ATOM 5675 C CA . VAL B 1 151 ? -14.906 -33.344 -7.746 1 96.5 151 VAL B CA 1
ATOM 5676 C C . VAL B 1 151 ? -13.484 -32.844 -8 1 96.5 151 VAL B C 1
ATOM 5678 O O . VAL B 1 151 ? -13.289 -31.734 -8.5 1 96.5 151 VAL B O 1
ATOM 5681 N N . ALA B 1 152 ? -12.508 -33.656 -7.645 1 97.62 152 ALA B N 1
ATOM 5682 C CA . ALA B 1 152 ? -11.109 -33.281 -7.859 1 97.62 152 ALA B CA 1
ATOM 5683 C C . ALA B 1 152 ? -10.805 -33.125 -9.344 1 97.62 152 ALA B C 1
ATOM 5685 O O . ALA B 1 152 ? -10.141 -32.156 -9.75 1 97.62 152 ALA B O 1
ATOM 5686 N N . ARG B 1 153 ? -11.32 -34.031 -10.148 1 97.44 153 ARG B N 1
ATOM 5687 C CA . ARG B 1 153 ? -11.125 -33.969 -11.594 1 97.44 153 ARG B CA 1
ATOM 5688 C C . ARG B 1 153 ? -11.797 -32.75 -12.188 1 97.44 153 ARG B C 1
ATOM 5690 O O . ARG B 1 153 ? -11.242 -32.094 -13.07 1 97.44 153 ARG B O 1
ATOM 5697 N N . HIS B 1 154 ? -12.938 -32.469 -11.719 1 97.56 154 HIS B N 1
ATOM 5698 C CA . HIS B 1 154 ? -13.672 -31.297 -12.188 1 97.56 154 HIS B CA 1
ATOM 5699 C C . HIS B 1 154 ? -12.883 -30.016 -11.93 1 97.56 154 HIS B C 1
ATOM 5701 O O . HIS B 1 154 ? -12.688 -29.219 -12.836 1 97.56 154 HIS B O 1
ATOM 5707 N N . ARG B 1 155 ? -12.445 -29.891 -10.68 1 96.31 155 ARG B N 1
ATOM 5708 C CA . ARG B 1 155 ? -11.734 -28.672 -10.289 1 96.31 155 ARG B CA 1
ATOM 5709 C C . ARG B 1 155 ? -10.469 -28.5 -11.117 1 96.31 155 ARG B C 1
ATOM 5711 O O . ARG B 1 155 ? -10.172 -27.391 -11.578 1 96.31 155 ARG B O 1
ATOM 5718 N N . MET B 1 156 ? -9.734 -29.516 -11.258 1 96.81 156 MET B N 1
ATOM 5719 C CA . MET B 1 156 ? -8.5 -29.453 -12.031 1 96.81 156 MET B CA 1
ATOM 5720 C C . MET B 1 156 ? -8.781 -28.984 -13.453 1 96.81 156 MET B C 1
ATOM 5722 O O . MET B 1 156 ? -8.102 -28.078 -13.945 1 96.81 156 MET B O 1
ATOM 5726 N N . ASN B 1 157 ? -9.805 -29.547 -14.062 1 96.56 157 ASN B N 1
ATOM 5727 C CA . ASN B 1 157 ? -10.109 -29.203 -15.445 1 96.56 157 ASN B CA 1
ATOM 5728 C C . ASN B 1 157 ? -10.664 -27.781 -15.555 1 96.56 157 ASN B C 1
ATOM 5730 O O . ASN B 1 157 ? -10.414 -27.078 -16.531 1 96.56 157 ASN B O 1
ATOM 5734 N N . ARG B 1 158 ? -11.359 -27.391 -14.578 1 95.5 158 ARG B N 1
ATOM 5735 C CA . ARG B 1 158 ? -11.883 -26.016 -14.555 1 95.5 158 ARG B CA 1
ATOM 5736 C C . ARG B 1 158 ? -10.75 -25 -14.492 1 95.5 158 ARG B C 1
ATOM 5738 O O . ARG B 1 158 ? -10.75 -24.016 -15.234 1 95.5 158 ARG B O 1
ATOM 5745 N N . GLU B 1 159 ? -9.836 -25.266 -13.609 1 93.31 159 GLU B N 1
ATOM 5746 C CA . GLU B 1 159 ? -8.703 -24.359 -13.469 1 93.31 159 GLU B CA 1
ATOM 5747 C C . GLU B 1 159 ? -7.848 -24.344 -14.727 1 93.31 159 GLU B C 1
ATOM 5749 O O . GLU B 1 159 ? -7.379 -23.281 -15.156 1 93.31 159 GLU B O 1
ATOM 5754 N N . LEU B 1 160 ? -7.617 -25.469 -15.25 1 93.69 160 LEU B N 1
ATOM 5755 C CA . LEU B 1 160 ? -6.816 -25.562 -16.469 1 93.69 160 LEU B CA 1
ATOM 5756 C C . LEU B 1 160 ? -7.492 -24.844 -17.625 1 93.69 160 LEU B C 1
ATOM 5758 O O . LEU B 1 160 ? -6.82 -24.203 -18.438 1 93.69 160 LEU B O 1
ATOM 5762 N N . TYR B 1 161 ? -8.805 -24.938 -17.688 1 93.38 161 TYR B N 1
ATOM 5763 C CA . TYR B 1 161 ? -9.555 -24.219 -18.703 1 93.38 161 TYR B CA 1
ATOM 5764 C C . TYR B 1 161 ? -9.312 -22.703 -18.594 1 93.38 161 TYR B C 1
ATOM 5766 O O . TYR B 1 161 ? -9.109 -22.031 -19.609 1 93.38 161 TYR B O 1
ATOM 5774 N N . ALA B 1 162 ? -9.344 -22.219 -17.438 1 88.38 162 ALA B N 1
ATOM 5775 C CA . ALA B 1 162 ? -9.203 -20.797 -17.188 1 88.38 162 ALA B CA 1
ATOM 5776 C C . ALA B 1 162 ? -7.805 -20.312 -17.547 1 88.38 162 ALA B C 1
ATOM 5778 O O . ALA B 1 162 ? -7.625 -19.156 -17.969 1 88.38 162 ALA B O 1
ATOM 5779 N N . LEU B 1 163 ? -6.824 -21.156 -17.469 1 85 163 LEU B N 1
ATOM 5780 C CA . LEU B 1 163 ? -5.43 -20.75 -17.625 1 85 163 LEU B CA 1
ATOM 5781 C C . LEU B 1 163 ? -4.957 -20.984 -19.062 1 85 163 LEU B C 1
ATOM 5783 O O . LEU B 1 163 ? -3.957 -20.406 -19.484 1 85 163 LEU B O 1
ATOM 5787 N N . THR B 1 164 ? -5.707 -21.812 -19.75 1 87.5 164 THR B N 1
ATOM 5788 C CA . THR B 1 164 ? -5.25 -22.219 -21.078 1 87.5 164 THR B CA 1
ATOM 5789 C C . THR B 1 164 ? -5.812 -21.297 -22.156 1 87.5 164 THR B C 1
ATOM 5791 O O . THR B 1 164 ? -6.973 -20.875 -22.078 1 87.5 164 THR B O 1
ATOM 5794 N N . GLU B 1 165 ? -4.961 -20.953 -23.109 1 82.38 165 GLU B N 1
ATOM 5795 C CA . GLU B 1 165 ? -5.375 -20.109 -24.219 1 82.38 165 GLU B CA 1
ATOM 5796 C C . GLU B 1 165 ? -6.383 -20.828 -25.109 1 82.38 165 GLU B C 1
ATOM 5798 O O . GLU B 1 165 ? -6.453 -22.062 -25.109 1 82.38 165 GLU B O 1
ATOM 5803 N N . PRO B 1 166 ? -7.137 -20.047 -25.891 1 86.5 166 PRO B N 1
ATOM 5804 C CA . PRO B 1 166 ? -8.133 -20.641 -26.766 1 86.5 166 PRO B CA 1
ATOM 5805 C C . PRO B 1 166 ? -7.516 -21.609 -27.781 1 86.5 166 PRO B C 1
ATOM 5807 O O . PRO B 1 166 ? -6.438 -21.344 -28.312 1 86.5 166 PRO B O 1
ATOM 5810 N N . GLY B 1 167 ? -8.156 -22.859 -27.938 1 87.62 167 GLY B N 1
ATOM 5811 C CA . GLY B 1 167 ? -7.695 -23.906 -28.828 1 87.62 167 GLY B CA 1
ATOM 5812 C C . GLY B 1 167 ? -8.266 -25.266 -28.484 1 87.62 167 GLY B C 1
ATOM 5813 O O . GLY B 1 167 ? -9.219 -25.375 -27.719 1 87.62 167 GLY B O 1
ATOM 5814 N N . GLU B 1 168 ? -7.738 -26.25 -29.062 1 88.44 168 GLU B N 1
ATOM 5815 C CA . GLU B 1 168 ? -8.242 -27.609 -28.891 1 88.44 168 GLU B CA 1
ATOM 5816 C C . GLU B 1 168 ? -8.039 -28.109 -27.453 1 88.44 168 GLU B C 1
ATOM 5818 O O . GLU B 1 168 ? -8.891 -28.797 -26.906 1 88.44 168 GLU B O 1
ATOM 5823 N N . ARG B 1 169 ? -6.988 -27.75 -26.922 1 87.31 169 ARG B N 1
ATOM 5824 C CA . ARG B 1 169 ? -6.684 -28.172 -25.562 1 87.31 169 ARG B CA 1
ATOM 5825 C C . ARG B 1 169 ? -7.664 -27.578 -24.562 1 87.31 169 ARG B C 1
ATOM 5827 O O . ARG B 1 169 ? -8.109 -28.25 -23.641 1 87.31 169 ARG B O 1
ATOM 5834 N N . ARG B 1 170 ? -7.875 -26.375 -24.734 1 92.19 170 ARG B N 1
ATOM 5835 C CA . ARG B 1 170 ? -8.836 -25.719 -23.859 1 92.19 170 ARG B CA 1
ATOM 5836 C C . ARG B 1 170 ? -10.219 -26.344 -23.984 1 92.19 170 ARG B C 1
ATOM 5838 O O . ARG B 1 170 ? -10.914 -26.531 -22.984 1 92.19 170 ARG B O 1
ATOM 5845 N N . ASP B 1 171 ? -10.562 -26.719 -25.203 1 94.62 171 ASP B N 1
ATOM 5846 C CA . ASP B 1 171 ? -11.859 -27.359 -25.438 1 94.62 171 ASP B CA 1
ATOM 5847 C C . ASP B 1 171 ? -11.938 -28.719 -24.75 1 94.62 171 ASP B C 1
ATOM 5849 O O . ASP B 1 171 ? -12.992 -29.109 -24.25 1 94.62 171 ASP B O 1
ATOM 5853 N N . LEU B 1 172 ? -10.844 -29.359 -24.797 1 94.69 172 LEU B N 1
ATOM 5854 C CA . LEU B 1 172 ? -10.789 -30.641 -24.109 1 94.69 172 LEU B CA 1
ATOM 5855 C C . LEU B 1 172 ? -11.039 -30.484 -22.609 1 94.69 172 LEU B C 1
ATOM 5857 O O . LEU B 1 172 ? -11.789 -31.266 -22.016 1 94.69 172 LEU B O 1
ATOM 5861 N N . PHE B 1 173 ? -10.445 -29.531 -22.016 1 95.56 173 PHE B N 1
ATOM 5862 C CA . PHE B 1 173 ? -10.633 -29.266 -20.594 1 95.56 173 PHE B CA 1
ATOM 5863 C C . PHE B 1 173 ? -12.086 -28.906 -20.297 1 95.56 173 PHE B C 1
ATOM 5865 O O . PHE B 1 173 ? -12.633 -29.297 -19.266 1 95.56 173 PHE B O 1
ATOM 5872 N N . ARG B 1 174 ? -12.672 -28.156 -21.172 1 95.81 174 ARG B N 1
ATOM 5873 C CA . ARG B 1 174 ? -14.078 -27.781 -21 1 95.81 174 ARG B CA 1
ATOM 5874 C C . ARG B 1 174 ? -14.984 -29 -21.062 1 95.81 174 ARG B C 1
ATOM 5876 O O . ARG B 1 174 ? -15.914 -29.141 -20.266 1 95.81 174 ARG B O 1
ATOM 5883 N N . ARG B 1 175 ? -14.711 -29.906 -22.016 1 96.81 175 ARG B N 1
ATOM 5884 C CA . ARG B 1 175 ? -15.492 -31.141 -22.141 1 96.81 175 ARG B CA 1
ATOM 5885 C C . ARG B 1 175 ? -15.344 -32 -20.891 1 96.81 175 ARG B C 1
ATOM 5887 O O . ARG B 1 175 ? -16.328 -32.562 -20.406 1 96.81 175 ARG B O 1
ATOM 5894 N N . ARG B 1 176 ? -14.141 -32.062 -20.438 1 96.94 176 ARG B N 1
ATOM 5895 C CA . ARG B 1 176 ? -13.898 -32.844 -19.219 1 96.94 176 ARG B CA 1
ATOM 5896 C C . ARG B 1 176 ? -14.578 -32.188 -18.016 1 96.94 176 ARG B C 1
ATOM 5898 O O . ARG B 1 176 ? -15.109 -32.906 -17.156 1 96.94 176 ARG B O 1
ATOM 5905 N N . GLU B 1 177 ? -14.492 -30.875 -17.938 1 97.19 177 GLU B N 1
ATOM 5906 C CA . GLU B 1 177 ? -15.188 -30.156 -16.875 1 97.19 177 GLU B CA 1
ATOM 5907 C C . GLU B 1 177 ? -16.672 -30.484 -16.859 1 97.19 177 GLU B C 1
ATOM 5909 O O . GLU B 1 177 ? -17.25 -30.734 -15.805 1 97.19 177 GLU B O 1
ATOM 5914 N N . HIS B 1 178 ? -17.297 -30.5 -18.047 1 97.25 178 HIS B N 1
ATOM 5915 C CA . HIS B 1 178 ? -18.703 -30.844 -18.203 1 97.25 178 HIS B CA 1
ATOM 5916 C C . HIS B 1 178 ? -18.969 -32.281 -17.734 1 97.25 178 HIS B C 1
ATOM 5918 O O . HIS B 1 178 ? -19.891 -32.5 -16.938 1 97.25 178 HIS B O 1
ATOM 5924 N N . TYR B 1 179 ? -18.172 -33.188 -18.203 1 97.38 179 TYR B N 1
ATOM 5925 C CA . TYR B 1 179 ? -18.344 -34.594 -17.891 1 97.38 179 TYR B CA 1
ATOM 5926 C C . TYR B 1 179 ? -18.297 -34.812 -16.375 1 97.38 179 TYR B C 1
ATOM 5928 O O . TYR B 1 179 ? -19.156 -35.5 -15.812 1 97.38 179 TYR B O 1
ATOM 5936 N N . TYR B 1 180 ? -17.344 -34.25 -15.797 1 97 180 TYR B N 1
ATOM 5937 C CA . TYR B 1 180 ? -17.125 -34.531 -14.375 1 97 180 TYR B CA 1
ATOM 5938 C C . TYR B 1 180 ? -18.156 -33.781 -13.523 1 97 180 TYR B C 1
ATOM 5940 O O . TYR B 1 180 ? -18.516 -34.219 -12.438 1 97 180 TYR B O 1
ATOM 5948 N N . ALA B 1 181 ? -18.594 -32.594 -13.977 1 97.38 181 ALA B N 1
ATOM 5949 C CA . ALA B 1 181 ? -19.672 -31.891 -13.273 1 97.38 181 ALA B CA 1
ATOM 5950 C C . ALA B 1 181 ? -20.938 -32.719 -13.258 1 97.38 181 ALA B C 1
ATOM 5952 O O . ALA B 1 181 ? -21.578 -32.875 -12.211 1 97.38 181 ALA B O 1
ATOM 5953 N N . VAL B 1 182 ? -21.328 -33.312 -14.391 1 97.19 182 VAL B N 1
ATOM 5954 C CA . VAL B 1 182 ? -22.531 -34.125 -14.508 1 97.19 182 VAL B CA 1
ATOM 5955 C C . VAL B 1 182 ? -22.391 -35.375 -13.664 1 97.19 182 VAL B C 1
ATOM 5957 O O . VAL B 1 182 ? -23.312 -35.75 -12.945 1 97.19 182 VAL B O 1
ATOM 5960 N N . SER B 1 183 ? -21.203 -35.969 -13.781 1 96.75 183 SER B N 1
ATOM 5961 C CA . SER B 1 183 ? -20.953 -37.188 -13.031 1 96.75 183 SER B CA 1
ATOM 5962 C C . SER B 1 183 ? -21.016 -36.938 -11.531 1 96.75 183 SER B C 1
ATOM 5964 O O . SER B 1 183 ? -21.578 -37.75 -10.789 1 96.75 183 SER B O 1
ATOM 5966 N N . ALA B 1 184 ? -20.453 -35.844 -11.078 1 96.44 184 ALA B N 1
ATOM 5967 C CA . ALA B 1 184 ? -20.469 -35.531 -9.656 1 96.44 184 ALA B CA 1
ATOM 5968 C C . ALA B 1 184 ? -21.875 -35.25 -9.18 1 96.44 184 ALA B C 1
ATOM 5970 O O . ALA B 1 184 ? -22.266 -35.625 -8.07 1 96.44 184 ALA B O 1
ATOM 5971 N N . ALA B 1 185 ? -22.672 -34.531 -9.961 1 95.5 185 ALA B N 1
ATOM 5972 C CA . ALA B 1 185 ? -24.047 -34.219 -9.602 1 95.5 185 ALA B CA 1
ATOM 5973 C C . ALA B 1 185 ? -24.891 -35.469 -9.492 1 95.5 185 ALA B C 1
ATOM 5975 O O . ALA B 1 185 ? -25.734 -35.594 -8.586 1 95.5 185 ALA B O 1
ATOM 5976 N N . GLU B 1 186 ? -24.703 -36.438 -10.32 1 94.69 186 GLU B N 1
ATOM 5977 C CA . GLU B 1 186 ? -25.516 -37.656 -10.398 1 94.69 186 GLU B CA 1
ATOM 5978 C C . GLU B 1 186 ? -25.188 -38.625 -9.273 1 94.69 186 GLU B C 1
ATOM 5980 O O . GLU B 1 186 ? -26.078 -39.281 -8.742 1 94.69 186 GLU B O 1
ATOM 5985 N N . ILE B 1 187 ? -23.953 -38.625 -8.961 1 93.81 187 ILE B N 1
ATOM 5986 C CA . ILE B 1 187 ? -23.516 -39.656 -8.023 1 93.81 187 ILE B CA 1
ATOM 5987 C C . ILE B 1 187 ? -23.734 -39.188 -6.594 1 93.81 187 ILE B C 1
ATOM 5989 O O . ILE B 1 187 ? -23.781 -39.969 -5.664 1 93.81 187 ILE B O 1
ATOM 5993 N N . SER B 1 188 ? -23.812 -37.844 -6.398 1 91.44 188 SER B N 1
ATOM 5994 C CA . SER B 1 188 ? -23.812 -37.281 -5.059 1 91.44 188 SER B CA 1
ATOM 5995 C C . SER B 1 188 ? -25.109 -37.594 -4.324 1 91.44 188 SER B C 1
ATOM 5997 O O . SER B 1 188 ? -26.203 -37.562 -4.918 1 91.44 188 SER B O 1
ATOM 5999 N N . GLU B 1 189 ? -24.891 -37.875 -3.066 1 87.94 189 GLU B N 1
ATOM 6000 C CA . GLU B 1 189 ? -26.047 -38.156 -2.217 1 87.94 189 GLU B CA 1
ATOM 6001 C C . GLU B 1 189 ? -26.438 -36.906 -1.401 1 87.94 189 GLU B C 1
ATOM 6003 O O . GLU B 1 189 ? -27.578 -36.812 -0.952 1 87.94 189 GLU B O 1
ATOM 6008 N N . ASP B 1 190 ? -25.469 -36 -1.234 1 88.12 190 ASP B N 1
ATOM 6009 C CA . ASP B 1 190 ? -25.766 -34.812 -0.475 1 88.12 190 ASP B CA 1
ATOM 6010 C C . ASP B 1 190 ? -26.328 -33.719 -1.38 1 88.12 190 ASP B C 1
ATOM 6012 O O . ASP B 1 190 ? -25.906 -33.562 -2.531 1 88.12 190 ASP B O 1
ATOM 6016 N N . THR B 1 191 ? -27.266 -32.969 -0.916 1 89.38 191 THR B N 1
ATOM 6017 C CA . THR B 1 191 ? -28.016 -31.984 -1.657 1 89.38 191 THR B CA 1
ATOM 6018 C C . THR B 1 191 ? -27.109 -30.859 -2.145 1 89.38 191 THR B C 1
ATOM 6020 O O . THR B 1 191 ? -27.219 -30.406 -3.287 1 89.38 191 THR B O 1
ATOM 6023 N N . PHE B 1 192 ? -26.203 -30.484 -1.331 1 90.38 192 PHE B N 1
ATOM 6024 C CA . PHE B 1 192 ? -25.344 -29.359 -1.699 1 90.38 192 PHE B CA 1
ATOM 6025 C C . PHE B 1 192 ? -24.5 -29.703 -2.918 1 90.38 192 PHE B C 1
ATOM 6027 O O . PHE B 1 192 ? -24.438 -28.922 -3.879 1 90.38 192 PHE B O 1
ATOM 6034 N N . THR B 1 193 ? -23.859 -30.828 -2.879 1 93.25 193 THR B N 1
ATOM 6035 C CA . THR B 1 193 ? -22.953 -31.219 -3.955 1 93.25 193 THR B CA 1
ATOM 6036 C C . THR B 1 193 ? -23.734 -31.422 -5.258 1 93.25 193 THR B C 1
ATOM 6038 O O . THR B 1 193 ? -23.25 -31.031 -6.328 1 93.25 193 THR B O 1
ATOM 6041 N N . SER B 1 194 ? -24.875 -32 -5.16 1 94.75 194 SER B N 1
ATOM 6042 C CA . SER B 1 194 ? -25.703 -32.219 -6.344 1 94.75 194 SER B CA 1
ATOM 6043 C C . SER B 1 194 ? -26.109 -30.875 -6.973 1 94.75 194 SER B C 1
ATOM 6045 O O . SER B 1 194 ? -25.953 -30.688 -8.18 1 94.75 194 SER B O 1
ATOM 6047 N N . LEU B 1 195 ? -26.562 -29.984 -6.125 1 95.31 195 LEU B N 1
ATOM 6048 C CA . LEU B 1 195 ? -26.984 -28.672 -6.609 1 95.31 195 LEU B CA 1
ATOM 6049 C C . LEU B 1 195 ? -25.797 -27.875 -7.156 1 95.31 195 LEU B C 1
ATOM 6051 O O . LEU B 1 195 ? -25.906 -27.234 -8.203 1 95.31 195 LEU B O 1
ATOM 6055 N N . TYR B 1 196 ? -24.719 -27.938 -6.453 1 95.94 196 TYR B N 1
ATOM 6056 C CA . TYR B 1 196 ? -23.531 -27.156 -6.824 1 95.94 196 TYR B CA 1
ATOM 6057 C C . TYR B 1 196 ? -23 -27.594 -8.188 1 95.94 196 TYR B C 1
ATOM 6059 O O . TYR B 1 196 ? -22.734 -26.75 -9.047 1 95.94 196 TYR B O 1
ATOM 6067 N N . TYR B 1 197 ? -22.844 -28.812 -8.375 1 96.69 197 TYR B N 1
ATOM 6068 C CA . TYR B 1 197 ? -22.25 -29.281 -9.625 1 96.69 197 TYR B CA 1
ATOM 6069 C C . TYR B 1 197 ? -23.281 -29.281 -10.75 1 96.69 197 TYR B C 1
ATOM 6071 O O . TYR B 1 197 ? -22.938 -29.203 -11.93 1 96.69 197 TYR B O 1
ATOM 6079 N N . GLY B 1 198 ? -24.578 -29.359 -10.391 1 95.88 198 GLY B N 1
ATOM 6080 C CA . GLY B 1 198 ? -25.578 -29.031 -11.383 1 95.88 198 GLY B CA 1
ATOM 6081 C C . GLY B 1 198 ? -25.469 -27.609 -11.891 1 95.88 198 GLY B C 1
ATOM 6082 O O . GLY B 1 198 ? -25.594 -27.359 -13.094 1 95.88 198 GLY B O 1
ATOM 6083 N N . TYR B 1 199 ? -25.266 -26.734 -10.938 1 96.44 199 TYR B N 1
ATOM 6084 C CA . TYR B 1 199 ? -25.062 -25.344 -11.273 1 96.44 199 TYR B CA 1
ATOM 6085 C C . TYR B 1 199 ? -23.844 -25.172 -12.164 1 96.44 199 TYR B C 1
ATOM 6087 O O . TYR B 1 199 ? -23.891 -24.469 -13.18 1 96.44 199 TYR B O 1
ATOM 6095 N N . MET B 1 200 ? -22.719 -25.828 -11.797 1 96.31 200 MET B N 1
ATOM 6096 C CA . MET B 1 200 ? -21.484 -25.719 -12.57 1 96.31 200 MET B CA 1
ATOM 6097 C C . MET B 1 200 ? -21.703 -26.203 -14 1 96.31 200 MET B C 1
ATOM 6099 O O . MET B 1 200 ? -21.172 -25.609 -14.945 1 96.31 200 MET B O 1
ATOM 6103 N N . ASP B 1 201 ? -22.469 -27.219 -14.125 1 96.44 201 ASP B N 1
ATOM 6104 C CA . ASP B 1 201 ? -22.781 -27.75 -15.453 1 96.44 201 ASP B CA 1
ATOM 6105 C C . ASP B 1 201 ? -23.625 -26.766 -16.25 1 96.44 201 ASP B C 1
ATOM 6107 O O . ASP B 1 201 ? -23.406 -26.578 -17.453 1 96.44 201 ASP B O 1
ATOM 6111 N N . ALA B 1 202 ? -24.562 -26.141 -15.594 1 96.5 202 ALA B N 1
ATOM 6112 C CA . ALA B 1 202 ? -25.406 -25.156 -16.25 1 96.5 202 ALA B CA 1
ATOM 6113 C C . ALA B 1 202 ? -24.578 -23.984 -16.766 1 96.5 202 ALA B C 1
ATOM 6115 O O . ALA B 1 202 ? -24.875 -23.438 -17.844 1 96.5 202 ALA B O 1
ATOM 6116 N N . ILE B 1 203 ? -23.594 -23.609 -16.031 1 94.81 203 ILE B N 1
ATOM 6117 C CA . ILE B 1 203 ? -22.719 -22.516 -16.438 1 94.81 203 ILE B CA 1
ATOM 6118 C C . ILE B 1 203 ? -21.922 -22.922 -17.672 1 94.81 203 ILE B C 1
ATOM 6120 O O . ILE B 1 203 ? -21.781 -22.125 -18.609 1 94.81 203 ILE B O 1
ATOM 6124 N N . VAL B 1 204 ? -21.375 -24.125 -17.656 1 94.88 204 VAL B N 1
ATOM 6125 C CA . VAL B 1 204 ? -20.594 -24.625 -18.781 1 94.88 204 VAL B CA 1
ATOM 6126 C C . VAL B 1 204 ? -21.453 -24.656 -20.031 1 94.88 204 VAL B C 1
ATOM 6128 O O . VAL B 1 204 ? -20.984 -24.344 -21.125 1 94.88 204 VAL B O 1
ATOM 6131 N N . ARG B 1 205 ? -22.734 -24.984 -19.812 1 94.88 205 ARG B N 1
ATOM 6132 C CA . ARG B 1 205 ? -23.672 -25.062 -20.938 1 94.88 205 ARG B CA 1
ATOM 6133 C C . ARG B 1 205 ? -24.234 -23.688 -21.281 1 94.88 205 ARG B C 1
ATOM 6135 O O . ARG B 1 205 ? -25 -23.547 -22.234 1 94.88 205 ARG B O 1
ATOM 6142 N N . LYS B 1 206 ? -23.969 -22.672 -20.484 1 93.94 206 LYS B N 1
ATOM 6143 C CA . LYS B 1 206 ? -24.422 -21.297 -20.656 1 93.94 206 LYS B CA 1
ATOM 6144 C C . LYS B 1 206 ? -25.938 -21.203 -20.547 1 93.94 206 LYS B C 1
ATOM 6146 O O . LYS B 1 206 ? -26.578 -20.422 -21.266 1 93.94 206 LYS B O 1
ATOM 6151 N N . ASP B 1 207 ? -26.453 -22.094 -19.812 1 95.69 207 ASP B N 1
ATOM 6152 C CA . ASP B 1 207 ? -27.859 -22.016 -19.453 1 95.69 207 ASP B CA 1
ATOM 6153 C C . ASP B 1 207 ? -28.062 -21.156 -18.203 1 95.69 207 ASP B C 1
ATOM 6155 O O . ASP B 1 207 ? -28.234 -21.688 -17.109 1 95.69 207 ASP B O 1
ATOM 6159 N N . TRP B 1 208 ? -28.281 -19.922 -18.422 1 94.5 208 TRP B N 1
ATOM 6160 C CA . TRP B 1 208 ? -28.266 -18.938 -17.344 1 94.5 208 TRP B CA 1
ATOM 6161 C C . TRP B 1 208 ? -29.547 -19.031 -16.5 1 94.5 208 TRP B C 1
ATOM 6163 O O . TRP B 1 208 ? -29.516 -18.781 -15.297 1 94.5 208 TRP B O 1
ATOM 6173 N N . SER B 1 209 ? -30.625 -19.438 -17.078 1 94.69 209 SER B N 1
ATOM 6174 C CA . SER B 1 209 ? -31.891 -19.578 -16.344 1 94.69 209 SER B CA 1
ATOM 6175 C C . SER B 1 209 ? -31.812 -20.719 -15.336 1 94.69 209 SER B C 1
ATOM 6177 O O . SER B 1 209 ? -32.156 -20.547 -14.164 1 94.69 209 SER B O 1
ATOM 6179 N N . GLU B 1 210 ? -31.375 -21.812 -15.836 1 96.31 210 GLU B N 1
ATOM 6180 C CA . GLU B 1 210 ? -31.188 -22.953 -14.938 1 96.31 210 GLU B CA 1
ATOM 6181 C C . GLU B 1 210 ? -30.156 -22.641 -13.859 1 96.31 210 GLU B C 1
ATOM 6183 O O . GLU B 1 210 ? -30.344 -23.016 -12.695 1 96.31 210 GLU B O 1
ATOM 6188 N N . ALA B 1 211 ? -29.062 -22 -14.266 1 97.12 211 ALA B N 1
ATOM 6189 C CA . ALA B 1 211 ? -28 -21.625 -13.328 1 97.12 211 ALA B CA 1
ATOM 6190 C C . ALA B 1 211 ? -28.547 -20.75 -12.203 1 97.12 211 ALA B C 1
ATOM 6192 O O . ALA B 1 211 ? -28.219 -20.953 -11.031 1 97.12 211 ALA B O 1
ATOM 6193 N N . SER B 1 212 ? -29.391 -19.844 -12.547 1 96.06 212 SER B N 1
ATOM 6194 C CA . SER B 1 212 ? -29.969 -18.938 -11.555 1 96.06 212 SER B CA 1
ATOM 6195 C C . SER B 1 212 ? -30.875 -19.688 -10.578 1 96.06 212 SER B C 1
ATOM 6197 O O . SER B 1 212 ? -30.812 -19.438 -9.367 1 96.06 212 SER B O 1
ATOM 6199 N N . THR B 1 213 ? -31.656 -20.594 -11.07 1 96.38 213 THR B N 1
ATOM 6200 C CA . THR B 1 213 ? -32.562 -21.375 -10.234 1 96.38 213 THR B CA 1
ATOM 6201 C C . THR B 1 213 ? -31.766 -22.266 -9.281 1 96.38 213 THR B C 1
ATOM 6203 O O . THR B 1 213 ? -32.094 -22.344 -8.094 1 96.38 213 THR B O 1
ATOM 6206 N N . LEU B 1 214 ? -30.812 -22.875 -9.82 1 96.62 214 LEU B N 1
ATOM 6207 C CA . LEU B 1 214 ? -29.984 -23.75 -9.008 1 96.62 214 LEU B CA 1
ATOM 6208 C C . LEU B 1 214 ? -29.219 -22.969 -7.961 1 96.62 214 LEU B C 1
ATOM 6210 O O . LEU B 1 214 ? -29.062 -23.406 -6.82 1 96.62 214 LEU B O 1
ATOM 6214 N N . CYS B 1 215 ? -28.734 -21.828 -8.328 1 96.81 215 CYS B N 1
ATOM 6215 C CA . CYS B 1 215 ? -27.984 -20.984 -7.406 1 96.81 215 CYS B CA 1
ATOM 6216 C C . CYS B 1 215 ? -28.875 -20.531 -6.25 1 96.81 215 CYS B C 1
ATOM 6218 O O . CYS B 1 215 ? -28.438 -20.531 -5.098 1 96.81 215 CYS B O 1
ATOM 6220 N N . ASP B 1 216 ? -30.078 -20.172 -6.543 1 96.19 216 ASP B N 1
ATOM 6221 C CA . ASP B 1 216 ? -31.016 -19.766 -5.504 1 96.19 216 ASP B CA 1
ATOM 6222 C C . ASP B 1 216 ? -31.328 -20.938 -4.562 1 96.19 216 ASP B C 1
ATOM 6224 O O . ASP B 1 216 ? -31.438 -20.734 -3.35 1 96.19 216 ASP B O 1
ATOM 6228 N N . SER B 1 217 ? -31.453 -22.062 -5.133 1 96.06 217 SER B N 1
ATOM 6229 C CA . SER B 1 217 ? -31.688 -23.25 -4.324 1 96.06 217 SER B CA 1
ATOM 6230 C C . SER B 1 217 ? -30.5 -23.547 -3.42 1 96.06 217 SER B C 1
ATOM 6232 O O . SER B 1 217 ? -30.672 -24 -2.283 1 96.06 217 SER B O 1
ATOM 6234 N N . LEU B 1 218 ? -29.297 -23.281 -3.918 1 95.81 218 LEU B N 1
ATOM 6235 C CA . LEU B 1 218 ? -28.078 -23.469 -3.143 1 95.81 218 LEU B CA 1
ATOM 6236 C C . LEU B 1 218 ? -28.047 -22.531 -1.942 1 95.81 218 LEU B C 1
ATOM 6238 O O . LEU B 1 218 ? -27.703 -22.938 -0.834 1 95.81 218 LEU B O 1
ATOM 6242 N N . LEU B 1 219 ? -28.453 -21.312 -2.184 1 96 219 LEU B N 1
ATOM 6243 C CA . LEU B 1 219 ? -28.406 -20.281 -1.152 1 96 219 LEU B CA 1
ATOM 6244 C C . LEU B 1 219 ? -29.359 -20.625 -0.011 1 96 219 LEU B C 1
ATOM 6246 O O . LEU B 1 219 ? -29.062 -20.359 1.155 1 96 219 LEU B O 1
ATOM 6250 N N . VAL B 1 220 ? -30.391 -21.281 -0.302 1 94 220 VAL B N 1
ATOM 6251 C CA . VAL B 1 220 ? -31.406 -21.578 0.695 1 94 220 VAL B CA 1
ATOM 6252 C C . VAL B 1 220 ? -31.031 -22.875 1.433 1 94 220 VAL B C 1
ATOM 6254 O O . VAL B 1 220 ? -31.391 -23.047 2.602 1 94 220 VAL B O 1
ATOM 6257 N N . SER B 1 221 ? -30.219 -23.688 0.879 1 92.56 221 SER B N 1
ATOM 6258 C CA . SER B 1 221 ? -29.922 -25.016 1.407 1 92.56 221 SER B CA 1
ATOM 6259 C C . SER B 1 221 ? -28.828 -24.969 2.469 1 92.56 221 SER B C 1
ATOM 6261 O O . SER B 1 221 ? -28.641 -25.922 3.215 1 92.56 221 SER B O 1
ATOM 6263 N N . VAL B 1 222 ? -28.141 -23.812 2.611 1 94.12 222 VAL B N 1
ATOM 6264 C CA . VAL B 1 222 ? -27 -23.766 3.52 1 94.12 222 VAL B CA 1
ATOM 6265 C C . VAL B 1 222 ? -27.141 -22.578 4.457 1 94.12 222 VAL B C 1
ATOM 6267 O O . VAL B 1 222 ? -27.812 -21.594 4.133 1 94.12 222 VAL B O 1
ATOM 6270 N N . PRO B 1 223 ? -26.469 -22.688 5.625 1 93.88 223 PRO B N 1
ATOM 6271 C CA . PRO B 1 223 ? -26.5 -21.547 6.551 1 93.88 223 PRO B CA 1
ATOM 6272 C C . PRO B 1 223 ? -25.797 -20.312 5.996 1 93.88 223 PRO B C 1
ATOM 6274 O O . PRO B 1 223 ? -24.766 -20.438 5.34 1 93.88 223 PRO B O 1
ATOM 6277 N N . SER B 1 224 ? -26.219 -19.125 6.363 1 93.25 224 SER B N 1
ATOM 6278 C CA . SER B 1 224 ? -25.781 -17.859 5.801 1 93.25 224 SER B CA 1
ATOM 6279 C C . SER B 1 224 ? -24.375 -17.5 6.273 1 93.25 224 SER B C 1
ATOM 6281 O O . SER B 1 224 ? -23.703 -16.656 5.668 1 93.25 224 SER B O 1
ATOM 6283 N N . ASP B 1 225 ? -23.859 -18.141 7.277 1 91.94 225 ASP B N 1
ATOM 6284 C CA . ASP B 1 225 ? -22.531 -17.828 7.797 1 91.94 225 ASP B CA 1
ATOM 6285 C C . ASP B 1 225 ? -21.531 -18.938 7.461 1 91.94 225 ASP B C 1
ATOM 6287 O O . ASP B 1 225 ? -20.453 -19.016 8.055 1 91.94 225 ASP B O 1
ATOM 6291 N N . SER B 1 226 ? -21.906 -19.75 6.48 1 93.56 226 SER B N 1
ATOM 6292 C CA . SER B 1 226 ? -21.062 -20.875 6.121 1 93.56 226 SER B CA 1
ATOM 6293 C C . SER B 1 226 ? -20.25 -20.578 4.863 1 93.56 226 SER B C 1
ATOM 6295 O O . SER B 1 226 ? -20.594 -19.688 4.098 1 93.56 226 SER B O 1
ATOM 6297 N N . HIS B 1 227 ? -19.188 -21.328 4.711 1 93.5 227 HIS B N 1
ATOM 6298 C CA . HIS B 1 227 ? -18.344 -21.203 3.521 1 93.5 227 HIS B CA 1
ATOM 6299 C C . HIS B 1 227 ? -19.125 -21.594 2.266 1 93.5 227 HIS B C 1
ATOM 6301 O O . HIS B 1 227 ? -18.922 -21 1.2 1 93.5 227 HIS B O 1
ATOM 6307 N N . SER B 1 228 ? -20 -22.547 2.373 1 94 228 SER B N 1
ATOM 6308 C CA . SER B 1 228 ? -20.828 -22.984 1.251 1 94 228 SER B CA 1
ATOM 6309 C C . SER B 1 228 ? -21.75 -21.859 0.786 1 94 228 SER B C 1
ATOM 6311 O O . SER B 1 228 ? -21.953 -21.672 -0.416 1 94 228 SER B O 1
ATOM 6313 N N . TYR B 1 229 ? -22.219 -21.156 1.805 1 95.56 229 TYR B N 1
ATOM 6314 C CA . TYR B 1 229 ? -23.031 -19.984 1.467 1 95.56 229 TYR B CA 1
ATOM 6315 C C . TYR B 1 229 ? -22.203 -18.938 0.736 1 95.56 229 TYR B C 1
ATOM 6317 O O . TYR B 1 229 ? -22.672 -18.312 -0.216 1 95.56 229 TYR B O 1
ATOM 6325 N N . ALA B 1 230 ? -20.984 -18.75 1.209 1 96.38 230 ALA B N 1
ATOM 6326 C CA . ALA B 1 230 ? -20.109 -17.781 0.575 1 96.38 230 ALA B CA 1
ATOM 6327 C C . ALA B 1 230 ? -19.891 -18.109 -0.896 1 96.38 230 ALA B C 1
ATOM 6329 O O . ALA B 1 230 ? -19.906 -17.234 -1.754 1 96.38 230 ALA B O 1
ATOM 6330 N N . LYS B 1 231 ? -19.656 -19.344 -1.167 1 94.62 231 LYS B N 1
ATOM 6331 C CA . LYS B 1 231 ? -19.453 -19.797 -2.541 1 94.62 231 LYS B CA 1
ATOM 6332 C C . LYS B 1 231 ? -20.688 -19.531 -3.393 1 94.62 231 LYS B C 1
ATOM 6334 O O . LYS B 1 231 ? -20.578 -19 -4.5 1 94.62 231 LYS B O 1
ATOM 6339 N N . ALA B 1 232 ? -21.812 -19.938 -2.85 1 95.88 232 ALA B N 1
ATOM 6340 C CA . ALA B 1 232 ? -23.062 -19.734 -3.566 1 95.88 232 ALA B CA 1
ATOM 6341 C C . ALA B 1 232 ? -23.328 -18.25 -3.811 1 95.88 232 ALA B C 1
ATOM 6343 O O . ALA B 1 232 ? -23.75 -17.859 -4.902 1 95.88 232 ALA B O 1
ATOM 6344 N N . ALA B 1 233 ? -23.078 -17.484 -2.795 1 96.94 233 ALA B N 1
ATOM 6345 C CA . ALA B 1 233 ? -23.281 -16.047 -2.908 1 96.94 233 ALA B CA 1
ATOM 6346 C C . ALA B 1 233 ? -22.344 -15.445 -3.949 1 96.94 233 ALA B C 1
ATOM 6348 O O . ALA B 1 233 ? -22.719 -14.508 -4.664 1 96.94 233 ALA B O 1
ATOM 6349 N N . ASN B 1 234 ? -21.141 -15.883 -3.98 1 96.81 234 ASN B N 1
ATOM 6350 C CA . ASN B 1 234 ? -20.188 -15.438 -5 1 96.81 234 ASN B CA 1
ATOM 6351 C C . ASN B 1 234 ? -20.719 -15.727 -6.406 1 96.81 234 ASN B C 1
ATOM 6353 O O . ASN B 1 234 ? -20.625 -14.875 -7.293 1 96.81 234 ASN B O 1
ATOM 6357 N N . HIS B 1 235 ? -21.234 -16.906 -6.578 1 96.25 235 HIS B N 1
ATOM 6358 C CA . HIS B 1 235 ? -21.766 -17.281 -7.879 1 96.25 235 HIS B CA 1
ATOM 6359 C C . HIS B 1 235 ? -23 -16.438 -8.227 1 96.25 235 HIS B C 1
ATOM 6361 O O . HIS B 1 235 ? -23.188 -16.047 -9.383 1 96.25 235 HIS B O 1
ATOM 6367 N N . LYS B 1 236 ? -23.812 -16.188 -7.227 1 96.94 236 LYS B N 1
ATOM 6368 C CA . LYS B 1 236 ? -24.953 -15.312 -7.438 1 96.94 236 LYS B CA 1
ATOM 6369 C C . LYS B 1 236 ? -24.516 -13.922 -7.875 1 96.94 236 LYS B C 1
ATOM 6371 O O . LYS B 1 236 ? -25.141 -13.312 -8.742 1 96.94 236 LYS B O 1
ATOM 6376 N N . ALA B 1 237 ? -23.484 -13.445 -7.25 1 96.81 237 ALA B N 1
ATOM 6377 C CA . ALA B 1 237 ? -22.938 -12.148 -7.625 1 96.81 237 ALA B CA 1
ATOM 6378 C C . ALA B 1 237 ? -22.531 -12.125 -9.094 1 96.81 237 ALA B C 1
ATOM 6380 O O . ALA B 1 237 ? -22.844 -11.18 -9.82 1 96.81 237 ALA B O 1
ATOM 6381 N N . GLN B 1 238 ? -21.891 -13.156 -9.523 1 95.31 238 GLN B N 1
ATOM 6382 C CA . GLN B 1 238 ? -21.438 -13.242 -10.906 1 95.31 238 GLN B CA 1
ATOM 6383 C C . GLN B 1 238 ? -22.609 -13.281 -11.875 1 95.31 238 GLN B C 1
ATOM 6385 O O . GLN B 1 238 ? -22.562 -12.664 -12.945 1 95.31 238 GLN B O 1
ATOM 6390 N N . LEU B 1 239 ? -23.641 -13.992 -11.477 1 96.56 239 LEU B N 1
ATOM 6391 C CA . LEU B 1 239 ? -24.844 -14.078 -12.305 1 96.56 239 LEU B CA 1
ATOM 6392 C C . LEU B 1 239 ? -25.531 -12.719 -12.414 1 96.56 239 LEU B C 1
ATOM 6394 O O . LEU B 1 239 ? -26 -12.336 -13.484 1 96.56 239 LEU B O 1
ATOM 6398 N N . GLU B 1 240 ? -25.547 -12.031 -11.297 1 95.81 240 GLU B N 1
ATOM 6399 C CA . GLU B 1 240 ? -26.125 -10.695 -11.297 1 95.81 240 GLU B CA 1
ATOM 6400 C C . GLU B 1 240 ? -25.312 -9.727 -12.148 1 95.81 240 GLU B C 1
ATOM 6402 O O . GLU B 1 240 ? -25.859 -8.859 -12.812 1 95.81 240 GLU B O 1
ATOM 6407 N N . GLY B 1 241 ? -24.031 -9.875 -12.062 1 94.12 241 GLY B N 1
ATOM 6408 C CA . GLY B 1 241 ? -23.172 -9.062 -12.914 1 94.12 241 GLY B CA 1
ATOM 6409 C C . GLY B 1 241 ? -23.406 -9.297 -14.391 1 94.12 241 GLY B C 1
ATOM 6410 O O . GLY B 1 241 ? -23.469 -8.344 -15.172 1 94.12 241 GLY B O 1
ATOM 6411 N N . LYS B 1 242 ? -23.531 -10.492 -14.75 1 92.94 242 LYS B N 1
ATOM 6412 C CA . LYS B 1 242 ? -23.797 -10.844 -16.141 1 92.94 242 LYS B CA 1
ATOM 6413 C C . LYS B 1 242 ? -25.156 -10.328 -16.594 1 92.94 242 LYS B C 1
ATOM 6415 O O . LYS B 1 242 ? -25.344 -9.992 -17.781 1 92.94 242 LYS B O 1
ATOM 6420 N N . ALA B 1 243 ? -26.078 -10.25 -15.688 1 93.62 243 ALA B N 1
ATOM 6421 C CA . ALA B 1 243 ? -27.422 -9.75 -15.977 1 93.62 243 ALA B CA 1
ATOM 6422 C C . ALA B 1 243 ? -27.438 -8.227 -16.047 1 93.62 243 ALA B C 1
ATOM 6424 O O . ALA B 1 243 ? -28.469 -7.629 -16.375 1 93.62 243 ALA B O 1
ATOM 6425 N N . GLY B 1 244 ? -26.359 -7.543 -15.688 1 92.94 244 GLY B N 1
ATOM 6426 C CA . GLY B 1 244 ? -26.234 -6.102 -15.812 1 92.94 244 GLY B CA 1
ATOM 6427 C C . GLY B 1 244 ? -26.734 -5.352 -14.594 1 92.94 244 GLY B C 1
ATOM 6428 O O . GLY B 1 244 ? -27.203 -4.215 -14.703 1 92.94 244 GLY B O 1
ATOM 6429 N N . ARG B 1 245 ? -26.812 -5.984 -13.5 1 94.62 245 ARG B N 1
ATOM 6430 C CA . ARG B 1 245 ? -27.203 -5.344 -12.25 1 94.62 245 ARG B CA 1
ATOM 6431 C C . ARG B 1 245 ? -26.016 -5.172 -11.32 1 94.62 245 ARG B C 1
ATOM 6433 O O . ARG B 1 245 ? -25.797 -5.988 -10.422 1 94.62 245 ARG B O 1
ATOM 6440 N N . PRO B 1 246 ? -25.266 -4.16 -11.445 1 93.56 246 PRO B N 1
ATOM 6441 C CA . PRO B 1 246 ? -24 -3.986 -10.719 1 93.56 246 PRO B CA 1
ATOM 6442 C C . PRO B 1 246 ? -24.203 -3.818 -9.219 1 93.56 246 PRO B C 1
ATOM 6444 O O . PRO B 1 246 ? -23.391 -4.281 -8.422 1 93.56 246 PRO B O 1
ATOM 6447 N N . ASP B 1 247 ? -25.266 -3.174 -8.773 1 94.19 247 ASP B N 1
ATOM 6448 C CA . ASP B 1 247 ? -25.5 -2.973 -7.344 1 94.19 247 ASP B CA 1
ATOM 6449 C C . ASP B 1 247 ? -25.812 -4.293 -6.648 1 94.19 247 ASP B C 1
ATOM 6451 O O . ASP B 1 247 ? -25.359 -4.539 -5.531 1 94.19 247 ASP B O 1
ATOM 6455 N N . GLU B 1 248 ? -26.562 -5.098 -7.363 1 95.25 248 GLU B N 1
ATOM 6456 C CA . GLU B 1 248 ? -26.859 -6.418 -6.816 1 95.25 248 GLU B CA 1
ATOM 6457 C C . GLU B 1 248 ? -25.609 -7.297 -6.797 1 95.25 248 GLU B C 1
ATOM 6459 O O . GLU B 1 248 ? -25.406 -8.086 -5.867 1 95.25 248 GLU B O 1
ATOM 6464 N N . GLU B 1 249 ? -24.828 -7.211 -7.836 1 96.25 249 GLU B N 1
ATOM 6465 C CA . GLU B 1 249 ? -23.562 -7.922 -7.883 1 96.25 249 GLU B CA 1
ATOM 6466 C C . GLU B 1 249 ? -22.688 -7.582 -6.672 1 96.25 249 GLU B C 1
ATOM 6468 O O . GLU B 1 249 ? -22.219 -8.477 -5.977 1 96.25 249 GLU B O 1
ATOM 6473 N N . LEU B 1 250 ? -22.609 -6.301 -6.457 1 96.94 250 LEU B N 1
ATOM 6474 C CA . LEU B 1 250 ? -21.797 -5.836 -5.34 1 96.94 250 LEU B CA 1
ATOM 6475 C C . LEU B 1 250 ? -22.391 -6.301 -4.012 1 96.94 250 LEU B C 1
ATOM 6477 O O . LEU B 1 250 ? -21.656 -6.715 -3.111 1 96.94 250 LEU B O 1
ATOM 6481 N N . ALA B 1 251 ? -23.672 -6.199 -3.844 1 97 251 ALA B N 1
ATOM 6482 C CA . ALA B 1 251 ? -24.344 -6.617 -2.617 1 97 251 ALA B CA 1
ATOM 6483 C C . ALA B 1 251 ? -24.078 -8.094 -2.318 1 97 251 ALA B C 1
ATOM 6485 O O . ALA B 1 251 ? -23.797 -8.453 -1.174 1 97 251 ALA B O 1
ATOM 6486 N N . TRP B 1 252 ? -24.141 -8.922 -3.316 1 97.31 252 TRP B N 1
ATOM 6487 C CA . TRP B 1 252 ? -23.938 -10.359 -3.129 1 97.31 252 TRP B CA 1
ATOM 6488 C C . TRP B 1 252 ? -22.469 -10.664 -2.859 1 97.31 252 TRP B C 1
ATOM 6490 O O . TRP B 1 252 ? -22.141 -11.57 -2.096 1 97.31 252 TRP B O 1
ATOM 6500 N N . PHE B 1 253 ? -21.562 -9.906 -3.512 1 97.69 253 PHE B N 1
ATOM 6501 C CA . PHE B 1 253 ? -20.141 -10.055 -3.174 1 97.69 253 PHE B CA 1
ATOM 6502 C C . PHE B 1 253 ? -19.906 -9.719 -1.707 1 97.69 253 PHE B C 1
ATOM 6504 O O . PHE B 1 253 ? -19.109 -10.375 -1.038 1 97.69 253 PHE B O 1
ATOM 6511 N N . ILE B 1 254 ? -20.594 -8.711 -1.241 1 97.81 254 ILE B N 1
ATOM 6512 C CA . ILE B 1 254 ? -20.453 -8.312 0.154 1 97.81 254 ILE B CA 1
ATOM 6513 C C . ILE B 1 254 ? -20.953 -9.422 1.066 1 97.81 254 ILE B C 1
ATOM 6515 O O . ILE B 1 254 ? -20.297 -9.781 2.047 1 97.81 254 ILE B O 1
ATOM 6519 N N . ARG B 1 255 ? -22.078 -9.992 0.721 1 97.38 255 ARG B N 1
ATOM 6520 C CA . ARG B 1 255 ? -22.625 -11.094 1.507 1 97.38 255 ARG B CA 1
ATOM 6521 C C . ARG B 1 255 ? -21.688 -12.297 1.501 1 97.38 255 ARG B C 1
ATOM 6523 O O . ARG B 1 255 ? -21.484 -12.938 2.533 1 97.38 255 ARG B O 1
ATOM 6530 N N . SER B 1 256 ? -21.141 -12.57 0.347 1 97.88 256 SER B N 1
ATOM 6531 C CA . SER B 1 256 ? -20.172 -13.664 0.227 1 97.88 256 SER B CA 1
ATOM 6532 C C . SER B 1 256 ? -18.953 -13.406 1.09 1 97.88 256 SER B C 1
ATOM 6534 O O . SER B 1 256 ? -18.484 -14.305 1.799 1 97.88 256 SER B O 1
ATOM 6536 N N . ALA B 1 257 ? -18.469 -12.188 1.003 1 97.56 257 ALA B N 1
ATOM 6537 C CA . ALA B 1 257 ? -17.281 -11.82 1.776 1 97.56 257 ALA B CA 1
ATOM 6538 C C . ALA B 1 257 ? -17.547 -11.938 3.273 1 97.56 257 ALA B C 1
ATOM 6540 O O . ALA B 1 257 ? -16.703 -12.406 4.031 1 97.56 257 ALA B O 1
ATOM 6541 N N . MET B 1 258 ? -18.703 -11.484 3.703 1 97.62 258 MET B N 1
ATOM 6542 C CA . MET B 1 258 ? -19.062 -11.57 5.113 1 97.62 258 MET B CA 1
ATOM 6543 C C . MET B 1 258 ? -19.109 -13.023 5.582 1 97.62 258 MET B C 1
ATOM 6545 O O . MET B 1 258 ? -18.578 -13.352 6.645 1 97.62 258 MET B O 1
ATOM 6549 N N . ALA B 1 259 ? -19.688 -13.844 4.793 1 97.06 259 ALA B N 1
ATOM 6550 C CA . ALA B 1 259 ? -19.797 -15.266 5.137 1 97.06 259 ALA B CA 1
ATOM 6551 C C . ALA B 1 259 ? -18.406 -15.906 5.207 1 97.06 259 ALA B C 1
ATOM 6553 O O . ALA B 1 259 ? -18.141 -16.734 6.086 1 97.06 259 ALA B O 1
ATOM 6554 N N . ASP B 1 260 ? -17.516 -15.539 4.312 1 96.56 260 ASP B N 1
ATOM 6555 C CA . ASP B 1 260 ? -16.156 -16.047 4.32 1 96.56 260 ASP B CA 1
ATOM 6556 C C . ASP B 1 260 ? -15.422 -15.641 5.602 1 96.56 260 ASP B C 1
ATOM 6558 O O . ASP B 1 260 ? -14.75 -16.469 6.227 1 96.56 260 ASP B O 1
ATOM 6562 N N . ILE B 1 261 ? -15.586 -14.453 5.953 1 96.44 261 ILE B N 1
ATOM 6563 C CA . ILE B 1 261 ? -14.906 -13.961 7.148 1 96.44 261 ILE B CA 1
ATOM 6564 C C . ILE B 1 261 ? -15.492 -14.625 8.391 1 96.44 261 ILE B C 1
ATOM 6566 O O . ILE B 1 261 ? -14.758 -15.023 9.297 1 96.44 261 ILE B O 1
ATOM 6570 N N . GLN B 1 262 ? -16.812 -14.773 8.414 1 96.19 262 GLN B N 1
ATOM 6571 C CA . GLN B 1 262 ? -17.484 -15.375 9.555 1 96.19 262 GLN B CA 1
ATOM 6572 C C . GLN B 1 262 ? -17.125 -16.844 9.711 1 96.19 262 GLN B C 1
ATOM 6574 O O . GLN B 1 262 ? -17.141 -17.391 10.812 1 96.19 262 GLN B O 1
ATOM 6579 N N . SER B 1 263 ? -16.781 -17.453 8.617 1 94.81 263 SER B N 1
ATOM 6580 C CA . SER B 1 263 ? -16.375 -18.859 8.648 1 94.81 263 SER B CA 1
ATOM 6581 C C . SER B 1 263 ? -14.859 -19 8.68 1 94.81 263 SER B C 1
ATOM 6583 O O . SER B 1 263 ? -14.32 -20.094 8.484 1 94.81 263 SER B O 1
ATOM 6585 N N . ALA B 1 264 ? -14.086 -17.953 8.852 1 94.75 264 ALA B N 1
ATOM 6586 C CA . ALA B 1 264 ? -12.633 -17.891 8.984 1 94.75 264 ALA B CA 1
ATOM 6587 C C . ALA B 1 264 ? -11.945 -18.469 7.754 1 94.75 264 ALA B C 1
ATOM 6589 O O . ALA B 1 264 ? -10.992 -19.234 7.867 1 94.75 264 ALA B O 1
ATOM 6590 N N . VAL B 1 265 ? -12.547 -18.156 6.59 1 93.56 265 VAL B N 1
ATOM 6591 C CA . VAL B 1 265 ? -11.898 -18.469 5.32 1 93.56 265 VAL B CA 1
ATOM 6592 C C . VAL B 1 265 ? -10.859 -17.406 4.992 1 93.56 265 VAL B C 1
ATOM 6594 O O . VAL B 1 265 ? -11.109 -16.219 5.156 1 93.56 265 VAL B O 1
ATOM 6597 N N . ARG B 1 266 ? -9.633 -17.875 4.602 1 91.06 266 ARG B N 1
ATOM 6598 C CA . ARG B 1 266 ? -8.547 -16.922 4.367 1 91.06 266 ARG B CA 1
ATOM 6599 C C . ARG B 1 266 ? -8.258 -16.766 2.877 1 91.06 266 ARG B C 1
ATOM 6601 O O . ARG B 1 266 ? -7.395 -15.992 2.482 1 91.06 266 ARG B O 1
ATOM 6608 N N . ASP B 1 267 ? -9.008 -17.391 2.07 1 85.81 267 ASP B N 1
ATOM 6609 C CA . ASP B 1 267 ? -8.945 -17.266 0.619 1 85.81 267 ASP B CA 1
ATOM 6610 C C . ASP B 1 267 ? -10.055 -16.344 0.101 1 85.81 267 ASP B C 1
ATOM 6612 O O . ASP B 1 267 ? -11.039 -16.812 -0.465 1 85.81 267 ASP B O 1
ATOM 6616 N N . HIS B 1 268 ? -9.766 -15.102 0.153 1 82.44 268 HIS B N 1
ATOM 6617 C CA . HIS B 1 268 ? -10.828 -14.125 -0.094 1 82.44 268 HIS B CA 1
ATOM 6618 C C . HIS B 1 268 ? -10.93 -13.797 -1.578 1 82.44 268 HIS B C 1
ATOM 6620 O O . HIS B 1 268 ? -10.227 -12.914 -2.072 1 82.44 268 HIS B O 1
ATOM 6626 N N . GLY B 1 269 ? -11.844 -14.367 -2.225 1 89.38 269 GLY B N 1
ATOM 6627 C CA . GLY B 1 269 ? -12.109 -13.953 -3.59 1 89.38 269 GLY B CA 1
ATOM 6628 C C . GLY B 1 269 ? -13.125 -12.82 -3.68 1 89.38 269 GLY B C 1
ATOM 6629 O O . GLY B 1 269 ? -12.906 -11.844 -4.395 1 89.38 269 GLY B O 1
ATOM 6630 N N . SER B 1 270 ? -14.062 -12.891 -2.854 1 94.75 270 SER B N 1
ATOM 6631 C CA . SER B 1 270 ? -15.164 -11.93 -2.908 1 94.75 270 SER B CA 1
ATOM 6632 C C . SER B 1 270 ? -14.75 -10.578 -2.34 1 94.75 270 SER B C 1
ATOM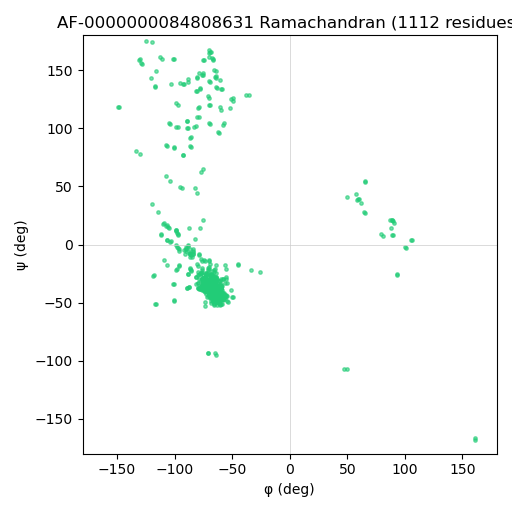 6634 O O . SER B 1 270 ? -15.148 -9.531 -2.857 1 94.75 270 SER B O 1
ATOM 6636 N N . LEU B 1 271 ? -13.977 -10.625 -1.282 1 95.5 271 LEU B N 1
ATOM 6637 C CA . LEU B 1 271 ? -13.531 -9.359 -0.702 1 95.5 271 LEU B CA 1
ATOM 6638 C C . LEU B 1 271 ? -12.672 -8.586 -1.692 1 95.5 271 LEU B C 1
ATOM 6640 O O . LEU B 1 271 ? -12.75 -7.355 -1.759 1 95.5 271 LEU B O 1
ATOM 6644 N N . CYS B 1 272 ? -11.875 -9.297 -2.436 1 93.75 272 CYS B N 1
ATOM 6645 C CA . CYS B 1 272 ? -11.078 -8.672 -3.48 1 93.75 272 CYS B CA 1
ATOM 6646 C C . CYS B 1 272 ? -11.969 -8.055 -4.555 1 93.75 272 CYS B C 1
ATOM 6648 O O . CYS B 1 272 ? -11.703 -6.953 -5.031 1 93.75 272 CYS B O 1
ATOM 6650 N N . ALA B 1 273 ? -12.984 -8.742 -4.879 1 94.69 273 ALA B N 1
ATOM 6651 C CA . ALA B 1 273 ? -13.922 -8.234 -5.879 1 94.69 273 ALA B CA 1
ATOM 6652 C C . ALA B 1 273 ? -14.617 -6.973 -5.395 1 94.69 273 ALA B C 1
ATOM 6654 O O . ALA B 1 273 ? -14.82 -6.027 -6.164 1 94.69 273 ALA B O 1
ATOM 6655 N N . VAL B 1 274 ? -14.984 -6.945 -4.129 1 96.62 274 VAL B N 1
ATOM 6656 C CA . VAL B 1 274 ? -15.602 -5.766 -3.539 1 96.62 274 VAL B CA 1
ATOM 6657 C C . VAL B 1 274 ? -14.641 -4.586 -3.6 1 96.62 274 VAL B C 1
ATOM 6659 O O . VAL B 1 274 ? -15.031 -3.473 -3.957 1 96.62 274 VAL B O 1
ATOM 6662 N N . SER B 1 275 ? -13.422 -4.902 -3.248 1 95.69 275 SER B N 1
ATOM 6663 C CA . SER B 1 275 ? -12.391 -3.867 -3.279 1 95.69 275 SER B CA 1
ATOM 6664 C C . SER B 1 275 ? -12.219 -3.303 -4.684 1 95.69 275 SER B C 1
ATOM 6666 O O . SER B 1 275 ? -12.109 -2.088 -4.863 1 95.69 275 SER B O 1
ATOM 6668 N N . GLU B 1 276 ? -12.188 -4.113 -5.645 1 94.06 276 GLU B N 1
ATOM 6669 C CA . GLU B 1 276 ? -12.031 -3.697 -7.035 1 94.06 276 GLU B CA 1
ATOM 6670 C C . GLU B 1 276 ? -13.203 -2.832 -7.488 1 94.06 276 GLU B C 1
ATOM 6672 O O . GLU B 1 276 ? -13.016 -1.813 -8.156 1 94.06 276 GLU B O 1
ATOM 6677 N N . GLU B 1 277 ? -14.375 -3.244 -7.121 1 95.12 277 GLU B N 1
ATOM 6678 C CA . GLU B 1 277 ? -15.562 -2.482 -7.496 1 95.12 277 GLU B CA 1
ATOM 6679 C C . GLU B 1 277 ? -15.578 -1.111 -6.824 1 95.12 277 GLU B C 1
ATOM 6681 O O . GLU B 1 277 ? -15.977 -0.119 -7.438 1 95.12 277 GLU B O 1
ATOM 6686 N N . LEU B 1 278 ? -15.195 -1.086 -5.633 1 95.81 278 LEU B N 1
ATOM 6687 C CA . LEU B 1 278 ? -15.117 0.182 -4.914 1 95.81 278 LEU B CA 1
ATOM 6688 C C . LEU B 1 278 ? -14.086 1.108 -5.562 1 95.81 278 LEU B C 1
ATOM 6690 O O . LEU B 1 278 ? -14.32 2.314 -5.676 1 95.81 278 LEU B O 1
ATOM 6694 N N . PHE B 1 279 ? -13.023 0.541 -5.961 1 95.06 279 PHE B N 1
ATOM 6695 C CA . PHE B 1 279 ? -12 1.304 -6.664 1 95.06 279 PHE B CA 1
ATOM 6696 C C . PHE B 1 279 ? -12.562 1.916 -7.941 1 95.06 279 PHE B C 1
ATOM 6698 O O . PHE B 1 279 ? -12.359 3.104 -8.211 1 95.06 279 PHE B O 1
ATOM 6705 N N . ASN B 1 280 ? -13.25 1.156 -8.648 1 93.31 280 ASN B N 1
ATOM 6706 C CA . ASN B 1 280 ? -13.844 1.614 -9.898 1 93.31 280 ASN B CA 1
ATOM 6707 C C . ASN B 1 280 ? -14.883 2.709 -9.664 1 93.31 280 ASN B C 1
ATOM 6709 O O . ASN B 1 280 ? -15.094 3.566 -10.523 1 93.31 280 ASN B O 1
ATOM 6713 N N . ARG B 1 281 ? -15.5 2.689 -8.484 1 93.12 281 ARG B N 1
ATOM 6714 C CA . ARG B 1 281 ? -16.516 3.672 -8.133 1 93.12 281 ARG B CA 1
ATOM 6715 C C . ARG B 1 281 ? -15.891 4.922 -7.523 1 93.12 281 ARG B C 1
ATOM 6717 O O . ARG B 1 281 ? -16.594 5.891 -7.223 1 93.12 281 ARG B O 1
ATOM 6724 N N . GLY B 1 282 ? -14.57 4.844 -7.277 1 92.19 282 GLY B N 1
ATOM 6725 C CA . GLY B 1 282 ? -13.859 6.031 -6.828 1 92.19 282 GLY B CA 1
ATOM 6726 C C . GLY B 1 282 ? -13.625 6.055 -5.332 1 92.19 282 GLY B C 1
ATOM 6727 O O . GLY B 1 282 ? -13 6.98 -4.809 1 92.19 282 GLY B O 1
ATOM 6728 N N . ASP B 1 283 ? -14.148 5.012 -4.621 1 93.06 283 ASP B N 1
ATOM 6729 C CA . ASP B 1 283 ? -13.906 4.93 -3.182 1 93.06 283 ASP B CA 1
ATOM 6730 C C . ASP B 1 283 ? -12.586 4.223 -2.887 1 93.06 283 ASP B C 1
ATOM 6732 O O . ASP B 1 283 ? -12.578 3.084 -2.412 1 93.06 283 ASP B O 1
ATOM 6736 N N . VAL B 1 284 ? -11.484 4.93 -2.924 1 92.69 284 VAL B N 1
ATOM 6737 C CA . VAL B 1 284 ? -10.141 4.375 -2.879 1 92.69 284 VAL B CA 1
ATOM 6738 C C . VAL B 1 284 ? -9.773 4.023 -1.439 1 92.69 284 VAL B C 1
ATOM 6740 O O . VAL B 1 284 ? -9.078 3.033 -1.194 1 92.69 284 VAL B O 1
ATOM 6743 N N . ASP B 1 285 ? -10.25 4.77 -0.523 1 89.88 285 ASP B N 1
ATOM 6744 C CA . ASP B 1 285 ? -9.898 4.535 0.875 1 89.88 285 ASP B CA 1
ATOM 6745 C C . ASP B 1 285 ? -10.453 3.195 1.359 1 89.88 285 ASP B C 1
ATOM 6747 O O . ASP B 1 285 ? -9.719 2.367 1.894 1 89.88 285 ASP B O 1
ATOM 6751 N N . ARG B 1 286 ? -11.734 3.061 1.115 1 93.06 286 ARG B N 1
ATOM 6752 C CA . ARG B 1 286 ? -12.359 1.806 1.519 1 93.06 286 ARG B CA 1
ATOM 6753 C C . ARG B 1 286 ? -11.805 0.635 0.712 1 93.06 286 ARG B C 1
ATOM 6755 O O . ARG B 1 286 ? -11.664 -0.473 1.234 1 93.06 286 ARG B O 1
ATOM 6762 N N . ALA B 1 287 ? -11.555 0.882 -0.562 1 95.38 287 ALA B N 1
ATOM 6763 C CA . ALA B 1 287 ? -10.953 -0.153 -1.399 1 95.38 287 ALA B CA 1
ATOM 6764 C C . ALA B 1 287 ? -9.617 -0.621 -0.819 1 95.38 287 ALA B C 1
ATOM 6766 O O . ALA B 1 287 ? -9.344 -1.822 -0.771 1 95.38 287 ALA B O 1
ATOM 6767 N N . MET B 1 288 ? -8.836 0.313 -0.384 1 92.62 288 MET B N 1
ATOM 6768 C CA . MET B 1 288 ? -7.531 -0.01 0.177 1 92.62 288 MET B CA 1
ATOM 6769 C C . MET B 1 288 ? -7.676 -0.759 1.498 1 92.62 288 MET B C 1
ATOM 6771 O O . MET B 1 288 ? -6.922 -1.694 1.771 1 92.62 288 MET B O 1
ATOM 6775 N N . ASP B 1 289 ? -8.633 -0.385 2.293 1 92.25 289 ASP B N 1
ATOM 6776 C CA . ASP B 1 289 ? -8.852 -1.062 3.568 1 92.25 289 ASP B CA 1
ATOM 6777 C C . ASP B 1 289 ? -9.195 -2.533 3.355 1 92.25 289 ASP B C 1
ATOM 6779 O O . ASP B 1 289 ? -8.656 -3.408 4.035 1 92.25 289 ASP B O 1
ATOM 6783 N N . TYR B 1 290 ? -10.086 -2.754 2.439 1 95.62 290 TYR B N 1
ATOM 6784 C CA . TYR B 1 290 ? -10.531 -4.121 2.182 1 95.62 290 TYR B CA 1
ATOM 6785 C C . TYR B 1 290 ? -9.422 -4.941 1.537 1 95.62 290 TYR B C 1
ATOM 6787 O O . TYR B 1 290 ? -9.227 -6.109 1.884 1 95.62 290 TYR B O 1
ATOM 6795 N N . ILE B 1 291 ? -8.695 -4.375 0.622 1 93.19 291 ILE B N 1
ATOM 6796 C CA . ILE B 1 291 ? -7.648 -5.129 -0.062 1 93.19 291 ILE B CA 1
ATOM 6797 C C . ILE B 1 291 ? -6.512 -5.441 0.913 1 93.19 291 ILE B C 1
ATOM 6799 O O . ILE B 1 291 ? -5.852 -6.477 0.797 1 93.19 291 ILE B O 1
ATOM 6803 N N . ARG B 1 292 ? -6.281 -4.652 1.832 1 89.81 292 ARG B N 1
ATOM 6804 C CA . ARG B 1 292 ? -5.277 -4.91 2.859 1 89.81 292 ARG B CA 1
ATOM 6805 C C . ARG B 1 292 ? -5.633 -6.148 3.674 1 89.81 292 ARG B C 1
ATOM 6807 O O . ARG B 1 292 ? -4.762 -6.965 3.982 1 89.81 292 ARG B O 1
ATOM 6814 N N . VAL B 1 293 ? -6.934 -6.188 4.008 1 92 293 VAL B N 1
ATOM 6815 C CA . VAL B 1 293 ? -7.402 -7.355 4.742 1 92 293 VAL B CA 1
ATOM 6816 C C . VAL B 1 293 ? -7.25 -8.609 3.877 1 92 293 VAL B C 1
ATOM 6818 O O . VAL B 1 293 ? -6.77 -9.641 4.348 1 92 293 VAL B O 1
ATOM 6821 N N . ALA B 1 294 ? -7.586 -8.484 2.654 1 92.19 294 ALA B N 1
ATOM 6822 C CA . ALA B 1 294 ? -7.535 -9.609 1.728 1 92.19 294 ALA B CA 1
ATOM 6823 C C . ALA B 1 294 ? -6.102 -10.086 1.522 1 92.19 294 ALA B C 1
ATOM 6825 O O . ALA B 1 294 ? -5.832 -11.289 1.532 1 92.19 294 ALA B O 1
ATOM 6826 N N . ILE B 1 295 ? -5.172 -9.211 1.309 1 88.75 295 ILE B N 1
ATOM 6827 C CA . ILE B 1 295 ? -3.801 -9.602 1 1 88.75 295 ILE B CA 1
ATOM 6828 C C . ILE B 1 295 ? -3.127 -10.156 2.252 1 88.75 295 ILE B C 1
ATOM 6830 O O . ILE B 1 295 ? -2.299 -11.062 2.168 1 88.75 295 ILE B O 1
ATOM 6834 N N . ARG B 1 296 ? -3.443 -9.656 3.383 1 88.12 296 ARG B N 1
ATOM 6835 C CA . ARG B 1 296 ? -2.938 -10.219 4.629 1 88.12 296 ARG B CA 1
ATOM 6836 C C . ARG B 1 296 ? -3.365 -11.672 4.789 1 88.12 296 ARG B C 1
ATOM 6838 O O . ARG B 1 296 ? -2.555 -12.531 5.145 1 88.12 296 ARG B O 1
ATOM 6845 N N . ASP B 1 297 ? -4.59 -11.875 4.508 1 90.69 297 ASP B N 1
ATOM 6846 C CA . ASP B 1 297 ? -5.117 -13.234 4.609 1 90.69 297 ASP B CA 1
ATOM 6847 C C . ASP B 1 297 ? -4.535 -14.133 3.525 1 90.69 297 ASP B C 1
ATOM 6849 O O . ASP B 1 297 ? -4.289 -15.32 3.762 1 90.69 297 ASP B O 1
ATOM 6853 N N . THR B 1 298 ? -4.363 -13.578 2.385 1 87.56 298 THR B N 1
ATOM 6854 C CA . THR B 1 298 ? -3.758 -14.352 1.306 1 87.56 298 THR B CA 1
ATOM 6855 C C . THR B 1 298 ? -2.344 -14.789 1.68 1 87.56 298 THR B C 1
ATOM 6857 O O . THR B 1 298 ? -1.931 -15.906 1.368 1 87.56 298 THR B O 1
ATOM 6860 N N . ARG B 1 299 ? -1.627 -13.953 2.254 1 85.88 299 ARG B N 1
ATOM 6861 C CA . ARG B 1 299 ? -0.287 -14.312 2.711 1 85.88 299 ARG B CA 1
ATOM 6862 C C . ARG B 1 299 ? -0.334 -15.469 3.703 1 85.88 299 ARG B C 1
ATOM 6864 O O . ARG B 1 299 ? 0.486 -16.391 3.635 1 85.88 299 ARG B O 1
ATOM 6871 N N . PHE B 1 300 ? -1.308 -15.375 4.641 1 88.19 300 PHE B N 1
ATOM 6872 C CA . PHE B 1 300 ? -1.453 -16.438 5.633 1 88.19 300 PHE B CA 1
ATOM 6873 C C . PHE B 1 300 ? -1.889 -17.734 4.977 1 88.19 300 PHE B C 1
ATOM 6875 O O . PHE B 1 300 ? -1.402 -18.812 5.332 1 88.19 300 PHE B O 1
ATOM 6882 N N . PHE B 1 301 ? -2.842 -17.656 4.047 1 88.31 301 PHE B N 1
ATOM 6883 C CA . PHE B 1 301 ? -3.338 -18.828 3.334 1 88.31 301 PHE B CA 1
ATOM 6884 C C . PHE B 1 301 ? -2.225 -19.484 2.523 1 88.31 301 PHE B C 1
ATOM 6886 O O . PHE B 1 301 ? -2.17 -20.703 2.408 1 88.31 301 PHE B O 1
ATOM 6893 N N . ASN B 1 302 ? -1.322 -18.75 1.914 1 81.25 302 ASN B N 1
ATOM 6894 C CA . ASN B 1 302 ? -0.089 -19.141 1.243 1 81.25 302 ASN B CA 1
ATOM 6895 C C . ASN B 1 302 ? -0.373 -19.984 0.003 1 81.25 302 ASN B C 1
ATOM 6897 O O . ASN B 1 302 ? 0.161 -21.094 -0.141 1 81.25 302 ASN B O 1
ATOM 6901 N N . SER B 1 303 ? -1.207 -19.422 -0.881 1 84 303 SER B N 1
ATOM 6902 C CA . SER B 1 303 ? -1.478 -20.062 -2.158 1 84 303 SER B CA 1
ATOM 6903 C C . SER B 1 303 ? -1.019 -19.203 -3.328 1 84 303 SER B C 1
ATOM 6905 O O . SER B 1 303 ? -1.307 -18.016 -3.375 1 84 303 SER B O 1
ATOM 6907 N N . PRO B 1 304 ? -0.375 -19.844 -4.27 1 83.56 304 PRO B N 1
ATOM 6908 C CA . PRO B 1 304 ? 0.135 -19.094 -5.422 1 83.56 304 PRO B CA 1
ATOM 6909 C C . PRO B 1 304 ? -0.979 -18.516 -6.293 1 83.56 304 PRO B C 1
ATOM 6911 O O . PRO B 1 304 ? -0.88 -17.375 -6.762 1 83.56 304 PRO B O 1
ATOM 6914 N N . SER B 1 305 ? -2.01 -19.234 -6.508 1 84 305 SER B N 1
ATOM 6915 C CA . SER B 1 305 ? -3.076 -18.812 -7.41 1 84 305 SER B CA 1
ATOM 6916 C C . SER B 1 305 ? -3.752 -17.547 -6.906 1 84 305 SER B C 1
ATOM 6918 O O . SER B 1 305 ? -4.023 -16.625 -7.684 1 84 305 SER B O 1
ATOM 6920 N N . ARG B 1 306 ? -3.998 -17.516 -5.672 1 82.19 306 ARG B N 1
ATOM 6921 C CA . ARG B 1 306 ? -4.668 -16.359 -5.102 1 82.19 306 ARG B CA 1
ATOM 6922 C C . ARG B 1 306 ? -3.756 -15.133 -5.129 1 82.19 306 ARG B C 1
ATOM 6924 O O . ARG B 1 306 ? -4.219 -14.016 -5.352 1 82.19 306 ARG B O 1
ATOM 6931 N N . SER B 1 307 ? -2.512 -15.375 -4.922 1 85.25 307 SER B N 1
ATOM 6932 C CA . SER B 1 307 ? -1.538 -14.289 -4.957 1 85.25 307 SER B CA 1
ATOM 6933 C C . SER B 1 307 ? -1.497 -13.633 -6.332 1 85.25 307 SER B C 1
ATOM 6935 O O . SER B 1 307 ? -1.42 -12.406 -6.438 1 85.25 307 SER B O 1
ATOM 6937 N N . TRP B 1 308 ? -1.605 -14.438 -7.281 1 84.5 308 TRP B N 1
ATOM 6938 C CA . TRP B 1 308 ? -1.577 -13.945 -8.656 1 84.5 308 TRP B CA 1
ATOM 6939 C C . TRP B 1 308 ? -2.795 -13.07 -8.945 1 84.5 308 TRP B C 1
ATOM 6941 O O . TRP B 1 308 ? -2.676 -12.023 -9.578 1 84.5 308 TRP B O 1
ATOM 6951 N N . ARG B 1 309 ? -3.902 -13.391 -8.469 1 84.06 309 ARG B N 1
ATOM 6952 C CA . ARG B 1 309 ? -5.141 -12.656 -8.703 1 84.06 309 ARG B CA 1
ATOM 6953 C C . ARG B 1 309 ? -5.133 -11.32 -7.961 1 84.06 309 ARG B C 1
ATOM 6955 O O . ARG B 1 309 ? -5.594 -10.312 -8.484 1 84.06 309 ARG B O 1
ATOM 6962 N N . ASP B 1 310 ? -4.594 -11.406 -6.785 1 84.75 310 ASP B N 1
ATOM 6963 C CA . ASP B 1 310 ? -4.512 -10.18 -5.996 1 84.75 310 ASP B CA 1
ATOM 6964 C C . ASP B 1 310 ? -3.561 -9.18 -6.645 1 84.75 310 ASP B C 1
ATOM 6966 O O . ASP B 1 310 ? -3.805 -7.969 -6.602 1 84.75 310 ASP B O 1
ATOM 6970 N N . MET B 1 311 ? -2.566 -9.742 -7.238 1 84.31 311 MET B N 1
ATOM 6971 C CA . MET B 1 311 ? -1.536 -8.898 -7.836 1 84.31 311 MET B CA 1
ATOM 6972 C C . MET B 1 311 ? -2.074 -8.172 -9.062 1 84.31 311 MET B C 1
ATOM 6974 O O . MET B 1 311 ? -1.496 -7.176 -9.5 1 84.31 311 MET B O 1
ATOM 6978 N N . ALA B 1 312 ? -3.168 -8.555 -9.547 1 84.75 312 ALA B N 1
ATOM 6979 C CA . ALA B 1 312 ? -3.756 -7.914 -10.719 1 84.75 312 ALA B CA 1
ATOM 6980 C C . ALA B 1 312 ? -4.414 -6.586 -10.352 1 84.75 312 ALA B C 1
ATOM 6982 O O . ALA B 1 312 ? -4.473 -5.664 -11.164 1 84.75 312 ALA B O 1
ATOM 6983 N N . ILE B 1 313 ? -4.805 -6.438 -9.102 1 86.69 313 ILE B N 1
ATOM 6984 C CA . ILE B 1 313 ? -5.621 -5.281 -8.75 1 86.69 313 ILE B CA 1
ATOM 6985 C C . ILE B 1 313 ? -4.891 -4.422 -7.723 1 86.69 313 ILE B C 1
ATOM 6987 O O . ILE B 1 313 ? -5.055 -3.199 -7.695 1 86.69 313 ILE B O 1
ATOM 6991 N N . LEU B 1 314 ? -4.012 -5.008 -6.922 1 87.94 314 LEU B N 1
ATOM 6992 C CA . LEU B 1 314 ? -3.389 -4.352 -5.777 1 87.94 314 LEU B CA 1
ATOM 6993 C C . LEU B 1 314 ? -2.572 -3.143 -6.223 1 87.94 314 LEU B C 1
ATOM 6995 O O . LEU B 1 314 ? -2.705 -2.055 -5.656 1 87.94 314 LEU B O 1
ATOM 6999 N N . PRO B 1 315 ? -1.781 -3.246 -7.277 1 86.56 315 PRO B N 1
ATOM 7000 C CA . PRO B 1 315 ? -0.955 -2.094 -7.648 1 86.56 315 PRO B CA 1
ATOM 7001 C C . PRO B 1 315 ? -1.784 -0.892 -8.094 1 86.56 315 PRO B C 1
ATOM 7003 O O . PRO B 1 315 ? -1.412 0.253 -7.828 1 86.56 315 PRO B O 1
ATOM 7006 N N . GLN B 1 316 ? -2.887 -1.128 -8.695 1 89.44 316 GLN B N 1
ATOM 7007 C CA . GLN B 1 316 ? -3.746 -0.042 -9.148 1 89.44 316 GLN B CA 1
ATOM 7008 C C . GLN B 1 316 ? -4.371 0.702 -7.977 1 89.44 316 GLN B C 1
ATOM 7010 O O . GLN B 1 316 ? -4.379 1.934 -7.945 1 89.44 316 GLN B O 1
ATOM 7015 N N . ILE B 1 317 ? -4.848 -0.01 -7.059 1 91.06 317 ILE B N 1
ATOM 7016 C CA . ILE B 1 317 ? -5.477 0.579 -5.879 1 91.06 317 ILE B CA 1
ATOM 7017 C C . ILE B 1 317 ? -4.426 1.316 -5.047 1 91.06 317 ILE B C 1
ATOM 7019 O O . ILE B 1 317 ? -4.668 2.436 -4.586 1 91.06 317 ILE B O 1
ATOM 7023 N N . GLU B 1 318 ? -3.279 0.704 -4.898 1 88.25 318 GLU B N 1
ATOM 7024 C CA . GLU B 1 318 ? -2.195 1.293 -4.117 1 88.25 318 GLU B CA 1
ATOM 7025 C C . GLU B 1 318 ? -1.7 2.59 -4.754 1 88.25 318 GLU B C 1
ATOM 7027 O O . GLU B 1 318 ? -1.408 3.559 -4.051 1 88.25 318 GLU B O 1
ATOM 7032 N N . ALA B 1 319 ? -1.571 2.576 -6.039 1 86.88 319 ALA B N 1
ATOM 7033 C CA . ALA B 1 319 ? -1.127 3.777 -6.742 1 86.88 319 ALA B CA 1
ATOM 7034 C C . ALA B 1 319 ? -2.113 4.926 -6.547 1 86.88 319 ALA B C 1
ATOM 7036 O O . ALA B 1 319 ? -1.709 6.059 -6.281 1 86.88 319 ALA B O 1
ATOM 7037 N N . ALA B 1 320 ? -3.355 4.625 -6.668 1 90 320 ALA B N 1
ATOM 7038 C CA . ALA B 1 320 ? -4.387 5.645 -6.477 1 90 320 ALA B CA 1
ATOM 7039 C C . ALA B 1 320 ? -4.41 6.137 -5.031 1 90 320 ALA B C 1
ATOM 7041 O O . ALA B 1 320 ? -4.586 7.332 -4.781 1 90 320 ALA B O 1
ATOM 7042 N N . TYR B 1 321 ? -4.254 5.277 -4.164 1 90.62 321 TYR B N 1
ATOM 7043 C CA . TYR B 1 321 ? -4.238 5.609 -2.742 1 90.62 321 TYR B CA 1
ATOM 7044 C C . TYR B 1 321 ? -3.037 6.484 -2.4 1 90.62 321 TYR B C 1
ATOM 7046 O O . TYR B 1 321 ? -3.166 7.465 -1.663 1 90.62 321 TYR B O 1
ATOM 7054 N N . SER B 1 322 ? -1.921 6.055 -2.889 1 86.44 322 SER B N 1
ATOM 7055 C CA . SER B 1 322 ? -0.693 6.801 -2.643 1 86.44 322 SER B CA 1
ATOM 7056 C C . SER B 1 322 ? -0.772 8.203 -3.234 1 86.44 322 SER B C 1
ATOM 7058 O O . SER B 1 322 ? -0.299 9.172 -2.627 1 86.44 322 SER B O 1
ATOM 7060 N N . GLU B 1 323 ? -1.33 8.336 -4.348 1 87.5 323 GLU B N 1
ATOM 7061 C CA . GLU B 1 323 ? -1.511 9.641 -4.977 1 87.5 323 GLU B CA 1
ATOM 7062 C C . GLU B 1 323 ? -2.428 10.531 -4.145 1 87.5 323 GLU B C 1
ATOM 7064 O O . GLU B 1 323 ? -2.16 11.727 -3.979 1 87.5 323 GLU B O 1
ATOM 7069 N N . ARG B 1 324 ? -3.459 9.969 -3.689 1 88.38 324 ARG B N 1
ATOM 7070 C CA . ARG B 1 324 ? -4.379 10.711 -2.832 1 88.38 324 ARG B CA 1
ATOM 7071 C C . ARG B 1 324 ? -3.688 11.172 -1.556 1 88.38 324 ARG B C 1
ATOM 7073 O O . ARG B 1 324 ? -3.85 12.32 -1.136 1 88.38 324 ARG B O 1
ATOM 7080 N N . ASN B 1 325 ? -2.936 10.359 -0.958 1 87.25 325 ASN B N 1
ATOM 7081 C CA . ASN B 1 325 ? -2.219 10.703 0.266 1 87.25 325 ASN B CA 1
ATOM 7082 C C . ASN B 1 325 ? -1.177 11.789 0.02 1 87.25 325 ASN B C 1
ATOM 7084 O O . ASN B 1 325 ? -0.949 12.641 0.879 1 87.25 325 ASN B O 1
ATOM 7088 N N . ALA B 1 326 ? -0.538 11.68 -1.04 1 85.69 326 ALA B N 1
ATOM 7089 C CA . ALA B 1 326 ? 0.432 12.711 -1.392 1 85.69 326 ALA B CA 1
ATOM 7090 C C . ALA B 1 326 ? -0.242 14.078 -1.53 1 85.69 326 ALA B C 1
ATOM 7092 O O . ALA B 1 326 ? 0.305 15.094 -1.099 1 85.69 326 ALA B O 1
ATOM 7093 N N . ARG B 1 327 ? -1.391 14.117 -2.074 1 88.12 327 ARG B N 1
ATOM 7094 C CA . ARG B 1 327 ? -2.158 15.352 -2.197 1 88.12 327 ARG B CA 1
ATOM 7095 C C . ARG B 1 327 ? -2.561 15.883 -0.826 1 88.12 327 ARG B C 1
ATOM 7097 O O . ARG B 1 327 ? -2.49 17.094 -0.577 1 88.12 327 ARG B O 1
ATOM 7104 N N . LEU B 1 328 ? -2.947 15.023 -0.024 1 86.25 328 LEU B N 1
ATOM 7105 C CA . LEU B 1 328 ? -3.324 15.414 1.331 1 86.25 328 LEU B CA 1
ATOM 7106 C C . LEU B 1 328 ? -2.129 15.992 2.08 1 86.25 328 LEU B C 1
ATOM 7108 O O . LEU B 1 328 ? -2.262 17 2.787 1 86.25 328 LEU B O 1
ATOM 7112 N N . HIS B 1 329 ? -1.015 15.359 1.984 1 88.56 329 HIS B N 1
ATOM 7113 C CA . HIS B 1 329 ? 0.214 15.836 2.605 1 88.56 329 HIS B CA 1
ATOM 7114 C C . HIS B 1 329 ? 0.541 17.25 2.15 1 88.56 329 HIS B C 1
ATOM 7116 O O . HIS B 1 329 ? 0.886 18.109 2.971 1 88.56 329 HIS B O 1
ATOM 7122 N N . THR B 1 330 ? 0.389 17.438 0.929 1 88.25 330 THR B N 1
ATOM 7123 C CA . THR B 1 330 ? 0.655 18.766 0.392 1 88.25 330 THR B CA 1
ATOM 7124 C C . THR B 1 330 ? -0.349 19.781 0.935 1 88.25 330 THR B C 1
ATOM 7126 O O . THR B 1 330 ? 0.019 20.906 1.271 1 88.25 330 THR B O 1
ATOM 7129 N N . MET B 1 331 ? -1.493 19.406 1.036 1 88.62 331 MET B N 1
ATOM 7130 C CA . MET B 1 331 ? -2.535 20.266 1.577 1 88.62 331 MET B CA 1
ATOM 7131 C C . MET B 1 331 ? -2.244 20.62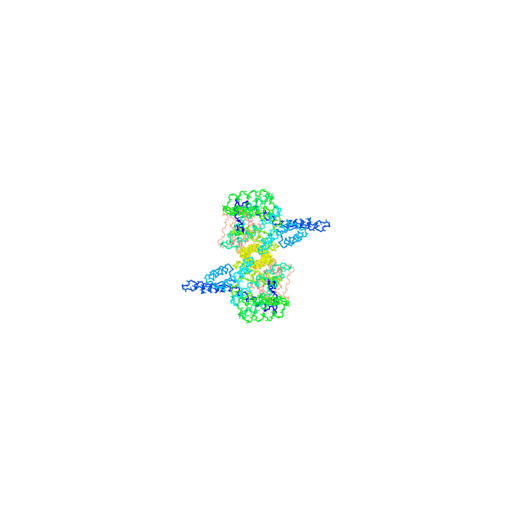5 3.031 1 88.62 331 MET B C 1
ATOM 7133 O O . MET B 1 331 ? -2.398 21.781 3.434 1 88.62 331 MET B O 1
ATOM 7137 N N . TYR B 1 332 ? -1.813 19.656 3.785 1 88.44 332 TYR B N 1
ATOM 7138 C CA . TYR B 1 332 ? -1.464 19.906 5.18 1 88.44 332 TYR B CA 1
ATOM 7139 C C . TYR B 1 332 ? -0.303 20.875 5.289 1 88.44 332 TYR B C 1
ATOM 7141 O O . TYR B 1 332 ? -0.329 21.797 6.117 1 88.44 332 TYR B O 1
ATOM 7149 N N . ILE B 1 333 ? 0.605 20.719 4.504 1 88.75 333 ILE B N 1
ATOM 7150 C CA . ILE B 1 333 ? 1.778 21.594 4.531 1 88.75 333 ILE B CA 1
ATOM 7151 C C . ILE B 1 333 ? 1.372 23.016 4.172 1 88.75 333 ILE B C 1
ATOM 7153 O O . ILE B 1 333 ? 1.789 23.969 4.832 1 88.75 333 ILE B O 1
ATOM 7157 N N . VAL B 1 334 ? 0.533 23.125 3.174 1 87.81 334 VAL B N 1
ATOM 7158 C CA . VAL B 1 334 ? 0.057 24.438 2.771 1 87.81 334 VAL B CA 1
ATOM 7159 C C . VAL B 1 334 ? -0.73 25.078 3.914 1 87.81 334 VAL B C 1
ATOM 7161 O O . VAL B 1 334 ? -0.545 26.25 4.223 1 87.81 334 VAL B O 1
ATOM 7164 N N . LEU B 1 335 ? -1.522 24.266 4.504 1 88.19 335 LEU B N 1
ATOM 7165 C CA . LEU B 1 335 ? -2.328 24.766 5.613 1 88.19 335 LEU B CA 1
ATOM 7166 C C . LEU B 1 335 ? -1.44 25.219 6.773 1 88.19 335 LEU B C 1
ATOM 7168 O O . LEU B 1 335 ? -1.679 26.266 7.375 1 88.19 335 LEU B O 1
ATOM 7172 N N . ILE B 1 336 ? -0.447 24.562 7.066 1 89.12 336 ILE B N 1
ATOM 7173 C CA . ILE B 1 336 ? 0.49 24.891 8.133 1 89.12 336 ILE B CA 1
ATOM 7174 C C . ILE B 1 336 ? 1.213 26.203 7.809 1 89.12 336 ILE B C 1
ATOM 7176 O O . ILE B 1 336 ? 1.341 27.078 8.664 1 89.12 336 ILE B O 1
ATOM 7180 N N . VAL B 1 337 ? 1.593 26.328 6.566 1 88.31 337 VAL B N 1
ATOM 7181 C CA . VAL B 1 337 ? 2.316 27.531 6.148 1 88.31 337 VAL B CA 1
ATOM 7182 C C . VAL B 1 337 ? 1.402 28.75 6.25 1 88.31 337 VAL B C 1
ATOM 7184 O O . VAL B 1 337 ? 1.813 29.797 6.738 1 88.31 337 VAL B O 1
ATOM 7187 N N . VAL B 1 338 ? 0.172 28.609 5.871 1 86.25 338 VAL B N 1
ATOM 7188 C CA . VAL B 1 338 ? -0.792 29.703 5.906 1 86.25 338 VAL B CA 1
ATOM 7189 C C . VAL B 1 338 ? -1.061 30.109 7.352 1 86.25 338 VAL B C 1
ATOM 7191 O O . VAL B 1 338 ? -1.055 31.297 7.68 1 86.25 338 VAL B O 1
ATOM 7194 N N . ILE B 1 339 ? -1.23 29.188 8.188 1 85.19 339 ILE B N 1
ATOM 7195 C CA . ILE B 1 339 ? -1.526 29.469 9.586 1 85.19 339 ILE B CA 1
ATOM 7196 C C . ILE B 1 339 ? -0.313 30.125 10.25 1 85.19 339 ILE B C 1
ATOM 7198 O O . ILE B 1 339 ? -0.458 31.047 11.062 1 85.19 339 ILE B O 1
ATOM 7202 N N . LEU B 1 340 ? 0.849 29.688 9.867 1 86.62 340 LEU B N 1
ATOM 7203 C CA . LEU B 1 340 ? 2.074 30.266 10.406 1 86.62 340 LEU B CA 1
ATOM 7204 C C . LEU B 1 340 ? 2.221 31.719 9.969 1 86.62 340 LEU B C 1
ATOM 7206 O O . LEU B 1 340 ? 2.629 32.594 10.758 1 86.62 340 LEU B O 1
ATOM 7210 N N . LEU B 1 341 ? 1.848 31.969 8.75 1 85.12 341 LEU B N 1
ATOM 7211 C CA . LEU B 1 341 ? 1.887 33.344 8.25 1 85.12 341 LEU B CA 1
ATOM 7212 C C . LEU B 1 341 ? 0.899 34.219 9.016 1 85.12 341 LEU B C 1
ATOM 7214 O O . LEU B 1 341 ? 1.222 35.344 9.375 1 85.12 341 LEU B O 1
ATOM 7218 N N . PHE B 1 342 ? -0.226 33.656 9.258 1 81.75 342 PHE B N 1
ATOM 7219 C CA . PHE B 1 342 ? -1.229 34.375 10.031 1 81.75 342 PHE B CA 1
ATOM 7220 C C . PHE B 1 342 ? -0.743 34.625 11.461 1 81.75 342 PHE B C 1
ATOM 7222 O O . PHE B 1 342 ? -0.982 35.688 12.031 1 81.75 342 PHE B O 1
ATOM 7229 N N . PHE B 1 343 ? -0.039 33.75 11.984 1 83.75 343 PHE B N 1
ATOM 7230 C CA . PHE B 1 343 ? 0.502 33.844 13.336 1 83.75 343 PHE B CA 1
ATOM 7231 C C . PHE B 1 343 ? 1.574 34.938 13.406 1 83.75 343 PHE B C 1
ATOM 7233 O O . PHE B 1 343 ? 1.572 35.75 14.328 1 83.75 343 PHE B O 1
ATOM 7240 N N . VAL B 1 344 ? 2.402 34.906 12.453 1 83.25 344 VAL B N 1
ATOM 7241 C CA . VAL B 1 344 ? 3.463 35.906 12.414 1 83.25 344 VAL B CA 1
ATOM 7242 C C . VAL B 1 344 ? 2.855 37.312 12.258 1 83.25 344 VAL B C 1
ATOM 7244 O O . VAL B 1 344 ? 3.295 38.25 12.914 1 83.25 344 VAL B O 1
ATOM 7247 N N . SER B 1 345 ? 1.816 37.406 11.492 1 83.62 345 SER B N 1
ATOM 7248 C CA . SER B 1 345 ? 1.136 38.688 11.281 1 83.62 345 SER B CA 1
ATOM 7249 C C . SER B 1 345 ? 0.45 39.156 12.555 1 83.62 345 SER B C 1
ATOM 7251 O O . SER B 1 345 ? 0.476 40.344 12.867 1 83.62 345 SER B O 1
ATOM 7253 N N . ALA B 1 346 ? -0.098 38.188 13.234 1 79 346 ALA B N 1
ATOM 7254 C CA . ALA B 1 346 ? -0.772 38.531 14.484 1 79 346 ALA B CA 1
ATOM 7255 C C . ALA B 1 346 ? 0.23 38.969 15.539 1 79 346 ALA B C 1
ATOM 7257 O O . ALA B 1 346 ? -0.028 39.938 16.281 1 79 346 ALA B O 1
ATOM 7258 N N . VAL B 1 347 ? 1.361 38.406 15.586 1 79.69 347 VAL B N 1
ATOM 7259 C CA . VAL B 1 347 ? 2.408 38.75 16.531 1 79.69 347 VAL B CA 1
ATOM 7260 C C . VAL B 1 34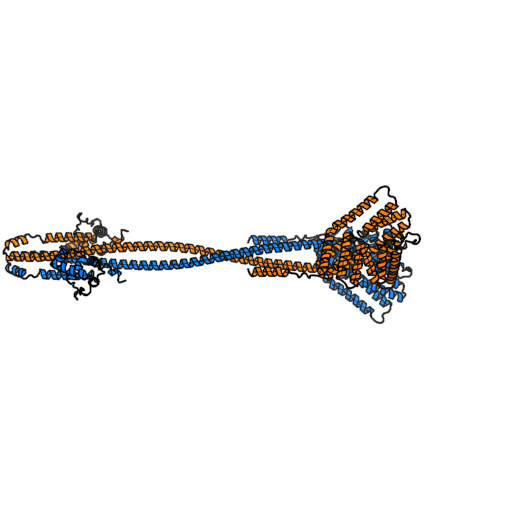7 ? 2.975 40.125 16.172 1 79.69 347 VAL B C 1
ATOM 7262 O O . VAL B 1 347 ? 3.201 40.969 17.062 1 79.69 347 VAL B O 1
ATOM 7265 N N . ALA B 1 348 ? 3.127 40.406 14.93 1 82.19 348 ALA B N 1
ATOM 7266 C CA . ALA B 1 348 ? 3.617 41.719 14.469 1 82.19 348 ALA B CA 1
ATOM 7267 C C . ALA B 1 348 ? 2.635 42.812 14.82 1 82.19 348 ALA B C 1
ATOM 7269 O O . ALA B 1 348 ? 3.039 43.906 15.281 1 82.19 348 ALA B O 1
ATOM 7270 N N . ALA B 1 349 ? 1.392 42.469 14.617 1 76.62 349 ALA B N 1
ATOM 7271 C CA . ALA B 1 349 ? 0.352 43.438 14.969 1 76.62 349 ALA B CA 1
ATOM 7272 C C . ALA B 1 349 ? 0.328 43.719 16.469 1 76.62 349 ALA B C 1
ATOM 7274 O O . ALA B 1 349 ? 0.177 44.844 16.906 1 76.62 349 ALA B O 1
ATOM 7275 N N . GLY B 1 350 ? 0.557 42.656 17.188 1 73.38 350 GLY B N 1
ATOM 7276 C CA . GLY B 1 350 ? 0.617 42.781 18.641 1 73.38 350 GLY B CA 1
ATOM 7277 C C . GLY B 1 350 ? 1.798 43.625 19.109 1 73.38 350 GLY B C 1
ATOM 7278 O O . GLY B 1 350 ? 1.646 44.5 19.953 1 73.38 350 GLY B O 1
ATOM 7279 N N . LEU B 1 351 ? 2.928 43.469 18.609 1 77.75 351 LEU B N 1
ATOM 7280 C CA . LEU B 1 351 ? 4.121 44.25 18.953 1 77.75 351 LEU B CA 1
ATOM 7281 C C . LEU B 1 351 ? 3.967 45.719 18.562 1 77.75 351 LEU B C 1
ATOM 7283 O O . LEU B 1 351 ? 4.406 46.594 19.297 1 77.75 351 LEU B O 1
ATOM 7287 N N . TYR B 1 352 ? 3.271 45.875 17.453 1 77.38 352 TYR B N 1
ATOM 7288 C CA . TYR B 1 352 ? 2.994 47.219 17 1 77.38 352 TYR B CA 1
ATOM 7289 C C . TYR B 1 352 ? 2.1 47.969 17.984 1 77.38 352 TYR B C 1
ATOM 7291 O O . TYR B 1 352 ? 2.371 49.125 18.328 1 77.38 352 TYR B O 1
ATOM 7299 N N . VAL B 1 353 ? 1.184 47.281 18.438 1 73.62 353 VAL B N 1
ATOM 7300 C CA . VAL B 1 353 ? 0.24 47.875 19.375 1 73.62 353 VAL B CA 1
ATOM 7301 C C . VAL B 1 353 ? 0.934 48.125 20.703 1 73.62 353 VAL B C 1
ATOM 7303 O O . VAL B 1 353 ? 0.718 49.188 21.328 1 73.62 353 VAL B O 1
ATOM 7306 N N . LEU B 1 354 ? 1.812 47.25 21.062 1 74 354 LEU B N 1
ATOM 7307 C CA . LEU B 1 354 ? 2.539 47.406 22.312 1 74 354 LEU B CA 1
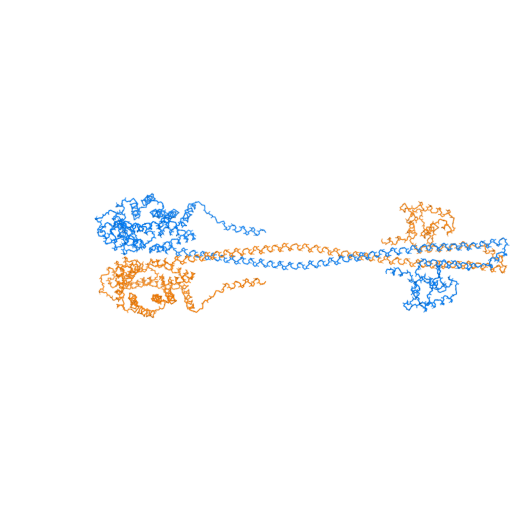ATOM 7308 C C . LEU B 1 354 ? 3.508 48.594 22.234 1 74 354 LEU B C 1
ATOM 7310 O O . LEU B 1 354 ? 3.637 49.375 23.172 1 74 354 LEU B O 1
ATOM 7314 N N . SER B 1 355 ? 4.129 48.75 21.078 1 76.25 355 SER B N 1
ATOM 7315 C CA . SER B 1 355 ? 5.062 49.844 20.891 1 76.25 355 SER B CA 1
ATOM 7316 C C . SER B 1 355 ? 4.336 51.188 20.875 1 76.25 355 SER B C 1
ATOM 7318 O O . SER B 1 355 ? 4.832 52.156 21.422 1 76.25 355 SER B O 1
ATOM 7320 N N . ARG B 1 356 ? 3.154 51.125 20.391 1 70.31 356 ARG B N 1
ATOM 7321 C CA . ARG B 1 356 ? 2.355 52.344 20.312 1 70.31 356 ARG B CA 1
ATOM 7322 C C . ARG B 1 356 ? 1.828 52.75 21.703 1 70.31 356 ARG B C 1
ATOM 7324 O O . ARG B 1 356 ? 1.764 53.938 22.031 1 70.31 356 ARG B O 1
ATOM 7331 N N . ASN B 1 357 ? 1.568 51.688 22.5 1 69.69 357 ASN B N 1
ATOM 7332 C CA . ASN B 1 357 ? 1.051 51.938 23.844 1 69.69 357 ASN B CA 1
ATOM 7333 C C . ASN B 1 357 ? 2.125 52.5 24.75 1 69.69 357 ASN B C 1
ATOM 7335 O O . ASN B 1 357 ? 1.829 53.312 25.641 1 69.69 357 ASN B O 1
ATOM 7339 N N . ARG B 1 358 ? 3.377 52.188 24.562 1 70.19 358 ARG B N 1
ATOM 7340 C CA . ARG B 1 358 ? 4.465 52.781 25.359 1 70.19 358 ARG B CA 1
ATOM 7341 C C . ARG B 1 358 ? 4.617 54.25 25.094 1 70.19 358 ARG B C 1
ATOM 7343 O O . ARG B 1 358 ? 4.824 55.031 26.031 1 70.19 358 ARG B O 1
ATOM 7350 N N . LYS B 1 359 ? 4.418 54.719 23.969 1 69.38 359 LYS B N 1
ATOM 7351 C CA . LYS B 1 359 ? 4.484 56.156 23.609 1 69.38 359 LYS B CA 1
ATOM 7352 C C . LYS B 1 359 ? 3.324 56.938 24.234 1 69.38 359 LYS B C 1
ATOM 7354 O O . LYS B 1 359 ? 3.504 58.062 24.703 1 69.38 359 LYS B O 1
ATOM 7359 N N . LEU B 1 360 ? 2.271 56.219 24.438 1 66.44 360 LEU B N 1
ATOM 7360 C CA . LEU B 1 360 ? 1.09 56.844 25 1 66.44 360 LEU B CA 1
ATOM 7361 C C . LEU B 1 360 ? 1.253 57.062 26.5 1 66.44 360 LEU B C 1
ATOM 7363 O O . LEU B 1 360 ? 0.811 58.094 27.047 1 66.44 360 LEU B O 1
ATOM 7367 N N . CYS B 1 361 ? 1.953 56.281 27.188 1 65.31 361 CYS B N 1
ATOM 7368 C CA . CYS B 1 361 ? 2.211 56.438 28.609 1 65.31 361 CYS B CA 1
ATOM 7369 C C . CYS B 1 361 ? 3.137 57.625 28.891 1 65.31 361 CYS B C 1
ATOM 7371 O O . CYS B 1 361 ? 2.957 58.344 29.875 1 65.31 361 CYS B O 1
ATOM 7373 N N . ALA B 1 362 ? 4.043 57.938 28.109 1 69 362 ALA B N 1
ATOM 7374 C CA . ALA B 1 362 ? 4.949 59.062 28.25 1 69 362 ALA B CA 1
ATOM 7375 C C . ALA B 1 362 ? 4.199 60.375 28.125 1 69 362 ALA B C 1
ATOM 7377 O O . ALA B 1 362 ? 4.465 61.344 28.859 1 69 362 ALA B O 1
ATOM 7378 N N . VAL B 1 363 ? 3.217 60.312 27.297 1 66 363 VAL B N 1
ATOM 7379 C CA . VAL B 1 363 ? 2.424 61.531 27.078 1 66 363 VAL B CA 1
ATOM 7380 C C . VAL B 1 363 ? 1.539 61.781 28.297 1 66 363 VAL B C 1
ATOM 7382 O O . VAL B 1 363 ? 1.354 62.938 28.703 1 66 363 VAL B O 1
ATOM 7385 N N . GLN B 1 364 ? 1.133 60.844 29 1 65.75 364 GLN B N 1
ATOM 7386 C CA . GLN B 1 364 ? 0.306 60.969 30.203 1 65.75 364 GLN B CA 1
ATOM 7387 C C . GLN B 1 364 ? 1.105 61.562 31.359 1 65.75 364 GLN B C 1
ATOM 7389 O O . GLN B 1 364 ? 0.584 62.375 32.125 1 65.75 364 GLN B O 1
ATOM 7394 N N . GLN B 1 365 ? 2.348 61.281 31.5 1 68.94 365 GLN B N 1
ATOM 7395 C CA . GLN B 1 365 ? 3.199 61.812 32.562 1 68.94 365 GLN B CA 1
ATOM 7396 C C . GLN B 1 365 ? 3.455 63.312 32.344 1 68.94 365 GLN B C 1
ATOM 7398 O O . GLN B 1 365 ? 3.43 64.062 33.312 1 68.94 365 GLN B O 1
ATOM 7403 N N . THR B 1 366 ? 3.686 63.719 31.156 1 65.25 366 THR B N 1
ATOM 7404 C CA . THR B 1 366 ? 3.912 65.125 30.844 1 65.25 366 THR B CA 1
ATOM 7405 C C . THR B 1 366 ? 2.662 65.938 31.141 1 65.25 366 THR B C 1
ATOM 7407 O O . THR B 1 366 ? 2.754 67.062 31.625 1 65.25 366 THR B O 1
ATOM 7410 N N . LEU B 1 367 ? 1.573 65.312 31.125 1 66.31 367 LEU B N 1
ATOM 7411 C CA . LEU B 1 367 ? 0.304 66 31.391 1 66.31 367 LEU B CA 1
ATOM 7412 C C . LEU B 1 367 ? 0.105 66.25 32.875 1 66.31 367 LEU B C 1
ATOM 7414 O O . LEU B 1 367 ? -0.4 67.25 33.281 1 66.31 367 LEU B O 1
ATOM 7418 N N . ARG B 1 368 ? 0.497 65.375 33.656 1 69.44 368 ARG B N 1
ATOM 7419 C CA . ARG B 1 368 ? 0.397 65.5 35.094 1 69.44 368 ARG B CA 1
ATOM 7420 C C . ARG B 1 368 ? 1.301 66.562 35.625 1 69.44 368 ARG B C 1
ATOM 7422 O O . ARG B 1 368 ? 0.9 67.375 36.469 1 69.44 368 ARG B O 1
ATOM 7429 N N . GLU B 1 369 ? 2.398 66.75 35.094 1 70.88 369 GLU B N 1
ATOM 7430 C CA . GLU B 1 369 ? 3.352 67.75 35.5 1 70.88 369 GLU B CA 1
ATOM 7431 C C . GLU B 1 369 ? 2.848 69.188 35.125 1 70.88 369 GLU B C 1
ATOM 7433 O O . GLU B 1 369 ? 2.979 70.125 35.906 1 70.88 369 GLU B O 1
ATOM 7438 N N . SER B 1 370 ? 2.227 69.188 33.969 1 68.94 370 SER B N 1
ATOM 7439 C CA . SER B 1 370 ? 1.681 70.438 33.531 1 68.94 370 SER B CA 1
ATOM 7440 C C . SER B 1 370 ? 0.514 70.875 34.406 1 68.94 370 SER B C 1
ATOM 7442 O O . SER B 1 370 ? 0.385 72.062 34.719 1 68.94 370 SER B O 1
ATOM 7444 N N . ASN B 1 371 ? -0.235 70 34.969 1 68.81 371 ASN B N 1
ATOM 7445 C CA . ASN B 1 371 ? -1.357 70.25 35.844 1 68.81 371 ASN B CA 1
ATOM 7446 C C . ASN B 1 371 ? -0.883 70.75 37.219 1 68.81 371 ASN B C 1
ATOM 7448 O O . ASN B 1 371 ? -1.491 71.688 37.812 1 68.81 371 ASN B O 1
ATOM 7452 N N . ASP B 1 372 ? 0.166 70.312 37.719 1 69.81 372 ASP B N 1
ATOM 7453 C CA . ASP B 1 372 ? 0.739 70.75 39 1 69.81 372 ASP B CA 1
ATOM 7454 C C . ASP B 1 372 ? 1.289 72.188 38.906 1 69.81 372 ASP B C 1
ATOM 7456 O O . ASP B 1 372 ? 1.114 73 39.812 1 69.81 372 ASP B O 1
ATOM 7460 N N . LYS B 1 373 ? 1.845 72.5 37.812 1 69.5 373 LYS B N 1
ATOM 7461 C CA . LYS B 1 373 ? 2.381 73.875 37.594 1 69.5 373 LYS B CA 1
ATOM 7462 C C . LYS B 1 373 ? 1.259 74.875 37.531 1 69.5 373 LYS B C 1
ATOM 7464 O O . LYS B 1 373 ? 1.372 76 38.062 1 69.5 373 LYS B O 1
ATOM 7469 N N . LEU B 1 374 ? 0.196 74.375 37.031 1 68.94 374 LEU B N 1
ATOM 7470 C CA . LEU B 1 374 ? -0.959 75.25 36.875 1 68.94 374 LEU B CA 1
ATOM 7471 C C . LEU B 1 374 ? -1.59 75.562 38.219 1 68.94 374 LEU B C 1
ATOM 7473 O O . LEU B 1 374 ? -1.973 76.75 38.5 1 68.94 374 LEU B O 1
ATOM 7477 N N . ASN B 1 375 ? -1.635 74.562 39.031 1 71.75 375 ASN B N 1
ATOM 7478 C CA . ASN B 1 375 ? -2.18 74.75 40.344 1 71.75 375 ASN B CA 1
ATOM 7479 C C . ASN B 1 375 ? -1.286 75.688 41.219 1 71.75 375 ASN B C 1
ATOM 7481 O O . ASN B 1 375 ? -1.78 76.5 42 1 71.75 375 ASN B O 1
ATOM 7485 N N . GLY B 1 376 ? -0.032 75.688 40.969 1 71.19 376 GLY B N 1
ATOM 7486 C CA . GLY B 1 376 ? 0.91 76.562 41.656 1 71.19 376 GLY B CA 1
ATOM 7487 C C . GLY B 1 376 ? 0.789 78 41.281 1 71.19 376 GLY B C 1
ATOM 7488 O O . GLY B 1 376 ? 0.771 78.875 42.125 1 71.19 376 GLY B O 1
ATOM 7489 N N . LEU B 1 377 ? 0.55 78.312 40.031 1 70.75 377 LEU B N 1
ATOM 7490 C CA . LEU B 1 377 ? 0.408 79.625 39.531 1 70.75 377 LEU B CA 1
ATOM 7491 C C . LEU B 1 377 ? -0.89 80.312 40 1 70.75 377 LEU B C 1
ATOM 7493 O O . LEU B 1 377 ? -0.921 81.5 40.344 1 70.75 377 LEU B O 1
ATOM 7497 N N . ALA B 1 378 ? -1.92 79.438 40.219 1 70.31 378 ALA B N 1
ATOM 7498 C CA . ALA B 1 378 ? -3.209 79.875 40.719 1 70.31 378 ALA B CA 1
ATOM 7499 C C . ALA B 1 378 ? -3.107 80.312 42.156 1 70.31 378 ALA B C 1
ATOM 7501 O O . ALA B 1 378 ? -3.723 81.312 42.562 1 70.31 378 ALA B O 1
ATOM 7502 N N . ARG B 1 379 ? -2.248 79.75 42.906 1 75.5 379 ARG B N 1
ATOM 7503 C CA . ARG B 1 379 ? -2.061 80.062 44.312 1 75.5 379 ARG B CA 1
ATOM 7504 C C . ARG B 1 379 ? -1.299 81.375 44.469 1 75.5 379 ARG B C 1
ATOM 7506 O O . ARG B 1 379 ? -1.671 82.25 45.281 1 75.5 379 ARG B O 1
ATOM 7513 N N . ILE B 1 380 ? -0.379 81.688 43.656 1 71.88 380 ILE B N 1
ATOM 7514 C CA . ILE B 1 380 ? 0.456 82.875 43.719 1 71.88 380 ILE B CA 1
ATOM 7515 C C . ILE B 1 380 ? -0.361 84.062 43.281 1 71.88 380 ILE B C 1
ATOM 7517 O O . ILE B 1 380 ? -0.27 85.125 43.906 1 71.88 380 ILE B O 1
ATOM 7521 N N . LEU B 1 381 ? -1.239 83.875 42.406 1 71.88 381 LEU B N 1
ATOM 7522 C CA . LEU B 1 381 ? -2.061 84.938 41.906 1 71.88 381 LEU B CA 1
ATOM 7523 C C . LEU B 1 381 ? -3.066 85.438 42.969 1 71.88 381 LEU B C 1
ATOM 7525 O O . LEU B 1 381 ? -3.316 86.625 43.125 1 71.88 381 LEU B O 1
ATOM 7529 N N . ARG B 1 382 ? -3.545 84.438 43.656 1 73.62 382 ARG B N 1
ATOM 7530 C CA . ARG B 1 382 ? -4.5 84.75 44.719 1 73.62 382 ARG B CA 1
ATOM 7531 C C . ARG B 1 382 ? -3.828 85.562 45.844 1 73.62 382 ARG B C 1
ATOM 7533 O O . ARG B 1 382 ? -4.391 86.5 46.375 1 73.62 382 ARG B O 1
ATOM 7540 N N . GLU B 1 383 ? -2.688 85.188 46.125 1 78.25 383 GLU B N 1
ATOM 7541 C CA . GLU B 1 383 ? -1.946 85.875 47.219 1 78.25 383 GLU B CA 1
ATOM 7542 C C . GLU B 1 383 ? -1.571 87.312 46.844 1 78.25 383 GLU B C 1
ATOM 7544 O O . GLU B 1 383 ? -1.665 88.188 47.656 1 78.25 383 GLU B O 1
ATOM 7549 N N . THR B 1 384 ? -1.274 87.5 45.531 1 76.38 384 THR B N 1
ATOM 7550 C CA . THR B 1 384 ? -0.908 88.812 45.062 1 76.38 384 THR B CA 1
ATOM 7551 C C . THR B 1 384 ? -2.123 89.75 45.062 1 76.38 384 THR B C 1
ATOM 7553 O O . THR B 1 384 ? -2.02 90.875 45.438 1 76.38 384 THR B O 1
ATOM 7556 N N . ASN B 1 385 ? -3.268 89.25 44.812 1 72.38 385 ASN B N 1
ATOM 7557 C CA . ASN B 1 385 ? -4.508 90 44.812 1 72.38 385 ASN B CA 1
ATOM 7558 C C . ASN B 1 385 ? -4.914 90.438 46.219 1 72.38 385 ASN B C 1
ATOM 7560 O O . ASN B 1 385 ? -5.383 91.562 46.406 1 72.38 385 ASN B O 1
ATOM 7564 N N . ASP B 1 386 ? -4.668 89.625 47.094 1 76.44 386 ASP B N 1
ATOM 7565 C CA . ASP B 1 386 ? -4.996 89.938 48.5 1 76.44 386 ASP B CA 1
ATOM 7566 C C . ASP B 1 386 ? -4.094 91 49.031 1 76.44 386 ASP B C 1
ATOM 7568 O O . ASP B 1 386 ? -4.559 91.938 49.75 1 76.44 386 ASP B O 1
ATOM 7572 N N . ARG B 1 387 ? -2.947 91.062 48.625 1 76.56 387 ARG B N 1
ATOM 7573 C CA . ARG B 1 387 ? -1.979 92.062 49.062 1 76.56 387 ARG B CA 1
ATOM 7574 C C . ARG B 1 387 ? -2.295 93.438 48.5 1 76.56 387 ARG B C 1
ATOM 7576 O O . ARG B 1 387 ? -2.229 94.438 49.188 1 76.56 387 ARG B O 1
ATOM 7583 N N . LEU B 1 388 ? -2.73 93.375 47.281 1 74.81 388 LEU B N 1
ATOM 7584 C CA . LEU B 1 388 ? -3.035 94.625 46.594 1 74.81 388 LEU B CA 1
ATOM 7585 C C . LEU B 1 388 ? -4.297 95.25 47.156 1 74.81 388 LEU B C 1
ATOM 7587 O O . LEU B 1 388 ? -4.363 96.5 47.312 1 74.81 388 LEU B O 1
ATOM 7591 N N . SER B 1 389 ? -5.172 94.438 47.531 1 74.69 389 SER B N 1
ATOM 7592 C CA . SER B 1 389 ? -6.414 94.875 48.125 1 74.69 389 SER B CA 1
ATOM 7593 C C . SER B 1 389 ? -6.172 95.5 49.5 1 74.69 389 SER B C 1
ATOM 7595 O O . SER B 1 389 ? -6.734 96.562 49.844 1 74.69 389 SER B O 1
ATOM 7597 N N . ALA B 1 390 ? -5.324 95 50.25 1 77.69 390 ALA B N 1
ATOM 7598 C CA . ALA B 1 390 ? -4.996 95.5 51.594 1 77.69 390 ALA B CA 1
ATOM 7599 C C . ALA B 1 390 ? -4.277 96.875 51.531 1 77.69 390 ALA B C 1
ATOM 7601 O O . ALA B 1 390 ? -4.555 97.75 52.312 1 77.69 390 ALA B O 1
ATOM 7602 N N . GLN B 1 391 ? -3.461 97 50.562 1 75.56 391 GLN B N 1
ATOM 7603 C CA . GLN B 1 391 ? -2.73 98.25 50.344 1 75.56 391 GLN B CA 1
ATOM 7604 C C . GLN B 1 391 ? -3.674 99.375 49.969 1 75.56 391 GLN B C 1
ATOM 7606 O O . GLN B 1 391 ? -3.535 100.5 50.438 1 75.56 391 GLN B O 1
ATOM 7611 N N . ASN B 1 392 ? -4.695 99.188 49.25 1 70.88 392 ASN B N 1
ATOM 7612 C CA . ASN B 1 392 ? -5.684 100.188 48.812 1 70.88 392 ASN B CA 1
ATOM 7613 C C . ASN B 1 392 ? -6.492 100.688 50 1 70.88 392 ASN B C 1
ATOM 7615 O O . ASN B 1 392 ? -6.789 101.875 50.062 1 70.88 392 ASN B O 1
ATOM 7619 N N . LEU B 1 393 ? -6.758 99.875 50.938 1 73.12 393 LEU B N 1
ATOM 7620 C CA . LEU B 1 393 ? -7.527 100.25 52.094 1 73.12 393 LEU B CA 1
ATOM 7621 C C . LEU B 1 393 ? -6.715 101.188 53 1 73.12 393 LEU B C 1
ATOM 7623 O O . LEU B 1 393 ? -7.246 102.125 53.562 1 73.12 393 LEU B O 1
ATOM 7627 N N . ARG B 1 394 ? -5.48 101 53.062 1 72.5 394 ARG B N 1
ATOM 7628 C CA . ARG B 1 394 ? -4.598 101.812 53.906 1 72.5 394 ARG B CA 1
ATOM 7629 C C . ARG B 1 394 ? -4.426 103.188 53.344 1 72.5 394 ARG B C 1
ATOM 7631 O O . ARG B 1 394 ? -4.441 104.188 54.094 1 72.5 394 ARG B O 1
ATOM 7638 N N . ILE B 1 395 ? -4.367 103.312 52.062 1 72.06 395 ILE B N 1
ATOM 7639 C CA . ILE B 1 395 ? -4.18 104.625 51.406 1 72.06 395 ILE B CA 1
ATOM 7640 C C . ILE B 1 395 ? -5.453 105.438 51.5 1 72.06 395 ILE B C 1
ATOM 7642 O O . ILE B 1 395 ? -5.391 106.625 51.75 1 72.06 395 ILE B O 1
ATOM 7646 N N . ALA B 1 396 ? -6.57 104.75 51.5 1 71.62 396 ALA B N 1
ATOM 7647 C CA . ALA B 1 396 ? -7.855 105.438 51.656 1 71.62 396 ALA B CA 1
ATOM 7648 C C . ALA B 1 396 ? -8.016 106 53.062 1 71.62 396 ALA B C 1
ATOM 7650 O O . ALA B 1 396 ? -8.5 107.125 53.219 1 71.62 396 ALA B O 1
ATOM 7651 N N . ASP B 1 397 ? -7.578 105.438 54.062 1 73.44 397 ASP B N 1
ATOM 7652 C CA . ASP B 1 397 ? -7.664 105.875 55.438 1 73.44 397 ASP B CA 1
ATOM 7653 C C . ASP B 1 397 ? -6.77 107.125 55.656 1 73.44 397 ASP B C 1
ATOM 7655 O O . ASP B 1 397 ? -7.176 108.062 56.312 1 73.44 397 ASP B O 1
ATOM 7659 N N . ALA B 1 398 ? -5.617 107 55.094 1 72.19 398 ALA B N 1
ATOM 7660 C CA . ALA B 1 398 ? -4.68 108.125 55.219 1 72.19 398 ALA B CA 1
ATOM 7661 C C . ALA B 1 398 ? -5.238 109.375 54.594 1 72.19 398 ALA B C 1
ATOM 7663 O O . ALA B 1 398 ? -5.059 110.5 55.094 1 72.19 398 ALA B O 1
ATOM 7664 N N . ASN B 1 399 ? -6.016 109.25 53.594 1 73.12 399 ASN B N 1
ATOM 7665 C CA . ASN B 1 399 ? -6.633 110.375 52.875 1 73.12 399 ASN B CA 1
ATOM 7666 C C . ASN B 1 399 ? -7.73 111.062 53.719 1 73.12 399 ASN B C 1
ATOM 7668 O O . ASN B 1 399 ? -7.859 112.25 53.719 1 73.12 399 ASN B O 1
ATOM 7672 N N . ARG B 1 400 ? -8.414 110.438 54.469 1 74.06 400 ARG B N 1
ATOM 7673 C CA . ARG B 1 400 ? -9.5 110.938 55.312 1 74.06 400 ARG B CA 1
ATOM 7674 C C . ARG B 1 400 ? -8.953 111.75 56.469 1 74.06 400 ARG B C 1
ATOM 7676 O O . ARG B 1 400 ? -9.516 112.812 56.781 1 74.06 400 ARG B O 1
ATOM 7683 N N . ILE B 1 401 ? -7.906 111.375 57 1 74.25 401 ILE B N 1
ATOM 7684 C CA . ILE B 1 401 ? -7.293 112.125 58.094 1 74.25 401 ILE B CA 1
ATOM 7685 C C . ILE B 1 401 ? -6.82 113.5 57.625 1 74.25 401 ILE B C 1
ATOM 7687 O O . ILE B 1 401 ? -7.027 114.5 58.312 1 74.25 401 ILE B O 1
ATOM 7691 N N . LYS B 1 402 ? -6.328 113.625 56.5 1 77.44 402 LYS B N 1
ATOM 7692 C CA . LYS B 1 402 ? -5.82 114.875 55.938 1 77.44 402 LYS B CA 1
ATOM 7693 C C . LYS B 1 402 ? -6.961 115.875 55.656 1 77.44 402 LYS B C 1
ATOM 7695 O O . LYS B 1 402 ? -6.816 117.062 55.875 1 77.44 402 LYS B O 1
ATOM 7700 N N . GLU B 1 403 ? -8.102 115.375 55.312 1 78.31 403 GLU B N 1
ATOM 7701 C CA . GLU B 1 403 ? -9.273 116.188 55.062 1 78.31 403 GLU B CA 1
ATOM 7702 C C . GLU B 1 403 ? -9.789 116.875 56.344 1 78.31 403 GLU B C 1
ATOM 7704 O O . GLU B 1 403 ? -10.156 118 56.375 1 78.31 403 GLU B O 1
ATOM 7709 N N . VAL B 1 404 ? -9.695 116.125 57.406 1 78.69 404 VAL B N 1
ATOM 7710 C CA . VAL B 1 404 ? -10.133 116.625 58.688 1 78.69 404 VAL B CA 1
ATOM 7711 C C . VAL B 1 404 ? -9.211 117.812 59.125 1 78.69 404 VAL B C 1
ATOM 7713 O O . VAL B 1 404 ? -9.68 118.812 59.625 1 78.69 404 VAL B O 1
ATOM 7716 N N . TYR B 1 405 ? -7.988 117.625 58.844 1 79.44 405 TYR B N 1
ATOM 7717 C CA . TYR B 1 405 ? -7.035 118.688 59.219 1 79.44 405 TYR B CA 1
ATOM 7718 C C . TYR B 1 405 ? -7.254 119.938 58.375 1 79.44 405 TYR B C 1
ATOM 7720 O O . TYR B 1 405 ? -7.141 121.062 58.875 1 79.44 405 TYR B O 1
ATOM 7728 N N . ILE B 1 406 ? -7.574 119.812 57.188 1 80.12 406 ILE B N 1
ATOM 7729 C CA . ILE B 1 406 ? -7.859 120.938 56.312 1 80.12 406 ILE B CA 1
ATOM 7730 C C . ILE B 1 406 ? -9.047 121.75 56.875 1 80.12 406 ILE B C 1
ATOM 7732 O O . ILE B 1 406 ? -9 122.938 56.969 1 80.12 406 ILE B O 1
ATOM 7736 N N . GLY B 1 407 ? -10.07 121 57.312 1 78.38 407 GLY B N 1
ATOM 7737 C CA . GLY B 1 407 ? -11.195 121.625 57.969 1 78.38 407 GLY B CA 1
ATOM 7738 C C . GLY B 1 407 ? -10.805 122.375 59.219 1 78.38 407 GLY B C 1
ATOM 7739 O O . GLY B 1 407 ? -11.266 123.5 59.438 1 78.38 407 GLY B O 1
ATOM 7740 N N . GLY B 1 408 ? -9.938 121.875 59.938 1 80.69 408 GLY B N 1
ATOM 7741 C CA . GLY B 1 408 ? -9.438 122.5 61.156 1 80.69 408 GLY B CA 1
ATOM 7742 C C . GLY B 1 408 ? -8.664 123.812 60.875 1 80.69 408 GLY B C 1
ATOM 7743 O O . GLY B 1 408 ? -8.797 124.812 61.594 1 80.69 408 GLY B O 1
ATOM 7744 N N . PHE B 1 409 ? -7.91 123.875 59.844 1 83.69 409 PHE B N 1
ATOM 7745 C CA . PHE B 1 409 ? -7.137 125.062 59.469 1 83.69 409 PHE B CA 1
ATOM 7746 C C . PHE B 1 409 ? -8.055 126.188 59.031 1 83.69 409 PHE B C 1
ATOM 7748 O O . PHE B 1 409 ? -7.84 127.375 59.375 1 83.69 409 PHE B O 1
ATOM 7755 N N . LEU B 1 410 ? -9.047 125.938 58.344 1 81.25 410 LEU B N 1
ATOM 7756 C CA . LEU B 1 410 ? -10 126.938 57.906 1 81.25 410 LEU B CA 1
ATOM 7757 C C . LEU B 1 410 ? -10.719 127.562 59.094 1 81.25 410 LEU B C 1
ATOM 7759 O O . LEU B 1 410 ? -10.945 128.75 59.125 1 81.25 410 LEU B O 1
ATOM 7763 N N . GLN B 1 411 ? -10.961 126.75 60.062 1 81.94 411 GLN B N 1
ATOM 7764 C CA . GLN B 1 411 ? -11.578 127.25 61.281 1 81.94 411 GLN B CA 1
ATOM 7765 C C . GLN B 1 411 ? -10.641 128.25 62.031 1 81.94 411 GLN B C 1
ATOM 7767 O O . GLN B 1 411 ? -11.078 129.25 62.5 1 81.94 411 GLN B O 1
ATOM 7772 N N . THR B 1 412 ? -9.422 127.875 62 1 83.56 412 THR B N 1
ATOM 7773 C CA . THR B 1 412 ? -8.43 128.75 62.688 1 83.56 412 THR B CA 1
ATOM 7774 C C . THR B 1 412 ? -8.266 130 61.969 1 83.56 412 THR B C 1
ATOM 7776 O O . THR B 1 412 ? -8.172 131.125 62.625 1 83.56 412 THR B O 1
ATOM 7779 N N . ILE B 1 413 ? -8.273 130.125 60.719 1 82.06 413 ILE B N 1
ATOM 7780 C CA . ILE B 1 413 ? -8.164 131.25 59.938 1 82.06 413 ILE B CA 1
ATOM 7781 C C . ILE B 1 413 ? -9.367 132.25 60.219 1 82.06 413 ILE B C 1
ATOM 7783 O O . ILE B 1 413 ? -9.227 133.375 60.406 1 82.06 413 ILE B O 1
ATOM 7787 N N . SER B 1 414 ? -10.508 131.625 60.281 1 83 414 SER B N 1
ATOM 7788 C CA . SER B 1 414 ? -11.727 132.375 60.594 1 83 414 SER B CA 1
ATOM 7789 C C . SER B 1 414 ? -11.656 133 61.969 1 83 414 SER B C 1
ATOM 7791 O O . SER B 1 414 ? -12.078 134.125 62.156 1 83 414 SER B O 1
ATOM 7793 N N . GLU B 1 415 ? -11.109 132.375 62.844 1 85.12 415 GLU B N 1
ATOM 7794 C CA . GLU B 1 415 ? -10.953 132.875 64.188 1 85.12 415 GLU B CA 1
ATOM 7795 C C . GLU B 1 415 ? -10.016 134 64.25 1 85.12 415 GLU B C 1
ATOM 7797 O O . GLU B 1 415 ? -10.266 135 64.938 1 85.12 415 GLU B O 1
ATOM 7802 N N . TYR B 1 416 ? -9.023 134 63.5 1 85.38 416 TYR B N 1
ATOM 7803 C CA . TYR B 1 416 ? -8.07 135.125 63.469 1 85.38 416 TYR B CA 1
ATOM 7804 C C . TYR B 1 416 ? -8.695 136.375 62.781 1 85.38 416 TYR B C 1
ATOM 7806 O O . TYR B 1 416 ? -8.43 137.5 63.188 1 85.38 416 TYR B O 1
ATOM 7814 N N . ILE B 1 417 ? -9.508 136.125 61.875 1 82.31 417 ILE B N 1
ATOM 7815 C CA . ILE B 1 417 ? -10.234 137.25 61.219 1 82.31 417 ILE B CA 1
ATOM 7816 C C . ILE B 1 417 ? -11.141 137.875 62.25 1 82.31 417 ILE B C 1
ATOM 7818 O O . ILE B 1 417 ? -11.18 139.125 62.344 1 82.31 417 ILE B O 1
ATOM 7822 N N . ASN B 1 418 ? -11.742 137.125 63.062 1 84.06 418 ASN B N 1
ATOM 7823 C CA . ASN B 1 418 ? -12.586 137.625 64.125 1 84.06 418 ASN B CA 1
ATOM 7824 C C . ASN B 1 418 ? -11.773 138.375 65.188 1 84.06 418 ASN B C 1
ATOM 7826 O O . ASN B 1 418 ? -12.188 139.5 65.625 1 84.06 418 ASN B O 1
ATOM 7830 N N . LYS B 1 419 ? -10.68 137.875 65.5 1 84.62 419 LYS B N 1
ATOM 7831 C CA . LYS B 1 419 ? -9.797 138.625 66.438 1 84.62 419 LYS B CA 1
ATOM 7832 C C . LYS B 1 419 ? -9.328 139.875 65.875 1 84.62 419 LYS B C 1
ATOM 7834 O O . LYS B 1 419 ? -9.297 140.875 66.625 1 84.62 419 LYS B O 1
ATOM 7839 N N . LEU B 1 420 ? -9 140 64.688 1 84.62 420 LEU B N 1
ATOM 7840 C CA . LEU B 1 420 ? -8.555 141.125 64.062 1 84.62 420 LEU B CA 1
ATOM 7841 C C . LEU B 1 420 ? -9.672 142.25 64 1 84.62 420 LEU B C 1
ATOM 7843 O O . LEU B 1 420 ? -9.461 143.375 64.375 1 84.62 420 LEU B O 1
ATOM 7847 N N . SER B 1 421 ? -10.812 141.75 63.625 1 83.62 421 SER B N 1
ATOM 7848 C CA . SER B 1 421 ? -11.969 142.625 63.594 1 83.62 421 SER B CA 1
ATOM 7849 C C . SER B 1 421 ? -12.352 143.125 65 1 83.62 421 SER B C 1
ATOM 7851 O O . SER B 1 421 ? -12.68 144.25 65.188 1 83.62 421 SER B O 1
ATOM 7853 N N . GLY B 1 422 ? -12.234 142.25 65.875 1 83.75 422 GLY B N 1
ATOM 7854 C CA . GLY B 1 422 ? -12.531 142.625 67.25 1 83.75 422 GLY B CA 1
ATOM 7855 C C . GLY B 1 422 ? -11.57 143.625 67.812 1 83.75 422 GLY B C 1
ATOM 7856 O O . GLY B 1 422 ? -11.977 144.5 68.562 1 83.75 422 GLY B O 1
ATOM 7857 N N . THR B 1 423 ? -10.43 143.5 67.438 1 83.62 423 THR B N 1
ATOM 7858 C CA . THR B 1 423 ? -9.422 144.375 67.938 1 83.62 423 THR B CA 1
ATOM 7859 C C . THR B 1 423 ? -9.711 145.875 67.375 1 83.62 423 THR B C 1
ATOM 7861 O O . THR B 1 423 ? -9.648 146.75 68.125 1 83.62 423 THR B O 1
ATOM 7864 N N . TYR B 1 424 ? -10.062 145.875 66.188 1 84.19 424 TYR B N 1
ATOM 7865 C CA . TYR B 1 424 ? -10.414 147.25 65.625 1 84.19 424 TYR B CA 1
ATOM 7866 C C . TYR B 1 424 ? -11.648 147.75 66.25 1 84.19 424 TYR B C 1
ATOM 7868 O O . TYR B 1 424 ? -11.695 149 66.562 1 84.19 424 TYR B O 1
ATOM 7876 N N . GLN B 1 425 ? -12.547 147 66.5 1 84.88 425 GLN B N 1
ATOM 7877 C CA . GLN B 1 425 ? -13.773 147.5 67.188 1 84.88 425 GLN B CA 1
ATOM 7878 C C . GLN B 1 425 ? -13.492 147.875 68.625 1 84.88 425 GLN B C 1
ATOM 7880 O O . GLN B 1 425 ? -14.039 148.875 69.062 1 84.88 425 GLN B O 1
ATOM 7885 N N . TYR B 1 426 ? -12.672 147.125 69.125 1 85.88 426 TYR B N 1
ATOM 7886 C CA . TYR B 1 426 ? -12.281 147.5 70.5 1 85.88 426 TYR B CA 1
ATOM 7887 C C . TYR B 1 426 ? -11.539 148.75 70.562 1 85.88 426 TYR B C 1
ATOM 7889 O O . TYR B 1 426 ? -11.859 149.625 71.375 1 85.88 426 TYR B O 1
ATOM 7897 N N . VAL B 1 427 ? -10.641 149 69.75 1 86.19 427 VAL B N 1
ATOM 7898 C CA . VAL B 1 427 ? -9.875 150.25 69.688 1 86.19 427 VAL B CA 1
ATOM 7899 C C . VAL B 1 427 ? -10.805 151.375 69.312 1 86.19 427 VAL B C 1
ATOM 7901 O O . VAL B 1 427 ? -10.719 152.5 70 1 86.19 427 VAL B O 1
ATOM 7904 N N . ASN B 1 428 ? -11.703 151.25 68.438 1 84.88 428 ASN B N 1
ATOM 7905 C CA . ASN B 1 428 ? -12.672 152.25 68.062 1 84.88 428 ASN B CA 1
ATOM 7906 C C . ASN B 1 428 ? -13.57 152.625 69.25 1 84.88 428 ASN B C 1
ATOM 7908 O O . ASN B 1 428 ? -13.844 153.75 69.5 1 84.88 428 ASN B O 1
ATOM 7912 N N . LYS B 1 429 ? -13.961 151.625 69.938 1 87.19 429 LYS B N 1
ATOM 7913 C CA . LYS B 1 429 ? -14.805 151.875 71.125 1 87.19 429 LYS B CA 1
ATOM 7914 C C . LYS B 1 429 ? -14.055 152.625 72.25 1 87.19 429 LYS B C 1
ATOM 7916 O O . LYS B 1 429 ? -14.586 153.625 72.812 1 87.19 429 LYS B O 1
ATOM 7921 N N . MET B 1 430 ? -12.859 152.375 72.438 1 88 430 MET B N 1
ATOM 7922 C CA . MET B 1 430 ? -12.047 153 73.438 1 88 430 MET B CA 1
ATOM 7923 C C . MET B 1 430 ? -11.75 154.375 73.062 1 88 430 MET B C 1
ATOM 7925 O O . MET B 1 430 ? -11.734 155.375 73.938 1 88 430 MET B O 1
ATOM 7929 N N . LE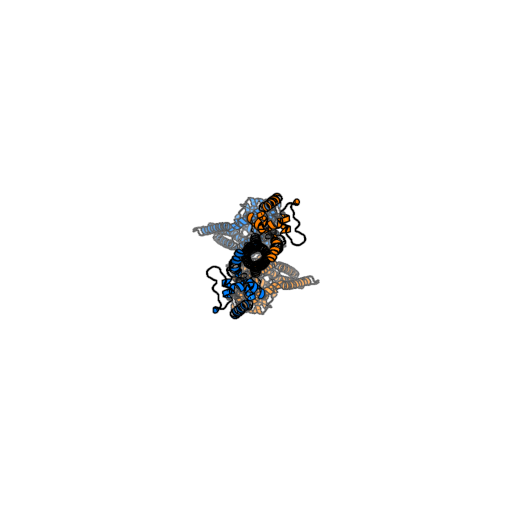U B 1 431 ? -11.594 154.625 71.875 1 85.5 431 LEU B N 1
ATOM 7930 C CA . LEU B 1 431 ? -11.344 156 71.375 1 85.5 431 LEU B CA 1
ATOM 7931 C C . LEU B 1 431 ? -12.594 156.875 71.5 1 85.5 431 LEU B C 1
ATOM 7933 O O . LEU B 1 431 ? -12.516 158 71.812 1 85.5 431 LEU B O 1
ATOM 7937 N N . ARG B 1 432 ? -13.672 156.375 71.188 1 84.56 432 ARG B N 1
ATOM 7938 C CA . ARG B 1 432 ? -14.938 157 71.312 1 84.56 432 ARG B CA 1
ATOM 7939 C C . ARG B 1 432 ? -15.273 157.375 72.75 1 84.56 432 ARG B C 1
ATOM 7941 O O . ARG B 1 432 ? -15.805 158.5 73 1 84.56 432 ARG B O 1
ATOM 7948 N N . ASP B 1 433 ? -14.953 156.5 73.625 1 87.5 433 ASP B N 1
ATOM 7949 C CA . ASP B 1 433 ? -15.258 156.75 75 1 87.5 433 ASP B CA 1
ATOM 7950 C C . ASP B 1 433 ? -14.188 157.5 75.688 1 87.5 433 ASP B C 1
ATOM 7952 O O . ASP B 1 433 ? -14.242 157.75 76.938 1 87.5 433 ASP B O 1
ATOM 7956 N N . ASP B 1 434 ? -13.227 158.125 75.062 1 82.75 434 ASP B N 1
ATOM 7957 C CA . ASP B 1 434 ? -12.141 158.875 75.5 1 82.75 434 ASP B CA 1
ATOM 7958 C C . ASP B 1 434 ? -11.305 158.25 76.562 1 82.75 434 ASP B C 1
ATOM 7960 O O . ASP B 1 434 ? -10.898 158.875 77.562 1 82.75 434 ASP B O 1
ATOM 7964 N N . ARG B 1 435 ? -11.062 157.125 76.5 1 88.75 435 ARG B N 1
ATOM 7965 C CA . ARG B 1 435 ? -10.242 156.375 77.438 1 88.75 435 ARG B CA 1
ATOM 7966 C C . ARG B 1 435 ? -8.867 156 76.812 1 88.75 435 ARG B C 1
ATOM 7968 O O . ARG B 1 435 ? -8.445 154.875 76.75 1 88.75 435 ARG B O 1
ATOM 7975 N N . ILE B 1 436 ? -8.172 157 76.438 1 82.5 436 ILE B N 1
ATOM 7976 C CA . ILE B 1 436 ? -6.914 156.875 75.688 1 82.5 436 ILE B CA 1
ATOM 7977 C C . ILE B 1 436 ? -5.805 156.375 76.625 1 82.5 436 ILE B C 1
ATOM 7979 O O . ILE B 1 436 ? -4.949 155.625 76.188 1 82.5 436 ILE B O 1
ATOM 7983 N N . ALA B 1 437 ? -5.836 156.75 77.875 1 81.5 437 ALA B N 1
ATOM 7984 C CA . ALA B 1 437 ? -4.793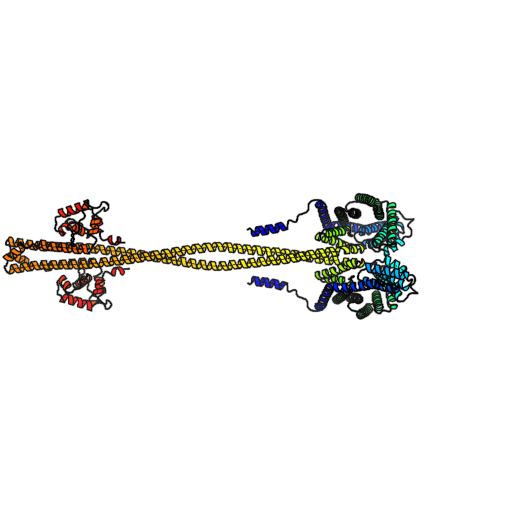 156.375 78.875 1 81.5 437 ALA B CA 1
ATOM 7985 C C . ALA B 1 437 ? -4.828 154.875 79.125 1 81.5 437 ALA B C 1
ATOM 7987 O O . ALA B 1 437 ? -3.779 154.25 79.188 1 81.5 437 ALA B O 1
ATOM 7988 N N . GLU B 1 438 ? -5.938 154.25 79.188 1 83.5 438 GLU B N 1
ATOM 7989 C CA . GLU B 1 438 ? -6.09 152.875 79.375 1 83.5 438 GLU B CA 1
ATOM 7990 C C . GLU B 1 438 ? -5.641 152.125 78.125 1 83.5 438 GLU B C 1
ATOM 7992 O O . GLU B 1 438 ? -4.973 151 78.25 1 83.5 438 GLU B O 1
ATOM 7997 N N . LEU B 1 439 ? -5.938 152.5 77 1 85.75 439 LEU B N 1
ATOM 7998 C CA . LEU B 1 439 ? -5.527 151.875 75.75 1 85.75 439 LEU B CA 1
ATOM 7999 C C . LEU B 1 439 ? -4.008 151.875 75.562 1 85.75 439 LEU B C 1
ATOM 8001 O O . LEU B 1 439 ? -3.412 151 75.125 1 85.75 439 LEU B O 1
ATOM 8005 N N . ARG B 1 440 ? -3.424 153 76.062 1 81.31 440 ARG B N 1
ATOM 8006 C CA . ARG B 1 440 ? -1.972 153.125 76 1 81.31 440 ARG B CA 1
ATOM 8007 C C . ARG B 1 440 ? -1.289 152.125 76.938 1 81.31 440 ARG B C 1
ATOM 8009 O O . ARG B 1 440 ? -0.282 151.5 76.562 1 81.31 440 ARG B O 1
ATOM 8016 N N . ARG B 1 441 ? -1.833 151.875 78.062 1 82.12 441 ARG B N 1
ATOM 8017 C CA . ARG B 1 441 ? -1.263 150.875 79 1 82.12 441 ARG B CA 1
ATOM 8018 C C . ARG B 1 441 ? -1.399 149.5 78.5 1 82.12 441 ARG B C 1
ATOM 8020 O O . ARG B 1 441 ? -0.474 148.75 78.625 1 82.12 441 ARG B O 1
ATOM 8027 N N . GLU B 1 442 ? -2.471 149.25 77.812 1 80.25 442 GLU B N 1
ATOM 8028 C CA . GLU B 1 442 ? -2.73 147.875 77.312 1 80.25 442 GLU B CA 1
ATOM 8029 C C . GLU B 1 442 ? -1.855 147.5 76.125 1 80.25 442 GLU B C 1
ATOM 8031 O O . GLU B 1 442 ? -1.363 146.375 76 1 80.25 442 GLU B O 1
ATOM 8036 N N . CYS B 1 443 ? -1.771 148.625 75.312 1 78.06 443 CYS B N 1
ATOM 8037 C CA . CYS B 1 443 ? -0.967 148.375 74.125 1 78.06 443 CYS B CA 1
ATOM 8038 C C . CYS B 1 443 ? 0.515 148.25 74.5 1 78.06 443 CYS B C 1
ATOM 8040 O O . CYS B 1 443 ? 1.272 147.5 73.812 1 78.06 443 CYS B O 1
ATOM 8042 N N . ALA B 1 444 ? 0.869 149.125 75.5 1 73.62 444 ALA B N 1
ATOM 8043 C CA . ALA B 1 444 ? 2.27 149.125 75.938 1 73.62 444 ALA B CA 1
ATOM 8044 C C . ALA B 1 444 ? 2.625 147.75 76.625 1 73.62 444 ALA B C 1
ATOM 8046 O O . ALA B 1 444 ? 3.758 147.25 76.5 1 73.62 444 ALA B O 1
ATOM 8047 N N . ARG B 1 445 ? 1.718 147 77.312 1 68 445 ARG B N 1
ATOM 8048 C CA . ARG B 1 445 ? 1.969 145.875 78.062 1 68 445 ARG B CA 1
ATOM 8049 C C . ARG B 1 445 ? 1.716 144.625 77.25 1 68 445 ARG B C 1
ATOM 8051 O O . ARG B 1 445 ? 2.082 143.5 77.625 1 68 445 ARG B O 1
ATOM 8058 N N . SER B 1 446 ? 1.191 144.75 76 1 67.56 446 SER B N 1
ATOM 8059 C CA . SER B 1 446 ? 0.63 143.625 75.375 1 67.56 446 SER B CA 1
ATOM 8060 C C . SER B 1 446 ? 1.72 142.75 74.688 1 67.56 446 SER B C 1
ATOM 8062 O O . SER B 1 446 ? 2.504 143.375 73.875 1 67.56 446 SER B O 1
ATOM 8064 N N . ASN B 1 447 ? 2.062 141.75 75.312 1 78.19 447 ASN B N 1
ATOM 8065 C CA . ASN B 1 447 ? 2.906 140.75 74.688 1 78.19 447 ASN B CA 1
ATOM 8066 C C . ASN B 1 447 ? 2.102 139.75 73.812 1 78.19 447 ASN B C 1
ATOM 8068 O O . ASN B 1 447 ? 2.277 138.5 73.875 1 78.19 447 ASN B O 1
ATOM 8072 N N . ILE B 1 448 ? 1.233 140.375 72.938 1 76.25 448 ILE B N 1
ATOM 8073 C CA . ILE B 1 448 ? 0.269 139.625 72.125 1 76.25 448 ILE B CA 1
ATOM 8074 C C . ILE B 1 448 ? 1 138.75 71.062 1 76.25 448 ILE B C 1
ATOM 8076 O O . ILE B 1 448 ? 0.626 137.625 70.75 1 76.25 448 ILE B O 1
ATOM 8080 N N . ARG B 1 449 ? 1.976 139.375 70.688 1 79.38 449 ARG B N 1
ATOM 8081 C CA . ARG B 1 449 ? 2.734 138.75 69.625 1 79.38 449 ARG B CA 1
ATOM 8082 C C . ARG B 1 449 ? 3.314 137.375 70.125 1 79.38 449 ARG B C 1
ATOM 8084 O O . ARG B 1 449 ? 3.178 136.375 69.5 1 79.38 449 ARG B O 1
ATOM 8091 N N . ASN B 1 450 ? 3.918 137.5 71.25 1 81.88 450 ASN B N 1
ATOM 8092 C CA . ASN B 1 450 ? 4.559 136.375 71.812 1 81.88 450 ASN B CA 1
ATOM 8093 C C . ASN B 1 450 ? 3.533 135.25 72.188 1 81.88 450 ASN B C 1
ATOM 8095 O O . ASN B 1 450 ? 3.768 134.125 72 1 81.88 450 ASN B O 1
ATOM 8099 N N . ASP B 1 451 ? 2.379 135.75 72.625 1 84.25 451 ASP B N 1
ATOM 8100 C CA . ASP B 1 451 ? 1.34 134.75 73 1 84.25 451 ASP B CA 1
ATOM 8101 C C . ASP B 1 451 ? 0.729 134.125 71.75 1 84.25 451 ASP B C 1
ATOM 8103 O O . ASP B 1 451 ? 0.503 132.875 71.75 1 84.25 451 ASP B O 1
ATOM 8107 N N . GLU B 1 452 ? 0.577 134.875 70.75 1 84.06 452 GLU B N 1
ATOM 8108 C CA . GLU B 1 452 ? 0.013 134.25 69.5 1 84.06 452 GLU B CA 1
ATOM 8109 C C . GLU B 1 452 ? 1.001 133.375 68.812 1 84.06 452 GLU B C 1
ATOM 8111 O O . GLU B 1 452 ? 0.604 132.375 68.25 1 84.06 452 GLU B O 1
ATOM 8116 N N . LEU B 1 453 ? 2.172 133.625 68.938 1 86.62 453 LEU B N 1
ATOM 8117 C CA . LEU B 1 453 ? 3.193 132.875 68.312 1 86.62 453 LEU B CA 1
ATOM 8118 C C . LEU B 1 453 ? 3.305 131.5 69.062 1 86.62 453 LEU B C 1
ATOM 8120 O O . LEU B 1 453 ? 3.49 130.5 68.375 1 86.62 453 LEU B O 1
ATOM 8124 N N . LYS B 1 454 ? 3.158 131.625 70.312 1 87.56 454 LYS B N 1
ATOM 8125 C CA . LYS B 1 454 ? 3.191 130.375 71.062 1 87.56 454 LYS B CA 1
ATOM 8126 C C . LYS B 1 454 ? 2.029 129.375 70.688 1 87.56 454 LYS B C 1
ATOM 8128 O O . LYS B 1 454 ? 2.205 128.25 70.562 1 87.56 454 LYS B O 1
ATOM 8133 N N . GLU B 1 455 ? 0.953 130 70.438 1 85.44 455 GLU B N 1
ATOM 8134 C CA . GLU B 1 455 ? -0.222 129.25 70.062 1 85.44 455 GLU B CA 1
ATOM 8135 C C . GLU B 1 455 ? -0.066 128.625 68.625 1 85.44 455 GLU B C 1
ATOM 8137 O O . GLU B 1 455 ? -0.489 127.562 68.375 1 85.44 455 GLU B O 1
ATOM 8142 N N . PHE B 1 456 ? 0.544 129.375 67.875 1 86.44 456 PHE B N 1
ATOM 8143 C CA . PHE B 1 456 ? 0.792 129 66.5 1 86.44 456 PHE B CA 1
ATOM 8144 C C . PHE B 1 456 ? 1.728 127.75 66.438 1 86.44 456 PHE B C 1
ATOM 8146 O O . PHE B 1 456 ? 1.464 126.75 65.688 1 86.44 456 PHE B O 1
ATOM 8153 N N . TYR B 1 457 ? 2.752 127.875 67.188 1 88.56 457 TYR B N 1
ATOM 8154 C CA . TYR B 1 457 ? 3.713 126.812 67.188 1 88.56 457 TYR B CA 1
ATOM 8155 C C . TYR B 1 457 ? 3.082 125.5 67.75 1 88.56 457 TYR B C 1
ATOM 8157 O O . TYR B 1 457 ? 3.33 124.438 67.25 1 88.56 457 TYR B O 1
ATOM 8165 N N . ALA B 1 458 ? 2.256 125.688 68.688 1 87.69 458 ALA B N 1
ATOM 8166 C CA . ALA B 1 458 ? 1.582 124.562 69.25 1 87.69 458 ALA B CA 1
ATOM 8167 C C . ALA B 1 458 ? 0.641 123.938 68.25 1 87.69 458 ALA B C 1
ATOM 8169 O O . ALA B 1 458 ? 0.588 122.688 68.188 1 87.69 458 ALA B O 1
ATOM 8170 N N . LEU B 1 459 ? -0.01 124.75 67.5 1 85.44 459 LEU B N 1
ATOM 8171 C CA . LEU B 1 459 ? -0.907 124.25 66.5 1 85.44 459 LEU B CA 1
ATOM 8172 C C . LEU B 1 459 ? -0.125 123.562 65.375 1 85.44 459 LEU B C 1
ATOM 8174 O O . LEU B 1 459 ? -0.532 122.5 64.875 1 85.44 459 LEU B O 1
ATOM 8178 N N . PHE B 1 460 ? 0.922 124.125 65.062 1 87.44 460 PHE B N 1
ATOM 8179 C CA . PHE B 1 460 ? 1.791 123.562 64 1 87.44 460 PHE B CA 1
ATOM 8180 C C . PHE B 1 460 ? 2.316 122.188 64.438 1 87.44 460 PHE B C 1
ATOM 8182 O O . PHE B 1 460 ? 2.197 121.25 63.656 1 87.44 460 PHE B O 1
ATOM 8189 N N . ASP B 1 461 ? 2.824 122.125 65.625 1 88.31 461 ASP B N 1
ATOM 8190 C CA . ASP B 1 461 ? 3.426 120.938 66.062 1 88.31 461 ASP B CA 1
ATOM 8191 C C . ASP B 1 461 ? 2.383 119.812 66.188 1 88.31 461 ASP B C 1
ATOM 8193 O O . ASP B 1 461 ? 2.609 118.688 65.75 1 88.31 461 ASP B O 1
ATOM 8197 N N . LYS B 1 462 ? 1.264 120.125 66.688 1 86.81 462 LYS B N 1
ATOM 8198 C CA . LYS B 1 462 ? 0.207 119.188 66.875 1 86.81 462 LYS B CA 1
ATOM 8199 C C . LYS B 1 462 ? -0.312 118.625 65.562 1 86.81 462 LYS B C 1
ATOM 8201 O O . LYS B 1 462 ? -0.467 117.438 65.375 1 86.81 462 LYS B O 1
ATOM 8206 N N . THR B 1 463 ? -0.477 119.438 64.625 1 82.19 463 THR B N 1
ATOM 8207 C CA . THR B 1 463 ? -1.006 119.062 63.281 1 82.19 463 THR B CA 1
ATOM 8208 C C . THR B 1 463 ? 0.017 118.25 62.5 1 82.19 463 THR B C 1
ATOM 8210 O O . THR B 1 463 ? -0.318 117.188 61.938 1 82.19 463 THR B O 1
ATOM 8213 N N . PHE B 1 464 ? 1.164 118.688 62.562 1 87 464 PHE B N 1
ATOM 8214 C CA . PHE B 1 464 ? 2.203 118 61.781 1 87 464 PHE B CA 1
ATOM 8215 C C . PHE B 1 464 ? 2.477 116.625 62.312 1 87 464 PHE B C 1
ATOM 8217 O O . PHE B 1 464 ? 2.568 115.625 61.562 1 87 464 PHE B O 1
ATOM 8224 N N . LEU B 1 465 ? 2.594 116.562 63.594 1 87.25 465 LEU B N 1
ATOM 8225 C CA . LEU B 1 465 ? 2.879 115.25 64.188 1 87.25 465 LEU B CA 1
ATOM 8226 C C . LEU B 1 465 ? 1.673 114.312 64.062 1 87.25 465 LEU B C 1
ATOM 8228 O O . LEU B 1 465 ? 1.824 113.125 64.062 1 87.25 465 LEU B O 1
ATOM 8232 N N . GLY B 1 466 ? 0.52 114.875 63.969 1 81.19 466 GLY B N 1
ATOM 8233 C CA . GLY B 1 466 ? -0.676 114.125 63.719 1 81.19 466 GLY B CA 1
ATOM 8234 C C . GLY B 1 466 ? -0.708 113.562 62.281 1 81.19 466 GLY B C 1
ATOM 8235 O O . GLY B 1 466 ? -1.153 112.375 62.094 1 81.19 466 GLY B O 1
ATOM 8236 N N . LEU B 1 467 ? -0.163 114.312 61.375 1 80.81 467 LEU B N 1
ATOM 8237 C CA . LEU B 1 467 ? -0.112 113.875 59.969 1 80.81 467 LEU B CA 1
ATOM 8238 C C . LEU B 1 467 ? 1.032 112.938 59.719 1 80.81 467 LEU B C 1
ATOM 8240 O O . LEU B 1 467 ? 0.893 111.938 58.938 1 80.81 467 LEU B O 1
ATOM 8244 N N . PHE B 1 468 ? 2.111 113.188 60.438 1 83.88 468 PHE B N 1
ATOM 8245 C CA . PHE B 1 468 ? 3.314 112.375 60.25 1 83.88 468 PHE B CA 1
ATOM 8246 C C . PHE B 1 468 ? 3.885 111.938 61.562 1 83.88 468 PHE B C 1
ATOM 8248 O O . PHE B 1 468 ? 4.898 112.438 62.031 1 83.88 468 PHE B O 1
ATOM 8255 N N . PRO B 1 469 ? 3.252 110.875 62.094 1 82.5 469 PRO B N 1
ATOM 8256 C CA . PRO B 1 469 ? 3.666 110.438 63.438 1 82.5 469 PRO B CA 1
ATOM 8257 C C . PRO B 1 469 ? 5.094 109.875 63.438 1 82.5 469 PRO B C 1
ATOM 8259 O O . PRO B 1 469 ? 5.766 110 64.5 1 82.5 469 PRO B O 1
ATOM 8262 N N . SER B 1 470 ? 5.602 109.438 62.375 1 82.69 470 SER B N 1
ATOM 8263 C CA . SER B 1 470 ? 6.938 108.812 62.344 1 82.69 470 SER B CA 1
ATOM 8264 C C . SER B 1 470 ? 7.977 109.812 61.875 1 82.69 470 SER B C 1
ATOM 8266 O O . SER B 1 470 ? 9.117 109.438 61.562 1 82.69 470 SER B O 1
ATOM 8268 N N . PHE B 1 471 ? 7.617 111 61.812 1 86.44 471 PHE B N 1
ATOM 8269 C CA . PHE B 1 471 ? 8.492 112 61.219 1 86.44 471 PHE B CA 1
ATOM 8270 C C . PHE B 1 471 ? 9.773 112.125 62.031 1 86.44 471 PHE B C 1
ATOM 8272 O O . PHE B 1 471 ? 10.875 112.125 61.469 1 86.44 471 PHE B O 1
ATOM 8279 N N . ILE B 1 472 ? 9.594 112.312 63.281 1 87.44 472 ILE B N 1
ATOM 8280 C CA . ILE B 1 472 ? 10.742 112.562 64.125 1 87.44 472 ILE B CA 1
ATOM 8281 C C . ILE B 1 472 ? 11.719 111.375 64.062 1 87.44 472 ILE B C 1
ATOM 8283 O O . ILE B 1 472 ? 12.922 111.562 63.875 1 87.44 472 ILE B O 1
ATOM 8287 N N . ASP B 1 473 ? 11.188 110.188 64.125 1 86.12 473 ASP B N 1
ATOM 8288 C CA . ASP B 1 473 ? 12.016 109 64.062 1 86.12 473 ASP B CA 1
ATOM 8289 C C . ASP B 1 473 ? 12.688 108.875 62.656 1 86.12 473 ASP B C 1
ATOM 8291 O O . ASP B 1 473 ? 13.875 108.562 62.594 1 86.12 473 ASP B O 1
ATOM 8295 N N . GLU B 1 474 ? 12.008 109.25 61.656 1 87.06 474 GLU B N 1
ATOM 8296 C CA . GLU B 1 474 ? 12.547 109.125 60.312 1 87.06 474 GLU B CA 1
ATOM 8297 C C . GLU B 1 474 ? 13.594 110.25 60.062 1 87.06 474 GLU B C 1
ATOM 8299 O O . GLU B 1 474 ? 14.602 110 59.375 1 87.06 474 GLU B O 1
ATOM 8304 N N . MET B 1 475 ? 13.352 111.25 60.562 1 87.56 475 MET B N 1
ATOM 8305 C CA . MET B 1 475 ? 14.32 112.312 60.438 1 87.56 475 MET B CA 1
ATOM 8306 C C . MET B 1 475 ? 15.609 112 61.156 1 87.56 475 MET B C 1
ATOM 8308 O O . MET B 1 475 ? 16.703 112.25 60.625 1 87.56 475 MET B O 1
ATOM 8312 N N . ASN B 1 476 ? 15.383 111.625 62.344 1 87.5 476 ASN B N 1
ATOM 8313 C CA . ASN B 1 476 ? 16.547 111.188 63.125 1 87.5 476 ASN B CA 1
ATOM 8314 C C . ASN B 1 476 ? 17.328 110.062 62.438 1 87.5 476 ASN B C 1
ATOM 8316 O O . ASN B 1 476 ? 18.531 110 62.594 1 87.5 476 ASN B O 1
ATOM 8320 N N . GLY B 1 477 ? 16.578 109.25 61.656 1 85.94 477 GLY B N 1
ATOM 8321 C CA . GLY B 1 477 ? 17.219 108.188 60.906 1 85.94 477 GLY B CA 1
ATOM 8322 C C . GLY B 1 477 ? 18.078 108.688 59.75 1 85.94 477 GLY B C 1
ATOM 8323 O O . GLY B 1 477 ? 19 108 59.312 1 85.94 477 GLY B O 1
ATOM 8324 N N . LEU B 1 478 ? 17.875 109.875 59.25 1 88.31 478 LEU B N 1
ATOM 8325 C CA . LEU B 1 478 ? 18.609 110.438 58.156 1 88.31 478 LEU B CA 1
ATOM 8326 C C . LEU B 1 478 ? 19.812 111.25 58.656 1 88.31 478 LEU B C 1
ATOM 8328 O O . LEU B 1 478 ? 20.672 111.625 57.875 1 88.31 478 LEU B O 1
ATOM 8332 N N . LEU B 1 479 ? 19.906 111.375 59.969 1 87.62 479 LEU B N 1
ATOM 8333 C CA . LEU B 1 479 ? 20.922 112.25 60.531 1 87.62 479 LEU B CA 1
ATOM 8334 C C . LEU B 1 479 ? 21.969 111.438 61.281 1 87.62 479 LEU B C 1
ATOM 8336 O O . LEU B 1 479 ? 21.719 110.312 61.656 1 87.62 479 LEU B O 1
ATOM 8340 N N . ALA B 1 480 ? 23.125 112.125 61.469 1 85.69 480 ALA B N 1
ATOM 8341 C CA . ALA B 1 480 ? 24.188 111.562 62.25 1 85.69 480 ALA B CA 1
ATOM 8342 C C . ALA B 1 480 ? 23.859 111.625 63.75 1 85.69 480 ALA B C 1
ATOM 8344 O O . ALA B 1 480 ? 23.016 112.438 64.188 1 85.69 480 ALA B O 1
ATOM 8345 N N . ASP B 1 481 ? 24.406 110.875 64.688 1 81.69 481 ASP B N 1
ATOM 8346 C CA . ASP B 1 481 ? 24.109 110.688 66.125 1 81.69 481 ASP B CA 1
ATOM 8347 C C . ASP B 1 481 ? 24.266 112 66.875 1 81.69 481 ASP B C 1
ATOM 8349 O O . ASP B 1 481 ? 23.484 112.312 67.75 1 81.69 481 ASP B O 1
ATOM 8353 N N . GLU B 1 482 ? 25.141 112.812 66.438 1 78.06 482 GLU B N 1
ATOM 8354 C CA . GLU B 1 482 ? 25.422 114.062 67.125 1 78.06 482 GLU B CA 1
ATOM 8355 C C . GLU B 1 482 ? 24.328 115.125 66.875 1 78.06 482 GLU B C 1
ATOM 8357 O O . GLU B 1 482 ? 24.109 116 67.688 1 78.06 482 GLU B O 1
ATOM 8362 N N . ALA B 1 483 ? 23.625 114.938 65.812 1 75.38 483 ALA B N 1
ATOM 8363 C CA . ALA B 1 483 ? 22.641 115.938 65.375 1 75.38 483 ALA B CA 1
ATOM 8364 C C . ALA B 1 483 ? 21.219 115.5 65.688 1 75.38 483 ALA B C 1
ATOM 8366 O O . ALA B 1 483 ? 20.266 116.188 65.375 1 75.38 483 ALA B O 1
ATOM 8367 N N . ARG B 1 484 ? 21.125 114.375 66.312 1 76.81 484 ARG B N 1
ATOM 8368 C CA . ARG B 1 484 ? 19.797 113.812 66.562 1 76.81 484 ARG B CA 1
ATOM 8369 C C . ARG B 1 484 ? 19.094 114.688 67.625 1 76.81 484 ARG B C 1
ATOM 8371 O O . ARG B 1 484 ? 19.719 115.188 68.562 1 76.81 484 ARG B O 1
ATOM 8378 N N . THR B 1 485 ? 18.062 115.188 67.25 1 70.75 485 THR B N 1
ATOM 8379 C CA . THR B 1 485 ? 17.312 116.062 68.125 1 70.75 485 THR B CA 1
ATOM 8380 C C . THR B 1 485 ? 16.188 115.25 68.812 1 70.75 485 THR B C 1
ATOM 8382 O O . THR B 1 485 ? 15.562 114.438 68.125 1 70.75 485 THR B O 1
ATOM 8385 N N . GLU B 1 486 ? 16.219 115.188 70.188 1 64.5 486 GLU B N 1
ATOM 8386 C CA . GLU B 1 486 ? 15.125 114.562 70.875 1 64.5 486 GLU B CA 1
ATOM 8387 C C . GLU B 1 486 ? 13.859 115.375 70.812 1 64.5 486 GLU B C 1
ATOM 8389 O O . GLU B 1 486 ? 13.922 116.625 70.938 1 64.5 486 GLU B O 1
ATOM 8394 N N . GLY B 1 487 ? 12.805 115.062 70 1 63.22 487 GLY B N 1
ATOM 8395 C CA . GLY B 1 487 ? 11.539 115.812 70.188 1 63.22 487 GLY B CA 1
ATOM 8396 C C . GLY B 1 487 ? 11.211 116.125 71.625 1 63.22 487 GLY B C 1
ATOM 8397 O O . GLY B 1 487 ? 11.727 115.5 72.562 1 63.22 487 GLY B O 1
ATOM 8398 N N . ARG B 1 488 ? 10.922 117.375 71.938 1 56.91 488 ARG B N 1
ATOM 8399 C CA . ARG B 1 488 ? 10.547 117.688 73.312 1 56.91 488 ARG B CA 1
ATOM 8400 C C . ARG B 1 488 ? 9.461 116.688 73.75 1 56.91 488 ARG B C 1
ATOM 8402 O O . ARG B 1 488 ? 8.648 116.25 73 1 56.91 488 ARG B O 1
ATOM 8409 N N . HIS B 1 489 ? 9.695 115.938 74.875 1 56.66 489 HIS B N 1
ATOM 8410 C CA . HIS B 1 489 ? 8.914 114.875 75.5 1 56.66 489 HIS B CA 1
ATOM 8411 C C . HIS B 1 489 ? 7.418 115.125 75.312 1 56.66 489 HIS B C 1
ATOM 8413 O O . HIS B 1 489 ? 6.633 114.188 75.312 1 56.66 489 HIS B O 1
ATOM 8419 N N . ASP B 1 490 ? 6.891 116.312 75.062 1 60.53 490 ASP B N 1
ATOM 8420 C CA . ASP B 1 490 ? 5.473 116.625 75.25 1 60.53 490 ASP B CA 1
ATOM 8421 C C . ASP B 1 490 ? 4.789 116.938 73.938 1 60.53 490 ASP B C 1
ATOM 8423 O O . ASP B 1 490 ? 3.803 117.688 73.875 1 60.53 490 ASP B O 1
ATOM 8427 N N . GLY B 1 491 ? 5.254 116.375 72.688 1 71.38 491 GLY B N 1
ATOM 8428 C CA . GLY B 1 491 ? 4.5 116.625 71.5 1 71.38 491 GLY B CA 1
ATOM 8429 C C . GLY B 1 491 ? 4.898 117.938 70.812 1 71.38 491 GLY B C 1
ATOM 8430 O O . GLY B 1 491 ? 4.164 118.438 69.938 1 71.38 491 GLY B O 1
ATOM 8431 N N . GLU B 1 492 ? 6.031 118.438 71.062 1 83.25 492 GLU B N 1
ATOM 8432 C CA . GLU B 1 492 ? 6.469 119.688 70.5 1 83.25 492 GLU B CA 1
ATOM 8433 C C . GLU B 1 492 ? 7.734 119.5 69.688 1 83.25 492 GLU B C 1
ATOM 8435 O O . GLU B 1 492 ? 8.609 118.75 70 1 83.25 492 GLU B O 1
ATOM 8440 N N . LEU B 1 493 ? 7.863 120.25 68.562 1 88.19 493 LEU B N 1
ATOM 8441 C CA . LEU B 1 493 ? 9.008 120.188 67.625 1 88.19 493 LEU B CA 1
ATOM 8442 C C . LEU B 1 493 ? 10.016 121.312 68 1 88.19 493 LEU B C 1
ATOM 8444 O O . LEU B 1 493 ? 9.641 122.375 68.5 1 88.19 493 LEU B O 1
ATOM 8448 N N . THR B 1 494 ? 11.234 120.938 67.938 1 87.94 494 THR B N 1
ATOM 8449 C CA . THR B 1 494 ? 12.281 121.938 68.062 1 87.94 494 THR B CA 1
ATOM 8450 C C . THR B 1 494 ? 12.289 122.875 66.812 1 87.94 494 THR B C 1
ATOM 8452 O O . THR B 1 494 ? 11.641 122.562 65.812 1 87.94 494 THR B O 1
ATOM 8455 N N . THR B 1 495 ? 12.953 123.938 66.938 1 87.62 495 THR B N 1
ATOM 8456 C CA . THR B 1 495 ? 13 124.875 65.812 1 87.62 495 THR B CA 1
ATOM 8457 C C . THR B 1 495 ? 13.578 124.25 64.562 1 87.62 495 THR B C 1
ATOM 8459 O O . THR B 1 495 ? 13.078 124.438 63.469 1 87.62 495 THR B O 1
ATOM 8462 N N . VAL B 1 496 ? 14.555 123.312 64.688 1 88.81 496 VAL B N 1
ATOM 8463 C CA . VAL B 1 496 ? 15.164 122.625 63.594 1 88.81 496 VAL B CA 1
ATOM 8464 C C . VAL B 1 496 ? 14.156 121.688 62.969 1 88.81 496 VAL B C 1
ATOM 8466 O O . VAL B 1 496 ? 14.016 121.625 61.75 1 88.81 496 VAL B O 1
ATOM 8469 N N . LEU B 1 497 ? 13.445 121.062 63.812 1 90.5 497 LEU B N 1
ATOM 8470 C CA . LEU B 1 497 ? 12.445 120.125 63.312 1 90.5 497 LEU B CA 1
ATOM 8471 C C . LEU B 1 497 ? 11.312 120.812 62.594 1 90.5 497 LEU B C 1
ATOM 8473 O O . LEU B 1 497 ? 10.758 120.312 61.625 1 90.5 497 LEU B O 1
ATOM 8477 N N . ARG B 1 498 ? 11.055 122.062 63.062 1 89.56 498 ARG B N 1
ATOM 8478 C CA . ARG B 1 498 ? 10 122.812 62.438 1 89.56 498 ARG B CA 1
ATOM 8479 C C . ARG B 1 498 ? 10.414 123.25 61.031 1 89.56 498 ARG B C 1
ATOM 8481 O O . ARG B 1 498 ? 9.594 123.312 60.125 1 89.56 498 ARG B O 1
ATOM 8488 N N . ILE B 1 499 ? 11.602 123.562 60.906 1 89.5 499 ILE B N 1
ATOM 8489 C CA . ILE B 1 499 ? 12.125 123.938 59.594 1 89.5 499 ILE B CA 1
ATOM 8490 C C . ILE B 1 499 ? 11.945 122.812 58.594 1 89.5 499 ILE B C 1
ATOM 8492 O O . ILE B 1 499 ? 11.422 123 57.5 1 89.5 499 ILE B O 1
ATOM 8496 N N . TYR B 1 500 ? 12.273 121.625 59 1 89.31 500 TYR B N 1
ATOM 8497 C CA . TYR B 1 500 ? 12.227 120.5 58.094 1 89.31 500 TYR B CA 1
ATOM 8498 C C . TYR B 1 500 ? 10.805 120 57.938 1 89.31 500 TYR B C 1
ATOM 8500 O O . TYR B 1 500 ? 10.469 119.375 56.938 1 89.31 500 TYR B O 1
ATOM 8508 N N . ALA B 1 501 ? 10.023 120.25 58.969 1 89.19 501 ALA B N 1
ATOM 8509 C CA . ALA B 1 501 ? 8.602 120 58.812 1 89.19 501 ALA B CA 1
ATOM 8510 C C . ALA B 1 501 ? 7.977 120.812 57.719 1 89.19 501 ALA B C 1
ATOM 8512 O O . ALA B 1 501 ? 7.16 120.312 56.938 1 89.19 501 ALA B O 1
ATOM 8513 N N . LEU B 1 502 ? 8.398 122 57.625 1 87.75 502 LEU B N 1
ATOM 8514 C CA . LEU B 1 502 ? 7.902 122.875 56.562 1 87.75 502 LEU B CA 1
ATOM 8515 C C . LEU B 1 502 ? 8.406 122.438 55.219 1 87.75 502 LEU B C 1
ATOM 8517 O O . LEU B 1 502 ? 7.66 122.5 54.219 1 87.75 502 LEU B O 1
ATOM 8521 N N . ILE B 1 503 ? 9.578 121.938 55.125 1 87.25 503 ILE B N 1
ATOM 8522 C CA . ILE B 1 503 ? 10.148 121.375 53.875 1 87.25 503 ILE B CA 1
ATOM 8523 C C . ILE B 1 503 ? 9.383 120.125 53.438 1 87.25 503 ILE B C 1
ATOM 8525 O O . ILE B 1 503 ? 9.086 120 52.25 1 87.25 503 ILE B O 1
ATOM 8529 N N . ARG B 1 504 ? 9.047 119.438 54.438 1 87.25 504 ARG B N 1
ATOM 8530 C CA . ARG B 1 504 ? 8.258 118.25 54.156 1 87.25 504 ARG B CA 1
ATOM 8531 C C . ARG B 1 504 ? 6.902 118.562 53.562 1 87.25 504 ARG B C 1
ATOM 8533 O O . ARG B 1 504 ? 6.371 117.875 52.719 1 87.25 504 ARG B O 1
ATOM 8540 N N . LEU B 1 505 ? 6.453 119.688 53.938 1 82.25 505 LEU B N 1
ATOM 8541 C CA . LEU B 1 505 ? 5.141 120.125 53.469 1 82.25 505 LEU B CA 1
ATOM 8542 C C . LEU B 1 505 ? 5.242 120.875 52.125 1 82.25 505 LEU B C 1
ATOM 8544 O O . LEU B 1 505 ? 4.23 121.312 51.562 1 82.25 505 LEU B O 1
ATOM 8548 N N . GLY B 1 506 ? 6.457 121.062 51.562 1 79.5 506 GLY B N 1
ATOM 8549 C CA . GLY B 1 506 ? 6.645 121.625 50.219 1 79.5 506 GLY B CA 1
ATOM 8550 C C . GLY B 1 506 ? 7.141 123.062 50.25 1 79.5 506 GLY B C 1
ATOM 8551 O O . GLY B 1 506 ? 7.309 123.688 49.188 1 79.5 506 GLY B O 1
ATOM 8552 N N . ILE B 1 507 ? 7.387 123.5 51.438 1 84 507 ILE B N 1
ATOM 8553 C CA . ILE B 1 507 ? 7.895 124.875 51.531 1 84 507 ILE B CA 1
ATOM 8554 C C . ILE B 1 507 ? 9.414 124.875 51.688 1 84 507 ILE B C 1
ATOM 8556 O O . ILE B 1 507 ? 9.953 124.5 52.75 1 84 507 ILE B O 1
ATOM 8560 N N . THR B 1 508 ? 10.062 125.125 50.656 1 85.94 508 THR B N 1
ATOM 8561 C CA . THR B 1 508 ? 11.508 124.938 50.625 1 85.94 508 THR B CA 1
ATOM 8562 C C . THR B 1 508 ? 12.219 126.312 50.656 1 85.94 508 THR B C 1
ATOM 8564 O O . THR B 1 508 ? 13.406 126.375 50.969 1 85.94 508 THR B O 1
ATOM 8567 N N . ASP B 1 509 ? 11.578 127.312 50.375 1 86.12 509 ASP B N 1
ATOM 8568 C CA . ASP B 1 509 ? 12.211 128.625 50.281 1 86.12 509 ASP B CA 1
ATOM 8569 C C . ASP B 1 509 ? 12.602 129.125 51.688 1 86.12 509 ASP B C 1
ATOM 8571 O O . ASP B 1 509 ? 11.773 129.125 52.594 1 86.12 509 ASP B O 1
ATOM 8575 N N . THR B 1 510 ? 13.789 129.5 51.844 1 88.06 510 THR B N 1
ATOM 8576 C CA . THR B 1 510 ? 14.367 130 53.125 1 88.06 510 THR B CA 1
ATOM 8577 C C . THR B 1 510 ? 13.688 131.25 53.656 1 88.06 510 THR B C 1
ATOM 8579 O O . THR B 1 510 ? 13.422 131.375 54.844 1 88.06 510 THR B O 1
ATOM 8582 N N . ALA B 1 511 ? 13.445 132.125 52.844 1 87.25 511 ALA B N 1
ATOM 8583 C CA . ALA B 1 511 ? 12.812 133.375 53.25 1 87.25 511 ALA B CA 1
ATOM 8584 C C . ALA B 1 511 ? 11.406 133.125 53.781 1 87.25 511 ALA B C 1
ATOM 8586 O O . ALA B 1 511 ? 11.023 133.75 54.812 1 87.25 511 ALA B O 1
ATOM 8587 N N . THR B 1 512 ? 10.742 132.25 53.188 1 86.75 512 THR B N 1
ATOM 8588 C CA . THR B 1 512 ? 9.383 131.875 53.594 1 86.75 512 THR B CA 1
ATOM 8589 C C . THR B 1 512 ? 9.383 131.125 54.938 1 86.75 512 THR B C 1
ATOM 8591 O O . THR B 1 512 ? 8.547 131.375 55.812 1 86.75 512 THR B O 1
ATOM 8594 N N . ILE B 1 513 ? 10.234 130.375 55.062 1 89.81 513 ILE B N 1
ATOM 8595 C CA . ILE B 1 513 ? 10.352 129.5 56.312 1 89.81 513 ILE B CA 1
ATOM 8596 C C . ILE B 1 513 ? 10.672 130.5 57.469 1 89.81 513 ILE B C 1
ATOM 8598 O O . ILE B 1 513 ? 10.07 130.375 58.531 1 89.81 513 ILE B O 1
ATOM 8602 N N . ALA B 1 514 ? 11.516 131.375 57.188 1 88.62 514 ALA B N 1
ATOM 8603 C CA . ALA B 1 514 ? 11.898 132.375 58.219 1 88.62 514 ALA B CA 1
ATOM 8604 C C . ALA B 1 514 ? 10.703 133.25 58.625 1 88.62 514 ALA B C 1
ATOM 8606 O O . ALA B 1 514 ? 10.5 133.5 59.812 1 88.62 514 ALA B O 1
ATOM 8607 N N . ALA B 1 515 ? 10.07 133.625 57.688 1 84.56 515 ALA B N 1
ATOM 8608 C CA . ALA B 1 515 ? 8.891 134.375 57.938 1 84.56 515 ALA B CA 1
ATOM 8609 C C . ALA B 1 515 ? 7.84 133.625 58.719 1 84.56 515 ALA B C 1
ATOM 8611 O O . ALA B 1 515 ? 7.227 134.25 59.656 1 84.56 515 ALA B O 1
ATOM 8612 N N . LEU B 1 516 ? 7.699 132.375 58.406 1 85.75 516 LEU B N 1
ATOM 8613 C CA . LEU B 1 516 ? 6.695 131.5 59.062 1 85.75 516 LEU B CA 1
ATOM 8614 C C . LEU B 1 516 ? 7.07 131.25 60.5 1 85.75 516 LEU B C 1
ATOM 8616 O O . LEU B 1 516 ? 6.207 131.25 61.406 1 85.75 516 LEU B O 1
ATOM 8620 N N . LEU B 1 517 ? 8.281 131.125 60.688 1 86.19 517 LEU B N 1
ATOM 8621 C CA . LEU B 1 517 ? 8.742 130.75 62.031 1 86.19 517 LEU B CA 1
ATOM 8622 C C . LEU B 1 517 ? 9.141 132 62.781 1 86.19 517 LEU B C 1
ATOM 8624 O O . LEU B 1 517 ? 9.516 131.875 63.969 1 86.19 517 LEU B O 1
ATOM 8628 N N . HIS B 1 518 ? 9.086 133.125 62.156 1 82.94 518 HIS B N 1
ATOM 8629 C CA . HIS B 1 518 ? 9.375 134.375 62.75 1 82.94 518 HIS B CA 1
ATOM 8630 C C . HIS B 1 518 ? 10.789 134.5 63.344 1 82.94 518 HIS B C 1
ATOM 8632 O O . HIS B 1 518 ? 10.984 134.875 64.5 1 82.94 518 HIS B O 1
ATOM 8638 N N . CYS B 1 519 ? 11.641 133.875 62.562 1 84.75 519 CYS B N 1
ATOM 8639 C CA . CYS B 1 519 ? 13.062 134 62.875 1 84.75 519 CYS B CA 1
ATOM 8640 C C . CYS B 1 519 ? 13.859 134.625 61.781 1 84.75 519 CYS B C 1
ATOM 8642 O O . CYS B 1 519 ? 13.305 135 60.719 1 84.75 519 CYS B O 1
ATOM 8644 N N . SER B 1 520 ? 15.117 134.875 62.031 1 86.88 520 SER B N 1
ATOM 8645 C CA . SER B 1 520 ? 15.961 135.5 61.031 1 86.88 520 SER B CA 1
ATOM 8646 C C . SER B 1 520 ? 16.359 134.5 59.906 1 86.88 520 SER B C 1
ATOM 8648 O O . SER B 1 520 ? 16.422 133.375 60.156 1 86.88 520 SER B O 1
ATOM 8650 N N . ILE B 1 521 ? 16.469 135 58.75 1 89.12 521 ILE B N 1
ATOM 8651 C CA . ILE B 1 521 ? 16.891 134.25 57.594 1 89.12 521 ILE B CA 1
ATOM 8652 C C . ILE B 1 521 ? 18.203 133.5 57.906 1 89.12 521 ILE B C 1
ATOM 8654 O O . ILE B 1 521 ? 18.422 132.375 57.5 1 89.12 521 ILE B O 1
ATOM 8658 N N . ARG B 1 522 ? 19.031 134.25 58.656 1 87.88 522 ARG B N 1
ATOM 8659 C CA . ARG B 1 522 ? 20.344 133.75 59 1 87.88 522 ARG B CA 1
ATOM 8660 C C . ARG B 1 522 ? 20.203 132.5 59.906 1 87.88 522 ARG B C 1
ATOM 8662 O O . ARG B 1 522 ? 20.953 131.5 59.781 1 87.88 522 ARG B O 1
ATOM 8669 N N . THR B 1 523 ? 19.281 132.5 60.75 1 89 523 THR B N 1
ATOM 8670 C CA . THR B 1 523 ? 19.062 131.375 61.688 1 89 523 THR B CA 1
ATOM 8671 C C . THR B 1 523 ? 18.625 130.125 60.938 1 89 523 THR B C 1
ATOM 8673 O O . THR B 1 523 ? 19.125 129 61.188 1 89 523 THR B O 1
ATOM 8676 N N . VAL B 1 524 ? 17.688 130.25 59.969 1 90.81 524 VAL B N 1
ATOM 8677 C CA . VAL B 1 524 ? 17.188 129.25 59.188 1 90.81 524 VAL B CA 1
ATOM 8678 C C . VAL B 1 524 ? 18.312 128.625 58.344 1 90.81 524 VAL B C 1
ATOM 8680 O O . VAL B 1 524 ? 18.484 127.375 58.25 1 90.81 524 VAL B O 1
ATOM 8683 N N . TYR B 1 525 ? 19.141 129.625 57.75 1 90.06 525 TYR B N 1
ATOM 8684 C CA . TYR B 1 525 ? 20.25 129.125 56.938 1 90.06 525 TYR B CA 1
ATOM 8685 C C . TYR B 1 525 ? 21.281 128.375 57.75 1 90.06 525 TYR B C 1
ATOM 8687 O O . TYR B 1 525 ? 21.797 127.312 57.312 1 90.06 525 TYR B O 1
ATOM 8695 N N . ASN B 1 526 ? 21.547 128.875 58.906 1 88.75 526 ASN B N 1
ATOM 8696 C CA . ASN B 1 526 ? 22.516 128.125 59.781 1 88.75 526 ASN B CA 1
ATOM 8697 C C . ASN B 1 526 ? 22.062 126.75 60.188 1 88.75 526 ASN B C 1
ATOM 8699 O O . ASN B 1 526 ? 22.859 125.812 60.188 1 88.75 526 ASN B O 1
ATOM 8703 N N . TYR B 1 527 ? 20.797 126.625 60.531 1 88.19 527 TYR B N 1
ATOM 8704 C CA . TYR B 1 527 ? 20.266 125.312 60.938 1 88.19 527 TYR B CA 1
ATOM 8705 C C . TYR B 1 527 ? 20.25 124.375 59.781 1 88.19 527 TYR B C 1
ATOM 8707 O O . TYR B 1 527 ? 20.562 123.188 59.938 1 88.19 527 TYR B O 1
ATOM 8715 N N . ARG B 1 528 ? 19.859 124.812 58.562 1 89.69 528 ARG B N 1
ATOM 8716 C CA . ARG B 1 528 ? 19.844 124 57.375 1 89.69 528 ARG B CA 1
ATOM 8717 C C . ARG B 1 528 ? 21.234 123.5 57 1 89.69 528 ARG B C 1
ATOM 8719 O O . ARG B 1 528 ? 21.422 122.312 56.688 1 89.69 528 ARG B O 1
ATOM 8726 N N . SER B 1 529 ? 22.188 124.562 57.125 1 89 529 SER B N 1
ATOM 8727 C CA . SER B 1 529 ? 23.578 124.188 56.812 1 89 529 SER B CA 1
ATOM 8728 C C . SER B 1 529 ? 24.141 123.188 57.844 1 89 529 SER B C 1
ATOM 8730 O O . SER B 1 529 ? 24.844 122.25 57.469 1 89 529 SER B O 1
ATOM 8732 N N . PHE B 1 530 ? 23.766 123.438 59 1 88.5 530 PHE B N 1
ATOM 8733 C CA . PHE B 1 530 ? 24.219 122.562 60.062 1 88.5 530 PHE B CA 1
ATOM 8734 C C . PHE B 1 530 ? 23.672 121.125 59.875 1 88.5 530 PHE B C 1
ATOM 8736 O O . PHE B 1 530 ? 24.406 120.125 59.969 1 88.5 530 PHE B O 1
ATOM 8743 N N . THR B 1 531 ? 22.422 120.938 59.594 1 88.88 531 THR B N 1
ATOM 8744 C CA . THR B 1 531 ? 21.766 119.625 59.469 1 88.88 531 THR B CA 1
ATOM 8745 C C . THR B 1 531 ? 22.266 118.938 58.219 1 88.88 531 THR B C 1
ATOM 8747 O O . THR B 1 531 ? 22.422 117.688 58.219 1 88.88 531 THR B O 1
ATOM 8750 N N . GLN B 1 532 ? 22.453 119.688 57.188 1 88.5 532 GLN B N 1
ATOM 8751 C CA . GLN B 1 532 ? 22.953 119.125 55.938 1 88.5 532 GLN B CA 1
ATOM 8752 C C . GLN B 1 532 ? 24.359 118.562 56.125 1 88.5 532 GLN B C 1
ATOM 8754 O O . GLN B 1 532 ? 24.672 117.5 55.562 1 88.5 532 GLN B O 1
ATOM 8759 N N . ARG B 1 533 ? 25.141 119.188 56.938 1 87.31 533 ARG B N 1
ATOM 8760 C CA . ARG B 1 533 ? 26.516 118.75 57.188 1 87.31 533 ARG B CA 1
ATOM 8761 C C . ARG B 1 533 ? 26.516 117.5 58.031 1 87.31 533 ARG B C 1
ATOM 8763 O O . ARG B 1 533 ? 27.453 116.688 58 1 87.31 533 ARG B O 1
ATOM 8770 N N . HIS B 1 534 ? 25.484 117.375 58.75 1 88.69 534 HIS B N 1
ATOM 8771 C CA . HIS B 1 534 ? 25.453 116.188 59.688 1 88.69 534 HIS B CA 1
ATOM 87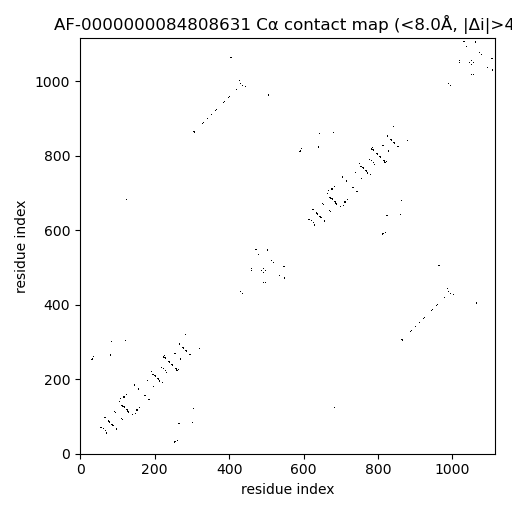72 C C . HIS B 1 534 ? 24.484 115.125 59.188 1 88.69 534 HIS B C 1
ATOM 8774 O O . HIS B 1 534 ? 24.047 114.312 59.969 1 88.69 534 HIS B O 1
ATOM 8780 N N . SER B 1 535 ? 24.094 115.188 57.938 1 89.62 535 SER B N 1
ATOM 8781 C CA . SER B 1 535 ? 23.266 114.188 57.344 1 89.62 535 SER B CA 1
ATOM 8782 C C . SER B 1 535 ? 24.094 112.938 57.031 1 89.62 535 SER B C 1
ATOM 8784 O O . SER B 1 535 ? 25.297 113 56.781 1 89.62 535 SER B O 1
ATOM 8786 N N . ARG B 1 536 ? 23.438 111.75 57.156 1 86.94 536 ARG B N 1
ATOM 8787 C CA . ARG B 1 536 ? 24.141 110.5 56.875 1 86.94 536 ARG B CA 1
ATOM 8788 C C . ARG B 1 536 ? 24.625 110.5 55.406 1 86.94 536 ARG B C 1
ATOM 8790 O O . ARG B 1 536 ? 23.938 111 54.531 1 86.94 536 ARG B O 1
ATOM 8797 N N . PRO B 1 537 ? 25.766 110 55.156 1 78.88 537 PRO B N 1
ATOM 8798 C CA . PRO B 1 537 ? 26.391 109.938 53.844 1 78.88 537 PRO B CA 1
ATOM 8799 C C . PRO B 1 537 ? 25.547 109.25 52.781 1 78.88 537 PRO B C 1
ATOM 8801 O O . PRO B 1 537 ? 25.609 109.562 51.594 1 78.88 537 PRO B O 1
ATOM 8804 N N . ASP B 1 538 ? 24.75 108.375 53.219 1 80.94 538 ASP B N 1
ATOM 8805 C CA . ASP B 1 538 ? 24 107.562 52.281 1 80.94 538 ASP B CA 1
ATOM 8806 C C . ASP B 1 538 ? 22.734 108.25 51.812 1 80.94 538 ASP B C 1
ATOM 8808 O O . ASP B 1 538 ? 22.062 107.75 50.875 1 80.94 538 ASP B O 1
ATOM 8812 N N . VAL B 1 539 ? 22.375 109.312 52.312 1 79.5 539 VAL B N 1
ATOM 8813 C CA . VAL B 1 539 ? 21.062 109.938 52.062 1 79.5 539 VAL B CA 1
ATOM 8814 C C . VAL B 1 539 ? 21.141 110.875 50.844 1 79.5 539 VAL B C 1
ATOM 8816 O O . VAL B 1 539 ? 20.156 111 50.125 1 79.5 539 VAL B O 1
ATOM 8819 N N . GLY B 1 540 ? 22.188 111 50.312 1 76.5 540 GLY B N 1
ATOM 8820 C CA . GLY B 1 540 ? 22.328 111.938 49.188 1 76.5 540 GLY B CA 1
ATOM 8821 C C . GLY B 1 540 ? 21.781 113.312 49.438 1 76.5 540 GLY B C 1
ATOM 8822 O O . GLY B 1 540 ? 22.234 114 50.375 1 76.5 540 GLY B O 1
ATOM 8823 N N . ASP B 1 541 ? 20.547 113.562 48.719 1 81.25 541 ASP B N 1
ATOM 8824 C CA . ASP B 1 541 ? 19.891 114.812 48.906 1 81.25 541 ASP B CA 1
ATOM 8825 C C . ASP B 1 541 ? 18.906 114.812 50.062 1 81.25 541 ASP B C 1
ATOM 8827 O O . ASP B 1 541 ? 17.844 114.188 49.969 1 81.25 541 ASP B O 1
ATOM 8831 N N . LEU B 1 542 ? 19.359 115.5 51.156 1 86.75 542 LEU B N 1
ATOM 8832 C CA . LEU B 1 542 ? 18.594 115.438 52.375 1 86.75 542 LEU B CA 1
ATOM 8833 C C . LEU B 1 542 ? 17.188 116 52.188 1 86.75 542 LEU B C 1
ATOM 8835 O O . LEU B 1 542 ? 16.219 115.375 52.688 1 86.75 542 LEU B O 1
ATOM 8839 N N . GLU B 1 543 ? 17.078 117.125 51.562 1 85.06 543 GLU B N 1
ATOM 8840 C CA . GLU B 1 543 ? 15.781 117.75 51.438 1 85.06 543 GLU B CA 1
ATOM 8841 C C . GLU B 1 543 ? 14.828 116.875 50.594 1 85.06 543 GLU B C 1
ATOM 8843 O O . GLU B 1 543 ? 13.633 116.812 50.875 1 85.06 543 GLU B O 1
ATOM 8848 N N . GLN B 1 544 ? 15.328 116.25 49.656 1 82.62 544 GLN B N 1
ATOM 8849 C CA . GLN B 1 544 ? 14.5 115.375 48.844 1 82.62 544 GLN B CA 1
ATOM 8850 C C . GLN B 1 544 ? 14.031 114.188 49.656 1 82.62 544 GLN B C 1
ATOM 8852 O O . GLN B 1 544 ? 12.891 113.75 49.531 1 82.62 544 GLN B O 1
ATOM 8857 N N . ARG B 1 545 ? 14.859 113.688 50.469 1 85.12 545 ARG B N 1
ATOM 8858 C CA . ARG B 1 545 ? 14.523 112.5 51.281 1 85.12 545 ARG B CA 1
ATOM 8859 C C . ARG B 1 545 ? 13.5 112.938 52.344 1 85.12 545 ARG B C 1
ATOM 8861 O O . ARG B 1 545 ? 12.633 112.125 52.719 1 85.12 545 ARG B O 1
ATOM 8868 N N . VAL B 1 546 ? 13.656 114.125 52.812 1 85.88 546 VAL B N 1
ATOM 8869 C CA . VAL B 1 546 ? 12.727 114.625 53.812 1 85.88 546 VAL B CA 1
ATOM 8870 C C . VAL B 1 546 ? 11.32 114.688 53.219 1 85.88 546 VAL B C 1
ATOM 8872 O O . VAL B 1 546 ? 10.336 114.375 53.906 1 85.88 546 VAL B O 1
ATOM 8875 N N . GLN B 1 547 ? 11.266 115.125 52 1 79.88 547 GLN B N 1
ATOM 8876 C CA . GLN B 1 547 ? 9.977 115.25 51.344 1 79.88 547 GLN B CA 1
ATOM 8877 C C . GLN B 1 547 ? 9.289 113.938 51.156 1 79.88 547 GLN B C 1
ATOM 8879 O O . GLN B 1 547 ? 8.07 113.875 50.969 1 79.88 547 GLN B O 1
ATOM 8884 N N . LEU B 1 548 ? 10.141 112.875 51.281 1 76.5 548 LEU B N 1
ATOM 8885 C CA . LEU B 1 548 ? 9.609 111.562 51.031 1 76.5 548 LEU B CA 1
ATOM 8886 C C . LEU B 1 548 ? 9.25 110.875 52.344 1 76.5 548 LEU B C 1
ATOM 8888 O O . LEU B 1 548 ? 8.719 109.75 52.344 1 76.5 548 LEU B O 1
ATOM 8892 N N . ILE B 1 549 ? 9.555 111.625 53.469 1 77.81 549 ILE B N 1
ATOM 8893 C CA . ILE B 1 549 ? 9.242 111.062 54.781 1 77.81 549 ILE B CA 1
ATOM 8894 C C . ILE B 1 549 ? 7.734 110.875 54.906 1 77.81 549 ILE B C 1
ATOM 8896 O O . ILE B 1 549 ? 6.953 111.75 54.531 1 77.81 549 ILE B O 1
ATOM 8900 N N . GLY B 1 550 ? 7.32 109.812 55.375 1 66 550 GLY B N 1
ATOM 8901 C CA . GLY B 1 550 ? 5.914 109.5 55.531 1 66 550 GLY B CA 1
ATOM 8902 C C . GLY B 1 550 ? 5.328 108.75 54.375 1 66 550 GLY B C 1
ATOM 8903 O O . GLY B 1 550 ? 4.223 108.188 54.469 1 66 550 GLY B O 1
ATOM 8904 N N . LEU B 1 551 ? 5.973 108.938 53.156 1 58.72 551 LEU B N 1
ATOM 8905 C CA . LEU B 1 551 ? 5.504 108.188 52 1 58.72 551 LEU B CA 1
ATOM 8906 C C . LEU B 1 551 ? 5.922 106.688 52.094 1 58.72 551 LEU B C 1
ATOM 8908 O O . LEU B 1 551 ? 5.18 105.812 51.656 1 58.72 551 LEU B O 1
ATOM 8912 N N . ASN B 1 552 ? 7.254 106.562 52.312 1 49.97 552 ASN B N 1
ATOM 8913 C CA . ASN B 1 552 ? 7.824 105.25 52.312 1 49.97 552 ASN B CA 1
ATOM 8914 C C . ASN B 1 552 ? 7.359 104.438 53.562 1 49.97 552 ASN B C 1
ATOM 8916 O O . ASN B 1 552 ? 7.539 103.25 53.625 1 49.97 552 ASN B O 1
ATOM 8920 N N . GLY B 1 553 ? 7.207 105.062 54.625 1 43.91 553 GLY B N 1
ATOM 8921 C CA . GLY B 1 553 ? 6.902 104.25 55.781 1 43.91 553 GLY B CA 1
ATOM 8922 C C . GLY B 1 553 ? 5.676 103.375 55.625 1 43.91 553 GLY B C 1
ATOM 8923 O O . GLY B 1 553 ? 5.289 102.688 56.531 1 43.91 553 GLY B O 1
ATOM 8924 N N . ILE B 1 554 ? 4.898 103.75 54.656 1 40.5 554 ILE B N 1
ATOM 8925 C CA . ILE B 1 554 ? 3.844 102.75 54.531 1 40.5 554 ILE B CA 1
ATOM 8926 C C . ILE B 1 554 ? 4.43 101.438 53.938 1 40.5 554 ILE B C 1
ATOM 8928 O O . ILE B 1 554 ? 3.787 100.375 53.969 1 40.5 554 ILE B O 1
ATOM 8932 N N . ALA B 1 555 ? 5.488 101.5 53.219 1 39.22 555 ALA B N 1
ATOM 8933 C CA . ALA B 1 555 ? 6.055 100.312 52.719 1 39.22 555 ALA B CA 1
ATOM 8934 C C . ALA B 1 555 ? 6.863 99.562 53.781 1 39.22 555 ALA B C 1
ATOM 8936 O O . ALA B 1 555 ? 7.133 98.375 53.688 1 39.22 555 ALA B O 1
ATOM 8937 N N . ALA B 1 556 ? 7.578 100.188 54.625 1 37.59 556 ALA B N 1
ATOM 8938 C CA . ALA B 1 556 ? 8.562 99.438 55.406 1 37.59 556 ALA B CA 1
ATOM 8939 C C . ALA B 1 556 ? 7.887 98.625 56.5 1 37.59 556 ALA B C 1
ATOM 8941 O O . ALA B 1 556 ? 8.547 97.875 57.219 1 37.59 556 ALA B O 1
ATOM 8942 N N . ARG B 1 557 ? 6.844 98.938 57.094 1 36.22 557 ARG B N 1
ATOM 8943 C CA . ARG B 1 557 ? 6.477 97.938 58.125 1 36.22 557 ARG B CA 1
ATOM 8944 C C . ARG B 1 557 ? 5.895 96.688 57.469 1 36.22 557 ARG B C 1
ATOM 8946 O O . ARG B 1 557 ? 5.344 95.812 58.156 1 36.22 557 ARG B O 1
ATOM 8953 N N . SER B 1 558 ? 6.062 96.312 56.219 1 27.47 558 SER B N 1
ATOM 8954 C CA . SER B 1 558 ? 6.035 94.875 56 1 27.47 558 SER B CA 1
ATOM 8955 C C . SER B 1 558 ? 7.434 94.25 56.094 1 27.47 558 SER B C 1
ATOM 8957 O O . SER B 1 558 ? 8.414 94.875 55.656 1 27.47 558 SER B O 1
#

Organism: NCBI:txid717959

InterPro domains:
  IPR045957 SusR, C-terminal domain [PF19904] (396-547)
  IPR060534 SusR, N-terminal domain [PF28559] (38-308)